Protein AF-A0A1I2CH00-F1 (afdb_monomer)

Mean predicted aligned error: 22.12 Å

pLDDT: mean 72.33, std 18.21, range [24.86, 95.69]

Secondary structure (DSSP, 8-state):
--------TT-HHHHIIIIIIHHHHHHHHHHHSPPP--SB---SB-TTTT-S-SSTT----HHHHHHHHHHTSS---EEEEE--TTSSHHHHHHHHHTT-S-TTS---EEEEEEPPSS--HHHHHHHHHHHHHHHHHHHHHHHHHHHHHHHHHHHHHHHHHHHHHHHHHHHHHHHHHHHHHHHHHHHHHHHHHT-S-GGGHHHHHHHHHHHHHHHHHHTPPPP---HHHHHHHHHHHHHHHHHHHHHHHHHTTTHHHHSTTTHHHHHHHHHHHHHHHHHSHHHHHHHHHHHHHHHHTT-GGGPPP-----------TTTHHHHHHHHHHHHHHHHHHHHHHHHHHHGGG--------SSS------------PPPPPHHHHHHHHHHHHHHHHHHHHHTTS-S-EEEEEE-GGG-S-HHHHHHHHHHGGGG--BTTB-EEEE--HHHHHHHHHTT--HHHHHHHH-SEEEE-PPPPHHHHHHHHHTT-BS--HHHHHHHHHHHTT-HHHHHHHHHHHHTT--SSSPPBHHHHHHHHHHHHHHHHHHHHHHHHGGG-S-HHHHHHHHHHHH----SHHHHHHHHHHHHSPPSS---HHHHHHHHHHHHHHHHHHHHHTTSSSS--HHHHHHHHSSSTT-HHHHHHHHHHHHH-HHHHHHHHHHHHHHTT-----S----------------HHHHTTS-TTSSPP-SSPPEEEEEEEEEEE-TTT--EEEEEEEEEEE-TTS-EEEEEEEPTT----HHHHHTTS-S-SEEEEEEEEEE-SSSEEEEEEESSS--TT-EEE-HHHHHHHHTS-EEE--GGG--HHHHHH--TTPPPEEE-----TT--HHHHHHHHTTS-TTSHHHHHHHHHHHHHHHHT-HHHHHHHHHHHTTSS-TTTEEESEEE-------GGGS-HHHHHHHHHHHHT--SHHHHHHHHHHHTT-HHHHTTSSEEEEEE--SSHHHHHHHTTPEE----GGGGGT---TT-EEEE-TTT--EEEE-TTSS-EEEEEESS-S--SPEEEEEEESEEEEEETTS-EEEPPB-SS-----SSS--HHHHHHHHHHHH-TTPPPB-GGGTTS--HHHHHHHHS-PPTTEEEEHHHHHHHHH----

InterPro domains:
  IPR027417 P-loop containing nucleoside triphosphate hydrolase [SSF52540] (66-515)

Organism: NCBI:txid673379

Foldseek 3Di:
DLFQDPDDPPPVVVCCVVLPVQLVVLLVLQVVDDFDPDLFFDFDDQVLLVDPDPLSLDDDDPLLVVVLVLLPDQWFFAEEEEEAPLLCQVVSLVNLCRQVPDPVGFNAQEFEDADDQADDLQVVLLVLLLSVLVSLLVVLVSVVVSLQVVLVVVVVVVVVVVVVVVVVVVVLVVVLVVLLVQLVVLLVLLDVLVDDDPVCSVVVLVVLVVQVVVCVVVVHDRPPDDPSNVSSNVSNVVSVVSVVVSVVVVVVPPLVPPDPPVCVVVVVVVVVVVVCCVVDVVVVVVVVVVCVVCVVVVNNPDDDDDDDDDDDDDDDPPLVVVLVVLSVVLNVVSVVVSVVSVVLLVVVLDDDDDDDDPDDDDDDDDDDDDPDDDNDDSLRSLVVSLVSQLSSCVSCCSVSPGNAYEYEYEDLVSHNDLVSLLVCLQSCLSNTGRGRYYYYYYDYPVSCVVSVVVVHPSVVSNVVRGPYYRYSYQDALVRLVSSSSSRIRNGHPLLSLLLCLLQLSSNSSSSVSVVLLVVPQDPVGRDGQLVSLQVVLVVVLVVVLVVLLVQLVQVDDDPLSVVLSCLSVVQDDNALVSLLVSLLVLQDDDPDDDAQSSNLSSLLSSLSSLLSSLSSVQRHRPNDPVLLVVLSDPDFLHSNLSSVLVVCSVPPSVVSLVSSQRNCVVVVHDHRDPDGDDDHGDDDDDDADAQVVLLVDWLLPHDFDLDAWAWPAKDFDWDADPVVRDIDGQWMWTWTAAPNGAIEIEIEGAFPRDDWQVVVCVRVADHQKYKYFDPPDADPQGGWIFMDGRVDRDRHGDTDDLVSNLRSRSFADEDDQNQRRDRVLRRVDDPPDDAAEEQGHHGPLADLVLLCVQLVVDPCPALLVVLSVLVRLQRSAPRCPRVVVVVSSCSSVSDPSRRYDYNHDYDDGDDGHSVVDPLVSLLVNQVVLQQADDPSSLSNLSSCVVGDPVSLQSYQFADKAWQDPDPQSVVQVVQKDFDDDTSNCNVVPADPQWTWTARPQRRKIWTAHPVSRTIMITAGQFHSDQAAFFKWAAASAIWTAGPVRDIGGQAADNADGDAAASHPNQQVQLSLQQRRVGRGDGRGDPVPSVRGQPLSSVVRNHPDDHGDIDGSVNSVVSSPDDDD

Sequence (1124 aa):
MQLGVPVRRFRWKQTVRDELILPEVRERINDSHAPSFEHTLTVRDAAGLQSVDEVSLLIRTDSMSTLLRELRRPQVGAIALAGQRGAGKTTLIQALAGSMVGDDEPRRLTITVGAPARYEARDFVLHLHARVCRAVLDHLTARGDADHFSAEYQRWQHLRGQVRRRHDASRLLRRLWRGLRWAVPLLVLGWLLWYRDPASAVDHYVADVRLLHAAGASGADPPQWSARHLLALLAVTTGLFIAVVNALGVAAIPLGRILGAQGRHIVQFGRQLRYSWHSSGASRAVGNAVTRVFVVLGLESFTPRIRAYTPKAQNPTAENRAFDADIAALRKLAEDQLRRVRYLQTHTSGWSGKLSASKGAEINWNRSLQHAEQPLTHPELVDQLRAFLERTVAVLRETGDVDGLVIAIDELDKMASPTQAHDFVNEIKGIFGITHCPFVVSVSDDALTDFERRGIPVRDALDSAFTTMISVPPFTLDESQRWLSRRVIGLPLPFIGLCHCLSGGIPRELSRTAIALHDRIDSAKPPLLEEVTHQLVTTDLSAKIRAFAAASQQLGPAADVDTATLTLHTSSCDTADDMIVLATRLLEVTETEPTAGLTQLRWHAASYLYYCATVLDIFDADLDESTLQAGWQPGPGSLSQLATARQALAVTPAWSWRLLTTVRKHWSLPLADETGTPAPIPASEGNSMSSTQFSTTLIDQWPVTNTAATYLGAAEGRRYHRYLGTQFTAMVVQDWRRADGATVAFCWPMPGMHTRLVHIADRFPGRDAYVVIKEALWGLHAPELRATTGRHPGRNGKEVEWSTVATTLGQSLPYWPFSLRLPQLILDWQPGDEPVRYPPHLSINVDEAVLLRMAMLYPAGHAVHRTLINAVQASQHGDASDERLLHERLADGRISSHHIHLAAEPVETPKVELDDLPEHERRDAWRQILQRSDKLAVDCVHNTADMLANVRADFPHISTITIPRSKWGEEFLTRLESVTYRAVFVMLVPDSADTLWIDPLSDTPVTIDPSGAEMRALAPSRLPSSSPLAELILDGDIWVRTENGTLYPAPHGDSHGLTWGDGDSTTLAVLAVRLLDDITTPGADLDHSHHHSPGLQELMQHPWPDGTVLSRAQLEDARNATST

Radius of gyration: 39.93 Å; Cα contacts (8 Å, |Δi|>4): 1626; chains: 1; bounding box: 90×132×103 Å

Solvent-accessible surface area (backbone atoms only — not comparable to full-atom values): 62537 Å² total; per-residue (Å²): 143,88,77,94,68,100,64,73,91,86,46,63,74,53,51,51,43,66,48,55,46,46,29,58,51,32,32,52,53,41,73,72,41,82,85,42,85,49,57,50,58,51,70,81,44,53,72,49,75,71,51,91,60,68,66,57,58,62,72,93,46,71,51,54,54,47,52,53,59,51,70,69,44,59,78,37,30,24,34,34,41,38,25,56,87,53,35,44,67,70,58,55,55,47,37,54,53,64,70,70,63,58,101,91,52,80,42,49,54,45,46,80,44,71,46,56,49,71,78,51,78,57,63,51,52,50,50,51,46,45,51,50,28,47,55,53,46,53,50,61,46,53,45,53,54,47,54,51,49,48,43,52,48,52,49,49,52,51,49,52,45,50,60,50,46,58,55,48,49,56,50,48,54,56,44,49,55,55,47,50,67,52,19,51,57,27,37,51,50,14,51,66,55,65,70,84,57,85,89,50,54,64,58,51,53,55,50,53,54,50,50,53,53,49,28,75,70,73,76,48,81,73,81,92,67,55,71,56,54,56,51,16,52,52,26,33,55,51,14,50,50,50,47,50,58,52,48,58,65,51,63,63,54,63,68,74,71,76,50,68,84,68,38,55,60,55,53,48,49,53,49,48,49,52,50,47,45,72,69,35,69,63,45,54,49,53,48,50,49,52,50,47,53,30,56,79,67,73,55,76,90,77,77,86,87,86,85,90,88,86,90,81,89,85,88,75,85,72,64,59,66,60,49,56,52,54,52,52,51,50,49,52,50,31,52,54,49,38,53,51,47,53,51,63,62,62,62,77,65,74,83,84,79,84,79,87,71,88,85,88,80,92,85,85,85,85,87,76,88,80,86,78,77,81,84,75,51,63,70,56,49,41,51,53,46,47,56,50,51,52,53,50,35,51,53,40,39,75,64,72,71,22,69,23,39,33,44,34,36,36,55,51,69,50,37,80,41,61,64,54,48,36,51,49,45,56,62,54,50,72,66,50,63,41,72,36,37,32,33,38,39,33,41,35,47,67,49,55,52,58,25,50,76,70,74,42,67,41,64,62,44,45,68,72,50,34,77,41,78,43,65,32,66,51,45,52,66,71,51,46,46,55,48,42,28,38,24,34,32,65,65,23,51,63,61,49,51,50,32,30,28,80,28,28,23,21,56,55,42,30,52,52,46,50,48,62,53,55,76,60,59,40,94,91,58,55,44,42,40,32,61,52,41,50,54,53,46,52,54,52,48,57,55,47,47,55,51,52,45,55,52,43,68,51,74,49,99,42,73,73,41,54,51,52,41,46,58,67,69,73,58,78,66,89,47,42,66,48,22,35,54,51,22,46,62,51,50,57,84,61,98,62,90,70,54,54,67,56,52,54,50,32,40,42,52,20,35,49,32,45,47,49,21,54,51,47,77,61,41,38,86,80,67,47,72,68,59,52,55,57,26,69,43,93,52,93,38,9,49,63,45,50,8,49,21,56,52,28,48,82,79,41,22,74,56,17,39,54,43,47,54,47,28,29,62,65,72,73,46,90,80,70,84,95,80,74,87,84,82,92,70,80,86,91,79,82,82,89,88,50,64,72,54,44,20,70,37,47,66,83,75,50,72,72,35,89,57,56,38,48,76,74,52,50,48,77,44,69,42,76,39,90,90,77,79,45,76,45,74,41,25,39,34,40,33,33,30,36,86,85,65,46,31,38,32,40,34,43,54,24,39,85,42,92,73,49,52,33,67,46,48,76,72,57,67,91,36,22,27,40,36,35,55,58,80,98,44,69,52,99,65,50,73,38,31,28,35,26,18,40,76,62,48,39,68,80,42,46,81,52,55,58,61,47,50,13,39,41,32,26,38,53,37,80,37,66,38,69,30,61,48,46,67,65,63,64,49,74,60,57,96,86,62,78,52,44,71,40,70,38,47,68,40,69,69,43,54,64,66,48,42,49,55,57,20,67,77,40,59,80,91,35,45,44,16,45,41,40,50,41,47,55,40,17,47,38,40,70,56,58,58,55,54,55,54,48,51,52,30,44,74,64,60,66,33,56,67,69,25,41,43,66,47,42,41,69,44,94,54,69,91,44,52,73,78,79,50,60,66,70,43,43,27,49,23,44,47,60,42,33,70,30,63,51,68,66,35,33,48,40,47,61,30,48,73,82,67,37,77,75,60,50,69,43,35,61,50,64,33,82,45,62,59,44,98,43,79,64,38,48,56,56,54,76,61,45,43,79,49,77,77,32,21,56,49,68,82,69,64,70,58,99,69,42,48,46,30,29,32,84,77,69,67,35,45,35,39,33,39,83,84,66,83,50,37,39,32,36,27,30,22,40,48,83,47,89,52,52,57,35,32,46,30,44,44,89,43,52,32,35,27,25,67,86,68,51,75,41,71,40,44,34,20,90,79,55,79,77,41,59,10,91,47,70,11,57,50,38,20,27,33,53,49,41,33,70,78,39,41,56,44,66,26,36,50,81,92,57,73,89,57,60,40,70,26,28,31,53,62,31,41,41,77,72,58,77,70,39,74,42,42,41,66,60,52,49,54,25,48,69,38,73,87,128

Structure (mmCIF, N/CA/C/O backbone):
data_AF-A0A1I2CH00-F1
#
_entry.id   AF-A0A1I2CH00-F1
#
loop_
_atom_site.group_PDB
_atom_site.id
_atom_site.type_symbol
_atom_site.label_atom_id
_atom_site.label_alt_id
_atom_site.label_comp_id
_atom_site.label_asym_id
_atom_site.label_entity_id
_atom_site.label_seq_id
_atom_site.pdbx_PDB_ins_code
_atom_site.Cartn_x
_atom_site.Cartn_y
_atom_site.Cartn_z
_atom_site.occupancy
_atom_site.B_iso_or_equiv
_atom_site.auth_seq_id
_atom_site.auth_comp_id
_atom_site.auth_asym_id
_atom_site.auth_atom_id
_atom_site.pdbx_PDB_model_num
ATOM 1 N N . MET A 1 1 ? -18.163 15.790 -1.208 1.00 24.86 1 MET A N 1
ATOM 2 C CA . MET A 1 1 ? -16.903 15.448 -0.492 1.00 24.86 1 MET A CA 1
ATOM 3 C C . MET A 1 1 ? -17.145 14.752 0.857 1.00 24.86 1 MET A C 1
ATOM 5 O O . MET A 1 1 ? -16.834 15.293 1.913 1.00 24.86 1 MET A O 1
ATOM 9 N N . GLN A 1 2 ? -17.636 13.513 0.810 1.00 24.89 2 GLN A N 1
ATOM 10 C CA . GLN A 1 2 ? -17.313 12.467 1.788 1.00 24.89 2 GLN A CA 1
ATOM 11 C C . GLN A 1 2 ? -16.718 11.329 0.953 1.00 24.89 2 GLN A C 1
ATOM 13 O O . GLN A 1 2 ? -17.459 10.593 0.305 1.00 24.89 2 GLN A O 1
ATOM 18 N N . LEU A 1 3 ? -15.389 11.279 0.876 1.00 28.69 3 LEU A N 1
ATOM 19 C CA . LEU A 1 3 ? -14.638 10.261 0.139 1.00 28.69 3 LEU A CA 1
ATOM 20 C C . LEU A 1 3 ? -14.023 9.303 1.157 1.00 28.69 3 LEU A C 1
ATOM 22 O O . LEU A 1 3 ? -13.382 9.749 2.110 1.00 28.69 3 LEU A O 1
ATOM 26 N N . GLY A 1 4 ? -14.271 8.007 0.974 1.00 30.16 4 GLY A N 1
ATOM 27 C CA . GLY A 1 4 ? -13.756 6.961 1.848 1.00 30.16 4 GLY A CA 1
ATOM 28 C C . GLY A 1 4 ? -12.286 6.702 1.551 1.00 30.16 4 GLY A C 1
ATOM 29 O O . GLY A 1 4 ? -11.965 6.079 0.546 1.00 30.16 4 GLY A O 1
ATOM 30 N N . VAL A 1 5 ? -11.403 7.169 2.433 1.00 31.12 5 VAL A N 1
ATOM 31 C CA . VAL A 1 5 ? -9.977 6.824 2.412 1.00 31.12 5 VAL A CA 1
ATOM 32 C C . VAL A 1 5 ? -9.654 6.143 3.746 1.00 31.12 5 VAL A C 1
ATOM 34 O O . VAL A 1 5 ? -9.875 6.770 4.787 1.00 31.12 5 VAL A O 1
ATOM 37 N N . PRO A 1 6 ? -9.143 4.897 3.769 1.00 32.44 6 PRO A N 1
ATOM 38 C CA . PRO A 1 6 ? -8.810 4.193 5.007 1.00 32.44 6 PRO A CA 1
ATOM 39 C C . PRO A 1 6 ? -7.509 4.752 5.609 1.00 32.44 6 PRO A C 1
ATOM 41 O O . PRO A 1 6 ? -6.432 4.164 5.511 1.00 32.44 6 PRO A O 1
ATOM 44 N N . VAL A 1 7 ? -7.596 5.934 6.224 1.00 35.75 7 VAL A N 1
ATOM 45 C CA . VAL A 1 7 ? -6.461 6.645 6.828 1.00 35.75 7 VAL A CA 1
ATOM 46 C C . VAL A 1 7 ? -6.598 6.639 8.346 1.00 35.75 7 VAL A C 1
ATOM 48 O O . VAL A 1 7 ? -7.418 7.366 8.908 1.00 35.75 7 VAL A O 1
ATOM 51 N N . ARG A 1 8 ? -5.724 5.881 9.028 1.00 35.72 8 ARG A N 1
ATOM 52 C CA . ARG A 1 8 ? -5.530 5.982 10.488 1.00 35.72 8 ARG A CA 1
ATOM 53 C C . ARG A 1 8 ? -5.396 7.462 10.884 1.00 35.72 8 ARG A C 1
ATOM 55 O O . ARG A 1 8 ? -4.621 8.181 10.249 1.00 35.72 8 ARG A O 1
ATOM 62 N N . ARG A 1 9 ? -6.113 7.886 11.941 1.00 32.97 9 ARG A N 1
ATOM 63 C CA . ARG A 1 9 ? -6.439 9.272 12.394 1.00 32.97 9 ARG A CA 1
ATOM 64 C C . ARG A 1 9 ? -5.382 10.397 12.227 1.00 32.97 9 ARG A C 1
ATOM 66 O O . ARG A 1 9 ? -5.743 11.569 12.287 1.00 32.97 9 ARG A O 1
ATOM 73 N N . PHE A 1 10 ? -4.103 10.100 12.001 1.00 34.00 10 PHE A N 1
ATOM 74 C CA . PHE A 1 10 ? -2.983 11.048 12.019 1.00 34.00 10 PHE A CA 1
ATOM 75 C C . PHE A 1 10 ? -2.733 11.875 10.733 1.00 34.00 10 PHE A C 1
ATOM 77 O O . PHE A 1 10 ? -1.962 12.830 10.804 1.00 34.00 10 PHE A O 1
ATOM 84 N N . ARG A 1 11 ? -3.310 11.544 9.557 1.00 43.69 11 ARG A N 1
ATOM 85 C CA . ARG A 1 11 ? -2.879 12.159 8.264 1.00 43.69 11 ARG A CA 1
ATOM 86 C C . ARG A 1 11 ? -3.930 12.827 7.366 1.00 43.69 11 ARG A C 1
ATOM 88 O O . ARG A 1 11 ? -3.528 13.559 6.466 1.00 43.69 11 ARG A O 1
ATOM 95 N N . TRP A 1 12 ? -5.233 12.697 7.636 1.00 46.06 12 TRP A N 1
ATOM 96 C CA . TRP A 1 12 ? -6.336 13.189 6.774 1.00 46.06 12 TRP A CA 1
ATOM 97 C C . TRP A 1 12 ? -6.123 14.570 6.113 1.00 46.06 12 TRP A C 1
ATOM 99 O O . TRP A 1 12 ? -6.374 14.742 4.923 1.00 46.06 12 TRP A O 1
ATOM 109 N N . LYS A 1 13 ? -5.646 15.576 6.863 1.00 48.38 13 LYS A N 1
ATOM 110 C CA . LYS A 1 13 ? -5.451 16.941 6.332 1.00 48.38 13 LYS A CA 1
ATOM 111 C C . LYS A 1 13 ? -4.345 17.052 5.278 1.00 48.38 13 LYS A C 1
ATOM 113 O O . LYS A 1 13 ? -4.417 17.958 4.456 1.00 48.38 13 LYS A O 1
ATOM 118 N N . GLN A 1 14 ? -3.317 16.206 5.351 1.00 53.25 14 GLN A N 1
ATOM 119 C CA . GLN A 1 14 ? -2.236 16.169 4.363 1.00 53.25 14 GLN A CA 1
ATOM 120 C C . GLN A 1 14 ? -2.744 15.468 3.104 1.00 53.25 14 GLN A C 1
ATOM 122 O O . GLN A 1 14 ? -2.775 16.102 2.060 1.00 53.25 14 GLN A O 1
ATOM 127 N N . THR A 1 15 ? -3.304 14.262 3.252 1.00 53.66 15 THR A N 1
ATOM 128 C CA . THR A 1 15 ? -4.007 13.496 2.205 1.00 53.66 15 THR A CA 1
ATOM 129 C C . THR A 1 15 ? -4.962 14.376 1.386 1.00 53.66 15 THR A C 1
ATOM 131 O O . THR A 1 15 ? -4.730 14.598 0.207 1.00 53.66 15 THR A O 1
ATOM 134 N N . VAL A 1 16 ? -5.969 15.014 2.001 1.00 57.91 16 VAL A N 1
ATOM 135 C CA . VAL A 1 16 ? -6.938 15.853 1.257 1.00 57.91 16 VAL A CA 1
ATOM 136 C C . VAL A 1 16 ? -6.293 17.073 0.583 1.00 57.91 16 VAL A C 1
ATOM 138 O O . VAL A 1 16 ? -6.723 17.487 -0.493 1.00 57.91 16 VAL A O 1
ATOM 141 N N . ARG A 1 17 ? -5.269 17.682 1.191 1.00 64.00 17 ARG A N 1
ATOM 142 C CA . ARG A 1 17 ? -4.569 18.819 0.575 1.00 64.00 17 ARG A CA 1
ATOM 143 C C . ARG A 1 17 ? -3.780 18.361 -0.651 1.00 64.00 17 ARG A C 1
ATOM 145 O O . ARG A 1 17 ? -3.898 18.983 -1.703 1.00 64.00 17 ARG A O 1
ATOM 152 N N . ASP A 1 18 ? -3.000 17.300 -0.492 1.00 57.81 18 ASP A N 1
ATOM 153 C CA . ASP A 1 18 ? -1.967 16.887 -1.437 1.00 57.81 18 ASP A CA 1
ATOM 154 C C . ASP A 1 18 ? -2.541 16.041 -2.589 1.00 57.81 18 ASP A C 1
ATOM 156 O O . ASP A 1 18 ? -2.116 16.215 -3.727 1.00 57.81 18 ASP A O 1
ATOM 160 N N . GLU A 1 19 ? -3.561 15.220 -2.317 1.00 57.47 19 GLU A N 1
ATOM 161 C CA . GLU A 1 19 ? -4.190 14.292 -3.274 1.00 57.47 19 GLU A CA 1
ATOM 162 C C . GLU A 1 19 ? -5.486 14.845 -3.906 1.00 57.47 19 GLU A C 1
ATOM 164 O O . GLU A 1 19 ? -5.919 14.352 -4.939 1.00 57.47 19 GLU A O 1
ATOM 169 N N . LEU A 1 20 ? -6.140 15.866 -3.333 1.00 58.56 20 LEU A N 1
ATOM 170 C CA . LEU A 1 20 ? -7.429 16.361 -3.862 1.00 58.56 20 LEU A CA 1
ATOM 171 C C . LEU A 1 20 ? -7.405 17.842 -4.250 1.00 58.56 20 LEU A C 1
ATOM 173 O O . LEU A 1 20 ? -7.914 18.219 -5.302 1.00 58.56 20 LEU A O 1
ATOM 177 N N . ILE A 1 21 ? -6.828 18.702 -3.405 1.00 68.31 21 ILE A N 1
ATOM 178 C CA . ILE A 1 21 ? -6.876 20.157 -3.618 1.00 68.31 21 ILE A CA 1
ATOM 179 C C . ILE A 1 21 ? -5.751 20.627 -4.548 1.00 68.31 21 ILE A C 1
ATOM 181 O O . ILE A 1 21 ? -6.012 21.419 -5.451 1.00 68.31 21 ILE A O 1
ATOM 185 N N . LEU A 1 22 ? -4.509 20.165 -4.353 1.00 68.75 22 LEU A N 1
ATOM 186 C CA . LEU A 1 22 ? -3.375 20.618 -5.168 1.00 68.75 22 LEU A CA 1
ATOM 187 C C . LEU A 1 22 ? -3.507 20.293 -6.674 1.00 68.75 22 LEU A C 1
ATOM 189 O O . LEU A 1 22 ? -3.247 21.207 -7.456 1.00 68.75 22 LEU A O 1
ATOM 193 N N . PRO A 1 23 ? -3.934 19.089 -7.115 1.00 66.44 23 PRO A N 1
ATOM 194 C CA . PRO A 1 23 ? -4.130 18.787 -8.541 1.00 66.44 23 PRO A CA 1
ATOM 195 C C . PRO A 1 23 ? -5.111 19.739 -9.243 1.00 66.44 23 PRO A C 1
ATOM 197 O O . PRO A 1 23 ? -4.777 20.351 -10.255 1.00 66.44 23 PRO A O 1
ATOM 200 N N . GLU A 1 24 ? -6.297 19.918 -8.658 1.00 70.06 24 GLU A N 1
ATOM 201 C CA . GLU A 1 24 ? -7.375 20.768 -9.183 1.00 70.06 24 GLU A CA 1
ATOM 202 C C . GLU A 1 24 ? -6.977 22.256 -9.194 1.00 70.06 24 GLU A C 1
ATOM 204 O O . GLU A 1 24 ? -7.320 23.003 -10.111 1.00 70.06 24 GLU A O 1
ATOM 209 N N . VAL A 1 25 ? -6.225 22.708 -8.184 1.00 76.94 25 VAL A N 1
ATOM 210 C CA . VAL A 1 25 ? -5.702 24.080 -8.133 1.00 76.94 25 VAL A CA 1
ATOM 211 C C . VAL A 1 25 ? -4.615 24.304 -9.189 1.00 76.94 25 VAL A C 1
ATOM 213 O O . VAL A 1 25 ? -4.612 25.367 -9.805 1.00 76.94 25 VAL A O 1
ATOM 216 N N . ARG A 1 26 ? -3.729 23.330 -9.446 1.00 78.00 26 ARG A N 1
ATOM 217 C CA . ARG A 1 26 ? -2.711 23.417 -10.514 1.00 78.00 26 ARG A CA 1
ATOM 218 C C . ARG A 1 26 ? -3.341 23.544 -11.895 1.00 78.00 26 ARG A C 1
ATOM 220 O O . ARG A 1 26 ? -2.983 24.460 -12.631 1.00 78.00 26 ARG A O 1
ATOM 227 N N . GLU A 1 27 ? -4.302 22.676 -12.205 1.00 72.19 27 GLU A N 1
ATOM 228 C CA . GLU A 1 27 ? -5.031 22.706 -13.476 1.00 72.19 27 GLU A CA 1
ATOM 229 C C . GLU A 1 27 ? -5.731 24.055 -13.667 1.00 72.19 27 GLU A C 1
ATOM 231 O O . GLU A 1 27 ? -5.448 24.752 -14.634 1.00 72.19 27 GLU A O 1
ATOM 236 N N . ARG A 1 28 ? -6.512 24.517 -12.680 1.00 77.00 28 ARG A N 1
ATOM 237 C CA . ARG A 1 28 ? -7.188 25.825 -12.749 1.00 77.00 28 ARG A CA 1
ATOM 238 C C . ARG A 1 28 ? -6.239 27.017 -12.854 1.00 77.00 28 ARG A C 1
ATOM 240 O O . ARG A 1 28 ? -6.599 28.007 -13.482 1.00 77.00 28 ARG A O 1
ATOM 247 N N . ILE A 1 29 ? -5.060 26.966 -12.226 1.00 79.81 29 ILE A N 1
ATOM 248 C CA . ILE A 1 29 ? -4.041 28.015 -12.379 1.00 79.81 29 ILE A CA 1
ATOM 249 C C . ILE A 1 29 ? -3.545 28.040 -13.825 1.00 79.81 29 ILE A C 1
ATOM 251 O O . ILE A 1 29 ? -3.506 29.117 -14.419 1.00 79.81 29 ILE A O 1
ATOM 255 N N . ASN A 1 30 ? -3.221 26.879 -14.396 1.00 79.44 30 ASN A N 1
ATOM 256 C CA . ASN A 1 30 ? -2.787 26.769 -15.785 1.00 79.44 30 ASN A CA 1
ATOM 257 C C . ASN A 1 30 ? -3.891 27.190 -16.769 1.00 79.44 30 ASN A C 1
ATOM 259 O O . ASN A 1 30 ? -3.614 28.020 -17.622 1.00 79.44 30 ASN A O 1
ATOM 263 N N . ASP A 1 31 ? -5.137 26.744 -16.593 1.00 74.06 31 ASP A N 1
ATOM 264 C CA . ASP A 1 31 ? -6.284 27.141 -17.429 1.00 74.06 31 ASP A CA 1
ATOM 265 C C . ASP A 1 31 ? -6.599 28.648 -17.336 1.00 74.06 31 ASP A C 1
ATOM 267 O O . ASP A 1 31 ? -7.135 29.246 -18.269 1.00 74.06 31 ASP A O 1
ATOM 271 N N . SER A 1 32 ? -6.291 29.282 -16.197 1.00 70.06 32 SER A N 1
ATOM 272 C CA . SER A 1 32 ? -6.469 30.729 -15.995 1.00 70.06 32 SER A CA 1
ATOM 273 C C . SER A 1 32 ? -5.344 31.586 -16.587 1.00 70.06 32 SER A C 1
ATOM 275 O O . SER A 1 32 ? -5.478 32.810 -16.668 1.00 70.06 32 SER A O 1
ATOM 277 N N . HIS A 1 33 ? -4.238 30.963 -16.995 1.00 66.56 33 HIS A N 1
ATOM 278 C CA . HIS A 1 33 ? -3.147 31.608 -17.707 1.00 66.56 33 HIS A CA 1
ATOM 279 C C . HIS A 1 33 ? -3.255 31.291 -19.202 1.00 66.56 33 HIS A C 1
ATOM 281 O O . HIS A 1 33 ? -3.522 30.161 -19.596 1.00 66.56 33 HIS A O 1
ATOM 287 N N . ALA A 1 34 ? -3.022 32.288 -20.059 1.00 62.44 34 ALA A N 1
ATOM 288 C CA . ALA A 1 34 ? -2.836 32.002 -21.477 1.00 62.44 34 ALA A CA 1
ATOM 289 C C . ALA A 1 34 ? -1.602 31.088 -21.630 1.00 62.44 34 ALA A C 1
ATOM 291 O O . ALA A 1 34 ? -0.577 31.381 -21.000 1.00 62.44 34 ALA A O 1
ATOM 292 N N . PRO A 1 35 ? -1.680 29.995 -22.410 1.00 68.44 35 PRO A N 1
ATOM 293 C CA . PRO A 1 35 ? -0.538 29.115 -22.611 1.00 68.44 35 PRO A CA 1
ATOM 294 C C . PRO A 1 35 ? 0.607 29.896 -23.267 1.00 68.44 35 PRO A C 1
ATOM 296 O O . PRO A 1 35 ? 0.396 30.610 -24.245 1.00 68.44 35 PRO A O 1
ATOM 299 N N . SER A 1 36 ? 1.813 29.803 -22.704 1.00 80.06 36 SER A N 1
ATOM 300 C CA . SER A 1 36 ? 2.971 30.548 -23.197 1.00 80.06 36 SER A CA 1
ATOM 301 C C . SER A 1 36 ? 3.615 29.855 -24.398 1.00 80.06 36 SER A C 1
ATOM 303 O O . SER A 1 36 ? 3.827 28.640 -24.403 1.00 80.06 36 SER A O 1
ATOM 305 N N . PHE A 1 37 ? 3.989 30.656 -25.394 1.00 85.88 37 PHE A N 1
ATOM 306 C CA . PHE A 1 37 ? 4.855 30.264 -26.506 1.00 85.88 37 PHE A CA 1
ATOM 307 C C . PHE A 1 37 ? 6.312 30.702 -26.231 1.00 85.88 37 PHE A C 1
ATOM 309 O O . PHE A 1 37 ? 6.980 31.322 -27.048 1.00 85.88 37 PHE A O 1
ATOM 316 N N . GLU A 1 38 ? 6.806 30.468 -25.012 1.00 85.75 38 GLU A N 1
ATOM 317 C CA . GLU A 1 38 ? 8.194 30.793 -24.658 1.00 85.75 38 GLU A CA 1
ATOM 318 C C . GLU A 1 38 ? 9.144 29.672 -25.102 1.00 85.75 38 GLU A C 1
ATOM 320 O O . GLU A 1 38 ? 8.934 28.506 -24.771 1.00 85.75 38 GLU A O 1
ATOM 325 N N . HIS A 1 39 ? 10.231 30.032 -25.795 1.00 87.56 39 HIS A N 1
ATOM 326 C CA . HIS A 1 39 ? 11.327 29.106 -26.132 1.00 87.56 39 HIS A CA 1
ATOM 327 C C . HIS A 1 39 ? 12.287 28.873 -24.956 1.00 87.56 39 HIS A C 1
ATOM 329 O O . HIS A 1 39 ? 13.179 28.037 -25.040 1.00 87.56 39 HIS A O 1
ATOM 335 N N . THR A 1 40 ? 12.130 29.605 -23.854 1.00 87.62 40 THR A N 1
ATOM 336 C CA . THR A 1 40 ? 12.868 29.395 -22.605 1.00 87.62 40 THR A CA 1
ATOM 337 C C . THR A 1 40 ? 12.103 28.447 -21.694 1.00 87.62 40 THR A C 1
ATOM 339 O O . THR A 1 40 ? 10.934 28.690 -21.396 1.00 87.62 40 THR A O 1
ATOM 342 N N . LEU A 1 41 ? 12.763 27.402 -21.196 1.00 85.00 41 LEU A N 1
ATOM 343 C CA . LEU A 1 41 ? 12.153 26.451 -20.270 1.00 85.00 41 LEU A CA 1
ATOM 344 C C . LEU A 1 41 ? 11.970 27.090 -18.884 1.00 85.00 41 LEU A C 1
ATOM 346 O O . LEU A 1 41 ? 12.853 27.033 -18.026 1.00 85.00 41 LEU A O 1
ATOM 350 N N . THR A 1 42 ? 10.807 27.700 -18.665 1.00 82.00 42 THR A N 1
ATOM 351 C CA . THR A 1 42 ? 10.391 28.270 -17.379 1.00 82.00 42 THR A CA 1
ATOM 352 C C . THR A 1 42 ? 9.291 27.406 -16.750 1.00 82.00 42 THR A C 1
ATOM 354 O O . THR A 1 42 ? 8.371 26.945 -17.419 1.00 82.00 42 THR A O 1
ATOM 357 N N . VAL A 1 43 ? 9.396 27.130 -15.446 1.00 82.12 43 VAL A N 1
ATOM 358 C CA . VAL A 1 43 ? 8.406 26.351 -14.678 1.00 82.12 43 VAL A CA 1
ATOM 359 C C . VAL A 1 43 ? 8.275 26.961 -13.285 1.00 82.12 43 VAL A C 1
ATOM 361 O O . VAL A 1 43 ? 9.278 27.280 -12.650 1.00 82.12 43 VAL A O 1
ATOM 364 N N . ARG A 1 44 ? 7.040 27.127 -12.794 1.00 79.75 44 ARG A N 1
ATOM 365 C CA . ARG A 1 44 ? 6.762 27.735 -11.476 1.00 79.75 44 ARG A CA 1
ATOM 366 C C . ARG A 1 44 ? 6.646 26.717 -10.341 1.00 79.75 44 ARG A C 1
ATOM 368 O O . ARG A 1 44 ? 7.022 27.015 -9.214 1.00 79.75 44 ARG A O 1
ATOM 375 N N . ASP A 1 45 ? 6.099 25.542 -10.634 1.00 78.81 45 ASP A N 1
ATOM 376 C CA . ASP A 1 45 ? 6.004 24.397 -9.723 1.00 78.81 45 ASP A CA 1
ATOM 377 C C . ASP A 1 45 ? 5.991 23.111 -10.554 1.00 78.81 45 ASP A C 1
ATOM 379 O O . ASP A 1 45 ? 5.280 23.029 -11.553 1.00 78.81 45 ASP A O 1
ATOM 383 N N . ALA A 1 46 ? 6.757 22.111 -10.129 1.00 80.38 46 ALA A N 1
ATOM 384 C CA . ALA A 1 46 ? 6.833 20.788 -10.746 1.00 80.38 46 ALA A CA 1
ATOM 385 C C . ALA A 1 46 ? 6.609 19.652 -9.734 1.00 80.38 46 ALA A C 1
ATOM 387 O O . ALA A 1 46 ? 6.748 18.479 -10.080 1.00 80.38 46 ALA A O 1
ATOM 388 N N . ALA A 1 47 ? 6.242 19.956 -8.482 1.00 75.75 47 ALA A N 1
ATOM 389 C CA . ALA A 1 47 ? 6.119 18.946 -7.429 1.00 75.75 47 ALA A CA 1
ATOM 390 C C . ALA A 1 47 ? 5.014 17.901 -7.701 1.00 75.75 47 ALA A C 1
ATOM 392 O O . ALA A 1 47 ? 4.966 16.874 -7.028 1.00 75.75 47 ALA A O 1
ATOM 393 N N . GLY A 1 48 ? 4.145 18.114 -8.699 1.00 69.06 48 GLY A N 1
ATOM 394 C CA . GLY A 1 48 ? 3.217 17.095 -9.194 1.00 69.06 48 GLY A CA 1
ATOM 395 C C . GLY A 1 48 ? 3.875 15.976 -10.016 1.00 69.06 48 GLY A C 1
ATOM 396 O O . GLY A 1 48 ? 3.320 14.882 -10.063 1.00 69.06 48 GLY A O 1
ATOM 397 N N . LEU A 1 49 ? 5.062 16.189 -10.603 1.00 74.69 49 LEU A N 1
ATOM 398 C CA . LEU A 1 49 ? 5.843 15.131 -11.276 1.00 74.69 49 LEU A CA 1
ATOM 399 C C . LEU A 1 49 ? 6.480 14.142 -10.286 1.00 74.69 49 LEU A C 1
ATOM 401 O O . LEU A 1 49 ? 6.770 13.009 -10.653 1.00 74.69 49 LEU A O 1
ATOM 405 N N . GLN A 1 50 ? 6.686 14.563 -9.034 1.00 66.31 50 GLN A N 1
ATOM 406 C CA . GLN A 1 50 ? 7.272 13.748 -7.962 1.00 66.31 50 GLN A CA 1
ATOM 407 C C . GLN A 1 50 ? 6.213 13.182 -6.993 1.00 66.31 50 GLN A C 1
ATOM 409 O O . GLN A 1 50 ? 6.560 12.661 -5.930 1.00 66.31 50 GLN A O 1
ATOM 414 N N . SER A 1 51 ? 4.919 13.296 -7.330 1.00 57.78 51 SER A N 1
ATOM 415 C CA . SER A 1 51 ? 3.828 12.756 -6.510 1.00 57.78 51 SER A CA 1
ATOM 416 C C . SER A 1 51 ? 3.944 11.238 -6.361 1.00 57.78 51 SER A C 1
ATOM 418 O O . SER A 1 51 ? 4.244 10.523 -7.313 1.00 57.78 51 SER A O 1
ATOM 420 N N . VAL A 1 52 ? 3.675 10.743 -5.151 1.00 46.22 52 VAL A N 1
ATOM 421 C CA . VAL A 1 52 ? 3.669 9.302 -4.838 1.00 46.22 52 VAL A CA 1
ATOM 422 C C . VAL A 1 52 ? 2.338 8.644 -5.224 1.00 46.22 52 VAL A C 1
ATOM 424 O O . VAL A 1 52 ? 2.274 7.422 -5.325 1.00 46.22 52 VAL A O 1
ATOM 427 N N . ASP A 1 53 ? 1.293 9.442 -5.444 1.00 53.34 53 ASP A N 1
ATOM 428 C CA . ASP A 1 53 ? -0.016 8.973 -5.886 1.00 53.34 53 ASP A CA 1
ATOM 429 C C . ASP A 1 53 ? -0.272 9.393 -7.342 1.00 53.34 53 ASP A C 1
ATOM 431 O O . ASP A 1 53 ? -0.315 10.582 -7.667 1.00 53.34 53 ASP A O 1
ATOM 435 N N . GLU A 1 54 ? -0.415 8.399 -8.222 1.00 57.03 54 GLU A N 1
ATOM 436 C CA . GLU A 1 54 ? -0.768 8.590 -9.632 1.00 57.03 54 GLU A CA 1
ATOM 437 C C . GLU A 1 54 ? -2.284 8.770 -9.831 1.00 57.03 54 GLU A C 1
ATOM 439 O O . GLU A 1 54 ? -2.697 9.343 -10.843 1.00 57.03 54 GLU A O 1
ATOM 444 N N . VAL A 1 55 ? -3.110 8.309 -8.879 1.00 55.16 55 VAL A N 1
ATOM 445 C CA . VAL A 1 55 ? -4.574 8.238 -9.010 1.00 55.16 55 VAL A CA 1
ATOM 446 C C . VAL A 1 55 ? -5.208 9.623 -8.842 1.00 55.16 55 VAL A C 1
ATOM 448 O O . VAL A 1 55 ? -6.028 10.024 -9.667 1.00 55.16 55 VAL A O 1
ATOM 451 N N . SER A 1 56 ? -4.759 10.418 -7.866 1.00 52.53 56 SER A N 1
ATOM 452 C CA . SER A 1 56 ? -5.149 11.836 -7.700 1.00 52.53 56 SER A CA 1
ATOM 453 C C . SER A 1 56 ? -4.869 12.733 -8.909 1.00 52.53 56 SER A C 1
ATOM 455 O O . SER A 1 56 ? -5.494 13.782 -9.078 1.00 52.53 56 SER A O 1
ATOM 457 N N . LEU A 1 57 ? -3.935 12.328 -9.768 1.00 58.44 57 LEU A N 1
ATOM 458 C CA . LEU A 1 57 ? -3.485 13.078 -10.940 1.00 58.44 57 LEU A CA 1
ATOM 459 C C . LEU A 1 57 ? -3.976 12.451 -12.262 1.00 58.44 57 LEU A C 1
ATOM 461 O O . LEU A 1 57 ? -3.403 12.703 -13.330 1.00 58.44 57 LEU A O 1
ATOM 465 N N . LEU A 1 58 ? -5.017 11.617 -12.211 1.00 70.94 58 LEU A N 1
ATOM 466 C CA . LEU A 1 58 ? -5.685 11.063 -13.390 1.00 70.94 58 LEU A CA 1
ATOM 467 C C . LEU A 1 58 ? -6.279 12.157 -14.289 1.00 70.94 58 LEU A C 1
ATOM 469 O O . LEU A 1 58 ? -6.752 13.189 -13.809 1.00 70.94 58 LEU A O 1
ATOM 473 N N . ILE A 1 59 ? -6.312 11.890 -15.597 1.00 76.12 59 ILE A N 1
ATOM 474 C CA . ILE A 1 59 ? -7.105 12.652 -16.571 1.00 76.12 59 ILE A CA 1
ATOM 475 C C . ILE A 1 59 ? -8.277 11.805 -17.072 1.00 76.12 59 ILE A C 1
ATOM 477 O O . ILE A 1 59 ? -8.185 10.579 -17.150 1.00 76.12 59 ILE A O 1
ATOM 481 N N . ARG A 1 60 ? -9.382 12.458 -17.444 1.00 75.69 60 ARG A N 1
ATOM 482 C CA . ARG A 1 60 ? -10.519 11.788 -18.085 1.00 75.69 60 ARG A CA 1
ATOM 483 C C . ARG A 1 60 ? -10.264 11.683 -19.592 1.00 75.69 60 ARG A C 1
ATOM 485 O O . ARG A 1 60 ? -10.362 12.685 -20.300 1.00 75.69 60 ARG A O 1
ATOM 492 N N . THR A 1 61 ? -9.934 10.474 -20.042 1.00 84.25 61 THR A N 1
ATOM 493 C CA . THR A 1 61 ? -9.771 10.109 -21.459 1.00 84.25 61 THR A CA 1
ATOM 494 C C . THR A 1 61 ? -11.063 9.551 -22.059 1.00 84.25 61 THR A C 1
ATOM 496 O O . THR A 1 61 ? -12.017 9.220 -21.336 1.00 84.25 61 THR A O 1
ATOM 499 N N . ASP A 1 62 ? -11.091 9.385 -23.381 1.00 82.69 62 ASP A N 1
ATOM 500 C CA . ASP A 1 62 ? -12.206 8.739 -24.088 1.00 82.69 62 ASP A CA 1
ATOM 501 C C . ASP A 1 62 ? -12.340 7.248 -23.740 1.00 82.69 62 ASP A C 1
ATOM 503 O O . ASP A 1 62 ? -13.456 6.736 -23.591 1.00 82.69 62 ASP A O 1
ATOM 507 N N . SER A 1 63 ? -11.216 6.563 -23.514 1.00 84.12 63 SER A N 1
ATOM 508 C CA . SER A 1 63 ? -11.163 5.165 -23.064 1.00 84.12 63 SER A CA 1
ATOM 509 C C . SER A 1 63 ? -11.772 5.010 -21.671 1.00 84.12 63 SER A C 1
ATOM 511 O O . SER A 1 63 ? -12.604 4.129 -21.457 1.00 84.12 63 SER A O 1
ATOM 513 N N . MET A 1 64 ? -11.433 5.913 -20.739 1.00 83.88 64 MET A N 1
ATOM 514 C CA . MET A 1 64 ? -12.042 5.957 -19.405 1.00 83.88 64 MET A CA 1
ATOM 515 C C . MET A 1 64 ? -13.542 6.253 -19.497 1.00 83.88 64 MET A C 1
ATOM 517 O O . MET A 1 64 ? -14.355 5.568 -18.883 1.00 83.88 64 MET A O 1
ATOM 521 N N . SER A 1 65 ? -13.941 7.232 -20.310 1.00 82.81 65 SER A N 1
ATOM 522 C CA . SER A 1 65 ? -15.355 7.590 -20.479 1.00 82.81 65 SER A CA 1
ATOM 523 C C . SER A 1 65 ? -16.174 6.471 -21.136 1.00 82.81 65 SER A C 1
ATOM 525 O O . SER A 1 65 ? -17.336 6.269 -20.782 1.00 82.81 65 SER A O 1
ATOM 527 N N . THR A 1 66 ? -15.569 5.691 -22.035 1.00 84.50 66 THR A N 1
ATOM 528 C CA . THR A 1 66 ? -16.186 4.497 -22.626 1.00 84.50 66 THR A CA 1
ATOM 529 C C . THR A 1 66 ? -16.280 3.351 -21.623 1.00 84.50 66 THR A C 1
ATOM 531 O O . THR A 1 66 ? -17.355 2.772 -21.499 1.00 84.50 66 THR A O 1
ATOM 534 N N . LEU A 1 67 ? -15.228 3.086 -20.843 1.00 85.75 67 LEU A N 1
ATOM 535 C CA . LEU A 1 67 ? -15.240 2.086 -19.772 1.00 85.75 67 LEU A CA 1
ATOM 536 C C . LEU A 1 67 ? -16.335 2.381 -18.738 1.00 85.75 67 LEU A C 1
ATOM 538 O O . LEU A 1 67 ? -17.145 1.508 -18.440 1.00 85.75 67 LEU A O 1
ATOM 542 N N . LEU A 1 68 ? -16.434 3.624 -18.263 1.00 81.38 68 LEU A N 1
ATOM 543 C CA . LEU A 1 68 ? -17.491 4.051 -17.339 1.00 81.38 68 LEU A CA 1
ATOM 544 C C . LEU A 1 68 ? -18.894 3.884 -17.942 1.00 81.38 68 LEU A C 1
ATOM 546 O O . LEU A 1 68 ? -19.795 3.368 -17.283 1.00 81.38 68 LEU A O 1
ATOM 550 N N . ARG A 1 69 ? -19.082 4.267 -19.211 1.00 82.19 69 ARG A N 1
ATOM 551 C CA . ARG A 1 69 ? -20.352 4.099 -19.936 1.00 82.19 69 ARG A CA 1
ATOM 552 C C . ARG A 1 69 ? -20.767 2.632 -20.070 1.00 82.19 69 ARG A C 1
ATOM 554 O O . ARG A 1 69 ? -21.955 2.345 -19.940 1.00 82.19 69 ARG A O 1
ATOM 561 N N . GLU A 1 70 ? -19.826 1.723 -20.310 1.00 82.94 70 GLU A N 1
ATOM 562 C CA . GLU A 1 70 ? -20.112 0.286 -20.335 1.00 82.94 70 GLU A CA 1
ATOM 563 C C . GLU A 1 70 ? -20.427 -0.238 -18.929 1.00 82.94 70 GLU A C 1
ATOM 565 O O . GLU A 1 70 ? -21.472 -0.855 -18.740 1.00 82.94 70 GLU A O 1
ATOM 570 N N . LEU A 1 71 ? -19.628 0.105 -17.912 1.00 81.06 71 LEU A N 1
ATOM 571 C CA . LEU A 1 71 ? -19.871 -0.295 -16.516 1.00 81.06 71 LEU A CA 1
ATOM 572 C C . LEU A 1 71 ? -21.242 0.162 -15.977 1.00 81.06 71 LEU A C 1
ATOM 574 O O . LEU A 1 71 ? -21.813 -0.509 -15.116 1.00 81.06 71 LEU A O 1
ATOM 578 N N . ARG A 1 72 ? -21.813 1.265 -16.485 1.00 75.38 72 ARG A N 1
ATOM 579 C CA . ARG A 1 72 ? -23.183 1.708 -16.154 1.00 75.38 72 ARG A CA 1
ATOM 580 C C . ARG A 1 72 ? -24.283 0.739 -16.619 1.00 75.38 72 ARG A C 1
ATOM 582 O O . ARG A 1 72 ? -25.383 0.798 -16.071 1.00 75.38 72 ARG A O 1
ATOM 589 N N . ARG A 1 73 ? -24.043 -0.131 -17.607 1.00 79.62 73 ARG A N 1
ATOM 590 C CA . ARG A 1 73 ? -25.059 -1.077 -18.104 1.00 79.62 73 ARG A CA 1
ATOM 591 C C . ARG A 1 73 ? -25.294 -2.201 -17.068 1.00 79.62 73 ARG A C 1
ATOM 593 O O . ARG A 1 73 ? -24.324 -2.741 -16.541 1.00 79.62 73 ARG A O 1
ATOM 600 N N . PRO A 1 74 ? -26.551 -2.605 -16.775 1.00 67.06 74 PRO A N 1
ATOM 601 C CA . PRO A 1 74 ? -26.838 -3.617 -15.744 1.00 67.06 74 PRO A CA 1
ATOM 602 C C . PRO A 1 74 ? -26.271 -5.016 -16.029 1.00 67.06 74 PRO A C 1
ATOM 604 O O . PRO A 1 74 ? -25.903 -5.733 -15.103 1.00 67.06 74 PRO A O 1
ATOM 607 N N . GLN A 1 75 ? -26.211 -5.407 -17.305 1.00 66.94 75 GLN A N 1
ATOM 608 C CA . GLN A 1 75 ? -25.761 -6.725 -17.762 1.00 66.94 75 GLN A CA 1
ATOM 609 C C . GLN A 1 75 ? -24.591 -6.574 -18.737 1.00 66.94 75 GLN A C 1
ATOM 611 O O . GLN A 1 75 ? -24.751 -6.702 -19.949 1.00 66.94 75 GLN A O 1
ATOM 616 N N . VAL A 1 76 ? -23.404 -6.289 -18.203 1.00 64.25 76 VAL A N 1
ATOM 617 C CA . VAL A 1 76 ? -22.145 -6.499 -18.930 1.00 64.25 76 VAL A CA 1
ATOM 618 C C . VAL A 1 76 ? -21.497 -7.741 -18.352 1.00 64.25 76 VAL A C 1
ATOM 620 O O . VAL A 1 76 ? -21.270 -7.798 -17.147 1.00 64.25 76 VAL A O 1
ATOM 623 N N . GLY A 1 77 ? -21.232 -8.739 -19.196 1.00 70.69 77 GLY A N 1
ATOM 624 C CA . GLY A 1 77 ? -20.597 -9.980 -18.759 1.00 70.69 77 GLY A CA 1
ATOM 625 C C . GLY A 1 77 ? -19.126 -9.745 -18.441 1.00 70.69 77 GLY A C 1
ATOM 626 O O . GLY A 1 77 ? -18.713 -9.830 -17.286 1.00 70.69 77 GLY A O 1
ATOM 627 N N . ALA A 1 78 ? -18.355 -9.398 -19.470 1.00 83.94 78 ALA A N 1
ATOM 628 C CA . ALA A 1 78 ? -16.939 -9.094 -19.334 1.00 83.94 78 ALA A CA 1
ATOM 629 C C . ALA A 1 78 ? -16.480 -8.048 -20.363 1.00 83.94 78 ALA A C 1
ATOM 631 O O . ALA A 1 78 ? -16.959 -8.018 -21.499 1.00 83.94 78 ALA A O 1
ATOM 632 N N . ILE A 1 79 ? -15.524 -7.214 -19.958 1.00 87.94 79 ILE A N 1
ATOM 633 C CA . ILE A 1 79 ? -14.893 -6.147 -20.738 1.00 87.94 79 ILE A CA 1
ATOM 634 C C . ILE A 1 79 ? -13.397 -6.453 -20.858 1.00 87.94 79 ILE A C 1
ATOM 636 O O . ILE A 1 79 ? -12.741 -6.677 -19.842 1.00 87.94 79 ILE A O 1
ATOM 640 N N . ALA A 1 80 ? -12.839 -6.404 -22.065 1.00 87.00 80 ALA A N 1
ATOM 641 C CA . ALA A 1 80 ? -11.390 -6.435 -22.268 1.00 87.00 80 ALA A CA 1
ATOM 642 C C . ALA A 1 80 ? -10.826 -5.012 -22.425 1.00 87.00 80 ALA A C 1
ATOM 644 O O . ALA A 1 80 ? -11.382 -4.207 -23.170 1.00 87.00 80 ALA A O 1
ATOM 645 N N . LEU A 1 81 ? -9.712 -4.712 -21.754 1.00 88.81 81 LEU A N 1
ATOM 646 C CA . LEU A 1 81 ? -8.893 -3.515 -21.955 1.00 88.81 81 LEU A CA 1
ATOM 647 C C . LEU A 1 81 ? -7.648 -3.904 -22.761 1.00 88.81 81 LEU A C 1
ATOM 649 O O . LEU A 1 81 ? -6.711 -4.476 -22.205 1.00 88.81 81 LEU A O 1
ATOM 653 N N . ALA A 1 82 ? -7.647 -3.591 -24.056 1.00 86.38 82 ALA A N 1
ATOM 654 C CA . ALA A 1 82 ? -6.500 -3.761 -24.952 1.00 86.38 82 ALA A CA 1
ATOM 655 C C . ALA A 1 82 ? -5.679 -2.459 -25.035 1.00 86.38 82 ALA A C 1
ATOM 657 O O . ALA A 1 82 ? -6.160 -1.398 -24.641 1.00 86.38 82 ALA A O 1
ATOM 658 N N . GLY A 1 83 ? -4.438 -2.511 -25.512 1.00 83.88 83 GLY A N 1
ATOM 659 C CA . GLY A 1 83 ? -3.562 -1.342 -25.638 1.00 83.88 83 GLY A CA 1
ATOM 660 C C . GLY A 1 83 ? -2.083 -1.672 -25.417 1.00 83.88 83 GLY A C 1
ATOM 661 O O . GLY A 1 83 ? -1.732 -2.689 -24.807 1.00 83.88 83 GLY A O 1
ATOM 662 N N . GLN A 1 84 ? -1.192 -0.769 -25.818 1.00 82.12 84 GLN A N 1
ATOM 663 C CA . GLN A 1 84 ? 0.258 -0.922 -25.639 1.00 82.12 84 GLN A CA 1
ATOM 664 C C . GLN A 1 84 ? 0.680 -0.964 -24.153 1.00 82.12 84 GLN A C 1
ATOM 666 O O . GLN A 1 84 ? -0.051 -0.566 -23.231 1.00 82.12 84 GLN A O 1
ATOM 671 N N . ARG A 1 85 ? 1.888 -1.474 -23.881 1.00 81.00 85 ARG A N 1
ATOM 672 C CA . ARG A 1 85 ? 2.485 -1.441 -22.535 1.00 81.00 85 ARG A CA 1
ATOM 673 C C . ARG A 1 85 ? 2.786 0.005 -22.123 1.00 81.00 85 ARG A C 1
ATOM 675 O O . ARG A 1 85 ? 3.380 0.768 -22.869 1.00 81.00 85 ARG A O 1
ATOM 682 N N . GLY A 1 86 ? 2.368 0.387 -20.914 1.00 79.88 86 GLY A N 1
ATOM 683 C CA . GLY A 1 86 ? 2.510 1.761 -20.411 1.00 79.88 86 GLY A CA 1
ATOM 684 C C . GLY A 1 86 ? 1.391 2.737 -20.807 1.00 79.88 86 GLY A C 1
ATOM 685 O O . GLY A 1 86 ? 1.416 3.865 -20.325 1.00 79.88 86 GLY A O 1
ATOM 686 N N . ALA A 1 87 ? 0.387 2.309 -21.589 1.00 84.12 87 ALA A N 1
ATOM 687 C CA . ALA A 1 87 ? -0.773 3.123 -21.994 1.00 84.12 87 ALA A CA 1
ATOM 688 C C . ALA A 1 87 ? -1.758 3.490 -20.853 1.00 84.12 87 ALA A C 1
ATOM 690 O O . ALA A 1 87 ? -2.713 4.223 -21.076 1.00 84.12 87 ALA A O 1
ATOM 691 N N . GLY A 1 88 ? -1.550 2.986 -19.628 1.00 81.62 88 GLY A N 1
ATOM 692 C CA . GLY A 1 88 ? -2.375 3.321 -18.454 1.00 81.62 88 GLY A CA 1
ATOM 693 C C . GLY A 1 88 ? -3.491 2.328 -18.092 1.00 81.62 88 GLY A C 1
ATOM 694 O O . GLY A 1 88 ? -4.319 2.653 -17.248 1.00 81.62 88 GLY A O 1
ATOM 695 N N . LYS A 1 89 ? -3.523 1.113 -18.666 1.00 86.56 89 LYS A N 1
ATOM 696 C CA . LYS A 1 89 ? -4.539 0.073 -18.358 1.00 86.56 89 LYS A CA 1
ATOM 697 C C . LYS A 1 89 ? -4.684 -0.222 -16.855 1.00 86.56 89 LYS A C 1
ATOM 699 O O . LYS A 1 89 ? -5.778 -0.106 -16.310 1.00 86.56 89 LYS A O 1
ATOM 704 N N . THR A 1 90 ? -3.576 -0.526 -16.177 1.00 84.25 90 THR A N 1
ATOM 705 C CA . THR A 1 90 ? -3.522 -0.716 -14.716 1.00 84.25 90 THR A CA 1
ATOM 706 C C . THR A 1 90 ? -4.005 0.525 -13.966 1.00 84.25 90 THR A C 1
ATOM 708 O O . THR A 1 90 ? -4.762 0.410 -13.008 1.00 84.25 90 THR A O 1
ATOM 711 N N . THR A 1 91 ? -3.640 1.723 -14.430 1.00 81.88 91 THR A N 1
ATOM 712 C CA . THR A 1 91 ? -4.064 2.995 -13.828 1.00 81.88 91 THR A CA 1
ATOM 713 C C . THR A 1 91 ? -5.577 3.219 -13.975 1.00 81.88 91 THR A C 1
ATOM 715 O O . THR A 1 91 ? -6.202 3.713 -13.042 1.00 81.88 91 THR A O 1
ATOM 718 N N . LEU A 1 92 ? -6.202 2.795 -15.084 1.00 81.38 92 LEU A N 1
ATOM 719 C CA . LEU A 1 92 ? -7.666 2.787 -15.253 1.00 81.38 92 LEU A CA 1
ATOM 720 C C . LEU A 1 92 ? -8.344 1.791 -14.296 1.00 81.38 92 LEU A C 1
ATOM 722 O O . LEU A 1 92 ? -9.357 2.120 -13.685 1.00 81.38 92 LEU A O 1
ATOM 726 N N . ILE A 1 93 ? -7.771 0.598 -14.109 1.00 82.69 93 ILE A N 1
ATOM 727 C CA . ILE A 1 93 ? -8.257 -0.386 -13.125 1.00 82.69 93 ILE A CA 1
ATOM 728 C C . ILE A 1 93 ? -8.145 0.166 -11.691 1.00 82.69 93 ILE A C 1
ATOM 730 O O . ILE A 1 93 ? -9.082 0.054 -10.902 1.00 82.69 93 ILE A O 1
ATOM 734 N N . GLN A 1 94 ? -7.031 0.818 -11.356 1.00 76.75 94 GLN A N 1
ATOM 735 C CA . GLN A 1 94 ? -6.822 1.465 -10.057 1.00 76.75 94 GLN A CA 1
ATOM 736 C C . GLN A 1 94 ? -7.750 2.674 -9.854 1.00 76.75 94 GLN A C 1
ATOM 738 O O . GLN A 1 94 ? -8.252 2.869 -8.749 1.00 76.75 94 GLN A O 1
ATOM 743 N N . ALA A 1 95 ? -8.063 3.434 -10.910 1.00 72.44 95 ALA A N 1
ATOM 744 C CA . ALA A 1 95 ? -9.044 4.522 -10.874 1.00 72.44 95 ALA A CA 1
ATOM 745 C C . ALA A 1 95 ? -10.437 4.040 -10.435 1.00 72.44 95 ALA A C 1
ATOM 747 O O . ALA A 1 95 ? -11.102 4.705 -9.638 1.00 72.44 95 ALA A O 1
ATOM 748 N N . LEU A 1 96 ? -10.857 2.866 -10.926 1.00 71.94 96 LEU A N 1
ATOM 749 C CA . LEU A 1 96 ? -12.114 2.220 -10.536 1.00 71.94 96 LEU A CA 1
ATOM 750 C C . LEU A 1 96 ? -12.103 1.729 -9.079 1.00 71.94 96 LEU A C 1
ATOM 752 O O . LEU A 1 96 ? -13.161 1.654 -8.459 1.00 71.94 96 LEU A O 1
ATOM 756 N N . ALA A 1 97 ? -10.935 1.409 -8.516 1.00 66.19 97 ALA A N 1
ATOM 757 C CA . ALA A 1 97 ? -10.790 1.039 -7.106 1.00 66.19 97 ALA A CA 1
ATOM 758 C C . ALA A 1 97 ? -10.693 2.250 -6.161 1.00 66.19 97 ALA A C 1
ATOM 760 O O . ALA A 1 97 ? -11.170 2.188 -5.031 1.00 66.19 97 ALA A O 1
ATOM 761 N N . GLY A 1 98 ? -10.127 3.370 -6.618 1.00 56.78 98 GLY A N 1
ATOM 762 C CA . GLY A 1 98 ? -9.869 4.557 -5.796 1.00 56.78 98 GLY A CA 1
ATOM 763 C C . GLY A 1 98 ? -11.070 5.470 -5.515 1.00 56.78 98 GLY A C 1
ATOM 764 O O . GLY A 1 98 ? -10.879 6.526 -4.921 1.00 56.78 98 GLY A O 1
ATOM 765 N N . SER A 1 99 ? -12.289 5.132 -5.962 1.00 51.12 99 SER A N 1
ATOM 766 C CA . SER A 1 99 ? -13.483 6.005 -5.869 1.00 51.12 99 SER A CA 1
ATOM 767 C C . SER A 1 99 ? -13.285 7.430 -6.431 1.00 51.12 99 SER A C 1
ATOM 769 O O . SER A 1 99 ? -13.981 8.361 -6.033 1.00 51.12 99 SER A O 1
ATOM 771 N N . MET A 1 100 ? -12.347 7.610 -7.370 1.00 48.78 100 MET A N 1
ATOM 772 C CA . MET A 1 100 ? -12.024 8.910 -7.987 1.00 48.78 100 MET A CA 1
ATOM 773 C C . MET A 1 100 ? -12.858 9.216 -9.241 1.00 48.78 100 MET A C 1
ATOM 775 O O . MET A 1 100 ? -12.658 10.228 -9.914 1.00 48.78 100 MET A O 1
ATOM 779 N N . VAL A 1 101 ? -13.817 8.349 -9.564 1.00 50.28 101 VAL A N 1
ATOM 780 C CA . VAL A 1 101 ? -14.858 8.644 -10.546 1.00 50.28 101 VAL A CA 1
ATOM 781 C C . VAL A 1 101 ? -15.841 9.628 -9.893 1.00 50.28 101 VAL A C 1
ATOM 783 O O . VAL A 1 101 ? -16.317 9.364 -8.794 1.00 50.28 101 VAL A O 1
ATOM 786 N N . GLY A 1 102 ? -16.072 10.790 -10.515 1.00 45.44 102 GLY A N 1
ATOM 787 C CA . GLY A 1 102 ? -16.690 11.953 -9.851 1.00 45.44 102 GLY A CA 1
ATOM 788 C C . GLY A 1 102 ? -18.103 11.739 -9.279 1.00 45.44 102 GLY A C 1
ATOM 789 O O . GLY A 1 102 ? -18.795 10.813 -9.681 1.00 45.44 102 GLY A O 1
ATOM 790 N N . ASP A 1 103 ? -18.534 12.658 -8.398 1.00 40.91 103 ASP A N 1
ATOM 791 C CA . ASP A 1 103 ? -19.741 12.611 -7.528 1.00 40.91 103 ASP A CA 1
ATOM 792 C C . ASP A 1 103 ? -21.090 12.203 -8.196 1.00 40.91 103 ASP A C 1
ATOM 794 O O . ASP A 1 103 ? -22.050 11.930 -7.480 1.00 40.91 103 ASP A O 1
ATOM 798 N N . ASP A 1 104 ? -21.180 12.169 -9.530 1.00 45.78 104 ASP A N 1
ATOM 799 C CA . ASP A 1 104 ? -22.370 11.815 -10.332 1.00 45.78 104 ASP A CA 1
ATOM 800 C C . ASP A 1 104 ? -22.358 10.345 -10.826 1.00 45.78 104 ASP A C 1
ATOM 802 O O . ASP A 1 104 ? -23.259 9.913 -11.549 1.00 45.78 104 ASP A O 1
ATOM 806 N N . GLU A 1 105 ? -21.307 9.580 -10.509 1.00 53.38 105 GLU A N 1
ATOM 807 C CA . GLU A 1 105 ? -21.087 8.221 -11.016 1.00 53.38 105 GLU A CA 1
ATOM 808 C C . GLU A 1 105 ? -21.363 7.155 -9.938 1.00 53.38 105 GLU A C 1
ATOM 810 O O . GLU A 1 105 ? -20.989 7.333 -8.775 1.00 53.38 105 GLU A O 1
ATOM 815 N N . PRO A 1 106 ? -22.006 6.032 -10.312 1.00 53.44 106 PRO A N 1
ATOM 816 C CA . PRO A 1 106 ? -22.398 4.979 -9.379 1.00 53.44 106 PRO A CA 1
ATOM 817 C C . PRO A 1 106 ? -21.188 4.392 -8.642 1.00 53.44 106 PRO A C 1
ATOM 819 O O . PRO A 1 106 ? -20.268 3.866 -9.281 1.00 53.44 106 PRO A O 1
ATOM 822 N N . ARG A 1 107 ? -21.191 4.448 -7.302 1.00 64.38 107 ARG A N 1
ATOM 823 C CA . ARG A 1 107 ? -20.109 3.890 -6.471 1.00 64.38 107 ARG A CA 1
ATOM 824 C C . ARG A 1 107 ? -20.052 2.382 -6.661 1.00 64.38 107 ARG A C 1
ATOM 826 O O . ARG A 1 107 ? -21.088 1.728 -6.699 1.00 64.38 107 ARG A O 1
ATOM 833 N N . ARG A 1 108 ? -18.858 1.806 -6.787 1.00 73.25 108 ARG A N 1
ATOM 834 C CA . ARG A 1 108 ? -18.687 0.359 -6.975 1.00 73.25 108 ARG A CA 1
ATOM 835 C C . ARG A 1 108 ? -17.532 -0.159 -6.148 1.00 73.25 108 ARG A C 1
ATOM 837 O O . ARG A 1 108 ? -16.483 0.475 -6.077 1.00 73.25 108 ARG A O 1
ATOM 844 N N . LEU A 1 109 ? -17.724 -1.336 -5.563 1.00 81.25 109 LEU A N 1
ATOM 845 C CA . LEU A 1 109 ? -16.641 -2.067 -4.925 1.00 81.25 109 LEU A CA 1
ATOM 846 C C . LEU A 1 109 ? -15.830 -2.751 -6.034 1.00 81.25 109 LEU A C 1
ATOM 848 O O . LEU A 1 109 ? -16.324 -3.668 -6.687 1.00 81.25 109 LEU A O 1
ATOM 852 N N . THR A 1 110 ? -14.607 -2.283 -6.280 1.00 82.38 110 THR A N 1
ATOM 853 C CA . THR A 1 110 ? -13.717 -2.853 -7.305 1.00 82.38 110 THR A CA 1
ATOM 854 C C . THR A 1 110 ? -12.669 -3.747 -6.654 1.00 82.38 110 THR A C 1
ATOM 856 O O . THR A 1 110 ? -11.984 -3.340 -5.717 1.00 82.38 110 THR A O 1
ATOM 859 N N . ILE A 1 111 ? -12.532 -4.969 -7.163 1.00 87.06 111 ILE A N 1
ATOM 860 C CA . ILE A 1 111 ? -11.673 -6.019 -6.617 1.00 87.06 111 ILE A CA 1
ATOM 861 C C . ILE A 1 111 ? -10.630 -6.373 -7.669 1.00 87.06 111 ILE A C 1
ATOM 863 O O . ILE A 1 111 ? -10.957 -6.987 -8.682 1.00 87.06 111 ILE A O 1
ATOM 867 N N . THR A 1 112 ? -9.374 -6.001 -7.420 1.00 85.62 112 THR A N 1
ATOM 868 C CA . THR A 1 112 ? -8.265 -6.273 -8.344 1.00 85.62 112 THR A CA 1
ATOM 869 C C . THR A 1 112 ? -7.496 -7.538 -7.956 1.00 85.62 112 THR A C 1
ATOM 871 O O . THR A 1 112 ? -7.108 -7.730 -6.792 1.00 85.62 112 THR A O 1
ATOM 874 N N . VAL A 1 113 ? -7.253 -8.384 -8.957 1.00 86.50 113 VAL A N 1
ATOM 875 C CA . VAL A 1 113 ? -6.467 -9.623 -8.907 1.00 86.50 113 VAL A CA 1
ATOM 876 C C . VAL A 1 113 ? -5.498 -9.625 -10.099 1.00 86.50 113 VAL A C 1
ATOM 878 O O . VAL A 1 113 ? -5.850 -9.161 -11.179 1.00 86.50 113 VAL A O 1
ATOM 881 N N . GLY A 1 114 ? -4.268 -10.106 -9.917 1.00 84.06 114 GLY A N 1
ATOM 882 C CA . GLY A 1 114 ? -3.330 -10.296 -11.031 1.00 84.06 114 GLY A CA 1
ATOM 883 C C . GLY A 1 114 ? -3.569 -11.634 -11.731 1.00 84.06 114 GLY A C 1
ATOM 884 O O . GLY A 1 114 ? -3.893 -12.623 -11.070 1.00 84.06 114 GLY A O 1
ATOM 885 N N . ALA A 1 115 ? -3.400 -11.685 -13.049 1.00 80.31 115 ALA A N 1
ATOM 886 C CA . ALA A 1 115 ? -3.415 -12.941 -13.788 1.00 80.31 115 ALA A CA 1
ATOM 887 C C . ALA A 1 115 ? -2.234 -13.842 -13.352 1.00 80.31 115 ALA A C 1
ATOM 889 O O . ALA A 1 115 ? -1.118 -13.347 -13.157 1.00 80.31 115 ALA A O 1
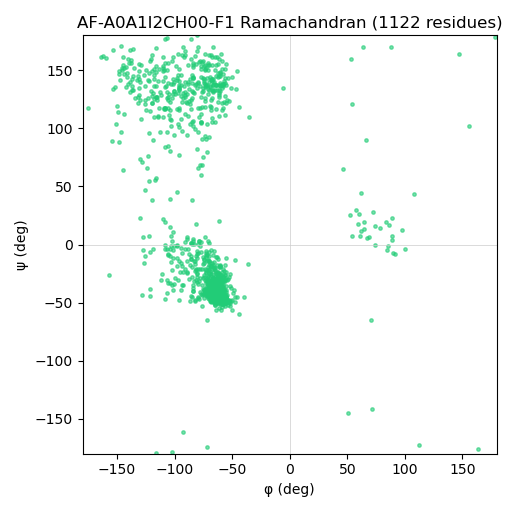ATOM 890 N N . PRO A 1 116 ? -2.446 -15.158 -13.169 1.00 76.88 116 PRO A N 1
ATOM 891 C CA . PRO A 1 116 ? -1.398 -16.057 -12.697 1.00 76.88 116 PRO A CA 1
ATOM 892 C C . PRO A 1 116 ? -0.380 -16.369 -13.805 1.00 76.88 116 PRO A C 1
ATOM 894 O O . PRO A 1 116 ? -0.748 -16.561 -14.961 1.00 76.88 116 PRO A O 1
ATOM 897 N N . ALA A 1 117 ? 0.905 -16.483 -13.453 1.00 73.81 117 ALA A N 1
ATOM 898 C CA . ALA A 1 117 ? 1.966 -16.818 -14.415 1.00 73.81 117 ALA A CA 1
ATOM 899 C C . ALA A 1 117 ? 1.870 -18.266 -14.941 1.00 73.81 117 ALA A C 1
ATOM 901 O O . ALA A 1 117 ? 2.221 -18.538 -16.091 1.00 73.81 117 ALA A O 1
ATOM 902 N N . ARG A 1 118 ? 1.367 -19.185 -14.106 1.00 75.69 118 ARG A N 1
ATOM 903 C CA . ARG A 1 118 ? 0.957 -20.550 -14.466 1.00 75.69 118 ARG A CA 1
ATOM 904 C C . ARG A 1 118 ? -0.501 -20.723 -14.072 1.00 75.69 118 ARG A C 1
ATOM 906 O O . ARG A 1 118 ? -0.840 -20.467 -12.919 1.00 75.69 118 ARG A O 1
ATOM 913 N N . TYR A 1 119 ? -1.349 -21.130 -15.007 1.00 78.75 119 TYR A N 1
ATOM 914 C CA . TYR A 1 119 ? -2.779 -21.255 -14.744 1.00 78.75 119 TYR A CA 1
ATOM 915 C C . TYR A 1 119 ? -3.178 -22.666 -14.296 1.00 78.75 119 TYR A C 1
ATOM 917 O O . TYR A 1 119 ? -2.843 -23.645 -14.957 1.00 78.75 119 TYR A O 1
ATOM 925 N N . GLU A 1 120 ? -3.938 -22.741 -13.201 1.00 80.56 120 GLU A N 1
ATOM 926 C CA . GLU A 1 120 ? -4.720 -23.913 -12.806 1.00 80.56 120 GLU A CA 1
ATOM 927 C C . GLU A 1 120 ? -6.130 -23.460 -12.387 1.00 80.56 120 GLU A C 1
ATOM 929 O O . GLU A 1 120 ? -6.296 -22.592 -11.522 1.00 80.56 120 GLU A O 1
ATOM 934 N N . ALA A 1 121 ? -7.149 -24.056 -13.011 1.00 80.00 121 ALA A N 1
ATOM 935 C CA . ALA A 1 121 ? -8.550 -23.641 -12.934 1.00 80.00 121 ALA A CA 1
ATOM 936 C C . ALA A 1 121 ? -9.087 -23.528 -11.499 1.00 80.00 121 ALA A C 1
ATOM 938 O O . ALA A 1 121 ? -9.723 -22.542 -11.116 1.00 80.00 121 ALA A O 1
ATOM 939 N N . ARG A 1 122 ? -8.838 -24.567 -10.693 1.00 81.19 122 ARG A N 1
ATOM 940 C CA . ARG A 1 122 ? -9.340 -24.707 -9.319 1.00 81.19 122 ARG A CA 1
ATOM 941 C C . ARG A 1 122 ? -8.709 -23.680 -8.383 1.00 81.19 122 ARG A C 1
ATOM 943 O O . ARG A 1 122 ? -9.423 -22.991 -7.654 1.00 81.19 122 ARG A O 1
ATOM 950 N N . ASP A 1 123 ? -7.389 -23.557 -8.434 1.00 81.00 123 ASP A N 1
ATOM 951 C CA . ASP A 1 123 ? -6.629 -22.706 -7.523 1.00 81.00 123 ASP A CA 1
ATOM 952 C C . ASP A 1 123 ? -6.848 -21.217 -7.814 1.00 81.00 123 ASP A C 1
ATOM 954 O O . ASP A 1 123 ? -6.971 -20.422 -6.878 1.00 81.00 123 ASP A O 1
ATOM 958 N N . PHE A 1 124 ? -7.019 -20.836 -9.087 1.00 84.31 124 PHE A N 1
ATOM 959 C CA . PHE A 1 124 ? -7.398 -19.468 -9.446 1.00 84.31 124 PHE A CA 1
ATOM 960 C C . PHE A 1 124 ? -8.793 -19.088 -8.926 1.00 84.31 124 PHE A C 1
ATOM 962 O O . PHE A 1 124 ? -8.949 -18.011 -8.346 1.00 84.31 124 PHE A O 1
ATOM 969 N N . VAL A 1 125 ? -9.798 -19.965 -9.065 1.00 85.12 125 VAL A N 1
ATOM 970 C CA . VAL A 1 125 ? -11.156 -19.708 -8.545 1.00 85.12 125 VAL A CA 1
ATOM 971 C C . VAL A 1 125 ? -11.148 -19.598 -7.016 1.00 85.12 125 VAL A C 1
ATOM 973 O O . VAL A 1 125 ? -11.716 -18.647 -6.479 1.00 85.12 125 VAL A O 1
ATOM 976 N N . LEU A 1 126 ? -10.437 -20.485 -6.306 1.00 83.50 126 LEU A N 1
ATOM 977 C CA . LEU A 1 126 ? -10.264 -20.396 -4.847 1.00 83.50 126 LEU A CA 1
ATOM 978 C C . LEU A 1 126 ? -9.551 -19.097 -4.426 1.00 83.50 126 LEU A C 1
ATOM 980 O O . LEU A 1 126 ? -9.956 -18.452 -3.456 1.00 83.50 126 LEU A O 1
ATOM 984 N N . HIS A 1 127 ? -8.507 -18.682 -5.151 1.00 83.56 127 HIS A N 1
ATOM 985 C CA . HIS A 1 127 ? -7.813 -17.420 -4.891 1.00 83.56 127 HIS A CA 1
ATOM 986 C C . HIS A 1 127 ? -8.741 -16.214 -5.085 1.00 83.56 127 HIS A C 1
ATOM 988 O O . HIS A 1 127 ? -8.843 -15.371 -4.189 1.00 83.56 127 HIS A O 1
ATOM 994 N N . LEU A 1 128 ? -9.441 -16.142 -6.222 1.00 86.38 128 LEU A N 1
ATOM 995 C CA . LEU A 1 128 ? -10.396 -15.079 -6.524 1.00 86.38 128 LEU A CA 1
ATOM 996 C C . LEU A 1 128 ? -11.489 -15.012 -5.451 1.00 86.38 128 LEU A C 1
ATOM 998 O O . LEU A 1 128 ? -11.733 -13.942 -4.899 1.00 86.38 128 LEU A O 1
ATOM 1002 N N . HIS A 1 129 ? -12.077 -16.148 -5.074 1.00 87.50 129 HIS A N 1
ATOM 1003 C CA . HIS A 1 129 ? -13.109 -16.221 -4.038 1.00 87.50 129 HIS A CA 1
ATOM 1004 C C . HIS A 1 129 ? -12.606 -15.693 -2.687 1.00 87.50 129 HIS A C 1
ATOM 1006 O O . HIS A 1 129 ? -13.239 -14.821 -2.091 1.00 87.50 129 HIS A O 1
ATOM 1012 N N . ALA A 1 130 ? -11.414 -16.110 -2.247 1.00 82.88 130 ALA A N 1
ATOM 1013 C CA . ALA A 1 130 ? -10.798 -15.593 -1.023 1.00 82.88 130 ALA A CA 1
ATOM 1014 C C . ALA A 1 130 ? -10.505 -14.081 -1.082 1.00 82.88 130 ALA A C 1
ATOM 1016 O O . ALA A 1 130 ? -10.598 -13.401 -0.056 1.00 82.88 130 ALA A O 1
ATOM 1017 N N . ARG A 1 131 ? -10.137 -13.544 -2.255 1.00 85.69 131 ARG A N 1
ATOM 1018 C CA . ARG A 1 131 ? -9.929 -12.100 -2.466 1.00 85.69 131 ARG A CA 1
ATOM 1019 C C . ARG A 1 131 ? -11.245 -11.328 -2.403 1.00 85.69 131 ARG A C 1
ATOM 1021 O O . ARG A 1 131 ? -11.270 -10.278 -1.766 1.00 85.69 131 ARG A O 1
ATOM 1028 N N . VAL A 1 132 ? -12.325 -11.864 -2.977 1.00 86.94 132 VAL A N 1
ATOM 1029 C CA . VAL A 1 132 ? -13.661 -11.251 -2.909 1.00 86.94 132 VAL A CA 1
ATOM 1030 C C . VAL A 1 132 ? -14.172 -11.212 -1.472 1.00 86.94 132 VAL A C 1
ATOM 1032 O O . VAL A 1 132 ? -14.536 -10.136 -1.005 1.00 86.94 132 VAL A O 1
ATOM 1035 N N . CYS A 1 133 ? -14.127 -12.327 -0.731 1.00 84.19 133 CYS A N 1
ATOM 1036 C CA . CYS A 1 133 ? -14.584 -12.341 0.664 1.00 84.19 133 CYS A CA 1
ATOM 1037 C C . CYS A 1 133 ? -13.832 -11.317 1.530 1.00 84.19 133 CYS A C 1
ATOM 1039 O O . CYS A 1 133 ? -14.460 -10.608 2.310 1.00 84.19 133 CYS A O 1
ATOM 1041 N N . ARG A 1 134 ? -12.505 -11.184 1.365 1.00 81.31 134 ARG A N 1
ATOM 1042 C CA . ARG A 1 134 ? -11.724 -10.158 2.084 1.00 81.31 134 ARG A CA 1
ATOM 1043 C C . ARG A 1 134 ? -12.129 -8.741 1.688 1.00 81.31 134 ARG A C 1
ATOM 1045 O O . ARG A 1 134 ? -12.410 -7.953 2.573 1.00 81.31 134 ARG A O 1
ATOM 1052 N N . ALA A 1 135 ? -12.237 -8.438 0.394 1.00 80.94 135 ALA A N 1
ATOM 1053 C CA . ALA A 1 135 ? -12.616 -7.099 -0.063 1.00 80.94 135 ALA A CA 1
ATOM 1054 C C . ALA A 1 135 ? -14.013 -6.672 0.432 1.00 80.94 135 ALA A C 1
ATOM 1056 O O . ALA A 1 135 ? -14.214 -5.507 0.770 1.00 80.94 135 ALA A O 1
ATOM 1057 N N . VAL A 1 136 ? -14.962 -7.613 0.523 1.00 83.19 136 VAL A N 1
ATOM 1058 C CA . VAL A 1 136 ? -16.279 -7.372 1.134 1.00 83.19 136 VAL A CA 1
ATOM 1059 C C . VAL A 1 136 ? -16.140 -7.091 2.634 1.00 83.19 136 VAL A C 1
ATOM 1061 O O . VAL A 1 136 ? -16.693 -6.105 3.111 1.00 83.19 136 VAL A O 1
ATOM 1064 N N . LEU A 1 137 ? -15.373 -7.893 3.381 1.00 77.50 137 LEU A N 1
ATOM 1065 C CA . LEU A 1 137 ? -15.149 -7.675 4.818 1.00 77.50 137 LEU A CA 1
ATOM 1066 C C . LEU A 1 137 ? -14.423 -6.355 5.114 1.00 77.50 137 LEU A C 1
ATOM 1068 O O . LEU A 1 137 ? -14.843 -5.621 6.008 1.00 77.50 137 LEU A O 1
ATOM 1072 N N . ASP A 1 138 ? -13.396 -6.015 4.336 1.00 74.00 138 ASP A N 1
ATOM 1073 C CA . ASP A 1 138 ? -12.659 -4.754 4.438 1.00 74.00 138 ASP A CA 1
ATOM 1074 C C . ASP A 1 138 ? -13.599 -3.559 4.188 1.00 74.00 138 ASP A C 1
ATOM 1076 O O . ASP A 1 138 ? -13.602 -2.601 4.960 1.00 74.00 138 ASP A O 1
ATOM 1080 N N . HIS A 1 139 ? -14.465 -3.637 3.168 1.00 75.62 139 HIS A N 1
ATOM 1081 C CA . HIS A 1 139 ? -15.476 -2.615 2.877 1.00 75.62 139 HIS A CA 1
ATOM 1082 C C . HIS A 1 139 ? -16.518 -2.484 4.002 1.00 75.62 139 HIS A C 1
ATOM 1084 O O . HIS A 1 139 ? -16.778 -1.375 4.469 1.00 75.62 139 HIS A O 1
ATOM 1090 N N . LEU A 1 140 ? -17.065 -3.600 4.499 1.00 71.44 140 LEU A N 1
ATOM 1091 C CA . LEU A 1 140 ? -18.033 -3.606 5.605 1.00 71.44 140 LEU A CA 1
ATOM 1092 C C . LEU A 1 140 ? -17.427 -3.158 6.946 1.00 71.44 140 LEU A C 1
ATOM 1094 O O . LEU A 1 140 ? -18.168 -2.715 7.825 1.00 71.44 140 LEU A O 1
ATOM 1098 N N . THR A 1 141 ? -16.110 -3.272 7.119 1.00 64.75 141 THR A N 1
ATOM 1099 C CA . THR A 1 141 ? -15.383 -2.788 8.305 1.00 64.75 141 THR A CA 1
ATOM 1100 C C . THR A 1 141 ? -15.087 -1.295 8.181 1.00 64.75 141 THR A C 1
ATOM 1102 O O . THR A 1 141 ? -15.451 -0.526 9.067 1.00 64.75 141 THR A O 1
ATOM 1105 N N . ALA A 1 142 ? -14.548 -0.858 7.037 1.00 59.41 142 ALA A N 1
ATOM 1106 C CA . ALA A 1 142 ? -14.306 0.554 6.742 1.00 59.41 142 ALA A CA 1
ATOM 1107 C C . ALA A 1 142 ? -15.597 1.391 6.763 1.00 59.41 142 ALA A C 1
ATOM 1109 O O . ALA A 1 142 ? -15.557 2.565 7.125 1.00 59.41 142 ALA A O 1
ATOM 1110 N N . ARG A 1 143 ? -16.746 0.791 6.418 1.00 56.16 143 ARG A N 1
ATOM 1111 C CA . ARG A 1 143 ? -18.070 1.395 6.609 1.00 56.16 143 ARG A CA 1
ATOM 1112 C C . ARG A 1 143 ? -18.375 1.643 8.087 1.00 56.16 143 ARG A C 1
ATOM 1114 O O . ARG A 1 143 ? -18.738 2.760 8.430 1.00 56.16 143 ARG A O 1
ATOM 1121 N N . GLY A 1 144 ? -18.177 0.647 8.954 1.00 51.25 144 GLY A N 1
ATOM 1122 C CA . GLY A 1 144 ? -18.367 0.798 10.403 1.00 51.25 144 GLY A CA 1
ATOM 1123 C C . GLY A 1 144 ? -17.504 1.922 10.985 1.00 51.25 144 GLY A C 1
ATOM 1124 O O . GLY A 1 144 ? -18.017 2.793 11.687 1.00 51.25 144 GLY A O 1
ATOM 1125 N N . ASP A 1 145 ? -16.228 1.975 10.593 1.00 38.00 145 ASP A N 1
ATOM 1126 C CA . ASP A 1 145 ? -15.309 3.059 10.964 1.00 38.00 145 ASP A CA 1
ATOM 1127 C C . ASP A 1 145 ? -15.752 4.427 10.413 1.00 38.00 145 ASP A C 1
ATOM 1129 O O . ASP A 1 145 ? -15.617 5.446 11.092 1.00 38.00 145 ASP A O 1
ATOM 1133 N N . ALA A 1 146 ? -16.278 4.482 9.185 1.00 39.41 146 ALA A N 1
ATOM 1134 C CA . ALA A 1 146 ? -16.714 5.719 8.538 1.00 39.41 146 ALA A CA 1
ATOM 1135 C C . ALA A 1 146 ? -18.044 6.250 9.094 1.00 39.41 146 ALA A C 1
ATOM 1137 O O . ALA A 1 146 ? -18.182 7.463 9.268 1.00 39.41 146 ALA A O 1
ATOM 1138 N N . ASP A 1 147 ? -18.993 5.372 9.414 1.00 42.47 147 ASP A N 1
ATOM 1139 C CA . ASP A 1 147 ? -20.249 5.727 10.072 1.00 42.47 147 ASP A CA 1
ATOM 1140 C C . ASP A 1 147 ? -19.956 6.230 11.497 1.00 42.47 147 ASP A C 1
ATOM 1142 O O . ASP A 1 147 ? -20.394 7.331 11.848 1.00 42.47 147 ASP A O 1
ATOM 1146 N N . HIS A 1 148 ? -19.082 5.544 12.249 1.00 37.28 148 HIS A N 1
ATOM 1147 C CA . HIS A 1 148 ? -18.575 5.998 13.551 1.00 37.28 148 HIS A CA 1
ATOM 1148 C C . HIS A 1 148 ? -17.836 7.347 13.452 1.00 37.28 148 HIS A C 1
ATOM 1150 O O . HIS A 1 148 ? -18.136 8.279 14.200 1.00 37.28 148 HIS A O 1
ATOM 1156 N N . PHE A 1 149 ? -16.925 7.515 12.487 1.00 31.41 149 PHE A N 1
ATOM 1157 C CA . PHE A 1 149 ? -16.205 8.774 12.265 1.00 31.41 149 PHE A CA 1
ATOM 1158 C C . PHE A 1 149 ? -17.131 9.909 11.812 1.00 31.41 149 PHE A C 1
ATOM 1160 O O . PHE A 1 149 ? -16.910 11.063 12.176 1.00 31.41 149 PHE A O 1
ATOM 1167 N N . SER A 1 150 ? -18.182 9.625 11.036 1.00 36.34 150 SER A N 1
ATOM 1168 C CA . SER A 1 150 ? -19.156 10.635 10.618 1.00 36.34 150 SER A CA 1
ATOM 1169 C C . SER A 1 150 ? -20.056 11.062 11.781 1.00 36.34 150 SER A C 1
ATOM 1171 O O . SER A 1 150 ? -20.320 12.260 11.921 1.00 36.34 150 SER A O 1
ATOM 1173 N N . ALA A 1 151 ? -20.433 10.132 12.666 1.00 41.16 151 ALA A N 1
ATOM 1174 C CA . ALA A 1 151 ? -21.136 10.413 13.914 1.00 41.16 151 ALA A CA 1
ATOM 1175 C C . ALA A 1 151 ? -20.256 11.232 14.876 1.00 41.16 151 ALA A C 1
ATOM 1177 O O . ALA A 1 151 ? -20.676 12.302 15.323 1.00 41.16 151 ALA A O 1
ATOM 1178 N N . GLU A 1 152 ? -19.002 10.822 15.108 1.00 34.06 152 GLU A N 1
ATOM 1179 C CA . GLU A 1 152 ? -18.007 11.597 15.863 1.00 34.06 152 GLU A CA 1
ATOM 1180 C C . GLU A 1 152 ? -17.784 12.985 15.253 1.00 34.06 152 GLU A C 1
ATOM 1182 O O . GLU A 1 152 ? -17.739 13.973 15.980 1.00 34.06 152 GLU A O 1
ATOM 1187 N N . TYR A 1 153 ? -17.656 13.104 13.929 1.00 34.97 153 TYR A N 1
ATOM 1188 C CA . TYR A 1 153 ? -17.388 14.375 13.257 1.00 34.97 153 TYR A CA 1
ATOM 1189 C C . TYR A 1 153 ? -18.605 15.307 13.273 1.00 34.97 153 TYR A C 1
ATOM 1191 O O . TYR A 1 153 ? -18.446 16.511 13.496 1.00 34.97 153 TYR A O 1
ATOM 1199 N N . GLN A 1 154 ? -19.826 14.785 13.112 1.00 41.22 154 GLN A N 1
ATOM 1200 C CA . GLN A 1 154 ? -21.053 15.565 13.298 1.00 41.22 154 GLN A CA 1
ATOM 1201 C C . GLN A 1 154 ? -21.223 15.992 14.763 1.00 41.22 154 GLN A C 1
ATOM 1203 O O . GLN A 1 154 ? -21.501 17.171 15.009 1.00 41.22 154 GLN A O 1
ATOM 1208 N N . ARG A 1 155 ? -20.945 15.109 15.736 1.00 36.75 155 ARG A N 1
ATOM 1209 C CA . ARG A 1 155 ? -20.849 15.447 17.169 1.00 36.75 155 ARG A CA 1
ATOM 1210 C C . ARG A 1 155 ? -19.814 16.545 17.414 1.00 36.75 155 ARG A C 1
ATOM 1212 O O . ARG A 1 155 ? -20.154 17.577 17.988 1.00 36.75 155 ARG A O 1
ATOM 1219 N N . TRP A 1 156 ? -18.595 16.416 16.893 1.00 30.27 156 TRP A N 1
ATOM 1220 C CA . TRP A 1 156 ? -17.520 17.410 17.006 1.00 30.27 156 TRP A CA 1
ATOM 1221 C C . TRP A 1 156 ? -17.851 18.742 16.325 1.00 30.27 156 TRP A C 1
ATOM 1223 O O . TRP A 1 156 ? -17.486 19.799 16.845 1.00 30.27 156 TRP A O 1
ATOM 1233 N N . GLN A 1 157 ? -18.568 18.745 15.198 1.00 38.53 157 GLN A N 1
ATOM 1234 C CA . GLN A 1 157 ? -19.096 19.974 14.602 1.00 38.53 157 GLN A CA 1
ATOM 1235 C C . GLN A 1 157 ? -20.199 20.597 15.470 1.00 38.53 157 GLN A C 1
ATOM 1237 O O . GLN A 1 157 ? -20.233 21.822 15.624 1.00 38.53 157 GLN A O 1
ATOM 1242 N N . HIS A 1 158 ? -21.062 19.792 16.097 1.00 41.47 158 HIS A N 1
ATOM 1243 C CA . HIS A 1 158 ? -22.056 20.276 17.054 1.00 41.47 158 HIS A CA 1
ATOM 1244 C C . HIS A 1 158 ? -21.401 20.862 18.316 1.00 41.47 158 HIS A C 1
ATOM 1246 O O . HIS A 1 158 ? -21.762 21.973 18.711 1.00 41.47 158 HIS A O 1
ATOM 1252 N N . LEU A 1 159 ? -20.389 20.197 18.882 1.00 38.56 159 LEU A N 1
ATOM 1253 C CA . LEU A 1 159 ? -19.616 20.609 20.061 1.00 38.56 159 LEU A CA 1
ATOM 1254 C C . LEU A 1 159 ? -18.735 21.841 19.789 1.00 38.56 159 LEU A C 1
ATOM 1256 O O . LEU A 1 159 ? -18.776 22.809 20.552 1.00 38.56 159 LEU A O 1
ATOM 1260 N N . ARG A 1 160 ? -18.042 21.919 18.643 1.00 32.91 160 ARG A N 1
ATOM 1261 C CA . ARG A 1 160 ? -17.401 23.173 18.185 1.00 32.91 160 ARG A CA 1
ATOM 1262 C C . ARG A 1 160 ? -18.427 24.280 17.963 1.00 32.91 160 ARG A C 1
ATOM 1264 O O . ARG A 1 160 ? -18.157 25.443 18.268 1.00 32.91 160 ARG A O 1
ATOM 1271 N N . GLY A 1 161 ? -19.626 23.920 17.509 1.00 37.03 161 GLY A N 1
ATOM 1272 C CA . GLY A 1 161 ? -20.796 24.786 17.530 1.00 37.03 161 GLY A CA 1
ATOM 1273 C C . GLY A 1 161 ? -21.096 25.316 18.935 1.00 37.03 161 GLY A C 1
ATOM 1274 O O . GLY A 1 161 ? -21.302 26.515 19.079 1.00 37.03 161 GLY A O 1
ATOM 1275 N N . GLN A 1 162 ? -21.062 24.485 19.979 1.00 43.62 162 GLN A N 1
ATOM 1276 C CA . GLN A 1 162 ? -21.286 24.904 21.371 1.00 43.62 162 GLN A CA 1
ATOM 1277 C C . GLN A 1 162 ? -20.193 25.843 21.916 1.00 43.62 162 GLN A C 1
ATOM 1279 O O . GLN A 1 162 ? -20.518 26.868 22.524 1.00 43.62 162 GLN A O 1
ATOM 1284 N N . VAL A 1 163 ? -18.914 25.585 21.625 1.00 40.91 163 VAL A N 1
ATOM 1285 C CA . VAL A 1 163 ? -17.808 26.484 22.017 1.00 40.91 163 VAL A CA 1
ATOM 1286 C C . VAL A 1 163 ? -17.925 27.843 21.308 1.00 40.91 163 VAL A C 1
ATOM 1288 O O . VAL A 1 163 ? -17.822 28.897 21.944 1.00 40.91 163 VAL A O 1
ATOM 1291 N N . ARG A 1 164 ? -18.262 27.851 20.010 1.00 39.09 164 ARG A N 1
ATOM 1292 C CA . ARG A 1 164 ? -18.528 29.089 19.255 1.00 39.09 164 ARG A CA 1
ATOM 1293 C C . ARG A 1 164 ? -19.797 29.803 19.752 1.00 39.09 164 ARG A C 1
ATOM 1295 O O . ARG A 1 164 ? -19.791 31.028 19.849 1.00 39.09 164 ARG A O 1
ATOM 1302 N N . ARG A 1 165 ? -20.833 29.067 20.188 1.00 44.09 165 ARG A N 1
ATOM 1303 C CA . ARG A 1 165 ? -22.060 29.608 20.819 1.00 44.09 165 ARG A CA 1
ATOM 1304 C C . ARG A 1 165 ? -21.784 30.319 22.151 1.00 44.09 165 ARG A C 1
ATOM 1306 O O . ARG A 1 165 ? -22.436 31.329 22.402 1.00 44.09 165 ARG A O 1
ATOM 1313 N N . ARG A 1 166 ? -20.814 29.890 22.978 1.00 44.34 166 ARG A N 1
ATOM 1314 C CA . ARG A 1 166 ? -20.382 30.670 24.168 1.00 44.34 166 ARG A CA 1
ATOM 1315 C C . ARG A 1 166 ? -19.786 32.027 23.755 1.00 44.34 166 ARG A C 1
ATOM 1317 O O . ARG A 1 166 ? -20.122 33.062 24.335 1.00 44.34 166 ARG A O 1
ATOM 1324 N N . HIS A 1 167 ? -18.989 32.054 22.686 1.00 41.28 167 HIS A N 1
ATOM 1325 C CA . HIS A 1 167 ? -18.476 33.300 22.109 1.00 41.28 167 HIS A CA 1
ATOM 1326 C C . HIS A 1 167 ? -19.582 34.177 21.491 1.00 41.28 167 HIS A C 1
ATOM 1328 O O . HIS A 1 167 ? -19.602 35.387 21.734 1.00 41.28 167 HIS A O 1
ATOM 1334 N N . ASP A 1 168 ? -20.543 33.605 20.765 1.00 43.22 168 ASP A N 1
ATOM 1335 C CA . ASP A 1 168 ? -21.650 34.365 20.175 1.00 43.22 168 ASP A CA 1
ATOM 1336 C C . ASP A 1 168 ? -22.675 34.851 21.214 1.00 43.22 168 ASP A C 1
ATOM 1338 O O . ASP A 1 168 ? -23.190 35.958 21.067 1.00 43.22 168 ASP A O 1
ATOM 1342 N N . ALA A 1 169 ? -22.885 34.137 22.326 1.00 44.53 169 ALA A N 1
ATOM 1343 C CA . ALA A 1 169 ? -23.658 34.636 23.468 1.00 44.53 169 ALA A CA 1
ATOM 1344 C C . ALA A 1 169 ? -23.043 35.925 24.043 1.00 44.53 169 ALA A C 1
ATOM 1346 O O . ALA A 1 169 ? -23.747 36.914 24.250 1.00 44.53 169 ALA A O 1
ATOM 1347 N N . SER A 1 170 ? -21.713 35.976 24.193 1.00 50.88 170 SER A N 1
ATOM 1348 C CA . SER A 1 170 ? -21.012 37.200 24.611 1.00 50.88 170 SER A CA 1
ATOM 1349 C C . SER A 1 170 ? -21.080 38.324 23.562 1.00 50.88 170 SER A C 1
ATOM 1351 O O . SER A 1 170 ? -21.033 39.507 23.907 1.00 50.88 170 SER A O 1
ATOM 1353 N N . ARG A 1 171 ? -21.188 37.996 22.265 1.00 50.44 171 ARG A N 1
ATOM 1354 C CA . ARG A 1 171 ? -21.380 38.980 21.183 1.00 50.44 171 ARG A CA 1
ATOM 1355 C C . ARG A 1 171 ? -22.817 39.499 21.143 1.00 50.44 171 ARG A C 1
ATOM 1357 O O . ARG A 1 171 ? -23.002 40.682 20.870 1.00 50.44 171 ARG A O 1
ATOM 1364 N N . LEU A 1 172 ? -23.803 38.659 21.458 1.00 51.75 172 LEU A N 1
ATOM 1365 C CA . LEU A 1 172 ? -25.216 39.019 21.582 1.00 51.75 172 LEU A CA 1
ATOM 1366 C C . LEU A 1 172 ? -25.472 39.872 22.827 1.00 51.75 172 LEU A C 1
ATOM 1368 O O . LEU A 1 172 ? -26.051 40.941 22.685 1.00 51.75 172 LEU A O 1
ATOM 1372 N N . LEU A 1 173 ? -24.930 39.517 23.997 1.00 54.66 173 LEU A N 1
ATOM 1373 C CA . LEU A 1 173 ? -24.927 40.385 25.187 1.00 54.66 173 LEU A CA 1
ATOM 1374 C C . LEU A 1 173 ? -24.288 41.751 24.891 1.00 54.66 173 LEU A C 1
ATOM 1376 O O . LEU A 1 173 ? -24.867 42.788 25.205 1.00 54.66 173 LEU A O 1
ATOM 1380 N N . ARG A 1 174 ? -23.151 41.776 24.179 1.00 56.62 174 ARG A N 1
ATOM 1381 C CA . ARG A 1 174 ? -22.516 43.023 23.714 1.00 56.62 174 ARG A CA 1
ATOM 1382 C C . ARG A 1 174 ? -23.287 43.748 22.604 1.00 56.62 174 ARG A C 1
ATOM 1384 O O . ARG A 1 174 ? -23.002 44.919 22.365 1.00 56.62 174 ARG A O 1
ATOM 1391 N N . ARG A 1 175 ? -24.220 43.107 21.890 1.00 55.75 175 ARG A N 1
ATOM 1392 C CA . ARG A 1 175 ? -25.142 43.768 20.942 1.00 55.75 175 ARG A CA 1
ATOM 1393 C C . ARG A 1 175 ? -26.359 44.335 21.671 1.00 55.75 175 ARG A C 1
ATOM 1395 O O . ARG A 1 175 ? -26.707 45.476 21.404 1.00 55.75 175 ARG A O 1
ATOM 1402 N N . LEU A 1 176 ? -26.905 43.611 22.647 1.00 56.75 176 LEU A N 1
ATOM 1403 C CA . LEU A 1 176 ? -27.984 44.063 23.528 1.00 56.75 176 LEU A CA 1
ATOM 1404 C C . LEU A 1 176 ? -27.571 45.296 24.329 1.00 56.75 176 LEU A C 1
ATOM 1406 O O . LEU A 1 176 ? -28.253 46.310 24.263 1.00 56.75 176 LEU A O 1
ATOM 1410 N N . TRP A 1 177 ? -26.404 45.265 24.979 1.00 61.00 177 TRP A N 1
ATOM 1411 C CA . TRP A 1 177 ? -25.845 46.437 25.662 1.00 61.00 177 TRP A CA 1
ATOM 1412 C C . TRP A 1 177 ? -25.625 47.628 24.719 1.00 61.00 177 TRP A C 1
ATOM 1414 O O . TRP A 1 177 ? -25.887 48.766 25.098 1.00 61.00 177 TRP A O 1
ATOM 1424 N N . ARG A 1 178 ? -25.198 47.388 23.470 1.00 60.97 178 ARG A N 1
ATOM 1425 C CA . ARG A 1 178 ? -25.059 48.455 22.463 1.00 60.97 178 ARG A CA 1
ATOM 1426 C C . ARG A 1 178 ? -26.406 48.999 21.980 1.00 60.97 178 ARG A C 1
ATOM 1428 O O . ARG A 1 178 ? -26.505 50.203 21.795 1.00 60.97 178 ARG A O 1
ATOM 1435 N N . GLY A 1 179 ? -27.426 48.161 21.801 1.00 57.91 179 GLY A N 1
ATOM 1436 C CA . GLY A 1 179 ? -28.776 48.594 21.426 1.00 57.91 179 GLY A CA 1
ATOM 1437 C C . GLY A 1 179 ? -29.467 49.371 22.547 1.00 57.91 179 GLY A C 1
ATOM 1438 O O . GLY A 1 179 ? -29.975 50.466 22.319 1.00 57.91 179 GLY A O 1
ATOM 1439 N N . LEU A 1 180 ? -29.407 48.852 23.776 1.00 63.25 180 LEU A N 1
ATOM 1440 C CA . LEU A 1 180 ? -30.002 49.473 24.961 1.00 63.25 180 LEU A CA 1
ATOM 1441 C C . LEU A 1 180 ? -29.350 50.828 25.288 1.00 63.25 180 LEU A C 1
ATOM 1443 O O . LEU A 1 180 ? -30.059 51.779 25.613 1.00 63.25 180 LEU A O 1
ATOM 1447 N N . ARG A 1 181 ? -28.026 50.950 25.091 1.00 69.75 181 ARG A N 1
ATOM 1448 C CA . ARG A 1 181 ? -27.272 52.213 25.210 1.00 69.75 181 ARG A CA 1
ATOM 1449 C C . ARG A 1 181 ? -27.804 53.338 24.311 1.00 69.75 181 ARG A C 1
ATOM 1451 O O . ARG A 1 181 ? -27.600 54.493 24.661 1.00 69.75 181 ARG A O 1
ATOM 1458 N N . TRP A 1 182 ? -28.461 53.037 23.188 1.00 67.44 182 TRP A N 1
ATOM 1459 C CA . TRP A 1 182 ? -29.061 54.052 22.308 1.00 67.44 182 TRP A CA 1
ATOM 1460 C C . TRP A 1 182 ? -30.582 54.166 22.470 1.00 67.44 182 TRP A C 1
ATOM 1462 O O . TRP A 1 182 ? -31.113 55.271 22.412 1.00 67.44 182 TRP A O 1
ATOM 1472 N N . ALA A 1 183 ? -31.283 53.059 22.736 1.00 69.56 183 ALA A N 1
ATOM 1473 C CA . ALA A 1 183 ? -32.731 53.071 22.948 1.00 69.56 183 ALA A CA 1
ATOM 1474 C C . ALA A 1 183 ? -33.140 53.881 24.190 1.00 69.56 183 ALA A C 1
ATOM 1476 O O . ALA A 1 183 ? -34.072 54.677 24.116 1.00 69.56 183 ALA A O 1
ATOM 1477 N N . VAL A 1 184 ? -32.431 53.718 25.316 1.00 74.50 184 VAL A N 1
ATOM 1478 C CA . VAL A 1 184 ? -32.780 54.400 26.575 1.00 74.50 184 VAL A CA 1
ATOM 1479 C C . VAL A 1 184 ? -32.625 55.927 26.467 1.00 74.50 184 VAL A C 1
ATOM 1481 O O . VAL A 1 184 ? -33.601 56.614 26.767 1.00 74.50 184 VAL A O 1
ATOM 1484 N N . PRO A 1 185 ? -31.504 56.501 25.973 1.00 73.88 185 PRO A N 1
ATOM 1485 C CA . PRO A 1 185 ? -31.405 57.949 25.775 1.00 73.88 185 PRO A CA 1
ATOM 1486 C C . PRO A 1 185 ? -32.437 58.520 24.800 1.00 73.88 185 PRO A C 1
ATOM 1488 O O . PRO A 1 185 ? -32.913 59.624 25.029 1.00 73.88 185 PRO A O 1
ATOM 1491 N N . LEU A 1 186 ? -32.806 57.795 23.737 1.00 74.00 186 LEU A N 1
ATOM 1492 C CA . LEU A 1 186 ? -33.818 58.259 22.777 1.00 74.00 186 LEU A CA 1
ATOM 1493 C C . LEU A 1 186 ? -35.225 58.294 23.388 1.00 74.00 186 LEU A C 1
ATOM 1495 O O . LEU A 1 186 ? -35.945 59.273 23.202 1.00 74.00 186 LEU A O 1
ATOM 1499 N N . LEU A 1 187 ? -35.593 57.277 24.173 1.00 72.69 187 LEU A N 1
ATOM 1500 C CA . LEU A 1 187 ? -36.858 57.264 24.915 1.00 72.69 187 LEU A CA 1
ATOM 1501 C C . LEU A 1 187 ? -36.894 58.368 25.985 1.00 72.69 187 LEU A C 1
ATOM 1503 O O . LEU A 1 187 ? -37.900 59.063 26.107 1.00 72.69 187 LEU A O 1
ATOM 1507 N N . VAL A 1 188 ? -35.788 58.589 26.706 1.00 75.38 188 VAL A N 1
ATOM 1508 C CA . VAL A 1 188 ? -35.661 59.678 27.693 1.00 75.38 188 VAL A CA 1
ATOM 1509 C C . VAL A 1 188 ? -35.692 61.057 27.025 1.00 75.38 188 VAL A C 1
ATOM 1511 O O . VAL A 1 188 ? -36.332 61.962 27.550 1.00 75.38 188 VAL A O 1
ATOM 1514 N N . LEU A 1 189 ? -35.066 61.233 25.858 1.00 74.62 189 LEU A N 1
ATOM 1515 C CA . LEU A 1 189 ? -35.110 62.484 25.095 1.00 74.62 189 LEU A CA 1
ATOM 1516 C C . LEU A 1 189 ? -36.526 62.784 24.590 1.00 74.62 189 LEU A C 1
ATOM 1518 O O . LEU A 1 189 ? -36.997 63.909 24.729 1.00 74.62 189 LEU A O 1
ATOM 1522 N N . GLY A 1 190 ? -37.223 61.780 24.053 1.00 69.69 190 GLY A N 1
ATOM 1523 C CA . GLY A 1 190 ? -38.620 61.916 23.646 1.00 69.69 190 GLY A CA 1
ATOM 1524 C C . GLY A 1 190 ? -39.544 62.263 24.818 1.00 69.69 190 GLY A C 1
ATOM 1525 O O . GLY A 1 190 ? -40.366 63.167 24.706 1.00 69.69 190 GLY A O 1
ATOM 1526 N N . TRP A 1 191 ? -39.339 61.626 25.975 1.00 69.69 191 TRP A N 1
ATOM 1527 C CA . TRP A 1 191 ? -40.040 61.948 27.223 1.00 69.69 191 TRP A CA 1
ATOM 1528 C C . TRP A 1 191 ? -39.761 63.383 27.710 1.00 69.69 191 TRP A C 1
ATOM 1530 O O . TRP A 1 191 ? -40.700 64.117 28.017 1.00 69.69 191 TRP A O 1
ATOM 1540 N N . LEU A 1 192 ? -38.495 63.823 27.705 1.00 72.31 192 LEU A N 1
ATOM 1541 C CA . LEU A 1 192 ? -38.102 65.196 28.055 1.00 72.31 192 LEU A CA 1
ATOM 1542 C C . LEU A 1 192 ? -38.753 66.246 27.138 1.00 72.31 192 LEU A C 1
ATOM 1544 O O . LEU A 1 192 ? -39.096 67.333 27.598 1.00 72.31 192 LEU A O 1
ATOM 1548 N N . LEU A 1 193 ? -38.942 65.931 25.853 1.00 69.62 193 LEU A N 1
ATOM 1549 C CA . LEU A 1 193 ? -39.544 66.838 24.870 1.00 69.62 193 LEU A CA 1
ATOM 1550 C C . LEU A 1 193 ? -41.083 66.929 24.955 1.00 69.62 193 LEU A C 1
ATOM 1552 O O . LEU A 1 193 ? -41.638 67.926 24.493 1.00 69.62 193 LEU A O 1
ATOM 1556 N N . TRP A 1 194 ? -41.763 65.943 25.553 1.00 71.44 194 TRP A N 1
ATOM 1557 C CA . TRP A 1 194 ? -43.234 65.891 25.696 1.00 71.44 194 TRP A CA 1
ATOM 1558 C C . TRP A 1 194 ? -43.786 66.444 27.025 1.00 71.44 194 TRP A C 1
ATOM 1560 O O . TRP A 1 194 ? -44.995 66.462 27.232 1.00 71.44 194 TRP A O 1
ATOM 1570 N N . TYR A 1 195 ? -42.912 66.862 27.939 1.00 62.28 195 TYR A N 1
ATOM 1571 C CA . TYR A 1 195 ? -43.183 67.138 29.356 1.00 62.28 195 TYR A CA 1
ATOM 1572 C C . TYR A 1 195 ? -44.560 67.749 29.727 1.00 62.28 195 TYR A C 1
ATOM 1574 O O . TYR A 1 195 ? -44.772 68.956 29.579 1.00 62.28 195 TYR A O 1
ATOM 1582 N N . ARG A 1 196 ? -45.425 66.952 30.386 1.00 57.03 196 ARG A N 1
ATOM 1583 C CA . ARG A 1 196 ? -46.198 67.440 31.554 1.00 57.03 196 ARG A CA 1
ATOM 1584 C C . ARG A 1 196 ? -46.719 66.383 32.538 1.00 57.03 196 ARG A C 1
ATOM 1586 O O . ARG A 1 196 ? -46.856 66.734 33.704 1.00 57.03 196 ARG A O 1
ATOM 1593 N N . ASP A 1 197 ? -46.958 65.130 32.134 1.00 57.56 197 ASP A N 1
ATOM 1594 C CA . ASP A 1 197 ? -47.385 64.065 33.067 1.00 57.56 197 ASP A CA 1
ATOM 1595 C C . ASP A 1 197 ? -46.913 62.658 32.617 1.00 57.56 197 ASP A C 1
ATOM 1597 O O . ASP A 1 197 ? -47.298 62.222 31.524 1.00 57.56 197 ASP A O 1
ATOM 1601 N N . PRO A 1 198 ? -46.097 61.923 33.412 1.00 57.25 198 PRO A N 1
ATOM 1602 C CA . PRO A 1 198 ? -45.572 60.608 33.033 1.00 57.25 198 PRO A CA 1
ATOM 1603 C C . PRO A 1 198 ? -46.641 59.553 32.735 1.00 57.25 198 PRO A C 1
ATOM 1605 O O . PRO A 1 198 ? -46.406 58.691 31.889 1.00 57.25 198 PRO A O 1
ATOM 1608 N N . ALA A 1 199 ? -47.799 59.612 33.402 1.00 58.75 199 ALA A N 1
ATOM 1609 C CA . ALA A 1 199 ? -48.840 58.592 33.266 1.00 58.75 199 ALA A CA 1
ATOM 1610 C C . ALA A 1 199 ? -49.501 58.596 31.876 1.00 58.75 199 ALA A C 1
ATOM 1612 O O . ALA A 1 199 ? -49.981 57.563 31.421 1.00 58.75 199 ALA A O 1
ATOM 1613 N N . SER A 1 200 ? -49.485 59.741 31.185 1.00 59.06 200 SER A N 1
ATOM 1614 C CA . SER A 1 200 ? -50.217 59.955 29.929 1.00 59.06 200 SER A CA 1
ATOM 1615 C C . SER A 1 200 ? -49.354 59.869 28.662 1.00 59.06 200 SER A C 1
ATOM 1617 O O . SER A 1 200 ? -49.882 59.954 27.553 1.00 59.06 200 SER A O 1
ATOM 1619 N N . ALA A 1 201 ? -48.031 59.709 28.781 1.00 61.12 201 ALA A N 1
ATOM 1620 C CA . ALA A 1 201 ? -47.113 59.781 27.636 1.00 61.12 201 ALA A CA 1
ATOM 1621 C C . ALA A 1 201 ? -47.358 58.680 26.581 1.00 61.12 201 ALA A C 1
ATOM 1623 O O . ALA A 1 201 ? -47.178 58.908 25.384 1.00 61.12 201 ALA A O 1
ATOM 1624 N N . VAL A 1 202 ? -47.804 57.494 27.011 1.00 62.25 202 VAL A N 1
ATOM 1625 C CA . VAL A 1 202 ? -48.170 56.389 26.106 1.00 62.25 202 VAL A CA 1
ATOM 1626 C C . VAL A 1 202 ? -49.469 56.699 25.359 1.00 62.25 202 VAL A C 1
ATOM 1628 O O . VAL A 1 202 ? -49.548 56.458 24.156 1.00 62.25 202 VAL A O 1
ATOM 1631 N N . ASP A 1 203 ? -50.458 57.284 26.036 1.00 63.62 203 ASP A N 1
ATOM 1632 C CA . ASP A 1 203 ? -51.743 57.635 25.425 1.00 63.62 203 ASP A CA 1
ATOM 1633 C C . ASP A 1 203 ? -51.594 58.757 24.391 1.00 63.62 203 ASP A C 1
ATOM 1635 O O . ASP A 1 203 ? -52.165 58.660 23.304 1.00 63.62 203 ASP A O 1
ATOM 1639 N N . HIS A 1 204 ? -50.757 59.764 24.671 1.00 67.50 204 HIS A N 1
ATOM 1640 C CA . HIS A 1 204 ? -50.407 60.811 23.703 1.00 67.50 204 HIS A CA 1
ATOM 1641 C C . HIS A 1 204 ? -49.709 60.224 22.468 1.00 67.50 204 HIS A C 1
ATOM 1643 O O . HIS A 1 204 ? -50.138 60.481 21.346 1.00 67.50 204 HIS A O 1
ATOM 1649 N N . TYR A 1 205 ? -48.711 59.349 22.653 1.00 66.38 205 TYR A N 1
ATOM 1650 C CA . TYR A 1 205 ? -48.054 58.660 21.537 1.00 66.38 205 TYR A CA 1
ATOM 1651 C C . TYR A 1 205 ? -49.044 57.869 20.664 1.00 66.38 205 TYR A C 1
ATOM 1653 O O . TYR A 1 205 ? -49.002 57.940 19.434 1.00 66.38 205 TYR A O 1
ATOM 1661 N N . VAL A 1 206 ? -49.954 57.119 21.290 1.00 66.81 206 VAL A N 1
ATOM 1662 C CA . VAL A 1 206 ? -50.964 56.320 20.583 1.00 66.81 206 VAL A CA 1
ATOM 1663 C C . VAL A 1 206 ? -51.992 57.210 19.875 1.00 66.81 206 VAL A C 1
ATOM 1665 O O . VAL A 1 206 ? -52.420 56.869 18.769 1.00 66.81 206 VAL A O 1
ATOM 1668 N N . ALA A 1 207 ? -52.368 58.352 20.455 1.00 69.88 207 ALA A N 1
ATOM 1669 C CA . ALA A 1 207 ? -53.239 59.338 19.818 1.00 69.88 207 ALA A CA 1
ATOM 1670 C C . ALA A 1 207 ? -52.574 59.984 18.587 1.00 69.88 207 ALA A C 1
ATOM 1672 O O . ALA A 1 207 ? -53.171 59.989 17.509 1.00 69.88 207 ALA A O 1
ATOM 1673 N N . ASP A 1 208 ? -51.323 60.431 18.709 1.00 70.19 208 ASP A N 1
ATOM 1674 C CA . ASP A 1 208 ? -50.558 61.065 17.628 1.00 70.19 208 ASP A CA 1
ATOM 1675 C C . ASP A 1 208 ? -50.332 60.106 16.444 1.00 70.19 208 ASP A C 1
ATOM 1677 O O . ASP A 1 208 ? -50.546 60.464 15.282 1.00 70.19 208 ASP A O 1
ATOM 1681 N N . VAL A 1 209 ? -49.981 58.842 16.714 1.00 67.25 209 VAL A N 1
ATOM 1682 C CA . VAL A 1 209 ? -49.833 57.818 15.662 1.00 67.25 209 VAL A CA 1
ATOM 1683 C C . VAL A 1 209 ? -51.170 57.517 14.972 1.00 67.25 209 VAL A C 1
ATOM 1685 O O . VAL A 1 209 ? -51.199 57.337 13.752 1.00 67.25 209 VAL A O 1
ATOM 1688 N N . ARG A 1 210 ? -52.292 57.503 15.707 1.00 69.06 210 ARG A N 1
ATOM 1689 C CA . ARG A 1 210 ? -53.634 57.348 15.114 1.00 69.06 210 ARG A CA 1
ATOM 1690 C C . ARG A 1 210 ? -54.010 58.538 14.228 1.00 69.06 210 ARG A C 1
ATOM 1692 O O . ARG A 1 210 ? -54.553 58.316 13.148 1.00 69.06 210 ARG A O 1
ATOM 1699 N N . LEU A 1 211 ? -53.681 59.766 14.635 1.00 68.88 211 LEU A N 1
ATOM 1700 C CA . LEU A 1 211 ? -53.904 60.983 13.843 1.00 68.88 211 LEU A CA 1
ATOM 1701 C C . LEU A 1 211 ? -53.112 60.965 12.527 1.00 68.88 211 LEU A C 1
ATOM 1703 O O . LEU A 1 211 ? -53.692 61.192 11.465 1.00 68.88 211 LEU A O 1
ATOM 1707 N N . LEU A 1 212 ? -51.823 60.606 12.568 1.00 66.12 212 LEU A N 1
ATOM 1708 C CA . LEU A 1 212 ? -51.005 60.423 11.360 1.00 66.12 212 LEU A CA 1
ATOM 1709 C C . LEU A 1 212 ? -51.558 59.333 10.434 1.00 66.12 212 LEU A C 1
ATOM 1711 O O . LEU A 1 212 ? -51.551 59.494 9.212 1.00 66.12 212 LEU A O 1
ATOM 1715 N N . HIS A 1 213 ? -52.036 58.219 10.998 1.00 61.16 213 HIS A N 1
ATOM 1716 C CA . HIS A 1 213 ? -52.587 57.127 10.200 1.00 61.16 213 HIS A CA 1
ATOM 1717 C C . HIS A 1 213 ? -53.918 57.513 9.537 1.00 61.16 213 HIS A C 1
ATOM 1719 O O . HIS A 1 213 ? -54.129 57.175 8.374 1.00 61.16 213 HIS A O 1
ATOM 1725 N N . ALA A 1 214 ? -54.769 58.273 10.234 1.00 63.19 214 ALA A N 1
ATOM 1726 C CA . ALA A 1 214 ? -56.010 58.813 9.687 1.00 63.19 214 ALA A CA 1
ATOM 1727 C C . ALA A 1 214 ? -55.747 59.822 8.554 1.00 63.19 214 ALA A C 1
ATOM 1729 O O . ALA A 1 214 ? -56.262 59.635 7.452 1.00 63.19 214 ALA A O 1
ATOM 1730 N N . ALA A 1 215 ? -54.893 60.830 8.777 1.00 61.03 215 ALA A N 1
ATOM 1731 C CA . ALA A 1 215 ? -54.542 61.828 7.758 1.00 61.03 215 ALA A CA 1
ATOM 1732 C C . ALA A 1 215 ? -53.911 61.179 6.510 1.00 61.03 215 ALA A C 1
ATOM 1734 O O . ALA A 1 215 ? -54.307 61.451 5.376 1.00 61.03 215 ALA A O 1
ATOM 1735 N N . GLY A 1 216 ? -52.995 60.224 6.713 1.00 55.97 216 GLY A N 1
ATOM 1736 C CA . GLY A 1 216 ? -52.341 59.477 5.637 1.00 55.97 216 GLY A CA 1
ATOM 1737 C C . GLY A 1 216 ? -53.232 58.481 4.877 1.00 55.97 216 GLY A C 1
ATOM 1738 O O . GLY A 1 216 ? -52.747 57.897 3.899 1.00 55.97 216 GLY A O 1
ATOM 1739 N N . ALA A 1 217 ? -54.477 58.273 5.324 1.00 55.91 217 ALA A N 1
ATOM 1740 C CA . ALA A 1 217 ? -55.501 57.454 4.672 1.00 55.91 217 ALA A CA 1
ATOM 1741 C C . ALA A 1 217 ? -56.613 58.295 4.014 1.00 55.91 217 ALA A C 1
ATOM 1743 O O . ALA A 1 217 ? -57.162 57.868 3.002 1.00 55.91 217 ALA A O 1
ATOM 1744 N N . SER A 1 218 ? -56.926 59.482 4.550 1.00 52.72 218 SER A N 1
ATOM 1745 C CA . SER A 1 218 ? -57.915 60.411 3.982 1.00 52.72 218 SER A CA 1
ATOM 1746 C C . SER A 1 218 ? -57.338 61.410 2.974 1.00 52.72 218 SER A C 1
ATOM 1748 O O . SER A 1 218 ? -58.105 62.051 2.260 1.00 52.72 218 SER A O 1
ATOM 1750 N N . GLY A 1 219 ? -56.010 61.562 2.909 1.00 50.44 219 GLY A N 1
ATOM 1751 C CA . GLY A 1 219 ? -55.353 62.555 2.051 1.00 50.44 219 GLY A CA 1
ATOM 1752 C C . GLY A 1 219 ? -55.473 63.994 2.566 1.00 50.44 219 GLY A C 1
ATOM 1753 O O . GLY A 1 219 ? -55.245 64.927 1.803 1.00 50.44 219 GLY A O 1
ATOM 1754 N N . ALA A 1 220 ? -55.846 64.173 3.835 1.00 57.16 220 ALA A N 1
ATOM 1755 C CA . ALA A 1 220 ? -55.914 65.478 4.484 1.00 57.16 220 ALA A CA 1
ATOM 1756 C C . ALA A 1 220 ? -54.517 65.992 4.873 1.00 57.16 220 ALA A C 1
ATOM 1758 O O . ALA A 1 220 ? -53.612 65.197 5.145 1.00 57.16 220 ALA A O 1
ATOM 1759 N N . ASP A 1 221 ? -54.367 67.318 4.954 1.00 52.31 221 ASP A N 1
ATOM 1760 C CA . ASP A 1 221 ? -53.126 67.946 5.410 1.00 52.31 221 ASP A CA 1
ATOM 1761 C C . ASP A 1 221 ? -52.719 67.437 6.807 1.00 52.31 221 ASP A C 1
ATOM 1763 O O . ASP A 1 221 ? -53.574 67.276 7.689 1.00 52.31 221 ASP A O 1
ATOM 1767 N N . PRO A 1 222 ? -51.419 67.177 7.043 1.00 59.00 222 PRO A N 1
ATOM 1768 C CA . PRO A 1 222 ? -50.948 66.713 8.338 1.00 59.00 222 PRO A CA 1
ATOM 1769 C C . PRO A 1 222 ? -51.184 67.783 9.418 1.00 59.00 222 PRO A C 1
ATOM 1771 O O . PRO A 1 222 ? -51.048 68.981 9.147 1.00 59.00 222 PRO A O 1
ATOM 1774 N N . PRO A 1 223 ? -51.497 67.383 10.665 1.00 64.06 223 PRO A N 1
ATOM 1775 C CA . PRO A 1 223 ? -51.704 68.332 11.753 1.00 64.06 223 PRO A CA 1
ATOM 1776 C C . PRO A 1 223 ? -50.448 69.189 11.976 1.00 64.06 223 PRO A C 1
ATOM 1778 O O . PRO A 1 223 ? -49.330 68.672 12.027 1.00 64.06 223 PRO A O 1
ATOM 1781 N N . GLN A 1 224 ? -50.634 70.506 12.125 1.00 66.75 224 GLN A N 1
ATOM 1782 C CA . GLN A 1 224 ? -49.541 71.468 12.315 1.00 66.75 224 GLN A CA 1
ATOM 1783 C C . GLN A 1 224 ? -48.922 71.344 13.714 1.00 66.75 224 GLN A C 1
ATOM 1785 O O . GLN A 1 224 ? -49.206 72.114 14.632 1.00 66.75 224 GLN A O 1
ATOM 1790 N N . TRP A 1 225 ? -48.064 70.346 13.887 1.00 73.12 225 TRP A N 1
ATOM 1791 C CA . TRP A 1 225 ? -47.319 70.129 15.117 1.00 73.12 225 TRP A CA 1
ATOM 1792 C C . TRP A 1 225 ? -46.050 70.975 15.173 1.00 73.12 225 TRP A C 1
ATOM 1794 O O . TRP A 1 225 ? -45.339 71.155 14.185 1.00 73.12 225 TRP A O 1
ATOM 1804 N N . SER A 1 226 ? -45.716 71.454 16.374 1.00 70.94 226 SER A N 1
ATOM 1805 C CA . SER A 1 226 ? -44.429 72.113 16.605 1.00 70.94 226 SER A CA 1
ATOM 1806 C C . SER A 1 226 ? -43.262 71.160 16.310 1.00 70.94 226 SER A C 1
ATOM 1808 O O . SER A 1 226 ? -43.337 69.963 16.597 1.00 70.94 226 SER A O 1
ATOM 1810 N N . ALA A 1 227 ? -42.134 71.693 15.829 1.00 65.88 227 ALA A N 1
ATOM 1811 C CA . ALA A 1 227 ? -40.931 70.898 15.558 1.00 65.88 227 ALA A CA 1
ATOM 1812 C C . ALA A 1 227 ? -40.464 70.068 16.776 1.00 65.88 227 ALA A C 1
ATOM 1814 O O . ALA A 1 227 ? -39.935 68.971 16.615 1.00 65.88 227 ALA A O 1
ATOM 1815 N N . ARG A 1 228 ? -40.721 70.547 18.005 1.00 70.19 228 ARG A N 1
ATOM 1816 C CA . ARG A 1 228 ? -40.460 69.802 19.250 1.00 70.19 228 ARG A CA 1
ATOM 1817 C C . ARG A 1 228 ? -41.308 68.532 19.382 1.00 70.19 228 ARG A C 1
ATOM 1819 O O . ARG A 1 228 ? -40.770 67.516 19.799 1.00 70.19 228 ARG A O 1
ATOM 1826 N N . HIS A 1 229 ? -42.588 68.572 19.003 1.00 70.31 229 HIS A N 1
ATOM 1827 C CA . HIS A 1 229 ? -43.468 67.394 19.037 1.00 70.31 229 HIS A CA 1
ATOM 1828 C C . HIS A 1 229 ? -43.059 66.360 17.980 1.00 70.31 229 HIS A C 1
ATOM 1830 O O . HIS A 1 229 ? -42.970 65.175 18.286 1.00 70.31 229 HIS A O 1
ATOM 1836 N N . LEU A 1 230 ? -42.714 66.806 16.766 1.00 70.25 230 LEU A N 1
ATOM 1837 C CA . LEU A 1 230 ? -42.199 65.922 15.712 1.00 70.25 230 LEU A CA 1
ATOM 1838 C C . LEU A 1 230 ? -40.885 65.235 16.124 1.00 70.25 230 LEU A C 1
ATOM 1840 O O . LEU A 1 230 ? -40.728 64.031 15.921 1.00 70.25 230 LEU A O 1
ATOM 1844 N N . LEU A 1 231 ? -39.965 65.970 16.762 1.00 70.56 231 LEU A N 1
ATOM 1845 C CA . LEU A 1 231 ? -38.723 65.410 17.308 1.00 70.56 231 LEU A CA 1
ATOM 1846 C C . LEU A 1 231 ? -38.971 64.441 18.475 1.00 70.56 231 LEU A C 1
ATOM 1848 O O . LEU A 1 231 ? -38.309 63.405 18.539 1.00 70.56 231 LEU A O 1
ATOM 1852 N N . ALA A 1 232 ? -39.929 64.733 19.364 1.00 72.12 232 ALA A N 1
ATOM 1853 C CA . ALA A 1 232 ? -40.324 63.826 20.443 1.00 72.12 232 ALA A CA 1
ATOM 1854 C C . ALA A 1 232 ? -40.852 62.496 19.883 1.00 72.12 232 ALA A C 1
ATOM 1856 O O . ALA A 1 232 ? -40.351 61.426 20.236 1.00 72.12 232 ALA A O 1
ATOM 1857 N N . LEU A 1 233 ? -41.793 62.571 18.937 1.00 73.94 233 LEU A N 1
ATOM 1858 C CA . LEU A 1 233 ? -42.391 61.413 18.279 1.00 73.94 233 LEU A CA 1
ATOM 1859 C C . LEU A 1 233 ? -41.335 60.569 17.544 1.00 73.94 233 LEU A C 1
ATOM 1861 O O . LEU A 1 233 ? -41.323 59.343 17.667 1.00 73.94 233 LEU A O 1
ATOM 1865 N N . LEU A 1 234 ? -40.405 61.208 16.825 1.00 73.81 234 LEU A N 1
ATOM 1866 C CA . LEU A 1 234 ? -39.313 60.525 16.124 1.00 73.81 234 LEU A CA 1
ATOM 1867 C C . LEU A 1 234 ? -38.341 59.830 17.097 1.00 73.81 234 LEU A C 1
ATOM 1869 O O . LEU A 1 234 ? -37.911 58.702 16.847 1.00 73.81 234 LEU A O 1
ATOM 1873 N N . ALA A 1 235 ? -38.018 60.467 18.225 1.00 73.19 235 ALA A N 1
ATOM 1874 C CA . ALA A 1 235 ? -37.151 59.885 19.247 1.00 73.19 235 ALA A CA 1
ATOM 1875 C C . ALA A 1 235 ? -37.807 58.667 19.926 1.00 73.19 235 ALA A C 1
ATOM 1877 O O . ALA A 1 235 ? -37.165 57.620 20.056 1.00 73.19 235 ALA A O 1
ATOM 1878 N N . VAL A 1 236 ? -39.096 58.757 20.284 1.00 74.62 236 VAL A N 1
ATOM 1879 C CA . VAL A 1 236 ? -39.830 57.645 20.912 1.00 74.62 236 VAL A CA 1
ATOM 1880 C C . VAL A 1 236 ? -40.054 56.486 19.943 1.00 74.62 236 VAL A C 1
ATOM 1882 O O . VAL A 1 236 ? -39.725 55.354 20.291 1.00 74.62 236 VAL A O 1
ATOM 1885 N N . THR A 1 237 ? -40.532 56.737 18.718 1.00 72.44 237 THR A N 1
ATOM 1886 C CA . THR A 1 237 ? -40.707 55.689 17.685 1.00 72.44 237 THR A CA 1
ATOM 1887 C C . THR A 1 237 ? -39.407 54.922 17.431 1.00 72.44 237 THR A C 1
ATOM 1889 O O . THR A 1 237 ? -39.396 53.689 17.457 1.00 72.44 237 THR A O 1
ATOM 1892 N N . THR A 1 238 ? -38.293 55.639 17.253 1.00 71.75 238 THR A N 1
ATOM 1893 C CA . THR A 1 238 ? -36.973 55.046 16.990 1.00 71.75 238 THR A CA 1
ATOM 1894 C C . THR A 1 238 ? -36.455 54.261 18.197 1.00 71.75 238 THR A C 1
ATOM 1896 O O . THR A 1 238 ? -36.002 53.123 18.047 1.00 71.75 238 THR A O 1
ATOM 1899 N N . GLY A 1 239 ? -36.564 54.819 19.407 1.00 72.81 239 GLY A N 1
ATOM 1900 C CA . GLY A 1 239 ? -36.168 54.141 20.644 1.00 72.81 239 GLY A CA 1
ATOM 1901 C C . GLY A 1 239 ? -36.966 52.857 20.899 1.00 72.81 239 GLY A C 1
ATOM 1902 O O . GLY A 1 239 ? -36.380 51.816 21.211 1.00 72.81 239 GLY A O 1
ATOM 1903 N N . LEU A 1 240 ? -38.287 52.895 20.686 1.00 72.69 240 LEU A N 1
ATOM 1904 C CA . LEU A 1 240 ? -39.175 51.743 20.852 1.00 72.69 240 LEU A CA 1
ATOM 1905 C C . LEU A 1 240 ? -38.890 50.652 19.807 1.00 72.69 240 LEU A C 1
ATOM 1907 O O . LEU A 1 240 ? -38.831 49.473 20.151 1.00 72.69 240 LEU A O 1
ATOM 1911 N N . PHE A 1 241 ? -38.646 51.031 18.548 1.00 70.69 241 PHE A N 1
ATOM 1912 C CA . PHE A 1 241 ? -38.276 50.093 17.484 1.00 70.69 241 PHE A CA 1
ATOM 1913 C C . PHE A 1 241 ? -36.967 49.355 17.805 1.00 70.69 241 PHE A C 1
ATOM 1915 O O . PHE A 1 241 ? -36.913 48.124 17.725 1.00 70.69 241 PHE A O 1
ATOM 1922 N N . ILE A 1 242 ? -35.932 50.080 18.247 1.00 69.25 242 ILE A N 1
ATOM 1923 C CA . ILE A 1 242 ? -34.657 49.480 18.670 1.00 69.25 242 ILE A CA 1
ATOM 1924 C C . ILE A 1 242 ? -34.880 48.529 19.857 1.00 69.25 242 ILE A C 1
ATOM 1926 O O . ILE A 1 242 ? -34.326 47.426 19.859 1.00 69.25 242 ILE A O 1
ATOM 1930 N N . ALA A 1 243 ? -35.705 48.903 20.840 1.00 68.00 243 ALA A N 1
ATOM 1931 C CA . ALA A 1 243 ? -36.021 48.044 21.980 1.00 68.00 243 ALA A CA 1
ATOM 1932 C C . ALA A 1 243 ? -36.741 46.746 21.557 1.00 68.00 243 ALA A C 1
ATOM 1934 O O . ALA A 1 243 ? -36.305 45.656 21.930 1.00 68.00 243 ALA A O 1
ATOM 1935 N N . VAL A 1 244 ? -37.784 46.837 20.723 1.00 66.75 244 VAL A N 1
ATOM 1936 C CA . VAL A 1 244 ? -38.592 45.686 20.274 1.00 66.75 244 VAL A CA 1
ATOM 1937 C C . VAL A 1 244 ? -37.789 44.719 19.400 1.00 66.75 244 VAL A C 1
ATOM 1939 O O . VAL A 1 244 ? -37.861 43.507 19.609 1.00 66.75 244 VAL A O 1
ATOM 1942 N N . VAL A 1 245 ? -36.974 45.218 18.463 1.00 63.28 245 VAL A N 1
ATOM 1943 C CA . VAL A 1 245 ? -36.114 44.366 17.617 1.00 63.28 245 VAL A CA 1
ATOM 1944 C C . VAL A 1 245 ? -35.105 43.583 18.464 1.00 63.28 245 VAL A C 1
ATOM 1946 O O . VAL A 1 245 ? -34.886 42.393 18.224 1.00 63.28 245 VAL A O 1
ATOM 1949 N N . ASN A 1 246 ? -34.528 44.215 19.491 1.00 59.97 246 ASN A N 1
ATOM 1950 C CA . ASN A 1 246 ? -33.618 43.544 20.418 1.00 59.97 246 ASN A CA 1
ATOM 1951 C C . ASN A 1 246 ? -34.352 42.541 21.329 1.00 59.97 246 ASN A C 1
ATOM 1953 O O . ASN A 1 246 ? -33.873 41.419 21.493 1.00 59.97 246 ASN A O 1
ATOM 1957 N N . ALA A 1 247 ? -35.532 42.884 21.854 1.00 60.19 247 ALA A N 1
ATOM 1958 C CA . ALA A 1 247 ? -36.339 41.995 22.695 1.00 60.19 247 ALA A CA 1
ATOM 1959 C C . ALA A 1 247 ? -36.805 40.729 21.946 1.00 60.19 247 ALA A C 1
ATOM 1961 O O . ALA A 1 247 ? -36.674 39.621 22.467 1.00 60.19 247 ALA A O 1
ATOM 1962 N N . LEU A 1 248 ? -37.253 40.860 20.691 1.00 58.53 248 LEU A N 1
ATOM 1963 C CA . LEU A 1 248 ? -37.601 39.721 19.827 1.00 58.53 248 LEU A CA 1
ATOM 1964 C C . LEU A 1 248 ? -36.391 38.826 19.508 1.00 58.53 248 LEU A C 1
ATOM 1966 O O . LEU A 1 248 ? -36.548 37.619 19.321 1.00 58.53 248 LEU A O 1
ATOM 1970 N N . GLY A 1 249 ? -35.181 39.393 19.474 1.00 55.00 249 GLY A N 1
ATOM 1971 C CA . GLY A 1 249 ? -33.935 38.630 19.375 1.00 55.00 249 GLY A CA 1
ATOM 1972 C C . GLY A 1 249 ? -33.628 37.787 20.620 1.00 55.00 249 GLY A C 1
ATOM 1973 O O . GLY A 1 249 ? -33.015 36.729 20.496 1.00 55.00 249 GLY A O 1
ATOM 1974 N N . VAL A 1 250 ? -34.079 38.222 21.802 1.00 54.69 250 VAL A N 1
ATOM 1975 C CA . VAL A 1 250 ? -33.883 37.525 23.087 1.00 54.69 250 VAL A CA 1
ATOM 1976 C C . VAL A 1 250 ? -34.966 36.477 23.334 1.00 54.69 250 VAL A C 1
ATOM 1978 O O . VAL A 1 250 ? -34.645 35.350 23.701 1.00 54.69 250 VAL A O 1
ATOM 1981 N N . ALA A 1 251 ? -36.237 36.806 23.082 1.00 49.22 251 ALA A N 1
ATOM 1982 C CA . ALA A 1 251 ? -37.376 35.913 23.325 1.00 49.22 251 ALA A CA 1
ATOM 1983 C C . ALA A 1 251 ? -37.332 34.610 22.498 1.00 49.22 251 ALA A C 1
ATOM 1985 O O . ALA A 1 251 ? -37.868 33.586 22.918 1.00 49.22 251 ALA A O 1
ATOM 1986 N N . ALA A 1 252 ? -36.635 34.612 21.357 1.00 50.56 252 ALA A N 1
ATOM 1987 C CA . ALA A 1 252 ? -36.420 33.421 20.533 1.00 50.56 252 ALA A CA 1
ATOM 1988 C C . ALA A 1 252 ? -35.478 32.369 21.166 1.00 50.56 252 ALA A C 1
ATOM 1990 O O . ALA A 1 252 ? -35.409 31.243 20.675 1.00 50.56 252 ALA A O 1
ATOM 1991 N N . ILE A 1 253 ? -34.736 32.721 22.223 1.00 49.44 253 ILE A N 1
ATOM 1992 C CA . ILE A 1 253 ? -33.697 31.878 22.835 1.00 49.44 253 ILE A CA 1
ATOM 1993 C C . ILE A 1 253 ? -34.252 30.901 23.895 1.00 49.44 253 ILE A C 1
ATOM 1995 O O . ILE A 1 253 ? -33.918 29.718 23.807 1.00 49.44 253 ILE A O 1
ATOM 1999 N N . PRO A 1 254 ? -35.082 31.310 24.884 1.00 46.19 254 PRO A N 1
ATOM 2000 C CA . PRO A 1 254 ? -35.579 30.384 25.905 1.00 46.19 254 PRO A CA 1
ATOM 2001 C C . PRO A 1 254 ? -36.603 29.371 25.370 1.00 46.19 254 PRO A C 1
ATOM 2003 O O . PRO A 1 254 ? -36.532 28.206 25.753 1.00 46.19 254 PRO A O 1
ATOM 2006 N N . LEU A 1 255 ? -37.496 29.748 24.439 1.00 40.91 255 LEU A N 1
ATOM 2007 C CA . LEU A 1 255 ? -38.492 28.806 23.892 1.00 40.91 255 LEU A CA 1
ATOM 2008 C C . LEU A 1 255 ? -37.855 27.599 23.183 1.00 40.91 255 LEU A C 1
ATOM 2010 O O . LEU A 1 255 ? -38.404 26.502 23.226 1.00 40.91 255 LEU A O 1
ATOM 2014 N N . GLY A 1 256 ? -36.682 27.775 22.567 1.00 44.12 256 GLY A N 1
ATOM 2015 C CA . GLY A 1 256 ? -35.951 26.686 21.914 1.00 44.12 256 GLY A CA 1
ATOM 2016 C C . GLY A 1 256 ? -35.289 25.689 22.874 1.00 44.12 256 GLY A C 1
ATOM 2017 O O . GLY A 1 256 ? -34.759 24.687 22.407 1.00 44.12 256 GLY A O 1
ATOM 2018 N N . ARG A 1 257 ? -35.286 25.952 24.190 1.00 43.72 257 ARG A N 1
ATOM 2019 C CA . ARG A 1 257 ? -34.626 25.107 25.202 1.00 43.72 257 ARG A CA 1
ATOM 2020 C C . ARG A 1 257 ? -35.570 24.220 26.015 1.00 43.72 257 ARG A C 1
ATOM 2022 O O . ARG A 1 257 ? -35.077 23.319 26.677 1.00 43.72 257 ARG A O 1
ATOM 2029 N N . ILE A 1 258 ? -36.883 24.467 25.994 1.00 43.81 258 ILE A N 1
ATOM 2030 C CA . ILE A 1 258 ? -37.813 23.879 26.981 1.00 43.81 258 ILE A CA 1
ATOM 2031 C C . ILE A 1 258 ? -38.620 22.679 26.433 1.00 43.81 258 ILE A C 1
ATOM 2033 O O . ILE A 1 258 ? -39.083 21.870 27.226 1.00 43.81 258 ILE A O 1
ATOM 2037 N N . LEU A 1 259 ? -38.789 22.516 25.108 1.00 39.09 259 LEU A N 1
ATOM 2038 C CA . LEU A 1 259 ? -39.792 21.582 24.534 1.00 39.09 259 LEU A CA 1
ATOM 2039 C C . LEU A 1 259 ? -39.295 20.593 23.451 1.00 39.09 259 LEU A C 1
ATOM 2041 O O . LEU A 1 259 ? -40.090 20.082 22.660 1.00 39.09 259 LEU A O 1
ATOM 2045 N N . GLY A 1 260 ? -37.993 20.291 23.415 1.00 51.75 260 GLY A N 1
ATOM 2046 C CA . GLY A 1 260 ? -37.447 19.117 22.711 1.00 51.75 260 GLY A CA 1
ATOM 2047 C C . GLY A 1 260 ? -37.880 18.915 21.243 1.00 51.75 260 GLY A C 1
ATOM 2048 O O . GLY A 1 260 ? -38.051 19.866 20.475 1.00 51.75 260 GLY A O 1
ATOM 2049 N N . ALA A 1 261 ? -38.028 17.649 20.832 1.00 42.78 261 ALA A N 1
ATOM 2050 C CA . ALA A 1 261 ? -38.200 17.260 19.428 1.00 42.78 261 ALA A CA 1
ATOM 2051 C C . ALA A 1 261 ? -39.499 17.775 18.770 1.00 42.78 261 ALA A C 1
ATOM 2053 O O . ALA A 1 261 ? -39.470 18.109 17.580 1.00 42.78 261 ALA A O 1
ATOM 2054 N N . GLN A 1 262 ? -40.600 17.900 19.528 1.00 40.47 262 GLN A N 1
ATOM 2055 C CA . GLN A 1 262 ? -41.869 18.470 19.039 1.00 40.47 262 GLN A CA 1
ATOM 2056 C C . GLN A 1 262 ? -41.815 19.998 18.866 1.00 40.47 262 GLN A C 1
ATOM 2058 O O . GLN A 1 262 ? -42.537 20.555 18.032 1.00 40.47 262 GLN A O 1
ATOM 2063 N N . GLY A 1 263 ? -40.885 20.685 19.542 1.00 37.72 263 GLY A N 1
ATOM 2064 C CA . GLY A 1 263 ? -40.647 22.122 19.372 1.00 37.72 263 GLY A CA 1
ATOM 2065 C C . GLY A 1 263 ? -40.338 22.545 17.926 1.00 37.72 263 GLY A C 1
ATOM 2066 O O . GLY A 1 263 ? -40.516 23.713 17.581 1.00 37.72 263 GLY A O 1
ATOM 2067 N N . ARG A 1 264 ? -39.951 21.614 17.038 1.00 43.03 264 ARG A N 1
ATOM 2068 C CA . ARG A 1 264 ? -39.731 21.896 15.608 1.00 43.03 264 ARG A CA 1
ATOM 2069 C C . ARG A 1 264 ? -40.999 22.350 14.875 1.00 43.03 264 ARG A C 1
ATOM 2071 O O . ARG A 1 264 ? -40.892 23.264 14.057 1.00 43.03 264 ARG A O 1
ATOM 2078 N N . HIS A 1 265 ? -42.184 21.833 15.214 1.00 39.28 265 HIS A N 1
ATOM 2079 C CA . HIS A 1 265 ? -43.444 22.322 14.636 1.00 39.28 265 HIS A CA 1
ATOM 2080 C C . HIS A 1 265 ? -43.815 23.720 15.145 1.00 39.28 265 HIS A C 1
ATOM 2082 O O . HIS A 1 265 ? -44.285 24.542 14.366 1.00 39.28 265 HIS A O 1
ATOM 2088 N N . ILE A 1 266 ? -43.525 24.053 16.407 1.00 38.56 266 ILE A N 1
ATOM 2089 C CA . ILE A 1 266 ? -43.800 25.393 16.958 1.00 38.56 266 ILE A CA 1
ATOM 2090 C C . ILE A 1 266 ? -42.748 26.418 16.501 1.00 38.56 266 ILE A C 1
ATOM 2092 O O . ILE A 1 266 ? -43.079 27.581 16.294 1.00 38.56 266 ILE A O 1
ATOM 2096 N N . VAL A 1 267 ? -41.504 26.016 16.223 1.00 42.38 267 VAL A N 1
ATOM 2097 C CA . VAL A 1 267 ? -40.521 26.877 15.536 1.00 42.38 267 VAL A CA 1
ATOM 2098 C C . VAL A 1 267 ? -40.886 27.066 14.059 1.00 42.38 267 VAL A C 1
ATOM 2100 O O . VAL A 1 267 ? -40.683 28.157 13.524 1.00 42.38 267 VAL A O 1
ATOM 2103 N N . GLN A 1 268 ? -41.481 26.065 13.399 1.00 41.91 268 GLN A N 1
ATOM 2104 C CA . GLN A 1 268 ? -42.119 26.249 12.091 1.00 41.91 268 GLN A CA 1
ATOM 2105 C C . GLN A 1 268 ? -43.343 27.172 12.181 1.00 41.91 268 GLN A C 1
ATOM 2107 O O . GLN A 1 268 ? -43.463 28.046 11.332 1.00 41.91 268 GLN A O 1
ATOM 2112 N N . PHE A 1 269 ? -44.168 27.082 13.228 1.00 36.47 269 PHE A N 1
ATOM 2113 C CA . PHE A 1 269 ? -45.318 27.968 13.457 1.00 36.47 269 PHE A CA 1
ATOM 2114 C C . PHE A 1 269 ? -44.890 29.404 13.801 1.00 36.47 269 PHE A C 1
ATOM 2116 O O . PHE A 1 269 ? -45.447 30.364 13.289 1.00 36.47 269 PHE A O 1
ATOM 2123 N N . GLY A 1 270 ? -43.822 29.584 14.582 1.00 37.09 270 GLY A N 1
ATOM 2124 C CA . GLY A 1 270 ? -43.195 30.878 14.863 1.00 37.09 270 GLY A CA 1
ATOM 2125 C C . GLY A 1 270 ? -42.498 31.477 13.637 1.00 37.09 270 GLY A C 1
ATOM 2126 O O . GLY A 1 270 ? -42.501 32.693 13.444 1.00 37.09 270 GLY A O 1
ATOM 2127 N N . ARG A 1 271 ? -41.954 30.636 12.746 1.00 40.84 271 ARG A N 1
ATOM 2128 C CA . ARG A 1 271 ? -41.503 31.057 11.411 1.00 40.84 271 ARG A CA 1
ATOM 2129 C C . ARG A 1 271 ? -42.685 31.382 10.496 1.00 40.84 271 ARG A C 1
ATOM 2131 O O . ARG A 1 271 ? -42.602 32.391 9.811 1.00 40.84 271 ARG A O 1
ATOM 2138 N N . GLN A 1 272 ? -43.787 30.630 10.529 1.00 38.69 272 GLN A N 1
ATOM 2139 C CA . GLN A 1 272 ? -45.041 30.957 9.836 1.00 38.69 272 GLN A CA 1
ATOM 2140 C C . GLN A 1 272 ? -45.665 32.251 10.363 1.00 38.69 272 GLN A C 1
ATOM 2142 O O . GLN A 1 272 ? -46.168 33.018 9.560 1.00 38.69 272 GLN A O 1
ATOM 2147 N N . LEU A 1 273 ? -45.558 32.556 11.659 1.00 35.22 273 LEU A N 1
ATOM 2148 C CA . LEU A 1 273 ? -45.948 33.840 12.248 1.00 35.22 273 LEU A CA 1
ATOM 2149 C C . LEU A 1 273 ? -44.997 34.969 11.836 1.00 35.22 273 LEU A C 1
ATOM 2151 O O . LEU A 1 273 ? -45.423 36.101 11.651 1.00 35.22 273 LEU A O 1
ATOM 2155 N N . ARG A 1 274 ? -43.708 34.682 11.613 1.00 38.50 274 ARG A N 1
ATOM 2156 C CA . ARG A 1 274 ? -42.768 35.654 11.032 1.00 38.50 274 ARG A CA 1
ATOM 2157 C C . ARG A 1 274 ? -43.061 35.915 9.551 1.00 38.50 274 ARG A C 1
ATOM 2159 O O . ARG A 1 274 ? -42.998 37.070 9.130 1.00 38.50 274 ARG A O 1
ATOM 2166 N N . TYR A 1 275 ? -43.428 34.873 8.800 1.00 39.91 275 TYR A N 1
ATOM 2167 C CA . TYR A 1 275 ? -43.948 34.965 7.434 1.00 39.91 275 TYR A CA 1
ATOM 2168 C C . TYR A 1 275 ? -45.288 35.716 7.398 1.00 39.91 275 TYR A C 1
ATOM 2170 O O . TYR A 1 275 ? -45.417 36.637 6.601 1.00 39.91 275 TYR A O 1
ATOM 2178 N N . SER A 1 276 ? -46.235 35.424 8.299 1.00 37.31 276 SER A N 1
ATOM 2179 C CA . SER A 1 276 ? -47.539 36.097 8.367 1.00 37.31 276 SER A CA 1
ATOM 2180 C C . SER A 1 276 ? -47.432 37.535 8.877 1.00 37.31 276 SER A C 1
ATOM 2182 O O . SER A 1 276 ? -48.196 38.398 8.457 1.00 37.31 276 SER A O 1
ATOM 2184 N N . TRP A 1 277 ? -46.423 37.858 9.689 1.00 37.25 277 TRP A N 1
ATOM 2185 C CA . TRP A 1 277 ? -46.086 39.241 10.023 1.00 37.25 277 TRP A CA 1
ATOM 2186 C C . TRP A 1 277 ? -45.515 39.991 8.811 1.00 37.25 277 TRP A C 1
ATOM 2188 O O . TRP A 1 277 ? -45.902 41.129 8.568 1.00 37.25 277 TRP A O 1
ATOM 2198 N N . HIS A 1 278 ? -44.662 39.355 7.997 1.00 41.75 278 HIS A N 1
ATOM 2199 C CA . HIS A 1 278 ? -44.146 39.942 6.747 1.00 41.75 278 HIS A CA 1
ATOM 2200 C C . HIS A 1 278 ? -45.174 39.954 5.597 1.00 41.75 278 HIS A C 1
ATOM 2202 O O . HIS A 1 278 ? -44.995 40.702 4.637 1.00 41.75 278 HIS A O 1
ATOM 2208 N N . SER A 1 279 ? -46.256 39.171 5.684 1.00 38.12 279 SER A N 1
ATOM 2209 C CA . SER A 1 279 ? -47.346 39.156 4.698 1.00 38.12 279 SER A CA 1
ATOM 2210 C C . SER A 1 279 ? -48.636 39.847 5.158 1.00 38.12 279 SER A C 1
ATOM 2212 O O . SER A 1 279 ? -49.535 40.027 4.338 1.00 38.12 279 SER A O 1
ATOM 2214 N N . SER A 1 280 ? -48.754 40.254 6.426 1.00 44.03 280 SER A N 1
ATOM 2215 C CA . SER A 1 280 ? -49.899 41.025 6.929 1.00 44.03 280 SER A CA 1
ATOM 2216 C C . SER A 1 280 ? -49.740 42.522 6.664 1.00 44.03 280 SER A C 1
ATOM 2218 O O . SER A 1 280 ? -48.633 43.056 6.561 1.00 44.03 280 SER A O 1
ATOM 2220 N N . GLY A 1 281 ? -50.871 43.231 6.580 1.00 38.84 281 GLY A N 1
ATOM 2221 C CA . GLY A 1 281 ? -50.900 44.667 6.286 1.00 38.84 281 GLY A CA 1
ATOM 2222 C C . GLY A 1 281 ? -50.117 45.536 7.278 1.00 38.84 281 GLY A C 1
ATOM 2223 O O . GLY A 1 281 ? -49.690 46.623 6.906 1.00 38.84 281 GLY A O 1
ATOM 2224 N N . ALA A 1 282 ? -49.859 45.055 8.499 1.00 41.75 282 ALA A N 1
ATOM 2225 C CA . ALA A 1 282 ? -49.155 45.800 9.540 1.00 41.75 282 ALA A CA 1
ATOM 2226 C C . ALA A 1 282 ? -47.673 46.067 9.210 1.00 41.75 282 ALA A C 1
ATOM 2228 O O . ALA A 1 282 ? -47.193 47.178 9.428 1.00 41.75 282 ALA A O 1
ATOM 2229 N N . SER A 1 283 ? -46.942 45.104 8.635 1.00 40.94 283 SER A N 1
ATOM 2230 C CA . SER A 1 283 ? -45.537 45.328 8.247 1.00 40.94 283 SER A CA 1
ATOM 2231 C C . SER A 1 283 ? -45.413 46.237 7.026 1.00 40.94 283 SER A C 1
ATOM 2233 O O . SER A 1 283 ? -44.498 47.057 6.972 1.00 40.94 283 SER A O 1
ATOM 2235 N N . ARG A 1 284 ? -46.376 46.179 6.095 1.00 40.53 284 ARG A N 1
ATOM 2236 C CA . ARG A 1 284 ? -46.498 47.162 5.006 1.00 40.53 284 ARG A CA 1
ATOM 2237 C C . ARG A 1 284 ? -46.900 48.540 5.526 1.00 40.53 284 ARG A C 1
ATOM 2239 O O . ARG A 1 284 ? -46.389 49.523 5.015 1.00 40.53 284 ARG A O 1
ATOM 2246 N N . ALA A 1 285 ? -47.750 48.639 6.547 1.00 43.31 285 ALA A N 1
ATOM 2247 C CA . ALA A 1 285 ? -48.128 49.915 7.154 1.00 43.31 285 ALA A CA 1
ATOM 2248 C C . ALA A 1 285 ? -46.950 50.572 7.892 1.00 43.31 285 ALA A C 1
ATOM 2250 O O . ALA A 1 285 ? -46.695 51.751 7.676 1.00 43.31 285 ALA A O 1
ATOM 2251 N N . VAL A 1 286 ? -46.188 49.817 8.693 1.00 42.88 286 VAL A N 1
ATOM 2252 C CA . VAL A 1 286 ? -44.983 50.328 9.374 1.00 42.88 286 VAL A CA 1
ATOM 2253 C C . VAL A 1 286 ? -43.865 50.620 8.372 1.00 42.88 286 VAL A C 1
ATOM 2255 O O . VAL A 1 286 ? -43.247 51.676 8.456 1.00 42.88 286 VAL A O 1
ATOM 2258 N N . GLY A 1 287 ? -43.647 49.746 7.384 1.00 43.56 287 GLY A N 1
ATOM 2259 C CA . GLY A 1 287 ? -42.714 49.993 6.284 1.00 43.56 287 GLY A CA 1
ATOM 2260 C C . GLY A 1 287 ? -43.068 51.266 5.515 1.00 43.56 287 GLY A C 1
ATOM 2261 O O . GLY A 1 287 ? -42.237 52.155 5.404 1.00 43.56 287 GLY A O 1
ATOM 2262 N N . ASN A 1 288 ? -44.324 51.417 5.087 1.00 46.81 288 ASN A N 1
ATOM 2263 C CA . ASN A 1 288 ? -44.798 52.615 4.392 1.00 46.81 288 ASN A CA 1
ATOM 2264 C C . ASN A 1 288 ? -44.795 53.861 5.285 1.00 46.81 288 ASN A C 1
ATOM 2266 O O . ASN A 1 288 ? -44.571 54.945 4.765 1.00 46.81 288 ASN A O 1
ATOM 2270 N N . ALA A 1 289 ? -45.026 53.752 6.597 1.00 45.50 289 ALA A N 1
ATOM 2271 C CA . ALA A 1 289 ? -44.920 54.885 7.517 1.00 45.50 289 ALA A CA 1
ATOM 2272 C C . ALA A 1 289 ? -43.464 55.348 7.657 1.00 45.50 289 ALA A C 1
ATOM 2274 O O . ALA A 1 289 ? -43.187 56.536 7.527 1.00 45.50 289 ALA A O 1
ATOM 2275 N N . VAL A 1 290 ? -42.526 54.414 7.832 1.00 45.84 290 VAL A N 1
ATOM 2276 C CA . VAL A 1 290 ? -41.086 54.698 7.897 1.00 45.84 290 VAL A CA 1
ATOM 2277 C C . VAL A 1 290 ? -40.577 55.243 6.558 1.00 45.84 290 VAL A C 1
ATOM 2279 O O . VAL A 1 290 ? -39.902 56.266 6.543 1.00 45.84 290 VAL A O 1
ATOM 2282 N N . THR A 1 291 ? -40.965 54.652 5.425 1.00 46.56 291 THR A N 1
ATOM 2283 C CA . THR A 1 291 ? -40.637 55.172 4.089 1.00 46.56 291 THR A CA 1
ATOM 2284 C C . THR A 1 291 ? -41.275 56.540 3.836 1.00 46.56 291 THR A C 1
ATOM 2286 O O . THR A 1 291 ? -40.594 57.409 3.313 1.00 46.56 291 THR A O 1
ATOM 2289 N N . ARG A 1 292 ? -42.526 56.795 4.249 1.00 47.50 292 ARG A N 1
ATOM 2290 C CA . ARG A 1 292 ? -43.153 58.128 4.134 1.00 47.50 292 ARG A CA 1
ATOM 2291 C C . ARG A 1 292 ? -42.460 59.167 5.018 1.00 47.50 292 ARG A C 1
ATOM 2293 O O . ARG A 1 292 ? -42.263 60.280 4.553 1.00 47.50 292 ARG A O 1
ATOM 2300 N N . VAL A 1 293 ? -42.036 58.818 6.235 1.00 47.16 293 VAL A N 1
ATOM 2301 C CA . VAL A 1 293 ? -41.224 59.708 7.086 1.00 47.16 293 VAL A CA 1
ATOM 2302 C C . VAL A 1 293 ? -39.861 59.979 6.442 1.00 47.16 293 VAL A C 1
ATOM 2304 O O . VAL A 1 293 ? -39.448 61.132 6.387 1.00 47.16 293 VAL A O 1
ATOM 2307 N N . PHE A 1 294 ? -39.190 58.970 5.878 1.00 47.69 294 PHE A N 1
ATOM 2308 C CA . PHE A 1 294 ? -37.939 59.182 5.141 1.00 47.69 294 PHE A CA 1
ATOM 2309 C C . PHE A 1 294 ? -38.123 59.992 3.848 1.00 47.69 294 PHE A C 1
ATOM 2311 O O . PHE A 1 294 ? -37.239 60.774 3.527 1.00 47.69 294 PHE A O 1
ATOM 2318 N N . VAL A 1 295 ? -39.255 59.883 3.145 1.00 46.78 295 VAL A N 1
ATOM 2319 C CA . VAL A 1 295 ? -39.583 60.714 1.967 1.00 46.78 295 VAL A CA 1
ATOM 2320 C C . VAL A 1 295 ? -39.882 62.162 2.374 1.00 46.78 295 VAL A C 1
ATOM 2322 O O . VAL A 1 295 ? -39.324 63.081 1.786 1.00 46.78 295 VAL A O 1
ATOM 2325 N N . VAL A 1 296 ? -40.666 62.385 3.436 1.00 48.22 296 VAL A N 1
ATOM 2326 C CA . VAL A 1 296 ? -40.912 63.727 4.012 1.00 48.22 296 VAL A CA 1
ATOM 2327 C C . VAL A 1 296 ? -39.618 64.377 4.535 1.00 48.22 296 VAL A C 1
ATOM 2329 O O . VAL A 1 296 ? -39.529 65.601 4.596 1.00 48.22 296 VAL A O 1
ATOM 2332 N N . LEU A 1 297 ? -38.600 63.576 4.870 1.00 44.78 297 LEU A N 1
ATOM 2333 C CA . LEU A 1 297 ? -37.270 64.025 5.303 1.00 44.78 297 LEU A CA 1
ATOM 2334 C C . LEU A 1 297 ? -36.176 63.940 4.209 1.00 44.78 297 LEU A C 1
ATOM 2336 O O . LEU A 1 297 ? -35.025 64.255 4.500 1.00 44.78 297 LEU A O 1
ATOM 2340 N N . GLY A 1 298 ? -36.497 63.534 2.972 1.00 36.66 298 GLY A N 1
ATOM 2341 C CA . GLY A 1 298 ? -35.567 63.519 1.828 1.00 36.66 298 GLY A CA 1
ATOM 2342 C C . GLY A 1 298 ? -34.456 62.447 1.833 1.00 36.66 298 GLY A C 1
ATOM 2343 O O . GLY A 1 298 ? -33.390 62.673 1.265 1.00 36.66 298 GLY A O 1
ATOM 2344 N N . LEU A 1 299 ? -34.662 61.291 2.474 1.00 43.81 299 LEU A N 1
ATOM 2345 C CA . LEU A 1 299 ? -33.636 60.264 2.749 1.00 43.81 299 LEU A CA 1
ATOM 2346 C C . LEU A 1 299 ? -33.911 58.913 2.050 1.00 43.81 299 LEU A C 1
ATOM 2348 O O . LEU A 1 299 ? -34.011 57.863 2.686 1.00 43.81 299 LEU A O 1
ATOM 2352 N N . GLU A 1 300 ? -34.039 58.917 0.723 1.00 42.22 300 GLU A N 1
ATOM 2353 C CA . GLU A 1 300 ? -34.541 57.759 -0.048 1.00 42.22 300 GLU A CA 1
ATOM 2354 C C . GLU A 1 300 ? -33.551 56.581 -0.212 1.00 42.22 300 GLU A C 1
ATOM 2356 O O . GLU A 1 300 ? -33.951 55.459 -0.531 1.00 42.22 300 GLU A O 1
ATOM 2361 N N . SER A 1 301 ? -32.256 56.792 0.036 1.00 41.91 301 SER A N 1
ATOM 2362 C CA . SER A 1 301 ? -31.167 55.861 -0.311 1.00 41.91 301 SER A CA 1
ATOM 2363 C C . SER A 1 301 ? -31.002 54.625 0.598 1.00 41.91 301 SER A C 1
ATOM 2365 O O . SER A 1 301 ? -30.100 53.820 0.371 1.00 41.91 301 SER A O 1
ATOM 2367 N N . PHE A 1 302 ? -31.864 54.429 1.604 1.00 41.97 302 PHE A N 1
ATOM 2368 C CA . PHE A 1 302 ? -31.678 53.432 2.676 1.00 41.97 302 PHE A CA 1
ATOM 2369 C C . PHE A 1 302 ? -32.639 52.218 2.653 1.00 41.97 302 PHE A C 1
ATOM 2371 O O . PHE A 1 302 ? -32.820 51.553 3.675 1.00 41.97 302 PHE A O 1
ATOM 2378 N N . THR A 1 303 ? -33.259 51.878 1.515 1.00 38.53 303 THR A N 1
ATOM 2379 C CA . THR A 1 303 ? -34.235 50.762 1.437 1.00 38.53 303 THR A CA 1
ATOM 2380 C C . THR A 1 303 ? -33.602 49.391 1.088 1.00 38.53 303 THR A C 1
ATOM 2382 O O . THR A 1 303 ? -32.971 49.248 0.040 1.00 38.53 303 THR A O 1
ATOM 2385 N N . PRO A 1 304 ? -33.760 48.335 1.921 1.00 34.91 304 PRO A N 1
ATOM 2386 C CA . PRO A 1 304 ? -33.169 47.014 1.662 1.00 34.91 304 PRO A CA 1
ATOM 2387 C C . PRO A 1 304 ? -34.071 46.083 0.822 1.00 34.91 304 PRO A C 1
ATOM 2389 O O . PRO A 1 304 ? -35.274 45.977 1.059 1.00 34.91 304 PRO A O 1
ATOM 2392 N N . ARG A 1 305 ? -33.475 45.327 -0.115 1.00 30.98 305 ARG A N 1
ATOM 2393 C CA . ARG A 1 305 ? -34.141 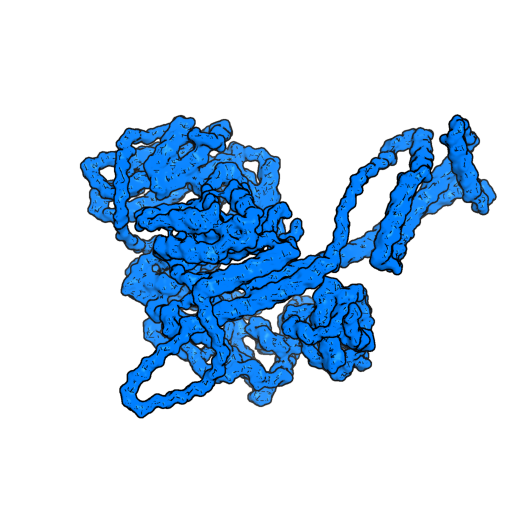44.276 -0.921 1.00 30.98 305 ARG A CA 1
ATOM 2394 C C . ARG A 1 305 ? -33.824 42.868 -0.388 1.00 30.98 305 ARG A C 1
ATOM 2396 O O . ARG A 1 305 ? -32.695 42.602 0.010 1.00 30.98 305 ARG A O 1
ATOM 2403 N N . ILE A 1 306 ? -34.801 41.953 -0.425 1.00 30.20 306 ILE A N 1
ATOM 2404 C CA . ILE A 1 306 ? -34.692 40.564 0.074 1.00 30.20 306 ILE A CA 1
ATOM 2405 C C . ILE A 1 306 ? -34.994 39.570 -1.066 1.00 30.20 306 ILE A C 1
ATOM 2407 O O . ILE A 1 306 ? -35.891 39.816 -1.870 1.00 30.20 306 ILE A O 1
ATOM 2411 N N . ARG A 1 307 ? -34.254 38.452 -1.139 1.00 26.48 307 ARG A N 1
ATOM 2412 C CA . ARG A 1 307 ? -34.358 37.400 -2.178 1.00 26.48 307 ARG A CA 1
ATOM 2413 C C . ARG A 1 307 ? -34.751 36.051 -1.544 1.00 26.48 307 ARG A C 1
ATOM 2415 O O . ARG A 1 307 ? -34.372 35.790 -0.406 1.00 26.48 307 ARG A O 1
ATOM 2422 N N . ALA A 1 308 ? -35.525 35.224 -2.254 1.00 25.72 308 ALA A N 1
ATOM 2423 C CA . ALA A 1 308 ? -36.131 33.986 -1.734 1.00 25.72 308 ALA A CA 1
ATOM 2424 C C . ALA A 1 308 ? -35.329 32.701 -2.055 1.00 25.72 308 ALA A C 1
ATOM 2426 O O . ALA A 1 308 ? -34.470 32.712 -2.934 1.00 25.72 308 ALA A O 1
ATOM 2427 N N . TYR A 1 309 ? -35.635 31.599 -1.351 1.00 29.48 309 TYR A N 1
ATOM 2428 C CA . TYR A 1 309 ? -34.997 30.275 -1.480 1.00 29.48 309 TYR A CA 1
ATOM 2429 C C . TYR A 1 309 ? -36.011 29.125 -1.259 1.00 29.48 309 TYR A C 1
ATOM 2431 O O . TYR A 1 309 ? -37.020 29.323 -0.581 1.00 29.48 309 TYR A O 1
ATOM 2439 N N . THR A 1 310 ? -35.749 27.939 -1.825 1.00 25.17 310 THR A N 1
ATOM 2440 C CA . THR A 1 310 ? -36.660 26.774 -1.923 1.00 25.17 310 THR A CA 1
ATOM 2441 C C . THR A 1 310 ? -36.292 25.600 -0.980 1.00 25.17 310 THR A C 1
ATOM 2443 O O . THR A 1 310 ? -35.120 25.415 -0.662 1.00 25.17 310 THR A O 1
ATOM 2446 N N . PRO A 1 311 ? -37.259 24.786 -0.499 1.00 27.48 311 PRO A N 1
ATOM 2447 C CA . PRO A 1 311 ? -37.013 23.690 0.456 1.00 27.48 311 PRO A CA 1
ATOM 2448 C C . PRO A 1 311 ? -36.708 22.327 -0.211 1.00 27.48 311 PRO A C 1
ATOM 2450 O O . PRO A 1 311 ? -37.047 22.124 -1.374 1.00 27.48 311 PRO A O 1
ATOM 2453 N N . LYS A 1 312 ? -36.135 21.363 0.540 1.00 28.42 312 LYS A N 1
ATOM 2454 C CA . LYS A 1 312 ? -35.852 19.984 0.073 1.00 28.42 312 LYS A CA 1
ATOM 2455 C C . LYS A 1 312 ? -36.178 18.904 1.135 1.00 28.42 312 LYS A C 1
ATOM 2457 O O . LYS A 1 312 ? -35.719 19.038 2.262 1.00 28.42 312 LYS A O 1
ATOM 2462 N N . ALA A 1 313 ? -36.905 17.863 0.692 1.00 29.55 313 ALA A N 1
ATOM 2463 C CA . ALA A 1 313 ? -37.026 16.454 1.154 1.00 29.55 313 ALA A CA 1
ATOM 2464 C C . ALA A 1 313 ? -37.362 16.071 2.630 1.00 29.55 313 ALA A C 1
ATOM 2466 O O . ALA A 1 313 ? -37.243 16.864 3.558 1.00 29.55 313 ALA A O 1
ATOM 2467 N N . GLN A 1 314 ? -37.845 14.825 2.800 1.00 31.47 314 GLN A N 1
ATOM 2468 C CA . GLN A 1 314 ? -38.440 14.214 4.013 1.00 31.47 314 GLN A CA 1
ATOM 2469 C C . GLN A 1 314 ? -37.517 13.148 4.681 1.00 31.47 314 GLN A C 1
ATOM 2471 O O . GLN A 1 314 ? -36.423 12.894 4.187 1.00 31.47 314 GLN A O 1
ATOM 2476 N N . ASN A 1 315 ? -37.931 12.577 5.829 1.00 30.94 315 ASN A N 1
ATOM 2477 C CA . ASN A 1 315 ? -37.103 11.759 6.751 1.00 30.94 315 ASN A CA 1
ATOM 2478 C C . ASN A 1 315 ? -36.970 10.249 6.384 1.00 30.94 315 ASN A C 1
ATOM 2480 O O . ASN A 1 315 ? -37.947 9.704 5.876 1.00 30.94 315 ASN A O 1
ATOM 2484 N N . PRO A 1 316 ? -35.872 9.545 6.772 1.00 35.50 316 PRO A N 1
ATOM 2485 C CA . PRO A 1 316 ? -35.573 8.162 6.346 1.00 35.50 316 PRO A CA 1
ATOM 2486 C C . PRO A 1 316 ? -35.465 7.095 7.479 1.00 35.50 316 PRO A C 1
ATOM 2488 O O . PRO A 1 316 ? -34.571 6.259 7.465 1.00 35.50 316 PRO A O 1
ATOM 2491 N N . THR A 1 317 ? -36.285 7.121 8.538 1.00 42.47 317 THR A N 1
ATOM 2492 C CA . THR A 1 317 ? -35.959 6.381 9.790 1.00 42.47 317 THR A CA 1
ATOM 2493 C C . THR A 1 317 ? -36.421 4.917 9.901 1.00 42.47 317 THR A C 1
ATOM 2495 O O . THR A 1 317 ? -36.138 4.297 10.923 1.00 42.47 317 THR A O 1
ATOM 2498 N N . ALA A 1 318 ? -37.153 4.361 8.930 1.00 32.53 318 ALA A N 1
ATOM 2499 C CA . ALA A 1 318 ? -37.682 2.988 9.016 1.00 32.53 318 ALA A CA 1
ATOM 2500 C C . ALA A 1 318 ? -36.860 1.955 8.221 1.00 32.53 318 ALA A C 1
ATOM 2502 O O . ALA A 1 318 ? -36.722 0.818 8.664 1.00 32.53 318 ALA A O 1
ATOM 2503 N N . GLU A 1 319 ? -36.292 2.354 7.081 1.00 41.41 319 GLU A N 1
ATOM 2504 C CA . GLU A 1 319 ? -35.540 1.467 6.178 1.00 41.41 319 GLU A CA 1
ATOM 2505 C C . GLU A 1 319 ? -34.202 1.021 6.797 1.00 41.41 319 GLU A C 1
ATOM 2507 O O . GLU A 1 319 ? -33.831 -0.148 6.689 1.00 41.41 319 GLU A O 1
ATOM 2512 N N . ASN A 1 320 ? -33.545 1.903 7.561 1.00 46.69 320 ASN A N 1
ATOM 2513 C CA . ASN A 1 320 ? -32.229 1.650 8.162 1.00 46.69 320 ASN A CA 1
ATOM 2514 C C . ASN A 1 320 ? -32.158 0.429 9.107 1.00 46.69 320 ASN A C 1
ATOM 2516 O O . ASN A 1 320 ? -31.078 -0.111 9.291 1.00 46.69 320 ASN A O 1
ATOM 2520 N N . ARG A 1 321 ? -33.261 -0.039 9.716 1.00 43.84 321 ARG A N 1
ATOM 2521 C CA . ARG A 1 321 ? -33.194 -1.181 10.661 1.00 43.84 321 ARG A CA 1
ATOM 2522 C C . ARG A 1 321 ? -33.163 -2.556 9.991 1.00 43.84 321 ARG A C 1
ATOM 2524 O O . ARG A 1 321 ? -32.599 -3.482 10.562 1.00 43.84 321 ARG A O 1
ATOM 2531 N N . ALA A 1 322 ? -33.790 -2.713 8.824 1.00 45.72 322 ALA A N 1
ATOM 2532 C CA . ALA A 1 322 ? -33.723 -3.972 8.071 1.00 45.72 322 ALA A CA 1
ATOM 2533 C C . ALA A 1 322 ? -32.343 -4.121 7.404 1.00 45.72 322 ALA A C 1
ATOM 2535 O O . ALA A 1 322 ? -31.698 -5.161 7.487 1.00 45.72 322 ALA A O 1
ATOM 2536 N N . PHE A 1 323 ? -31.872 -3.007 6.850 1.00 56.22 323 PHE A N 1
ATOM 2537 C CA . PHE A 1 323 ? -30.563 -2.775 6.248 1.00 56.22 323 PHE A CA 1
ATOM 2538 C C . PHE A 1 323 ? -29.379 -3.263 7.106 1.00 56.22 323 PHE A C 1
ATOM 2540 O O . PHE A 1 323 ? -28.529 -4.009 6.616 1.00 56.22 323 PHE A O 1
ATOM 2547 N N . ASP A 1 324 ? -29.339 -2.902 8.395 1.00 61.47 324 ASP A N 1
ATOM 2548 C CA . ASP A 1 324 ? -28.245 -3.295 9.298 1.00 61.47 324 ASP A CA 1
ATOM 2549 C C . ASP A 1 324 ? -28.170 -4.824 9.504 1.00 61.47 324 ASP A C 1
ATOM 2551 O O . ASP A 1 324 ? -27.082 -5.392 9.646 1.00 61.47 324 ASP A O 1
ATOM 2555 N N . ALA A 1 325 ? -29.316 -5.517 9.464 1.00 65.94 325 ALA A N 1
ATOM 2556 C CA . ALA A 1 325 ? -29.387 -6.968 9.623 1.00 65.94 325 ALA A CA 1
ATOM 2557 C C . ALA A 1 325 ? -28.872 -7.725 8.384 1.00 65.94 325 ALA A C 1
ATOM 2559 O O . ALA A 1 325 ? -28.128 -8.699 8.530 1.00 65.94 325 ALA A O 1
ATOM 2560 N N . ASP A 1 326 ? -29.204 -7.268 7.171 1.00 68.31 326 ASP A N 1
ATOM 2561 C CA . ASP A 1 326 ? -28.687 -7.864 5.931 1.00 68.31 326 ASP A CA 1
ATOM 2562 C C . ASP A 1 326 ? -27.173 -7.630 5.762 1.00 68.31 326 ASP A C 1
ATOM 2564 O O . ASP A 1 326 ? -26.457 -8.533 5.316 1.00 68.31 326 ASP A O 1
ATOM 2568 N N . ILE A 1 327 ? -26.649 -6.480 6.209 1.00 73.56 327 ILE A N 1
ATOM 2569 C CA . ILE A 1 327 ? -25.200 -6.225 6.284 1.00 73.56 327 ILE A CA 1
ATOM 2570 C C . ILE A 1 327 ? -24.511 -7.201 7.251 1.00 73.56 327 ILE A C 1
ATOM 2572 O O . ILE A 1 327 ? -23.479 -7.787 6.905 1.00 73.56 327 ILE A O 1
ATOM 2576 N N . ALA A 1 328 ? -25.069 -7.412 8.447 1.00 72.88 328 ALA A N 1
ATOM 2577 C CA . ALA A 1 328 ? -24.520 -8.359 9.419 1.00 72.88 328 ALA A CA 1
ATOM 2578 C C . ALA A 1 328 ? -24.547 -9.809 8.893 1.00 72.88 328 ALA A C 1
ATOM 2580 O O . ALA A 1 328 ? -23.578 -10.555 9.061 1.00 72.88 328 ALA A O 1
ATOM 2581 N N . ALA A 1 329 ? -25.618 -10.195 8.192 1.00 75.75 329 ALA A N 1
ATOM 2582 C CA . ALA A 1 329 ? -25.724 -11.494 7.532 1.00 75.75 329 ALA A CA 1
ATOM 2583 C C . ALA A 1 329 ? -24.687 -11.666 6.405 1.00 75.75 329 ALA A C 1
ATOM 2585 O O . ALA A 1 329 ? -24.070 -12.729 6.302 1.00 75.75 329 ALA A O 1
ATOM 2586 N N . LEU A 1 330 ? -24.445 -10.627 5.595 1.00 82.12 330 LEU A N 1
ATOM 2587 C CA . LEU A 1 330 ? -23.417 -10.638 4.549 1.00 82.12 330 LEU A CA 1
ATOM 2588 C C . LEU A 1 330 ? -22.001 -10.756 5.134 1.00 82.12 330 LEU A C 1
ATOM 2590 O O . LEU A 1 330 ? -21.203 -11.542 4.622 1.00 82.12 330 LEU A O 1
ATOM 2594 N N . ARG A 1 331 ? -21.699 -10.031 6.222 1.00 81.19 331 ARG A N 1
ATOM 2595 C CA . ARG A 1 331 ? -20.413 -10.130 6.936 1.00 81.19 331 ARG A CA 1
ATOM 2596 C C . ARG A 1 331 ? -20.150 -11.570 7.383 1.00 81.19 331 ARG A C 1
ATOM 2598 O O . ARG A 1 331 ? -19.131 -12.150 7.013 1.00 81.19 331 ARG A O 1
ATOM 2605 N N . LYS A 1 332 ? -21.112 -12.178 8.083 1.00 76.31 332 LYS A N 1
ATOM 2606 C CA . LYS A 1 332 ? -21.013 -13.568 8.546 1.00 76.31 332 LYS A CA 1
ATOM 2607 C C . LYS A 1 332 ? -20.847 -14.559 7.388 1.00 76.31 332 LYS A C 1
ATOM 2609 O O . LYS A 1 332 ? -19.996 -15.441 7.453 1.00 76.31 332 LYS A O 1
ATOM 2614 N N . LEU A 1 333 ? -21.601 -14.389 6.298 1.00 84.25 333 LEU A N 1
ATOM 2615 C CA . LEU A 1 333 ? -21.472 -15.227 5.100 1.00 84.25 333 LEU A CA 1
ATOM 2616 C C . LEU A 1 333 ? -20.064 -15.137 4.481 1.00 84.25 333 LEU A C 1
ATOM 2618 O O . LEU A 1 333 ? -19.506 -16.157 4.076 1.00 84.25 333 LEU A O 1
ATOM 2622 N N . ALA A 1 334 ? -19.478 -13.938 4.423 1.00 84.19 334 ALA A N 1
ATOM 2623 C CA . ALA A 1 334 ? -18.130 -13.727 3.901 1.00 84.19 334 ALA A CA 1
ATOM 2624 C C . ALA A 1 334 ? -17.045 -14.340 4.811 1.00 84.19 334 ALA A C 1
ATOM 2626 O O . ALA A 1 334 ? -16.093 -14.936 4.304 1.00 84.19 334 ALA A O 1
ATOM 2627 N N . GLU A 1 335 ? -17.200 -14.259 6.137 1.00 79.25 335 GLU A N 1
ATOM 2628 C CA . GLU A 1 335 ? -16.334 -14.934 7.119 1.00 79.25 335 GLU A CA 1
ATOM 2629 C C . GLU A 1 335 ? -16.410 -16.463 6.999 1.00 79.25 335 GLU A C 1
ATOM 2631 O O . GLU A 1 335 ? -15.377 -17.134 6.921 1.00 79.25 335 GLU A O 1
ATOM 2636 N N . ASP A 1 336 ? -17.622 -17.022 6.933 1.00 78.94 336 ASP A N 1
ATOM 2637 C CA . ASP A 1 336 ? -17.867 -18.460 6.789 1.00 78.94 336 ASP A CA 1
ATOM 2638 C C . ASP A 1 336 ? -17.259 -18.999 5.487 1.00 78.94 336 ASP A C 1
ATOM 2640 O O . ASP A 1 336 ? -16.510 -19.983 5.503 1.00 78.94 336 ASP A O 1
ATOM 2644 N N . GLN A 1 337 ? -17.488 -18.320 4.358 1.00 83.38 337 GLN A N 1
ATOM 2645 C CA . GLN A 1 337 ? -16.901 -18.726 3.082 1.00 83.38 337 GLN A CA 1
ATOM 2646 C C . GLN A 1 337 ? -15.380 -18.532 3.040 1.00 83.38 337 GLN A C 1
ATOM 2648 O O . GLN A 1 337 ? -14.686 -19.403 2.520 1.00 83.38 337 GLN A O 1
ATOM 2653 N N . LEU A 1 338 ? -14.823 -17.466 3.628 1.00 82.81 338 LEU A N 1
ATOM 2654 C CA . LEU A 1 338 ? -13.368 -17.281 3.695 1.00 82.81 338 LEU A CA 1
ATOM 2655 C C . LEU A 1 338 ? -12.685 -18.368 4.542 1.00 82.81 338 LEU A C 1
ATOM 2657 O O . LEU A 1 338 ? -11.605 -18.836 4.173 1.00 82.81 338 LEU A O 1
ATOM 2661 N N . ARG A 1 339 ? -13.307 -18.799 5.650 1.00 77.88 339 ARG A N 1
ATOM 2662 C CA . ARG A 1 339 ? -12.838 -19.950 6.444 1.00 77.88 339 ARG A CA 1
ATOM 2663 C C . ARG A 1 339 ? -12.867 -21.238 5.620 1.00 77.88 339 ARG A C 1
ATOM 2665 O O . ARG A 1 339 ? -11.866 -21.951 5.578 1.00 77.88 339 ARG A O 1
ATOM 2672 N N . ARG A 1 340 ? -13.966 -21.492 4.905 1.00 76.44 340 ARG A N 1
ATOM 2673 C CA . ARG A 1 340 ? -14.146 -22.685 4.065 1.00 76.44 340 ARG A CA 1
ATOM 2674 C C . ARG A 1 340 ? -13.171 -22.747 2.884 1.00 76.44 340 ARG A C 1
ATOM 2676 O O . ARG A 1 340 ? -12.561 -23.784 2.648 1.00 76.44 340 ARG A O 1
ATOM 2683 N N . VAL A 1 341 ? -12.951 -21.633 2.184 1.00 76.62 341 VAL A N 1
ATOM 2684 C CA . VAL A 1 341 ? -11.979 -21.546 1.078 1.00 76.62 341 VAL A CA 1
ATOM 2685 C C . VAL A 1 341 ? -10.549 -21.775 1.579 1.00 76.62 341 VAL A C 1
ATOM 2687 O O . VAL A 1 341 ? -9.803 -22.523 0.952 1.00 76.62 341 VAL A O 1
ATOM 2690 N N . ARG A 1 342 ? -10.176 -21.217 2.743 1.00 70.62 342 ARG A N 1
ATOM 2691 C CA . ARG A 1 342 ? -8.877 -21.502 3.385 1.00 70.62 342 ARG A CA 1
ATOM 2692 C C . ARG A 1 342 ? -8.713 -22.992 3.714 1.00 70.62 342 ARG A C 1
ATOM 2694 O O . ARG A 1 342 ? -7.654 -23.545 3.443 1.00 70.62 342 ARG A O 1
ATOM 2701 N N . TYR A 1 343 ? -9.756 -23.643 4.232 1.00 65.62 343 TYR A N 1
ATOM 2702 C CA . TYR A 1 343 ? -9.764 -25.083 4.527 1.00 65.62 343 TYR A CA 1
ATOM 2703 C C . TYR A 1 343 ? -9.623 -25.960 3.264 1.00 65.62 343 TYR A C 1
ATOM 2705 O O . TYR A 1 343 ? -8.868 -26.933 3.250 1.00 65.62 343 TYR A O 1
ATOM 2713 N N . LEU A 1 344 ? -10.288 -25.586 2.164 1.00 65.06 344 LEU A N 1
ATOM 2714 C CA . LEU A 1 344 ? -10.167 -26.274 0.871 1.00 65.06 344 LEU A CA 1
ATOM 2715 C C . LEU A 1 344 ? -8.793 -26.082 0.202 1.00 65.06 344 LEU A C 1
ATOM 2717 O O . LEU A 1 344 ? -8.394 -26.921 -0.608 1.00 65.06 344 LEU A O 1
ATOM 2721 N N . GLN A 1 345 ? -8.061 -25.016 0.550 1.00 58.62 345 GLN A N 1
ATOM 2722 C CA . GLN A 1 345 ? -6.668 -24.806 0.141 1.00 58.62 345 GLN A CA 1
ATOM 2723 C C . GLN A 1 345 ? -5.697 -25.698 0.939 1.00 58.62 345 GLN A C 1
ATOM 2725 O O . GLN A 1 345 ? -4.814 -26.316 0.334 1.00 58.62 345 GLN A O 1
ATOM 2730 N N . THR A 1 346 ? -5.881 -25.842 2.261 1.00 46.56 346 THR A N 1
ATOM 2731 C CA . THR A 1 346 ? -5.039 -26.721 3.098 1.00 46.56 346 THR A CA 1
ATOM 2732 C C . THR A 1 346 ? -5.251 -28.208 2.834 1.00 46.56 346 THR A C 1
ATOM 2734 O O . THR A 1 346 ? -4.279 -28.944 2.841 1.00 46.56 346 THR A O 1
ATOM 2737 N N . HIS A 1 347 ? -6.462 -28.687 2.537 1.00 38.38 347 HIS A N 1
ATOM 2738 C CA . HIS A 1 347 ? -6.688 -30.138 2.391 1.00 38.38 347 HIS A CA 1
ATOM 2739 C C . HIS A 1 347 ? -6.110 -30.794 1.121 1.00 38.38 347 HIS A C 1
ATOM 2741 O O . HIS A 1 347 ? -6.141 -32.020 1.001 1.00 38.38 347 HIS A O 1
ATOM 2747 N N . THR A 1 348 ? -5.550 -30.018 0.189 1.00 36.53 348 THR A N 1
ATOM 2748 C CA . THR A 1 348 ? -4.978 -30.547 -1.067 1.00 36.53 348 THR A CA 1
ATOM 2749 C C . THR A 1 348 ? -3.574 -31.177 -0.895 1.00 36.53 348 THR A C 1
ATOM 2751 O O . THR A 1 348 ? -2.991 -31.612 -1.881 1.00 36.53 348 THR A O 1
ATOM 2754 N N . SER A 1 349 ? -3.036 -31.255 0.333 1.00 27.61 349 SER A N 1
ATOM 2755 C CA . SER A 1 349 ? -1.723 -31.843 0.693 1.00 27.61 349 SER A CA 1
ATOM 2756 C C . SER A 1 349 ? -1.784 -33.245 1.340 1.00 27.61 349 SER A C 1
ATOM 2758 O O . SER A 1 349 ? -0.785 -33.784 1.812 1.00 27.61 349 SER A O 1
ATOM 2760 N N . GLY A 1 350 ? -2.959 -33.883 1.389 1.00 27.14 350 GLY A N 1
ATOM 2761 C CA . GLY A 1 350 ? -3.149 -35.165 2.086 1.00 27.14 350 GLY A CA 1
ATOM 2762 C C . GLY A 1 350 ? -2.475 -36.383 1.427 1.00 27.14 350 GLY A C 1
ATOM 2763 O O . GLY A 1 350 ? -3.094 -37.073 0.618 1.00 27.14 350 GLY A O 1
ATOM 2764 N N . TRP A 1 351 ? -1.242 -36.709 1.831 1.00 28.17 351 TRP A N 1
ATOM 2765 C CA . TRP A 1 351 ? -0.491 -37.900 1.399 1.00 28.17 351 TRP A CA 1
ATOM 2766 C C . TRP A 1 351 ? -1.222 -39.226 1.713 1.00 28.17 351 TRP A C 1
ATOM 2768 O O . TRP A 1 351 ? -1.373 -39.628 2.865 1.00 28.17 351 TRP A O 1
ATOM 2778 N N . SER A 1 352 ? -1.602 -39.972 0.666 1.00 29.94 352 SER A N 1
ATOM 2779 C CA . SER A 1 352 ? -2.096 -41.360 0.746 1.00 29.94 352 SER A CA 1
ATOM 2780 C C . SER A 1 352 ? -1.020 -42.367 0.295 1.00 29.94 352 SER A C 1
ATOM 2782 O O . SER A 1 352 ? -1.035 -42.854 -0.838 1.00 29.94 352 SER A O 1
ATOM 2784 N N . GLY A 1 353 ? -0.071 -42.696 1.177 1.00 27.59 353 GLY A N 1
ATOM 2785 C CA . GLY A 1 353 ? 1.010 -43.651 0.901 1.00 27.59 353 GLY A CA 1
ATOM 2786 C C . GLY A 1 353 ? 0.732 -45.067 1.414 1.00 27.59 353 GLY A C 1
ATOM 2787 O O . GLY A 1 353 ? 0.911 -45.339 2.598 1.00 27.59 353 GLY A O 1
ATOM 2788 N N . LYS A 1 354 ? 0.381 -46.012 0.529 1.00 28.14 354 LYS A N 1
ATOM 2789 C CA . LYS A 1 354 ? 0.434 -47.450 0.861 1.00 28.14 354 LYS A CA 1
ATOM 2790 C C . LYS A 1 354 ? 1.880 -47.947 0.808 1.00 28.14 354 LYS A C 1
ATOM 2792 O O . LYS A 1 354 ? 2.405 -48.191 -0.276 1.00 28.14 354 LYS A O 1
ATOM 2797 N N . LEU A 1 355 ? 2.495 -48.170 1.967 1.00 28.12 355 LEU A N 1
ATOM 2798 C CA . LEU A 1 355 ? 3.758 -48.904 2.070 1.00 28.12 355 LEU A CA 1
ATOM 2799 C C . LEU A 1 355 ? 3.496 -50.414 2.115 1.00 28.12 355 LEU A C 1
ATOM 2801 O O . LEU A 1 355 ? 3.145 -50.974 3.151 1.00 28.12 355 LEU A O 1
ATOM 2805 N N . SER A 1 356 ? 3.703 -51.093 0.986 1.00 27.61 356 SER A N 1
ATOM 2806 C CA . SER A 1 356 ? 3.752 -52.556 0.943 1.00 27.61 356 SER A CA 1
ATOM 2807 C C . SER A 1 356 ? 5.093 -53.059 1.490 1.00 27.61 356 SER A C 1
ATOM 2809 O O . SER A 1 356 ? 6.052 -53.232 0.735 1.00 27.61 356 SER A O 1
ATOM 2811 N N . ALA A 1 357 ? 5.167 -53.316 2.796 1.00 28.91 357 ALA A N 1
ATOM 2812 C CA . ALA A 1 357 ? 6.279 -54.051 3.391 1.00 28.91 357 ALA A CA 1
ATOM 2813 C C . ALA A 1 357 ? 6.044 -55.567 3.268 1.00 28.91 357 ALA A C 1
ATOM 2815 O O . ALA A 1 357 ? 4.973 -56.088 3.586 1.00 28.91 357 ALA A O 1
ATOM 2816 N N . SER A 1 358 ? 7.051 -56.301 2.797 1.00 35.44 358 SER A N 1
ATOM 2817 C CA . SER A 1 358 ? 6.966 -57.752 2.625 1.00 35.44 358 SER A CA 1
ATOM 2818 C C . SER A 1 358 ? 6.868 -58.489 3.968 1.00 35.44 358 SER A C 1
ATOM 2820 O O . SER A 1 358 ? 7.773 -58.380 4.789 1.00 35.44 358 SER A O 1
ATOM 2822 N N . LYS A 1 359 ? 5.836 -59.336 4.106 1.00 36.84 359 LYS A N 1
ATOM 2823 C CA . LYS A 1 359 ? 5.577 -60.281 5.215 1.00 36.84 359 LYS A CA 1
ATOM 2824 C C . LYS A 1 359 ? 5.266 -59.665 6.597 1.00 36.84 359 LYS A C 1
ATOM 2826 O O . LYS A 1 359 ? 6.095 -59.684 7.497 1.00 36.84 359 LYS A O 1
ATOM 2831 N N . GLY A 1 360 ? 3.973 -59.422 6.831 1.00 42.19 360 GLY A N 1
ATOM 2832 C CA . GLY A 1 360 ? 3.297 -60.240 7.849 1.00 42.19 360 GLY A CA 1
ATOM 2833 C C . GLY A 1 360 ? 2.922 -59.631 9.204 1.00 42.19 360 GLY A C 1
ATOM 2834 O O . GLY A 1 360 ? 3.072 -60.340 10.191 1.00 42.19 360 GLY A O 1
ATOM 2835 N N . ALA A 1 361 ? 2.375 -58.411 9.257 1.00 32.44 361 ALA A N 1
ATOM 2836 C CA . ALA A 1 361 ? 1.312 -58.021 10.207 1.00 32.44 361 ALA A CA 1
ATOM 2837 C C . ALA A 1 361 ? 0.820 -56.589 9.916 1.00 32.44 361 ALA A C 1
ATOM 2839 O O . ALA A 1 361 ? 1.582 -55.638 10.065 1.00 32.44 361 ALA A O 1
ATOM 2840 N N . GLU A 1 362 ? -0.452 -56.414 9.550 1.00 28.28 362 GLU A N 1
ATOM 2841 C CA . GLU A 1 362 ? -1.078 -55.085 9.502 1.00 28.28 362 GLU A CA 1
ATOM 2842 C C . GLU A 1 362 ? -1.647 -54.742 10.887 1.00 28.28 362 GLU A C 1
ATOM 2844 O O . GLU A 1 362 ? -2.693 -55.255 11.283 1.00 28.28 362 GLU A O 1
ATOM 2849 N N . ILE A 1 363 ? -0.960 -53.874 11.637 1.00 31.47 363 ILE A N 1
ATOM 2850 C CA . ILE A 1 363 ? -1.508 -53.264 12.855 1.00 31.47 363 ILE A CA 1
ATOM 2851 C C . ILE A 1 363 ? -2.120 -51.920 12.464 1.00 31.47 363 ILE A C 1
ATOM 2853 O O . ILE A 1 363 ? -1.412 -50.969 12.145 1.00 31.47 363 ILE A O 1
ATOM 2857 N N . ASN A 1 364 ? -3.449 -51.856 12.481 1.00 27.61 364 ASN A N 1
ATOM 2858 C CA . ASN A 1 364 ? -4.217 -50.670 12.125 1.00 27.61 364 ASN A CA 1
ATOM 2859 C C . ASN A 1 364 ? -4.754 -50.004 13.402 1.00 27.61 364 ASN A C 1
ATOM 2861 O O . ASN A 1 364 ? -5.658 -50.544 14.041 1.00 27.61 364 ASN A O 1
ATOM 2865 N N . TRP A 1 365 ? -4.197 -48.851 13.787 1.00 27.25 365 TRP A N 1
ATOM 2866 C CA . TRP A 1 365 ? -4.649 -48.089 14.957 1.00 27.25 365 TRP A CA 1
ATOM 2867 C C . TRP A 1 365 ? -5.133 -46.697 14.540 1.00 27.25 365 TRP A C 1
ATOM 2869 O O . TRP A 1 365 ? -4.377 -45.731 14.512 1.00 27.25 365 TRP A O 1
ATOM 2879 N N . ASN A 1 366 ? -6.428 -46.596 14.239 1.00 25.27 366 ASN A N 1
ATOM 2880 C CA . ASN A 1 366 ? -7.086 -45.327 13.939 1.00 25.27 366 ASN A CA 1
ATOM 2881 C C . ASN A 1 366 ? -7.740 -44.729 15.191 1.00 25.27 366 ASN A C 1
ATOM 2883 O O . ASN A 1 366 ? -8.583 -45.366 15.825 1.00 25.27 366 ASN A O 1
ATOM 2887 N N . ARG A 1 367 ? -7.425 -43.464 15.490 1.00 26.78 367 ARG A N 1
ATOM 2888 C CA . ARG A 1 367 ? -8.256 -42.607 16.350 1.00 26.78 367 ARG A CA 1
ATOM 2889 C C . ARG A 1 367 ? -8.230 -41.152 15.876 1.00 26.78 367 ARG A C 1
ATOM 2891 O O . ARG A 1 367 ? -7.758 -40.265 16.576 1.00 26.78 367 ARG A O 1
ATOM 2898 N N . SER A 1 368 ? -8.753 -40.921 14.675 1.00 25.83 368 SER A N 1
ATOM 2899 C CA . SER A 1 368 ? -9.029 -39.588 14.135 1.00 25.83 368 SER A CA 1
ATOM 2900 C C . SER A 1 368 ? -10.516 -39.245 14.287 1.00 25.83 368 SER A C 1
ATOM 2902 O O . SER A 1 368 ? -11.394 -40.022 13.913 1.00 25.83 368 SER A O 1
ATOM 2904 N N . LEU A 1 369 ? -10.809 -38.067 14.841 1.00 26.61 369 LEU A N 1
ATOM 2905 C CA . LEU A 1 369 ? -12.140 -37.461 14.790 1.00 26.61 369 LEU A CA 1
ATOM 2906 C C . LEU A 1 369 ? -12.280 -36.750 13.439 1.00 26.61 369 LEU A C 1
ATOM 2908 O O . LEU A 1 369 ? -11.762 -35.653 13.253 1.00 26.61 369 LEU A O 1
ATOM 2912 N N . GLN A 1 370 ? -12.939 -37.398 12.477 1.00 28.34 370 GLN A N 1
ATOM 2913 C CA . GLN A 1 370 ? -13.178 -36.819 11.155 1.00 28.34 370 GLN A CA 1
ATOM 2914 C C . GLN A 1 370 ? -14.424 -35.922 11.159 1.00 28.34 370 GLN A C 1
ATOM 2916 O O . GLN A 1 370 ? -15.547 -36.416 11.112 1.00 28.34 370 GLN A O 1
ATOM 2921 N N . HIS A 1 371 ? -14.222 -34.605 11.112 1.00 30.06 371 HIS A N 1
ATOM 2922 C CA . HIS A 1 371 ? -15.151 -33.707 10.421 1.00 30.06 371 HIS A CA 1
ATOM 2923 C C . HIS A 1 371 ? -14.691 -33.611 8.963 1.00 30.06 371 HIS A C 1
ATOM 2925 O O . HIS A 1 371 ? -13.783 -32.849 8.644 1.00 30.06 371 HIS A O 1
ATOM 2931 N N . ALA A 1 372 ? -15.268 -34.441 8.094 1.00 33.22 372 ALA A N 1
ATOM 2932 C CA . ALA A 1 372 ? -14.961 -34.442 6.668 1.00 33.22 372 ALA A CA 1
ATOM 2933 C C . ALA A 1 372 ? -15.997 -33.604 5.907 1.00 33.22 372 ALA A C 1
ATOM 2935 O O . ALA A 1 372 ? -17.098 -34.081 5.629 1.00 33.22 372 ALA A O 1
ATOM 2936 N N . GLU A 1 373 ? -15.647 -32.370 5.541 1.00 44.47 373 GLU A N 1
ATOM 2937 C CA . GLU A 1 373 ? -16.328 -31.718 4.419 1.00 44.47 373 GLU A CA 1
ATOM 2938 C C . GLU A 1 373 ? -15.849 -32.336 3.099 1.00 44.47 373 GLU A C 1
ATOM 2940 O O . GLU A 1 373 ? -14.664 -32.632 2.930 1.00 44.47 373 GLU A O 1
ATOM 2945 N N . GLN A 1 374 ? -16.765 -32.533 2.149 1.00 47.25 374 GLN A N 1
ATOM 2946 C CA . GLN A 1 374 ? -16.404 -33.022 0.818 1.00 47.25 374 GLN A CA 1
ATOM 2947 C C . GLN A 1 374 ? -15.618 -31.948 0.041 1.00 47.25 374 GLN A C 1
ATOM 2949 O O . GLN A 1 374 ? -16.029 -30.783 0.035 1.00 47.25 374 GLN A O 1
ATOM 2954 N N . PRO A 1 375 ? -14.514 -32.310 -0.642 1.00 57.72 375 PRO A N 1
ATOM 2955 C CA . PRO A 1 375 ? -13.792 -31.382 -1.501 1.00 57.72 375 PRO A CA 1
ATOM 2956 C C . PRO A 1 375 ? -14.638 -31.050 -2.736 1.00 57.72 375 PRO A C 1
ATOM 2958 O O . PRO A 1 375 ? -14.973 -31.935 -3.519 1.00 57.72 375 PRO A O 1
ATOM 2961 N N . LEU A 1 376 ? -14.963 -29.767 -2.903 1.00 68.88 376 LEU A N 1
ATOM 2962 C CA . LEU A 1 376 ? -15.771 -29.278 -4.022 1.00 68.88 376 LEU A CA 1
ATOM 2963 C C . LEU A 1 376 ? -15.030 -29.416 -5.359 1.00 68.88 376 LEU A C 1
ATOM 2965 O O . LEU A 1 376 ? -13.823 -29.156 -5.459 1.00 68.88 376 LEU A O 1
ATOM 2969 N N . THR A 1 377 ? -15.780 -29.790 -6.390 1.00 80.50 377 THR A N 1
ATOM 2970 C CA . THR A 1 377 ? -15.336 -29.818 -7.786 1.00 80.50 377 THR A CA 1
ATOM 2971 C C . THR A 1 377 ? -15.219 -28.401 -8.363 1.00 80.50 377 THR A C 1
ATOM 2973 O O . THR A 1 377 ? -15.746 -27.437 -7.808 1.00 80.50 377 THR A O 1
ATOM 2976 N N . HIS A 1 378 ? -14.527 -28.245 -9.497 1.00 77.75 378 HIS A N 1
ATOM 2977 C CA . HIS A 1 378 ? -14.378 -26.931 -10.138 1.00 77.75 378 HIS A CA 1
ATOM 2978 C C . HIS A 1 378 ? -15.727 -26.267 -10.513 1.00 77.75 378 HIS A C 1
ATOM 2980 O O . HIS A 1 378 ? -15.888 -25.093 -10.181 1.00 77.75 378 HIS A O 1
ATOM 2986 N N . PRO A 1 379 ? -16.725 -26.970 -11.098 1.00 82.88 379 PRO A N 1
ATOM 2987 C CA . PRO A 1 379 ? -18.051 -26.390 -11.332 1.00 82.88 379 PRO A CA 1
ATOM 2988 C C . PRO A 1 379 ? -18.748 -25.929 -10.045 1.00 82.88 379 PRO A C 1
ATOM 2990 O O . PRO A 1 379 ? -19.252 -24.814 -9.995 1.00 82.88 379 PRO A O 1
ATOM 2993 N N . GLU A 1 380 ? -18.701 -26.724 -8.971 1.00 82.12 380 GLU A N 1
ATOM 2994 C CA . GLU A 1 380 ? -19.315 -26.356 -7.685 1.00 82.12 380 GLU A CA 1
ATOM 2995 C C . GLU A 1 380 ? -18.639 -25.133 -7.041 1.00 82.12 380 GLU A C 1
ATOM 2997 O O . GLU A 1 380 ? -19.310 -24.315 -6.412 1.00 82.12 380 GLU A O 1
ATOM 3002 N N . LEU A 1 381 ? -17.322 -24.971 -7.216 1.00 83.44 381 LEU A N 1
ATOM 3003 C CA . LEU A 1 381 ? -16.589 -23.774 -6.786 1.00 83.44 381 LEU A CA 1
ATOM 3004 C C . LEU A 1 381 ? -16.985 -22.533 -7.597 1.00 83.44 381 LEU A C 1
ATOM 3006 O O . LEU A 1 381 ? -17.135 -21.452 -7.025 1.00 83.44 381 LEU A O 1
ATOM 3010 N N . VAL A 1 382 ? -17.181 -22.686 -8.910 1.00 86.81 382 VAL A N 1
ATOM 3011 C CA . VAL A 1 382 ? -17.697 -21.625 -9.787 1.00 86.81 382 VAL A CA 1
ATOM 3012 C C . VAL A 1 382 ? -19.110 -21.224 -9.359 1.00 86.81 382 VAL A C 1
ATOM 3014 O O . VAL A 1 382 ? -19.350 -20.040 -9.133 1.00 86.81 382 VAL A O 1
ATOM 3017 N N . ASP A 1 383 ? -20.016 -22.180 -9.154 1.00 85.88 383 ASP A N 1
ATOM 3018 C CA . ASP A 1 383 ? -21.388 -21.918 -8.704 1.00 85.88 383 ASP A CA 1
ATOM 3019 C C . ASP A 1 383 ? -21.427 -21.253 -7.318 1.00 85.88 383 ASP A C 1
ATOM 3021 O O . ASP A 1 383 ? -22.162 -20.283 -7.113 1.00 85.88 383 ASP A O 1
ATOM 3025 N N . GLN A 1 384 ? -20.593 -21.706 -6.373 1.00 86.50 384 GLN A N 1
ATOM 3026 C CA . GLN A 1 384 ? -20.503 -21.102 -5.041 1.00 86.50 384 GLN A CA 1
ATOM 3027 C C . GLN A 1 384 ? -19.996 -19.652 -5.102 1.00 86.50 384 GLN A C 1
ATOM 3029 O O . GLN A 1 384 ? -20.537 -18.785 -4.408 1.00 86.50 384 GLN A O 1
ATOM 3034 N N . LEU A 1 385 ? -18.988 -19.374 -5.937 1.00 88.75 385 LEU A N 1
ATOM 3035 C CA . LEU A 1 385 ? -18.490 -18.019 -6.169 1.00 88.75 385 LEU A CA 1
ATOM 3036 C C . LEU A 1 385 ? -19.575 -17.138 -6.807 1.00 88.75 385 LEU A C 1
ATOM 3038 O O . LEU A 1 385 ? -19.824 -16.039 -6.312 1.00 88.75 385 LEU A O 1
ATOM 3042 N N . ARG A 1 386 ? -20.267 -17.619 -7.849 1.00 89.62 386 ARG A N 1
ATOM 3043 C CA . ARG A 1 386 ? -21.367 -16.888 -8.504 1.00 89.62 386 ARG A CA 1
ATOM 3044 C C . ARG A 1 386 ? -22.477 -16.527 -7.515 1.00 89.62 386 ARG A C 1
ATOM 3046 O O . ARG A 1 386 ? -22.832 -15.355 -7.408 1.00 89.62 386 ARG A O 1
ATOM 3053 N N . ALA A 1 387 ? -22.954 -17.494 -6.731 1.00 88.62 387 ALA A N 1
ATOM 3054 C CA . ALA A 1 387 ? -24.002 -17.276 -5.733 1.00 88.62 387 ALA A CA 1
ATOM 3055 C C . ALA A 1 387 ? -23.585 -16.267 -4.642 1.00 88.62 387 ALA A C 1
ATOM 3057 O O . ALA A 1 387 ? -24.395 -15.452 -4.193 1.00 88.62 387 ALA A O 1
ATOM 3058 N N . PHE A 1 388 ? -22.313 -16.281 -4.226 1.00 90.31 388 PHE A N 1
ATOM 3059 C CA . PHE A 1 388 ? -21.784 -15.306 -3.270 1.00 90.31 388 PHE A CA 1
ATOM 3060 C C . PHE A 1 388 ? -21.708 -13.890 -3.856 1.00 90.31 388 PHE A C 1
ATOM 3062 O O . PHE A 1 388 ? -22.097 -12.928 -3.191 1.00 90.31 388 PHE A O 1
ATOM 3069 N N . LEU A 1 389 ? -21.258 -13.758 -5.106 1.00 89.62 389 LEU A N 1
ATOM 3070 C CA . LEU A 1 389 ? -21.218 -12.488 -5.834 1.00 89.62 389 LEU A CA 1
ATOM 3071 C C . LEU A 1 389 ? -22.630 -11.914 -6.031 1.00 89.62 389 LEU A C 1
ATOM 3073 O O . LEU A 1 389 ? -22.854 -10.742 -5.737 1.00 89.62 389 LEU A O 1
ATOM 3077 N N . GLU A 1 390 ? -23.597 -12.740 -6.438 1.00 89.38 390 GLU A N 1
ATOM 3078 C CA . GLU A 1 390 ? -25.008 -12.355 -6.586 1.00 89.38 390 GLU A CA 1
ATOM 3079 C C . GLU A 1 390 ? -25.617 -11.867 -5.263 1.00 89.38 390 GLU A C 1
ATOM 3081 O O . GLU A 1 390 ? -26.216 -10.789 -5.221 1.00 89.38 390 GLU A O 1
ATOM 3086 N N . ARG A 1 391 ? -25.415 -12.600 -4.155 1.00 86.94 391 ARG A N 1
ATOM 3087 C CA . ARG A 1 391 ? -25.916 -12.185 -2.831 1.00 86.94 391 ARG A CA 1
ATOM 3088 C C . ARG A 1 391 ? -25.237 -10.909 -2.327 1.00 86.94 391 ARG A C 1
ATOM 3090 O O . ARG A 1 391 ? -25.915 -10.056 -1.760 1.00 86.94 391 ARG A O 1
ATOM 3097 N N . THR A 1 392 ? -23.932 -10.763 -2.562 1.00 87.12 392 THR A N 1
ATOM 3098 C CA . THR A 1 392 ? -23.163 -9.553 -2.225 1.00 87.12 392 THR A CA 1
ATOM 3099 C C . THR A 1 392 ? -23.707 -8.340 -2.976 1.00 87.12 392 THR A C 1
ATOM 3101 O O . THR A 1 392 ? -23.980 -7.309 -2.369 1.00 87.12 392 THR A O 1
ATOM 3104 N N . VAL A 1 393 ? -23.917 -8.468 -4.289 1.00 86.50 393 VAL A N 1
ATOM 3105 C CA . VAL A 1 393 ? -24.468 -7.402 -5.135 1.00 86.50 393 VAL A CA 1
ATOM 3106 C C . VAL A 1 393 ? -25.893 -7.032 -4.730 1.00 86.50 393 VAL A C 1
ATOM 3108 O O . VAL A 1 393 ? -26.206 -5.847 -4.710 1.00 86.50 393 VAL A O 1
ATOM 3111 N N . ALA A 1 394 ? -26.750 -8.002 -4.399 1.00 85.12 394 ALA A N 1
ATOM 3112 C CA . ALA A 1 394 ? -28.111 -7.718 -3.945 1.00 85.12 394 ALA A CA 1
ATOM 3113 C C . ALA A 1 394 ? -28.105 -6.847 -2.676 1.00 85.12 394 ALA A C 1
ATOM 3115 O O . ALA A 1 394 ? -28.613 -5.727 -2.701 1.00 85.12 394 ALA A O 1
ATOM 3116 N N . VAL A 1 395 ? -27.427 -7.313 -1.619 1.00 82.06 395 VAL A N 1
ATOM 3117 C CA . VAL A 1 395 ? -27.362 -6.610 -0.328 1.00 82.06 395 VAL A CA 1
ATOM 3118 C C . VAL A 1 395 ? -26.689 -5.241 -0.466 1.00 82.06 395 VAL A C 1
ATOM 3120 O O . VAL A 1 395 ? -27.222 -4.246 0.012 1.00 82.06 395 VAL A O 1
ATOM 3123 N N . LEU A 1 396 ? -25.543 -5.145 -1.149 1.00 80.25 396 LEU A N 1
ATOM 3124 C CA . LEU A 1 396 ? -24.813 -3.875 -1.254 1.00 80.25 396 LEU A CA 1
ATOM 3125 C C . LEU A 1 396 ? -25.512 -2.819 -2.136 1.00 80.25 396 LEU A C 1
ATOM 3127 O O . LEU A 1 396 ? -25.251 -1.627 -1.973 1.00 80.25 396 LEU A O 1
ATOM 3131 N N . ARG A 1 397 ? -26.408 -3.233 -3.044 1.00 80.19 397 ARG A N 1
ATOM 3132 C CA . ARG A 1 397 ? -27.239 -2.311 -3.837 1.00 80.19 397 ARG A CA 1
ATOM 3133 C C . ARG A 1 397 ? -28.488 -1.865 -3.096 1.00 80.19 397 ARG A C 1
ATOM 3135 O O . ARG A 1 397 ? -28.864 -0.701 -3.204 1.00 80.19 397 ARG A O 1
ATOM 3142 N N . GLU A 1 398 ? -29.109 -2.759 -2.330 1.00 74.06 398 GLU A N 1
ATOM 3143 C CA . GLU A 1 398 ? -30.201 -2.406 -1.414 1.00 74.06 398 GLU A CA 1
ATOM 3144 C C . GLU A 1 398 ? -29.734 -1.400 -0.349 1.00 74.06 398 GLU A C 1
ATOM 3146 O O . GLU A 1 398 ? -30.518 -0.549 0.066 1.00 74.06 398 GLU A O 1
ATOM 3151 N N . THR A 1 399 ? -28.445 -1.409 0.020 1.00 65.56 399 THR A N 1
ATOM 3152 C CA . THR A 1 399 ? -27.885 -0.428 0.963 1.00 65.56 399 THR A CA 1
ATOM 3153 C C . THR A 1 399 ? -27.531 0.935 0.354 1.00 65.56 399 THR A C 1
ATOM 3155 O O . THR A 1 399 ? -27.154 1.852 1.088 1.00 65.56 399 THR A O 1
ATOM 3158 N N . GLY A 1 400 ? -27.637 1.106 -0.970 1.00 63.41 400 GLY A N 1
ATOM 3159 C CA . GLY A 1 400 ? -27.388 2.379 -1.663 1.00 63.41 400 GLY A CA 1
ATOM 3160 C C . GLY A 1 400 ? -25.960 2.935 -1.542 1.00 63.41 400 GLY A C 1
ATOM 3161 O O . GLY A 1 400 ? -25.729 4.096 -1.876 1.00 63.41 400 GLY A O 1
ATOM 3162 N N . ASP A 1 401 ? -25.013 2.137 -1.044 1.00 60.50 401 ASP A N 1
ATOM 3163 C CA . ASP A 1 401 ? -23.618 2.537 -0.813 1.00 60.50 401 ASP A CA 1
ATOM 3164 C C . ASP A 1 401 ? -22.726 2.195 -2.016 1.00 60.50 401 ASP A C 1
ATOM 3166 O O . ASP A 1 401 ? -21.838 2.970 -2.382 1.00 60.50 401 ASP A O 1
ATOM 3170 N N . VAL A 1 402 ? -23.023 1.075 -2.694 1.00 72.00 402 VAL A N 1
ATOM 3171 C CA . VAL A 1 402 ? -22.480 0.749 -4.018 1.00 72.00 402 VAL A CA 1
ATOM 3172 C C . VAL A 1 402 ? -23.551 0.179 -4.958 1.00 72.00 402 VAL A C 1
ATOM 3174 O O . VAL A 1 402 ? -24.322 -0.709 -4.622 1.00 72.00 402 VAL A O 1
ATOM 3177 N N . ASP A 1 403 ? -23.553 0.637 -6.204 1.00 72.19 403 ASP A N 1
ATOM 3178 C CA . ASP A 1 403 ? -24.458 0.217 -7.281 1.00 72.19 403 ASP A CA 1
ATOM 3179 C C . ASP A 1 403 ? -24.087 -1.127 -7.930 1.00 72.19 403 ASP A C 1
ATOM 3181 O O . ASP A 1 403 ? -24.761 -1.585 -8.862 1.00 72.19 403 ASP A O 1
ATOM 3185 N N . GLY A 1 404 ? -23.001 -1.750 -7.476 1.00 80.19 404 GLY A N 1
ATOM 3186 C CA . GLY A 1 404 ? -22.526 -3.040 -7.952 1.00 80.19 404 GLY A CA 1
ATOM 3187 C C . GLY A 1 404 ? -21.076 -3.330 -7.574 1.00 80.19 404 GLY A C 1
ATOM 3188 O O . GLY A 1 404 ? -20.399 -2.551 -6.899 1.00 80.19 404 GLY A O 1
ATOM 3189 N N . LEU A 1 405 ? -20.604 -4.468 -8.065 1.00 86.75 405 LEU A N 1
ATOM 3190 C CA . LEU A 1 405 ? -19.258 -4.995 -7.864 1.00 86.75 405 LEU A CA 1
ATOM 3191 C C . LEU A 1 405 ? -18.494 -4.923 -9.195 1.00 86.75 405 LEU A C 1
ATOM 3193 O O . LEU A 1 405 ? -19.109 -4.987 -10.256 1.00 86.75 405 LEU A O 1
ATOM 3197 N N . VAL A 1 406 ? -17.171 -4.800 -9.178 1.00 87.94 406 VAL A N 1
ATOM 3198 C CA . VAL A 1 406 ? -16.333 -4.913 -10.386 1.00 87.94 406 VAL A CA 1
ATOM 3199 C C . VAL A 1 406 ? -15.175 -5.845 -10.072 1.00 87.94 406 VAL A C 1
ATOM 3201 O O . VAL A 1 406 ? -14.463 -5.623 -9.096 1.00 87.94 406 VAL A O 1
ATOM 3204 N N . ILE A 1 407 ? -14.964 -6.875 -10.889 1.00 89.19 407 ILE A N 1
ATOM 3205 C CA . ILE A 1 407 ? -13.812 -7.774 -10.741 1.00 89.19 407 ILE A CA 1
ATOM 3206 C C . ILE A 1 407 ? -12.807 -7.439 -11.835 1.00 89.19 407 ILE A C 1
ATOM 3208 O O . ILE A 1 407 ? -13.067 -7.664 -13.014 1.00 89.19 407 ILE A O 1
ATOM 3212 N N . ALA A 1 408 ? -11.663 -6.885 -11.445 1.00 88.81 408 ALA A N 1
ATOM 3213 C CA . ALA A 1 408 ? -10.597 -6.509 -12.358 1.00 88.81 408 ALA A CA 1
ATOM 3214 C C . ALA A 1 408 ? -9.458 -7.537 -12.319 1.00 88.81 408 ALA A C 1
ATOM 3216 O O . ALA A 1 408 ? -8.908 -7.827 -11.256 1.00 88.81 408 ALA A O 1
ATOM 3217 N N . ILE A 1 409 ? -9.093 -8.063 -13.484 1.00 88.75 409 ILE A N 1
ATOM 3218 C CA . ILE A 1 409 ? -7.996 -9.010 -13.676 1.00 88.75 409 ILE A CA 1
ATOM 3219 C C . ILE A 1 409 ? -6.935 -8.313 -14.520 1.00 88.75 409 ILE A C 1
ATOM 3221 O O . ILE A 1 409 ? -7.167 -8.010 -15.691 1.00 88.75 409 ILE A O 1
ATOM 3225 N N . ASP A 1 410 ? -5.791 -8.013 -13.914 1.00 87.62 410 ASP A N 1
ATOM 3226 C CA . ASP A 1 410 ? -4.720 -7.253 -14.561 1.00 87.62 410 ASP A CA 1
ATOM 3227 C C . ASP A 1 410 ? -3.565 -8.154 -15.026 1.00 87.62 410 ASP A C 1
ATOM 3229 O O . ASP A 1 410 ? -3.366 -9.247 -14.496 1.00 87.62 410 ASP A O 1
ATOM 3233 N N . GLU A 1 411 ? -2.787 -7.667 -15.994 1.00 82.94 411 GLU A N 1
ATOM 3234 C CA . GLU A 1 411 ? -1.535 -8.280 -16.464 1.00 82.94 411 GLU A CA 1
ATOM 3235 C C . GLU A 1 411 ? -1.679 -9.699 -17.066 1.00 82.94 411 GLU A C 1
ATOM 3237 O O . GLU A 1 411 ? -0.847 -10.572 -16.808 1.00 82.94 411 GLU A O 1
ATOM 3242 N N . LEU A 1 412 ? -2.694 -9.945 -17.916 1.00 80.06 412 LEU A N 1
ATOM 3243 C CA . LEU A 1 412 ? -2.856 -11.236 -18.623 1.00 80.06 412 LEU A CA 1
ATOM 3244 C C . LEU A 1 412 ? -1.606 -11.636 -19.438 1.00 80.06 412 LEU A C 1
ATOM 3246 O O . LEU A 1 412 ? -1.347 -12.817 -19.664 1.00 80.06 412 LEU A O 1
ATOM 3250 N N . ASP A 1 413 ? -0.779 -10.661 -19.824 1.00 73.94 413 ASP A N 1
ATOM 3251 C CA . ASP A 1 413 ? 0.490 -10.864 -20.522 1.00 73.94 413 ASP A CA 1
ATOM 3252 C C . ASP A 1 413 ? 1.640 -11.414 -19.654 1.00 73.94 413 ASP A C 1
ATOM 3254 O O . ASP A 1 413 ? 2.766 -11.530 -20.141 1.00 73.94 413 ASP A O 1
ATOM 3258 N N . LYS A 1 414 ? 1.373 -11.792 -18.394 1.00 74.69 414 LYS A N 1
ATOM 3259 C CA . LYS A 1 414 ? 2.295 -12.558 -17.533 1.00 74.69 414 LYS A CA 1
ATOM 3260 C C . LYS A 1 414 ? 2.218 -14.078 -17.701 1.00 74.69 414 LYS A C 1
ATOM 3262 O O . LYS A 1 414 ? 3.061 -14.778 -17.140 1.00 74.69 414 LYS A O 1
ATOM 3267 N N . MET A 1 415 ? 1.234 -14.606 -18.428 1.00 74.94 415 MET A N 1
ATOM 3268 C CA . MET A 1 415 ? 1.073 -16.054 -18.600 1.00 74.94 415 MET A CA 1
ATOM 3269 C C . MET A 1 415 ? 2.223 -16.672 -19.401 1.00 74.94 415 MET A C 1
ATOM 3271 O O . MET A 1 415 ? 2.584 -16.195 -20.476 1.00 74.94 415 MET A O 1
ATOM 3275 N N . ALA A 1 416 ? 2.781 -17.772 -18.889 1.00 62.56 416 ALA A N 1
ATOM 3276 C CA . ALA A 1 416 ? 3.993 -18.391 -19.427 1.00 62.56 416 ALA A CA 1
ATOM 3277 C C . ALA A 1 416 ? 3.842 -18.972 -20.848 1.00 62.56 416 ALA A C 1
ATOM 3279 O O . ALA A 1 416 ? 4.843 -19.200 -21.527 1.00 62.56 416 ALA A O 1
ATOM 3280 N N . SER A 1 417 ? 2.614 -19.234 -21.310 1.00 73.25 417 SER A N 1
ATOM 3281 C CA . SER A 1 417 ? 2.353 -19.768 -22.653 1.00 73.25 417 SER A CA 1
ATOM 3282 C C . SER A 1 417 ? 1.048 -19.227 -23.260 1.00 73.25 417 SER A C 1
ATOM 3284 O O . SER A 1 417 ? 0.098 -18.969 -22.517 1.00 73.25 417 SER A O 1
ATOM 3286 N N . PRO A 1 418 ? 0.955 -19.105 -24.602 1.00 70.38 418 PRO A N 1
ATOM 3287 C CA . PRO A 1 418 ? -0.272 -18.659 -25.267 1.00 70.38 418 PRO A CA 1
ATOM 3288 C C . PRO A 1 418 ? -1.432 -19.651 -25.101 1.00 70.38 418 PRO A C 1
ATOM 3290 O O . PRO A 1 418 ? -2.589 -19.242 -25.085 1.00 70.38 418 PRO A O 1
ATOM 3293 N N . THR A 1 419 ? -1.132 -20.949 -24.960 1.00 74.94 419 THR A N 1
ATOM 3294 C CA . THR A 1 419 ? -2.131 -21.989 -24.678 1.00 74.94 419 THR A CA 1
ATOM 3295 C C . THR A 1 419 ? -2.775 -21.768 -23.314 1.00 74.94 419 THR A C 1
ATOM 3297 O O . THR A 1 419 ? -3.987 -21.637 -23.256 1.00 74.94 419 THR A O 1
ATOM 3300 N N . GLN A 1 420 ? -1.990 -21.568 -22.247 1.00 76.75 420 GLN A N 1
ATOM 3301 C CA . GLN A 1 420 ? -2.551 -21.268 -20.920 1.00 76.75 420 GLN A CA 1
ATOM 3302 C C . GLN A 1 420 ? -3.391 -19.983 -20.905 1.00 76.75 420 GLN A C 1
ATOM 3304 O O . GLN A 1 420 ? -4.374 -19.921 -20.174 1.00 76.75 420 GLN A O 1
ATOM 3309 N N . ALA A 1 421 ? -3.052 -18.980 -21.724 1.00 75.81 421 ALA A N 1
ATOM 3310 C CA . ALA A 1 421 ? -3.885 -17.787 -21.888 1.00 75.81 421 ALA A CA 1
ATOM 3311 C C . ALA A 1 421 ? -5.211 -18.085 -22.611 1.00 75.81 421 ALA A C 1
ATOM 3313 O O . ALA A 1 421 ? -6.252 -17.566 -22.216 1.00 75.81 421 ALA A O 1
ATOM 3314 N N . HIS A 1 422 ? -5.201 -18.945 -23.633 1.00 77.69 422 HIS A N 1
ATOM 3315 C CA . HIS A 1 422 ? -6.415 -19.421 -24.301 1.00 77.69 422 HIS A CA 1
ATOM 3316 C C . HIS A 1 422 ? -7.305 -20.245 -23.351 1.00 77.69 422 HIS A C 1
ATOM 3318 O O . HIS A 1 422 ? -8.511 -20.004 -23.270 1.00 77.69 422 HIS A O 1
ATOM 3324 N N . ASP A 1 423 ? -6.707 -21.167 -22.595 1.00 80.00 423 ASP A N 1
ATOM 3325 C CA . ASP A 1 423 ? -7.392 -22.032 -21.630 1.00 80.00 423 ASP A CA 1
ATOM 3326 C C . ASP A 1 423 ? -8.013 -21.196 -20.499 1.00 80.00 423 ASP A C 1
ATOM 3328 O O . ASP A 1 423 ? -9.213 -21.301 -20.245 1.00 80.00 423 ASP A O 1
ATOM 3332 N N . PHE A 1 424 ? -7.250 -20.256 -19.924 1.00 83.56 424 PHE A N 1
ATOM 3333 C CA . PHE A 1 424 ? -7.738 -19.271 -18.950 1.00 83.56 424 PHE A CA 1
ATOM 3334 C C . PHE A 1 424 ? -8.964 -18.510 -19.449 1.00 83.56 424 PHE A C 1
ATOM 3336 O O . PHE A 1 424 ? -9.972 -18.427 -18.750 1.00 83.56 424 PHE A O 1
ATOM 3343 N N . VAL A 1 425 ? -8.894 -17.965 -20.666 1.00 78.88 425 VAL A N 1
ATOM 3344 C CA . VAL A 1 425 ? -9.975 -17.172 -21.267 1.00 78.88 425 VAL A CA 1
ATOM 3345 C C . VAL A 1 425 ? -11.217 -18.018 -21.553 1.00 78.88 425 VAL A C 1
ATOM 3347 O O . VAL A 1 425 ? -12.325 -17.485 -21.529 1.00 78.88 425 VAL A O 1
ATOM 3350 N N . ASN A 1 426 ? -11.074 -19.321 -21.802 1.00 80.12 426 ASN A N 1
ATOM 3351 C CA . ASN A 1 426 ? -12.211 -20.220 -21.986 1.00 80.12 426 ASN A CA 1
ATOM 3352 C C . ASN A 1 426 ? -12.836 -20.660 -20.660 1.00 80.12 426 ASN A C 1
ATOM 3354 O O . ASN A 1 426 ? -14.056 -20.598 -20.525 1.00 80.12 426 ASN A O 1
ATOM 3358 N N . GLU A 1 427 ? -12.034 -21.065 -19.679 1.00 78.06 427 GLU A N 1
ATOM 3359 C CA . GLU A 1 427 ? -12.528 -21.553 -18.387 1.00 78.06 427 GLU A CA 1
ATOM 3360 C C . GLU A 1 427 ? -13.153 -20.421 -17.554 1.00 78.06 427 GLU A C 1
ATOM 3362 O O . GLU A 1 427 ? -14.206 -20.599 -16.937 1.00 78.06 427 GLU A O 1
ATOM 3367 N N . ILE A 1 428 ? -12.605 -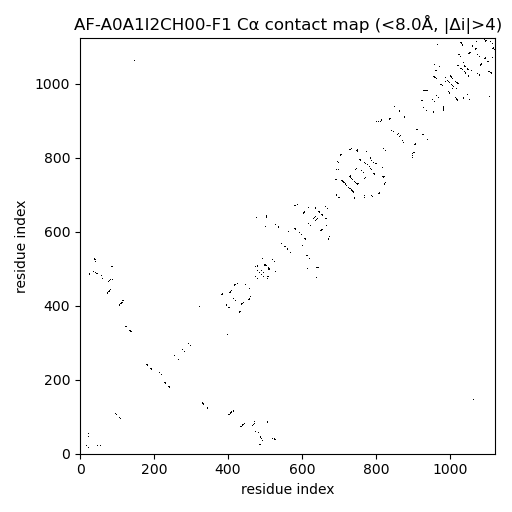19.203 -17.634 1.00 80.75 428 ILE A N 1
ATOM 3368 C CA . ILE A 1 428 ? -13.164 -18.036 -16.941 1.00 80.75 428 ILE A CA 1
ATOM 3369 C C . ILE A 1 428 ? -14.534 -17.585 -17.485 1.00 80.75 428 ILE A C 1
ATOM 3371 O O . ILE A 1 428 ? -15.275 -16.904 -16.772 1.00 80.75 428 ILE A O 1
ATOM 3375 N N . LYS A 1 429 ? -14.955 -18.025 -18.685 1.00 78.69 429 LYS A N 1
ATOM 3376 C CA . LYS A 1 429 ? -16.328 -17.783 -19.186 1.00 78.69 429 LYS A CA 1
ATOM 3377 C C . LYS A 1 429 ? -17.385 -18.285 -18.193 1.00 78.69 429 LYS A C 1
ATOM 3379 O O . LYS A 1 429 ? -18.451 -17.681 -18.087 1.00 78.69 429 LYS A O 1
ATOM 3384 N N . GLY A 1 430 ? -17.074 -19.334 -17.422 1.00 77.56 430 GLY A N 1
ATOM 3385 C CA . GLY A 1 430 ? -17.966 -19.914 -16.416 1.00 77.56 430 GLY A CA 1
ATOM 3386 C C . GLY A 1 430 ? -18.345 -18.976 -15.261 1.00 77.56 430 GLY A C 1
ATOM 3387 O O . GLY A 1 430 ? -19.439 -19.113 -14.716 1.00 77.56 430 GLY A O 1
ATOM 3388 N N . ILE A 1 431 ? -17.511 -17.987 -14.908 1.00 82.75 431 ILE A N 1
ATOM 3389 C CA . ILE A 1 431 ? -17.810 -17.034 -13.816 1.00 82.75 431 ILE A CA 1
ATOM 3390 C C . ILE A 1 431 ? -18.486 -15.734 -14.292 1.00 82.75 431 ILE A C 1
ATOM 3392 O O . ILE A 1 431 ? -18.937 -14.942 -13.467 1.00 82.75 431 ILE A O 1
ATOM 3396 N N . PHE A 1 432 ? -18.597 -15.509 -15.606 1.00 84.00 432 PHE A N 1
ATOM 3397 C CA . PHE A 1 432 ? -19.163 -14.282 -16.181 1.00 84.00 432 PHE A CA 1
ATOM 3398 C C . PHE A 1 432 ? -20.705 -14.263 -16.205 1.00 84.00 432 PHE A C 1
ATOM 3400 O O . PHE A 1 432 ? -21.382 -15.282 -16.050 1.00 84.00 432 PHE A O 1
ATOM 3407 N N . GLY A 1 433 ? -21.281 -13.083 -16.457 1.00 76.50 433 GLY A N 1
ATOM 3408 C CA . GLY A 1 433 ? -22.727 -12.918 -16.676 1.00 76.50 433 GLY A CA 1
ATOM 3409 C C . GLY A 1 433 ? -23.550 -12.681 -15.406 1.00 76.50 433 GLY A C 1
ATOM 3410 O O . GLY A 1 433 ? -24.751 -12.937 -15.400 1.00 76.50 433 GLY A O 1
ATOM 3411 N N . ILE A 1 434 ? -22.919 -12.196 -14.337 1.00 82.62 434 ILE A N 1
ATOM 3412 C CA . ILE A 1 434 ? -23.593 -11.806 -13.095 1.00 82.62 434 ILE A CA 1
ATOM 3413 C C . ILE A 1 434 ? -24.090 -10.359 -13.230 1.00 82.62 434 ILE A C 1
ATOM 3415 O O . ILE A 1 434 ? -23.322 -9.441 -13.524 1.00 82.62 434 ILE A O 1
ATOM 3419 N N . THR A 1 435 ? -25.389 -10.136 -13.017 1.00 82.38 435 THR A N 1
ATOM 3420 C CA . THR A 1 435 ? -25.999 -8.800 -13.158 1.00 82.38 435 THR A CA 1
ATOM 3421 C C . THR A 1 435 ? -25.390 -7.833 -12.131 1.00 82.38 435 THR A C 1
ATOM 3423 O O . THR A 1 435 ? -25.264 -8.174 -10.960 1.00 82.38 435 THR A O 1
ATOM 3426 N N . HIS A 1 436 ? -25.008 -6.626 -12.558 1.00 83.06 436 HIS A N 1
ATOM 3427 C CA . HIS A 1 436 ? -24.260 -5.628 -11.773 1.00 83.06 436 HIS A CA 1
ATOM 3428 C C . HIS A 1 436 ? -22.877 -6.081 -11.240 1.00 83.06 436 HIS A C 1
ATOM 3430 O O . HIS A 1 436 ? -22.315 -5.399 -10.381 1.00 83.06 436 HIS A O 1
ATOM 3436 N N . CYS A 1 437 ? -22.290 -7.157 -11.785 1.00 86.75 437 CYS A N 1
ATOM 3437 C CA . CYS A 1 437 ? -20.908 -7.578 -11.519 1.00 86.75 437 CYS A CA 1
ATOM 3438 C C . CYS A 1 437 ? -20.105 -7.808 -12.822 1.00 86.75 437 CYS A C 1
ATOM 3440 O O . CYS A 1 437 ? -19.808 -8.949 -13.180 1.00 86.75 437 CYS A O 1
ATOM 3442 N N . PRO A 1 438 ? -19.763 -6.738 -13.567 1.00 87.44 438 PRO A N 1
ATOM 3443 C CA . PRO A 1 438 ? -18.882 -6.837 -14.725 1.00 87.44 438 PRO A CA 1
ATOM 3444 C C . PRO A 1 438 ? -17.455 -7.250 -14.352 1.00 87.44 438 PRO A C 1
ATOM 3446 O O . PRO A 1 438 ? -16.858 -6.737 -13.398 1.00 87.44 438 PRO A O 1
ATOM 3449 N N . PHE A 1 439 ? -16.880 -8.109 -15.189 1.00 88.44 439 PHE A N 1
ATOM 3450 C CA . PHE A 1 439 ? -15.455 -8.422 -15.181 1.00 88.44 439 PHE A CA 1
ATOM 3451 C C . PHE A 1 439 ? -14.695 -7.478 -16.121 1.00 88.44 439 PHE A C 1
ATOM 3453 O O . PHE A 1 439 ? -15.174 -7.174 -17.211 1.00 88.44 439 PHE A O 1
ATOM 3460 N N . VAL A 1 440 ? -13.507 -7.025 -15.724 1.00 88.88 440 VAL A N 1
ATOM 3461 C CA . VAL A 1 440 ? -12.613 -6.177 -16.530 1.00 88.88 440 VAL A CA 1
ATOM 3462 C C . VAL A 1 440 ? -11.258 -6.868 -16.625 1.00 88.88 440 VAL A C 1
ATOM 3464 O O . VAL A 1 440 ? -10.599 -7.045 -15.607 1.00 88.88 440 VAL A O 1
ATOM 3467 N N . VAL A 1 441 ? -10.827 -7.264 -17.821 1.00 88.50 441 VAL A N 1
ATOM 3468 C CA . VAL A 1 441 ? -9.566 -7.998 -18.033 1.00 88.50 441 VAL A CA 1
ATOM 3469 C C . VAL A 1 441 ? -8.602 -7.151 -18.855 1.00 88.50 441 VAL A C 1
ATOM 3471 O O . VAL A 1 441 ? -8.959 -6.673 -19.927 1.00 88.50 441 VAL A O 1
ATOM 3474 N N . SER A 1 442 ? -7.381 -6.952 -18.366 1.00 89.38 442 SER A N 1
ATOM 3475 C CA . SER A 1 442 ? -6.343 -6.158 -19.034 1.00 89.38 442 SER A CA 1
ATOM 3476 C C . SER A 1 442 ? -5.385 -7.047 -19.834 1.00 89.38 442 SER A C 1
ATOM 3478 O O . SER A 1 442 ? -4.880 -8.054 -19.334 1.00 89.38 442 SER A O 1
ATOM 3480 N N . VAL A 1 443 ? -5.148 -6.672 -21.096 1.00 84.00 443 VAL A N 1
ATOM 3481 C CA . VAL A 1 443 ? -4.298 -7.393 -22.056 1.00 84.00 443 VAL A CA 1
ATOM 3482 C C . VAL A 1 443 ? -3.408 -6.390 -22.800 1.00 84.00 443 VAL A C 1
ATOM 3484 O O . VAL A 1 443 ? -3.810 -5.250 -23.040 1.00 84.00 443 VAL A O 1
ATOM 3487 N N . SER A 1 444 ? -2.173 -6.766 -23.143 1.00 81.31 444 SER A N 1
ATOM 3488 C CA . SER A 1 444 ? -1.290 -5.931 -23.968 1.00 81.31 444 SER A CA 1
ATOM 3489 C C . SER A 1 444 ? -1.335 -6.327 -25.446 1.00 81.31 444 SER A C 1
ATOM 3491 O O . SER A 1 444 ? -1.366 -7.511 -25.777 1.00 81.31 444 SER A O 1
ATOM 3493 N N . ASP A 1 445 ? -1.308 -5.331 -26.337 1.00 73.69 445 ASP A N 1
ATOM 3494 C CA . ASP A 1 445 ? -1.323 -5.556 -27.795 1.00 73.69 445 ASP A CA 1
ATOM 3495 C C . ASP A 1 445 ? -0.104 -6.365 -28.264 1.00 73.69 445 ASP A C 1
ATOM 3497 O O . ASP A 1 445 ? -0.209 -7.194 -29.170 1.00 73.69 445 ASP A O 1
ATOM 3501 N N . ASP A 1 446 ? 1.039 -6.170 -27.597 1.00 67.00 446 ASP A N 1
ATOM 3502 C CA . ASP A 1 446 ? 2.267 -6.937 -27.816 1.00 67.00 446 ASP A CA 1
ATOM 3503 C C . ASP A 1 446 ? 2.016 -8.439 -27.596 1.00 67.00 446 ASP A C 1
ATOM 3505 O O . ASP A 1 446 ? 2.388 -9.262 -28.429 1.00 67.00 446 ASP A O 1
ATOM 3509 N N . ALA A 1 447 ? 1.327 -8.800 -26.504 1.00 64.88 447 ALA A N 1
ATOM 3510 C CA . ALA A 1 447 ? 1.010 -10.189 -26.184 1.00 64.88 447 ALA A CA 1
ATOM 3511 C C . ALA A 1 447 ? -0.006 -10.789 -27.162 1.00 64.88 447 ALA A C 1
ATOM 3513 O O . ALA A 1 447 ? 0.195 -11.909 -27.622 1.00 64.88 447 ALA A O 1
ATOM 3514 N N . LEU A 1 448 ? -1.047 -10.037 -27.543 1.00 67.94 448 LEU A N 1
ATOM 3515 C CA . LEU A 1 448 ? -1.995 -10.461 -28.584 1.00 67.94 448 LEU A CA 1
ATOM 3516 C C . LEU A 1 448 ? -1.267 -10.791 -29.894 1.00 67.94 448 LEU A C 1
ATOM 3518 O O . LEU A 1 448 ? -1.468 -11.863 -30.464 1.00 67.94 448 LEU A O 1
ATOM 3522 N N . THR A 1 449 ? -0.364 -9.906 -30.318 1.00 65.19 449 THR A N 1
ATOM 3523 C CA . THR A 1 449 ? 0.421 -10.061 -31.549 1.00 65.19 449 THR A CA 1
ATOM 3524 C C . THR A 1 449 ? 1.387 -11.249 -31.465 1.00 65.19 449 THR A C 1
ATOM 3526 O O . THR A 1 449 ? 1.501 -12.025 -32.413 1.00 65.19 449 THR A O 1
ATOM 3529 N N . ASP A 1 450 ? 2.067 -11.437 -30.330 1.00 63.31 450 ASP A N 1
ATOM 3530 C CA . ASP A 1 450 ? 2.959 -12.581 -30.101 1.00 63.31 450 ASP A CA 1
ATOM 3531 C C . ASP A 1 450 ? 2.208 -13.920 -30.043 1.00 63.31 450 ASP A C 1
ATOM 3533 O O . ASP A 1 450 ? 2.760 -14.952 -30.435 1.00 63.31 450 ASP A O 1
ATOM 3537 N N . PHE A 1 451 ? 0.957 -13.927 -29.580 1.00 63.44 451 PHE A N 1
ATOM 3538 C CA . PHE A 1 451 ? 0.105 -15.116 -29.561 1.00 63.44 451 PHE A CA 1
ATOM 3539 C C . PHE A 1 451 ? -0.407 -15.472 -30.965 1.00 63.44 451 PHE A C 1
ATOM 3541 O O . PHE A 1 451 ? -0.266 -16.626 -31.381 1.00 63.44 451 PHE A O 1
ATOM 3548 N N . GLU A 1 452 ? -0.890 -14.485 -31.731 1.00 63.78 452 GLU A N 1
ATOM 3549 C CA . GLU A 1 452 ? -1.274 -14.650 -33.143 1.00 63.78 452 GLU A CA 1
ATOM 3550 C C . GLU A 1 452 ? -0.093 -15.180 -33.984 1.00 63.78 452 GLU A C 1
ATOM 3552 O O . GLU A 1 452 ? -0.240 -16.154 -34.725 1.00 63.78 452 GLU A O 1
ATOM 3557 N N . ARG A 1 453 ? 1.117 -14.623 -33.805 1.00 58.97 453 ARG A N 1
ATOM 3558 C CA . ARG A 1 453 ? 2.352 -15.072 -34.488 1.00 58.97 453 ARG A CA 1
ATOM 3559 C C . ARG A 1 453 ? 2.744 -16.521 -34.191 1.00 58.97 453 ARG A C 1
ATOM 3561 O O . ARG A 1 453 ? 3.421 -17.140 -35.008 1.00 58.97 453 ARG A O 1
ATOM 3568 N N . ARG A 1 454 ? 2.338 -17.066 -33.040 1.00 57.75 454 ARG A N 1
ATOM 3569 C CA . ARG A 1 454 ? 2.585 -18.465 -32.640 1.00 57.75 454 ARG A CA 1
ATOM 3570 C C . ARG A 1 454 ? 1.480 -19.423 -33.107 1.00 57.75 454 ARG A C 1
ATOM 3572 O O . ARG A 1 454 ? 1.518 -20.598 -32.756 1.00 57.75 454 ARG A O 1
ATOM 3579 N N . GLY A 1 455 ? 0.518 -18.944 -33.901 1.00 49.22 455 GLY A N 1
ATOM 3580 C CA . GLY A 1 455 ? -0.527 -19.764 -34.521 1.00 49.22 455 GLY A CA 1
ATOM 3581 C C . GLY A 1 455 ? -1.674 -20.159 -33.589 1.00 49.22 455 GLY A C 1
ATOM 3582 O O . GLY A 1 455 ? -2.443 -21.054 -33.931 1.00 49.22 455 GLY A O 1
ATOM 3583 N N . ILE A 1 456 ? -1.801 -19.518 -32.422 1.00 58.62 456 ILE A N 1
ATOM 3584 C CA . ILE A 1 456 ? -2.878 -19.781 -31.460 1.00 58.62 456 ILE A CA 1
ATOM 3585 C C . ILE A 1 456 ? -3.835 -18.582 -31.483 1.00 58.62 456 ILE A C 1
ATOM 3587 O O . ILE A 1 456 ? -3.420 -17.480 -31.114 1.00 58.62 456 ILE A O 1
ATOM 3591 N N . PRO A 1 457 ? -5.110 -18.757 -31.880 1.00 63.28 457 PRO A N 1
ATOM 3592 C CA . PRO A 1 457 ? -6.078 -17.669 -31.961 1.00 63.28 457 PRO A CA 1
ATOM 3593 C C . PRO A 1 457 ? -6.606 -17.315 -30.562 1.00 63.28 457 PRO A C 1
ATOM 3595 O O . PRO A 1 457 ? -7.761 -17.555 -30.211 1.00 63.28 457 PRO A O 1
ATOM 3598 N N . VAL A 1 458 ? -5.737 -16.743 -29.722 1.00 63.09 458 VAL A N 1
ATOM 3599 C CA . VAL A 1 458 ? -6.138 -16.197 -28.416 1.00 63.09 458 VAL A CA 1
ATOM 3600 C C . VAL A 1 458 ? -7.173 -15.093 -28.629 1.00 63.09 458 VAL A C 1
ATOM 3602 O O . VAL A 1 458 ? -8.160 -15.047 -27.906 1.00 63.09 458 VAL A O 1
ATOM 3605 N N . ARG A 1 459 ? -7.016 -14.276 -29.678 1.00 66.50 459 ARG A N 1
ATOM 3606 C CA . ARG A 1 459 ? -7.979 -13.238 -30.058 1.00 66.50 459 ARG A CA 1
ATOM 3607 C C . ARG A 1 459 ? -9.393 -13.766 -30.283 1.00 66.50 459 ARG A C 1
ATOM 3609 O O . ARG A 1 459 ? -10.300 -13.238 -29.659 1.00 66.50 459 ARG A O 1
ATOM 3616 N N . ASP A 1 460 ? -9.575 -14.842 -31.045 1.00 70.44 460 ASP A N 1
ATOM 3617 C CA . ASP A 1 460 ? -10.904 -15.437 -31.260 1.00 70.44 460 ASP A CA 1
ATOM 3618 C C . ASP A 1 460 ? -11.528 -15.928 -29.939 1.00 70.44 460 ASP A C 1
ATOM 3620 O O . ASP A 1 460 ? -12.736 -15.814 -29.726 1.00 70.44 460 ASP A O 1
ATOM 3624 N N . ALA A 1 461 ? -10.708 -16.438 -29.010 1.00 69.12 461 ALA A N 1
ATOM 3625 C CA . ALA A 1 461 ? -11.177 -16.837 -27.685 1.00 69.12 461 ALA A CA 1
ATOM 3626 C C . ALA A 1 461 ? -11.590 -15.638 -26.820 1.00 69.12 461 ALA A C 1
ATOM 3628 O O . ALA A 1 461 ? -12.606 -15.741 -26.128 1.00 69.12 461 ALA A O 1
ATOM 3629 N N . LEU A 1 462 ? -10.847 -14.523 -26.889 1.00 69.81 462 LEU A N 1
ATOM 3630 C CA . LEU A 1 462 ? -11.173 -13.249 -26.239 1.00 69.81 462 LEU A CA 1
ATOM 3631 C C . LEU A 1 462 ? -12.453 -12.648 -26.853 1.00 69.81 462 LEU A C 1
ATOM 3633 O O . LEU A 1 462 ? -13.391 -12.355 -26.118 1.00 69.81 462 LEU A O 1
ATOM 3637 N N . ASP A 1 463 ? -12.550 -12.544 -28.178 1.00 70.81 463 ASP A N 1
ATOM 3638 C CA . ASP A 1 463 ? -13.729 -12.033 -28.894 1.00 70.81 463 ASP A CA 1
ATOM 3639 C C . ASP A 1 463 ? -14.979 -12.907 -28.643 1.00 70.81 463 ASP A C 1
ATOM 3641 O O . ASP A 1 463 ? -16.103 -12.410 -28.629 1.00 70.81 463 ASP A O 1
ATOM 3645 N N . SER A 1 464 ? -14.793 -14.201 -28.352 1.00 77.69 464 SER A N 1
ATOM 3646 C CA . SER A 1 464 ? -15.843 -15.110 -27.866 1.00 77.69 464 SER A CA 1
ATOM 3647 C C . SER A 1 464 ? -16.153 -14.980 -26.361 1.00 77.69 464 SER A C 1
ATOM 3649 O O . SER A 1 464 ? -17.213 -15.442 -25.934 1.00 77.69 464 SER A O 1
ATOM 3651 N N . ALA A 1 465 ? -15.247 -14.440 -25.541 1.00 73.81 465 ALA A N 1
ATOM 3652 C CA . ALA A 1 465 ? -15.392 -14.325 -24.083 1.00 73.81 465 ALA A CA 1
ATOM 3653 C C . ALA A 1 465 ? -15.956 -12.975 -23.632 1.00 73.81 465 ALA A C 1
ATOM 3655 O O . ALA A 1 465 ? -16.733 -12.912 -22.676 1.00 73.81 465 ALA A O 1
ATOM 3656 N N . PHE A 1 466 ? -15.537 -11.894 -24.288 1.00 81.62 466 PHE A N 1
ATOM 3657 C CA . PHE A 1 466 ? -15.825 -10.530 -23.871 1.00 81.62 466 PHE A CA 1
ATOM 3658 C C . PHE A 1 466 ? -17.030 -9.962 -24.608 1.00 81.62 466 PHE A C 1
ATOM 3660 O O . PHE A 1 466 ? -17.161 -10.052 -25.823 1.00 81.62 466 PHE A O 1
ATOM 3667 N N . THR A 1 467 ? -17.907 -9.305 -23.854 1.00 79.12 467 THR A N 1
ATOM 3668 C CA . THR A 1 467 ? -19.065 -8.588 -24.400 1.00 79.12 467 THR A CA 1
ATOM 3669 C C . THR A 1 467 ? -18.632 -7.319 -25.136 1.00 79.12 467 THR A C 1
ATOM 3671 O O . THR A 1 467 ? -19.336 -6.823 -26.013 1.00 79.12 467 THR A O 1
ATOM 3674 N N . THR A 1 468 ? -17.500 -6.734 -24.738 1.00 83.44 468 THR A N 1
ATOM 3675 C CA . THR A 1 468 ? -16.950 -5.505 -25.316 1.00 83.44 468 THR A CA 1
ATOM 3676 C C . THR A 1 468 ? -15.436 -5.478 -25.136 1.00 83.44 468 THR A C 1
ATOM 3678 O O . THR A 1 468 ? -14.936 -5.714 -24.038 1.00 83.44 468 THR A O 1
ATOM 3681 N N . MET A 1 469 ? -14.706 -5.138 -26.197 1.00 84.19 469 MET A N 1
ATOM 3682 C CA . MET A 1 469 ? -13.278 -4.832 -26.137 1.00 84.19 469 MET A CA 1
ATOM 3683 C C . MET A 1 469 ? -13.089 -3.318 -26.272 1.00 84.19 469 MET A C 1
ATOM 3685 O O . MET A 1 469 ? -13.575 -2.704 -27.221 1.00 84.19 469 MET A O 1
ATOM 3689 N N . ILE A 1 470 ? -12.407 -2.711 -25.305 1.00 87.19 470 ILE A N 1
ATOM 3690 C CA . ILE A 1 470 ? -12.084 -1.285 -25.270 1.00 87.19 470 ILE A CA 1
ATOM 3691 C C . ILE A 1 470 ? -10.588 -1.152 -25.539 1.00 87.19 470 ILE A C 1
ATOM 3693 O O . ILE A 1 470 ? -9.762 -1.635 -24.765 1.00 87.19 470 ILE A O 1
ATOM 3697 N N . SER A 1 471 ? -10.244 -0.482 -26.636 1.00 85.81 471 SER A N 1
ATOM 3698 C CA . SER A 1 471 ? -8.863 -0.087 -26.905 1.00 85.81 471 SER A CA 1
ATOM 3699 C C . SER A 1 471 ? -8.479 1.105 -26.028 1.00 85.81 471 SER A C 1
ATOM 3701 O O . SER A 1 471 ? -9.242 2.064 -25.895 1.00 85.81 471 SER A O 1
ATOM 3703 N N . VAL A 1 472 ? -7.292 1.038 -25.430 1.00 88.81 472 VAL A N 1
ATOM 3704 C CA . VAL A 1 472 ? -6.649 2.114 -24.677 1.00 88.81 472 VAL A CA 1
ATOM 3705 C C . VAL A 1 472 ? -5.474 2.631 -25.519 1.00 88.81 472 VAL A C 1
ATOM 3707 O O . VAL A 1 472 ? -4.345 2.157 -25.344 1.00 88.81 472 VAL A O 1
ATOM 3710 N N . PRO A 1 473 ? -5.718 3.556 -26.470 1.00 87.88 473 PRO A N 1
ATOM 3711 C CA . PRO A 1 473 ? -4.649 4.180 -27.238 1.00 87.88 473 PRO A CA 1
ATOM 3712 C C . PRO A 1 473 ? -3.731 5.029 -26.337 1.00 87.88 473 PRO A C 1
ATOM 3714 O O . PRO A 1 473 ? -4.133 5.427 -25.238 1.00 87.88 473 PRO A O 1
ATOM 3717 N N . PRO A 1 474 ? -2.509 5.343 -26.801 1.00 89.06 474 PRO A N 1
ATOM 3718 C CA . PRO A 1 474 ? -1.695 6.424 -26.245 1.00 89.06 474 PRO A CA 1
ATOM 3719 C C . PRO A 1 474 ? -2.457 7.759 -26.250 1.00 89.06 474 PRO A C 1
ATOM 3721 O O . PRO A 1 474 ? -3.369 7.952 -27.055 1.00 89.06 474 PRO A O 1
ATOM 3724 N N . PHE A 1 475 ? -2.079 8.680 -25.361 1.00 90.75 475 PHE A N 1
ATOM 3725 C CA . PHE A 1 475 ? -2.746 9.975 -25.236 1.00 90.75 475 PHE A CA 1
ATOM 3726 C C . PHE A 1 475 ? -2.663 10.789 -26.525 1.00 90.75 475 PHE A C 1
ATOM 3728 O O . PHE A 1 475 ? -1.623 10.823 -27.189 1.00 90.75 475 PHE A O 1
ATOM 3735 N N . THR A 1 476 ? -3.723 11.542 -26.813 1.00 90.50 476 THR A N 1
ATOM 3736 C CA . THR A 1 476 ? -3.662 12.638 -27.788 1.00 90.50 476 THR A CA 1
ATOM 3737 C C . THR A 1 476 ? -2.752 13.771 -27.294 1.00 90.50 476 THR A C 1
ATOM 3739 O O . THR A 1 476 ? -2.325 13.806 -26.132 1.00 90.50 476 THR A O 1
ATOM 3742 N N . LEU A 1 477 ? -2.441 14.730 -28.168 1.00 90.00 477 LEU A N 1
ATOM 3743 C CA . LEU A 1 477 ? -1.669 15.917 -27.795 1.00 90.00 477 LEU A CA 1
ATOM 3744 C C . LEU A 1 477 ? -2.392 16.752 -26.715 1.00 90.00 477 LEU A C 1
ATOM 3746 O O . LEU A 1 477 ? -1.781 17.106 -25.707 1.00 90.00 477 LEU A O 1
ATOM 3750 N N . ASP A 1 478 ? -3.709 16.940 -26.841 1.00 88.62 478 ASP A N 1
ATOM 3751 C CA . ASP A 1 478 ? -4.540 17.653 -25.853 1.00 88.62 478 ASP A CA 1
ATOM 3752 C C . ASP A 1 478 ? -4.696 16.888 -24.525 1.00 88.62 478 ASP A C 1
ATOM 3754 O O . ASP A 1 478 ? -4.840 17.482 -23.454 1.00 88.62 478 ASP A O 1
ATOM 3758 N N . GLU A 1 479 ? -4.698 15.552 -24.560 1.00 89.62 479 GLU A N 1
ATOM 3759 C CA . GLU A 1 479 ? -4.631 14.725 -23.347 1.00 89.62 479 GLU A CA 1
ATOM 3760 C C . GLU A 1 479 ? -3.258 14.840 -22.676 1.00 89.62 479 GLU A C 1
ATOM 3762 O O . GLU A 1 479 ? -3.184 14.982 -21.457 1.00 89.62 479 GLU A O 1
ATOM 3767 N N . SER A 1 480 ? -2.176 14.870 -23.459 1.00 91.81 480 SER A N 1
ATOM 3768 C CA . SER A 1 480 ? -0.809 15.062 -22.957 1.00 91.81 480 SER A CA 1
ATOM 3769 C C . SER A 1 480 ? -0.637 16.442 -22.305 1.00 91.81 480 SER A C 1
ATOM 3771 O O . SER A 1 480 ? -0.069 16.539 -21.216 1.00 91.81 480 SER A O 1
ATOM 3773 N N . GLN A 1 481 ? -1.202 17.496 -22.907 1.00 89.81 481 GLN A N 1
ATOM 3774 C CA . GLN A 1 481 ? -1.256 18.845 -22.334 1.00 89.81 481 GLN A CA 1
ATOM 3775 C C . GLN A 1 481 ? -1.992 18.860 -20.986 1.00 89.81 481 GLN A C 1
ATOM 3777 O O . GLN A 1 481 ? -1.438 19.340 -19.998 1.00 89.81 481 GLN A O 1
ATOM 3782 N N . ARG A 1 482 ? -3.205 18.289 -20.915 1.00 86.94 482 ARG A N 1
ATOM 3783 C CA . ARG A 1 482 ? -3.993 18.198 -19.667 1.00 86.94 482 ARG A CA 1
ATOM 3784 C C . ARG A 1 482 ? -3.309 17.347 -18.591 1.00 86.94 482 ARG A C 1
ATOM 3786 O O . ARG A 1 482 ? -3.378 17.649 -17.401 1.00 86.94 482 ARG A O 1
ATOM 3793 N N . TRP A 1 483 ? -2.614 16.283 -18.989 1.00 88.38 483 TRP A N 1
ATOM 3794 C CA . TRP A 1 483 ? -1.869 15.431 -18.061 1.00 88.38 483 TRP A CA 1
ATOM 3795 C C . TRP A 1 483 ? -0.684 16.166 -17.423 1.00 88.38 483 TRP A C 1
ATOM 3797 O O . TRP A 1 483 ? -0.432 16.002 -16.222 1.00 88.38 483 TRP A O 1
ATOM 3807 N N . LEU A 1 484 ? 0.009 16.995 -18.213 1.00 88.44 484 LEU A N 1
ATOM 3808 C CA . LEU A 1 484 ? 1.101 17.853 -17.756 1.00 88.44 484 LEU A CA 1
ATOM 3809 C C . LEU A 1 484 ? 0.591 19.046 -16.936 1.00 88.44 484 LEU A C 1
ATOM 3811 O O . LEU A 1 484 ? 1.174 19.325 -15.890 1.00 88.44 484 LEU A O 1
ATOM 3815 N N . SER A 1 485 ? -0.515 19.698 -17.313 1.00 84.25 485 SER A N 1
ATOM 3816 C CA . SER A 1 485 ? -1.053 20.864 -16.585 1.00 84.25 485 SER A CA 1
ATOM 3817 C C . SER A 1 485 ? -1.543 20.531 -15.166 1.00 84.25 485 SER A C 1
ATOM 3819 O O . SER A 1 485 ? -1.467 21.374 -14.272 1.00 84.25 485 SER A O 1
ATOM 3821 N N . ARG A 1 486 ? -1.963 19.287 -14.899 1.00 81.81 486 ARG A N 1
ATOM 3822 C CA . ARG A 1 486 ? -2.242 18.801 -13.531 1.00 81.81 486 ARG A CA 1
ATOM 3823 C C . ARG A 1 486 ? -0.980 18.609 -12.671 1.00 81.81 486 ARG A C 1
ATOM 3825 O O . ARG A 1 486 ? -1.076 18.554 -11.444 1.00 81.81 486 ARG A O 1
ATOM 3832 N N . ARG A 1 487 ? 0.207 18.503 -13.286 1.00 85.31 487 ARG A N 1
ATOM 3833 C CA . ARG A 1 487 ? 1.484 18.146 -12.627 1.00 85.31 487 ARG A CA 1
ATOM 3834 C C . ARG A 1 487 ? 2.509 19.281 -12.567 1.00 85.31 487 ARG A C 1
ATOM 3836 O O . ARG A 1 487 ? 3.287 19.326 -11.614 1.00 85.31 487 ARG A O 1
ATOM 3843 N N . VAL A 1 488 ? 2.498 20.173 -13.555 1.00 86.81 488 VAL A N 1
ATOM 3844 C CA . VAL A 1 488 ? 3.487 21.238 -13.771 1.00 86.81 488 VAL A CA 1
ATOM 3845 C C . VAL A 1 488 ? 2.766 22.565 -14.006 1.00 86.81 488 VAL A C 1
ATOM 3847 O O . VAL A 1 488 ? 1.879 22.645 -14.852 1.00 86.81 488 VAL A O 1
ATOM 3850 N N . ILE A 1 489 ? 3.140 23.620 -13.279 1.00 85.44 489 ILE A N 1
ATOM 3851 C CA . ILE A 1 489 ? 2.592 24.972 -13.459 1.00 85.44 489 ILE A CA 1
ATOM 3852 C C . ILE A 1 489 ? 3.482 25.784 -14.406 1.00 85.44 489 ILE A C 1
ATOM 3854 O O . ILE A 1 489 ? 4.651 26.034 -14.097 1.00 85.44 489 ILE A O 1
ATOM 3858 N N . GLY A 1 490 ? 2.892 26.279 -15.497 1.00 82.81 490 GLY A N 1
ATOM 3859 C CA . GLY A 1 490 ? 3.507 27.253 -16.405 1.00 82.81 490 GLY A CA 1
ATOM 3860 C C . GLY A 1 490 ? 4.445 26.692 -17.477 1.00 82.81 490 GLY A C 1
ATOM 3861 O O . GLY A 1 490 ? 5.244 27.457 -17.998 1.00 82.81 490 GLY A O 1
ATOM 3862 N N . LEU A 1 491 ? 4.365 25.397 -17.801 1.00 88.62 491 LEU A N 1
ATOM 3863 C CA . LEU A 1 491 ? 5.175 24.785 -18.863 1.00 88.62 491 LEU A CA 1
ATOM 3864 C C . LEU A 1 491 ? 4.754 25.309 -20.262 1.00 88.62 491 LEU A C 1
ATOM 3866 O O . LEU A 1 491 ? 3.574 25.166 -20.595 1.00 88.62 491 LEU A O 1
ATOM 3870 N N . PRO A 1 492 ? 5.663 25.869 -21.091 1.00 90.44 492 PRO A N 1
ATOM 3871 C CA . PRO A 1 492 ? 5.302 26.416 -22.405 1.00 90.44 492 PRO A CA 1
ATOM 3872 C C . PRO A 1 492 ? 4.904 25.352 -23.446 1.00 90.44 492 PRO A C 1
ATOM 3874 O O . PRO A 1 492 ? 5.357 24.204 -23.393 1.00 90.44 492 PRO A O 1
ATOM 3877 N N . LEU A 1 493 ? 4.090 25.745 -24.436 1.00 90.44 493 LEU A N 1
ATOM 3878 C CA . LEU A 1 493 ? 3.540 24.843 -25.464 1.00 90.44 493 LEU A CA 1
ATOM 3879 C C . LEU A 1 493 ? 4.590 24.060 -26.276 1.00 90.44 493 LEU A C 1
ATOM 3881 O O . LEU A 1 493 ? 4.367 22.860 -26.467 1.00 90.44 493 LEU A O 1
ATOM 3885 N N . PRO A 1 494 ? 5.724 24.643 -26.726 1.00 92.81 494 PRO A N 1
ATOM 3886 C CA . PRO A 1 494 ? 6.727 23.886 -27.479 1.00 92.81 494 PRO A CA 1
ATOM 3887 C C . PRO A 1 494 ? 7.270 22.684 -26.696 1.00 92.81 494 PRO A C 1
ATOM 3889 O O . PRO A 1 494 ? 7.383 21.586 -27.239 1.00 92.81 494 PRO A O 1
ATOM 3892 N N . PHE A 1 495 ? 7.504 22.843 -25.389 1.00 92.81 495 PHE A N 1
ATOM 3893 C CA . PHE A 1 495 ? 7.981 21.759 -24.527 1.00 92.81 495 PHE A CA 1
ATOM 3894 C C . PHE A 1 495 ? 6.917 20.678 -24.289 1.00 92.81 495 PHE A C 1
ATOM 3896 O O . PHE A 1 495 ? 7.256 19.500 -24.189 1.00 92.81 495 PHE A O 1
ATOM 3903 N N . ILE A 1 496 ? 5.628 21.040 -24.258 1.00 92.56 496 ILE A N 1
ATOM 3904 C CA . ILE A 1 496 ? 4.518 20.071 -24.214 1.00 92.56 496 ILE A CA 1
ATOM 3905 C C . ILE A 1 496 ? 4.476 19.246 -25.510 1.00 92.56 496 ILE A C 1
ATOM 3907 O O . ILE A 1 496 ? 4.384 18.016 -25.449 1.00 92.56 496 ILE A O 1
ATOM 3911 N N . GLY A 1 497 ? 4.607 19.902 -26.668 1.00 92.31 497 GLY A N 1
ATOM 3912 C CA . GLY A 1 497 ? 4.701 19.244 -27.975 1.00 92.31 497 GLY A CA 1
ATOM 3913 C C . GLY A 1 497 ? 5.896 18.291 -28.067 1.00 92.31 497 GLY A C 1
ATOM 3914 O O . GLY A 1 497 ? 5.731 17.132 -28.457 1.00 92.31 497 GLY A O 1
ATOM 3915 N N . LEU A 1 498 ? 7.076 18.736 -27.624 1.00 94.31 498 LEU A N 1
ATOM 3916 C CA . LEU A 1 498 ? 8.300 17.933 -27.564 1.00 94.31 498 LEU A CA 1
ATOM 3917 C C . LEU A 1 498 ? 8.123 16.694 -26.671 1.00 94.31 498 LEU A C 1
ATOM 3919 O O . LEU A 1 498 ? 8.443 15.575 -27.082 1.00 94.31 498 LEU A O 1
ATOM 3923 N N . CYS A 1 499 ? 7.554 16.868 -25.472 1.00 93.94 499 CYS A N 1
ATOM 3924 C CA . CYS A 1 499 ? 7.251 15.769 -24.556 1.00 93.94 499 CYS A CA 1
ATOM 3925 C C . CYS A 1 499 ? 6.271 14.751 -25.162 1.00 93.94 499 CYS A C 1
ATOM 3927 O O . CYS A 1 499 ? 6.496 13.544 -25.032 1.00 93.94 499 CYS A O 1
ATOM 3929 N N . HIS A 1 500 ? 5.216 15.204 -25.846 1.00 94.56 500 HIS A N 1
ATOM 3930 C CA . HIS A 1 500 ? 4.266 14.327 -26.536 1.00 94.56 500 HIS A CA 1
ATOM 3931 C C . HIS A 1 500 ? 4.940 13.515 -27.655 1.00 94.56 500 HIS A C 1
ATOM 3933 O O . HIS A 1 500 ? 4.755 12.299 -27.724 1.00 94.56 500 HIS A O 1
ATOM 3939 N N . CYS A 1 501 ? 5.774 14.156 -28.480 1.00 94.25 501 CYS A N 1
ATOM 3940 C CA . CYS A 1 501 ? 6.473 13.488 -29.579 1.00 94.25 501 CYS A CA 1
ATOM 3941 C C . CYS A 1 501 ? 7.457 12.429 -29.063 1.00 94.25 501 CYS A C 1
ATOM 3943 O O . CYS A 1 501 ? 7.318 11.251 -29.393 1.00 94.25 501 CYS A O 1
ATOM 3945 N N . LEU A 1 502 ? 8.403 12.816 -28.195 1.00 93.06 502 LEU A N 1
ATOM 3946 C CA . LEU A 1 502 ? 9.443 11.920 -27.664 1.00 93.06 502 LEU A CA 1
ATOM 3947 C C . LEU A 1 502 ? 8.874 10.697 -26.925 1.00 93.06 502 LEU A C 1
ATOM 3949 O O . LEU A 1 502 ? 9.423 9.601 -27.047 1.00 93.06 502 LEU A O 1
ATOM 3953 N N . SER A 1 503 ? 7.766 10.869 -26.200 1.00 92.00 503 SER A N 1
ATOM 3954 C CA . SER A 1 503 ? 7.070 9.777 -25.504 1.00 92.00 503 SER A CA 1
ATOM 3955 C C . SER A 1 503 ? 6.148 8.939 -26.394 1.00 92.00 503 SER A C 1
ATOM 3957 O O . SER A 1 503 ? 5.628 7.917 -25.943 1.00 92.00 503 SER A O 1
ATOM 3959 N N . GLY A 1 504 ? 5.888 9.373 -27.631 1.00 89.81 504 GLY A N 1
ATOM 3960 C CA . GLY A 1 504 ? 4.850 8.797 -28.483 1.00 89.81 504 GLY A CA 1
ATOM 3961 C C . GLY A 1 504 ? 3.445 8.891 -27.872 1.00 89.81 504 GLY A C 1
ATOM 3962 O O . GLY A 1 504 ? 2.621 8.022 -28.138 1.00 89.81 504 GLY A O 1
ATOM 3963 N N . GLY A 1 505 ? 3.183 9.866 -26.994 1.00 88.81 505 GLY A N 1
ATOM 3964 C CA . GLY A 1 505 ? 1.937 9.971 -26.222 1.00 88.81 505 GLY A CA 1
ATOM 3965 C C . GLY A 1 505 ? 1.725 8.866 -25.173 1.00 88.81 505 GLY A C 1
ATOM 3966 O O . GLY A 1 505 ? 0.661 8.801 -24.559 1.00 88.81 505 GLY A O 1
ATOM 3967 N N . ILE A 1 506 ? 2.694 7.972 -24.941 1.00 90.38 506 ILE A N 1
ATOM 3968 C CA . ILE A 1 506 ? 2.554 6.888 -23.957 1.00 90.38 506 ILE A CA 1
ATOM 3969 C C . ILE A 1 506 ? 2.715 7.486 -22.546 1.00 90.38 506 ILE A C 1
ATOM 3971 O O . ILE A 1 506 ? 3.806 7.963 -22.234 1.00 90.38 506 ILE A O 1
ATOM 3975 N N . PRO A 1 507 ? 1.708 7.425 -21.649 1.00 88.62 507 PRO A N 1
ATOM 3976 C CA . PRO A 1 507 ? 1.720 8.135 -20.362 1.00 88.62 507 PRO A CA 1
ATOM 3977 C C . PRO A 1 507 ? 2.941 7.828 -19.487 1.00 88.62 507 PRO A C 1
ATOM 3979 O O . PRO A 1 507 ? 3.517 8.722 -18.865 1.00 88.62 507 PRO A O 1
ATOM 3982 N N . ARG A 1 508 ? 3.374 6.559 -19.473 1.00 86.19 508 ARG A N 1
ATOM 3983 C CA . ARG A 1 508 ? 4.574 6.127 -18.745 1.00 86.19 508 ARG A CA 1
ATOM 3984 C C . ARG A 1 508 ? 5.837 6.824 -19.245 1.00 86.19 508 ARG A C 1
ATOM 3986 O O . ARG A 1 508 ? 6.633 7.281 -18.431 1.00 86.19 508 ARG A O 1
ATOM 3993 N N . GLU A 1 509 ? 6.024 6.908 -20.558 1.00 89.12 509 GLU A N 1
ATOM 3994 C CA . GLU A 1 509 ? 7.206 7.543 -21.141 1.00 89.12 509 GLU A CA 1
ATOM 3995 C C . GLU A 1 509 ? 7.074 9.074 -21.126 1.00 89.12 509 GLU A C 1
ATOM 3997 O O . GLU A 1 509 ? 8.063 9.748 -20.870 1.00 89.12 509 GLU A O 1
ATOM 4002 N N . LEU A 1 510 ? 5.857 9.625 -21.234 1.00 90.62 510 LEU A N 1
ATOM 4003 C CA . LEU A 1 510 ? 5.567 11.056 -21.068 1.00 90.62 510 LEU A CA 1
ATOM 4004 C C . LEU A 1 510 ? 6.014 11.554 -19.688 1.00 90.62 510 LEU A C 1
ATOM 4006 O O . LEU A 1 510 ? 6.664 12.593 -19.589 1.00 90.62 510 LEU A O 1
ATOM 4010 N N . SER A 1 511 ? 5.752 10.772 -18.636 1.00 88.69 511 SER A N 1
ATOM 4011 C CA . SER A 1 511 ? 6.260 11.040 -17.285 1.00 88.69 511 SER A CA 1
ATOM 4012 C C . SER A 1 511 ? 7.792 11.068 -17.231 1.00 88.69 511 SER A C 1
ATOM 4014 O O . SER A 1 511 ? 8.383 11.973 -16.644 1.00 88.69 511 SER A O 1
ATOM 4016 N N . ARG A 1 512 ? 8.463 10.122 -17.903 1.00 88.50 512 ARG A N 1
ATOM 4017 C CA . ARG A 1 512 ? 9.935 10.050 -17.939 1.00 88.50 512 ARG A CA 1
ATOM 4018 C C . ARG A 1 512 ? 10.546 11.213 -18.708 1.00 88.50 512 ARG A C 1
ATOM 4020 O O . ARG A 1 512 ? 11.520 11.789 -18.234 1.00 88.50 512 ARG A O 1
ATOM 4027 N N . THR A 1 513 ? 9.972 11.584 -19.852 1.00 90.19 513 THR A N 1
ATOM 4028 C CA . THR A 1 513 ? 10.409 12.749 -20.627 1.00 90.19 513 THR A CA 1
ATOM 4029 C C . THR A 1 513 ? 10.177 14.041 -19.845 1.00 90.19 513 THR A C 1
ATOM 4031 O O . THR A 1 513 ? 11.068 14.880 -19.816 1.00 90.19 513 THR A O 1
ATOM 4034 N N . ALA A 1 514 ? 9.043 14.191 -19.152 1.00 90.25 514 ALA A N 1
ATOM 4035 C CA . ALA A 1 514 ? 8.757 15.368 -18.330 1.00 90.25 514 ALA A CA 1
ATOM 4036 C C . ALA A 1 514 ? 9.693 15.499 -17.113 1.00 90.25 514 ALA A C 1
ATOM 4038 O O . ALA A 1 514 ? 10.104 16.607 -16.777 1.00 90.25 514 ALA A O 1
ATOM 4039 N N . ILE A 1 515 ? 10.082 14.386 -16.479 1.00 89.25 515 ILE A N 1
ATOM 4040 C CA . ILE A 1 515 ? 11.110 14.384 -15.425 1.00 89.25 515 ILE A CA 1
ATOM 4041 C C . ILE A 1 515 ? 12.480 14.751 -16.016 1.00 89.25 515 ILE A C 1
ATOM 4043 O O . ILE A 1 515 ? 13.124 15.668 -15.521 1.00 89.25 515 ILE A O 1
ATOM 4047 N N . ALA A 1 516 ? 12.888 14.129 -17.127 1.00 89.19 516 ALA A N 1
ATOM 4048 C CA . ALA A 1 516 ? 14.157 14.443 -17.791 1.00 89.19 516 ALA A CA 1
ATOM 4049 C C . ALA A 1 516 ? 14.235 15.899 -18.299 1.00 89.19 516 ALA A C 1
ATOM 4051 O O . ALA A 1 516 ? 15.325 16.471 -18.360 1.00 89.19 516 ALA A O 1
ATOM 4052 N N . LEU A 1 517 ? 13.094 16.493 -18.655 1.00 89.88 517 LEU A N 1
ATOM 4053 C CA . LEU A 1 517 ? 12.945 17.913 -18.959 1.00 89.88 517 LEU A CA 1
ATOM 4054 C C . LEU A 1 517 ? 13.137 18.768 -17.695 1.00 89.88 517 LEU A C 1
ATOM 4056 O O . LEU A 1 517 ? 13.910 19.722 -17.707 1.00 89.88 517 LEU A O 1
ATOM 4060 N N . HIS A 1 518 ? 12.465 18.412 -16.597 1.00 86.44 518 HIS A N 1
ATOM 4061 C CA . HIS A 1 518 ? 12.547 19.133 -15.326 1.00 86.44 518 HIS A CA 1
ATOM 4062 C C . HIS A 1 518 ? 13.961 19.125 -14.722 1.00 86.44 518 HIS A C 1
ATOM 4064 O O . HIS A 1 518 ? 14.425 20.165 -14.257 1.00 86.44 518 HIS A O 1
ATOM 4070 N N . ASP A 1 519 ? 14.674 17.999 -14.805 1.00 85.81 519 ASP A N 1
ATOM 4071 C CA . ASP A 1 519 ? 16.050 17.841 -14.307 1.00 85.81 519 ASP A CA 1
ATOM 4072 C C . ASP A 1 519 ? 17.073 18.760 -15.016 1.00 85.81 519 ASP A C 1
ATOM 4074 O O . ASP A 1 519 ? 18.206 18.896 -14.555 1.00 85.81 519 ASP A O 1
ATOM 4078 N N . ARG A 1 520 ? 16.691 19.395 -16.136 1.00 83.62 520 ARG A N 1
ATOM 4079 C CA . ARG A 1 520 ? 17.514 20.343 -16.912 1.00 83.62 520 ARG A CA 1
ATOM 4080 C C . ARG A 1 520 ? 17.221 21.816 -16.607 1.00 83.62 520 ARG A C 1
ATOM 4082 O O . ARG A 1 520 ? 17.850 22.689 -17.197 1.00 83.62 520 ARG A O 1
ATOM 4089 N N . ILE A 1 521 ? 16.280 22.116 -15.711 1.00 83.94 521 ILE A N 1
ATOM 4090 C CA . ILE A 1 521 ? 15.922 23.499 -15.368 1.00 83.94 521 ILE A CA 1
ATOM 4091 C C . ILE A 1 521 ? 16.981 24.107 -14.443 1.00 83.94 521 ILE A C 1
ATOM 4093 O O . ILE A 1 521 ? 16.994 23.846 -13.240 1.00 83.94 521 ILE A O 1
ATOM 4097 N N . ASP A 1 522 ? 17.821 24.986 -14.990 1.00 74.81 522 ASP A N 1
ATOM 4098 C CA . ASP A 1 522 ? 18.665 25.878 -14.196 1.00 74.81 522 ASP A CA 1
ATOM 4099 C C . ASP A 1 522 ? 17.918 27.192 -13.902 1.00 74.81 522 ASP A C 1
ATOM 4101 O O . ASP A 1 522 ? 17.506 27.927 -14.800 1.00 74.81 522 ASP A O 1
ATOM 4105 N N . SER A 1 523 ? 17.759 27.504 -12.614 1.00 67.38 523 SER A N 1
ATOM 4106 C CA . SER A 1 523 ? 17.118 28.743 -12.148 1.00 67.38 523 SER A CA 1
ATOM 4107 C C . SER A 1 523 ? 17.940 30.005 -12.440 1.00 67.38 523 SER A C 1
ATOM 4109 O O . SER A 1 523 ? 17.391 31.105 -12.394 1.00 67.38 523 SER A O 1
ATOM 4111 N N . ALA A 1 524 ? 19.245 29.874 -12.702 1.00 71.69 524 ALA A N 1
ATOM 4112 C CA . ALA A 1 524 ? 20.138 30.989 -13.014 1.00 71.69 524 ALA A CA 1
ATOM 4113 C C . ALA A 1 524 ? 20.170 31.336 -14.514 1.00 71.69 524 ALA A C 1
ATOM 4115 O O . ALA A 1 524 ? 20.380 32.498 -14.869 1.00 71.69 524 ALA A O 1
ATOM 4116 N N . LYS A 1 525 ? 19.948 30.348 -15.390 1.00 81.94 525 LYS A N 1
ATOM 4117 C CA . LYS A 1 525 ? 19.872 30.510 -16.847 1.00 81.94 525 LYS A CA 1
ATOM 4118 C C . LYS A 1 525 ? 18.859 29.495 -17.409 1.00 81.94 525 LYS A C 1
ATOM 4120 O O . LYS A 1 525 ? 19.247 28.351 -17.636 1.00 81.94 525 LYS A O 1
ATOM 4125 N N . PRO A 1 526 ? 17.591 29.878 -17.659 1.00 83.69 526 PRO A N 1
ATOM 4126 C CA . PRO A 1 526 ? 16.620 28.954 -18.239 1.00 83.69 526 PRO A CA 1
ATOM 4127 C C . PRO A 1 526 ? 17.107 28.513 -19.632 1.00 83.69 526 PRO A C 1
ATOM 4129 O O . PRO A 1 526 ? 17.440 29.380 -20.449 1.00 83.69 526 PRO A O 1
ATOM 4132 N N . PRO A 1 527 ? 17.198 27.201 -19.912 1.00 89.25 527 PRO A N 1
ATOM 4133 C CA . PRO A 1 527 ? 17.729 26.715 -21.178 1.00 89.25 527 PRO A CA 1
ATOM 4134 C C . PRO A 1 527 ? 16.731 26.949 -22.320 1.00 89.25 527 PRO A C 1
ATOM 4136 O O . PRO A 1 527 ? 15.519 27.060 -22.101 1.00 89.25 527 PRO A O 1
ATOM 4139 N N . LEU A 1 528 ? 17.256 27.046 -23.540 1.00 91.06 528 LEU A N 1
ATOM 4140 C CA . LEU A 1 528 ? 16.466 27.263 -24.755 1.00 91.06 528 LEU A CA 1
ATOM 4141 C C . LEU A 1 528 ? 15.906 25.944 -25.304 1.00 91.06 528 LEU A C 1
ATOM 4143 O O . LEU A 1 528 ? 16.477 24.882 -25.064 1.00 91.06 528 LEU A O 1
ATOM 4147 N N . LEU A 1 529 ? 14.813 26.026 -26.067 1.00 91.44 529 LEU A N 1
ATOM 4148 C CA . LEU A 1 529 ? 14.136 24.885 -26.686 1.00 91.44 529 LEU A CA 1
ATOM 4149 C C . LEU A 1 529 ? 15.117 23.992 -27.452 1.00 91.44 529 LEU A C 1
ATOM 4151 O O . LEU A 1 529 ? 15.261 22.830 -27.091 1.00 91.44 529 LEU A O 1
ATOM 4155 N N . GLU A 1 530 ? 15.858 24.558 -28.405 1.00 91.62 530 GLU A N 1
ATOM 4156 C CA . GLU A 1 530 ? 16.893 23.871 -29.191 1.00 91.62 530 GLU A CA 1
ATOM 4157 C C . GLU A 1 530 ? 17.929 23.140 -28.309 1.00 91.62 530 GLU A C 1
ATOM 4159 O O . GLU A 1 530 ? 18.191 21.952 -28.501 1.00 91.62 530 GLU A O 1
ATOM 4164 N N . GLU A 1 531 ? 18.468 23.816 -27.284 1.00 89.62 531 GLU A N 1
ATOM 4165 C CA . GLU A 1 531 ? 19.454 23.255 -26.343 1.00 89.62 531 GLU A CA 1
ATOM 4166 C C . GLU A 1 531 ? 18.875 22.050 -25.579 1.00 89.62 531 GLU A C 1
ATOM 4168 O O . GLU A 1 531 ? 19.535 21.020 -25.417 1.00 89.62 531 GLU A O 1
ATOM 4173 N N . VAL A 1 532 ? 17.617 22.143 -25.145 1.00 90.50 532 VAL A N 1
ATOM 4174 C CA . VAL A 1 532 ? 16.912 21.069 -24.433 1.00 90.50 532 VAL A CA 1
ATOM 4175 C C . VAL A 1 532 ? 16.561 19.908 -25.369 1.00 90.50 532 VAL A C 1
ATOM 4177 O O . VAL A 1 532 ? 16.777 18.749 -24.999 1.00 90.50 532 VAL A O 1
ATOM 4180 N N . THR A 1 533 ? 16.067 20.193 -26.577 1.00 93.38 533 THR A N 1
ATOM 4181 C CA . THR A 1 533 ? 15.781 19.201 -27.624 1.00 93.38 533 THR A CA 1
ATOM 4182 C C . THR A 1 533 ? 17.044 18.411 -27.951 1.00 93.38 533 THR A C 1
ATOM 4184 O O . THR A 1 533 ? 17.029 17.179 -27.878 1.00 93.38 533 THR A O 1
ATOM 4187 N N . HIS A 1 534 ? 18.160 19.100 -28.217 1.00 90.81 534 HIS A N 1
ATOM 4188 C CA . HIS A 1 534 ? 19.449 18.482 -28.531 1.00 90.81 534 HIS A CA 1
ATOM 4189 C C . HIS A 1 534 ? 19.942 17.578 -27.401 1.00 90.81 534 HIS A C 1
ATOM 4191 O O . HIS A 1 534 ? 20.256 16.409 -27.631 1.00 90.81 534 HIS A O 1
ATOM 4197 N N . GLN A 1 535 ? 19.915 18.058 -26.154 1.00 88.75 535 GLN A N 1
ATOM 4198 C CA . GLN A 1 535 ? 20.328 17.257 -25.001 1.00 88.75 535 GLN A CA 1
ATOM 4199 C C . GLN A 1 535 ? 19.449 16.016 -24.782 1.00 88.75 535 GLN A C 1
ATOM 4201 O O . GLN A 1 535 ? 19.973 14.961 -24.412 1.00 88.75 535 GLN A O 1
ATOM 4206 N N . LEU A 1 536 ? 18.127 16.115 -24.960 1.00 90.25 536 LEU A N 1
ATOM 4207 C CA . LEU A 1 536 ? 17.211 14.980 -24.799 1.00 90.25 536 LEU A CA 1
ATOM 4208 C C . LEU A 1 536 ? 17.403 13.947 -25.918 1.00 90.25 536 LEU A C 1
ATOM 4210 O O . LEU A 1 536 ? 17.589 12.762 -25.623 1.00 90.25 536 LEU A O 1
ATOM 4214 N N . VAL A 1 537 ? 17.433 14.394 -27.178 1.00 90.75 537 VAL A N 1
ATOM 4215 C CA . VAL A 1 537 ? 17.637 13.535 -28.355 1.00 90.75 537 VAL A CA 1
ATOM 4216 C C . VAL A 1 537 ? 19.000 12.847 -28.296 1.00 90.75 537 VAL A C 1
ATOM 4218 O O . VAL A 1 537 ? 19.056 11.625 -28.410 1.00 90.75 537 VAL A O 1
ATOM 4221 N N . THR A 1 538 ? 20.082 13.579 -28.021 1.00 86.62 538 THR A N 1
ATOM 4222 C CA . THR A 1 538 ? 21.443 13.019 -27.920 1.00 86.62 538 THR A CA 1
ATOM 4223 C C . THR A 1 538 ? 21.563 11.992 -26.790 1.00 86.62 538 THR A C 1
ATOM 4225 O O . THR A 1 538 ? 22.256 10.980 -26.941 1.00 86.62 538 THR A O 1
ATOM 4228 N N . THR A 1 539 ? 20.848 12.187 -25.674 1.00 85.50 539 THR A N 1
ATOM 4229 C CA . THR A 1 539 ? 20.825 11.225 -24.557 1.00 85.50 539 THR A CA 1
ATOM 4230 C C . THR A 1 539 ? 20.132 9.911 -24.948 1.00 85.50 539 THR A C 1
ATOM 4232 O O . THR A 1 539 ? 20.707 8.841 -24.721 1.00 85.50 539 THR A O 1
ATOM 4235 N N . ASP A 1 540 ? 18.936 9.964 -25.554 1.00 86.38 540 ASP A N 1
ATOM 4236 C CA . ASP A 1 540 ? 18.206 8.757 -25.997 1.00 86.38 540 ASP A CA 1
ATOM 4237 C C . ASP A 1 540 ? 18.945 8.072 -27.163 1.00 86.38 540 ASP A C 1
ATOM 4239 O O . ASP A 1 540 ? 19.192 6.865 -27.134 1.00 86.38 540 ASP A O 1
ATOM 4243 N N . LEU A 1 541 ? 19.428 8.846 -28.144 1.00 85.56 541 LEU A N 1
ATOM 4244 C CA . LEU A 1 541 ? 20.207 8.349 -29.282 1.00 85.56 541 LEU A CA 1
ATOM 4245 C C . LEU A 1 541 ? 21.485 7.626 -28.844 1.00 85.56 541 LEU A C 1
ATOM 4247 O O . LEU A 1 541 ? 21.725 6.502 -29.284 1.00 85.56 541 LEU A O 1
ATOM 4251 N N . SER A 1 542 ? 22.251 8.191 -27.909 1.00 81.94 542 SER A N 1
ATOM 4252 C CA . SER A 1 542 ? 23.441 7.532 -27.350 1.00 81.94 542 SER A CA 1
ATOM 4253 C C . SER A 1 542 ? 23.114 6.192 -26.679 1.00 81.94 542 SER A C 1
ATOM 4255 O O . SER A 1 542 ? 23.906 5.250 -26.735 1.00 81.94 542 SER A O 1
ATOM 4257 N N . ALA A 1 543 ? 21.953 6.077 -26.025 1.00 81.62 543 ALA A N 1
ATOM 4258 C CA . ALA A 1 543 ? 21.498 4.818 -25.442 1.00 81.62 543 ALA A CA 1
ATOM 4259 C C . ALA A 1 543 ? 21.066 3.806 -26.519 1.00 81.62 543 ALA A C 1
ATOM 4261 O O . ALA A 1 543 ? 21.403 2.624 -26.413 1.00 81.62 543 ALA A O 1
ATOM 4262 N N . LYS A 1 544 ? 20.379 4.260 -27.574 1.00 84.06 544 LYS A N 1
ATOM 4263 C CA . LYS A 1 544 ? 19.904 3.411 -28.677 1.00 84.06 544 LYS A CA 1
ATOM 4264 C C . LYS A 1 544 ? 21.015 2.930 -29.603 1.00 84.06 544 LYS A C 1
ATOM 4266 O O . LYS A 1 544 ? 21.029 1.744 -29.909 1.00 84.06 544 LYS A O 1
ATOM 4271 N N . ILE A 1 545 ? 21.984 3.772 -29.969 1.00 79.19 545 ILE A N 1
ATOM 4272 C CA . ILE A 1 545 ? 23.154 3.363 -30.766 1.00 79.19 545 ILE A CA 1
ATOM 4273 C C . ILE A 1 545 ? 23.919 2.235 -30.060 1.00 79.19 545 ILE A C 1
ATOM 4275 O O . ILE A 1 545 ? 24.217 1.213 -30.676 1.00 79.19 545 ILE A O 1
ATOM 4279 N N . ARG A 1 546 ? 24.157 2.355 -28.744 1.00 78.38 546 ARG A N 1
ATOM 4280 C CA . ARG A 1 546 ? 24.775 1.279 -27.947 1.00 78.38 546 ARG A CA 1
ATOM 4281 C C . ARG A 1 546 ? 23.946 -0.009 -27.950 1.00 78.38 546 ARG A C 1
ATOM 4283 O O . ARG A 1 546 ? 24.523 -1.088 -28.018 1.00 78.38 546 ARG A O 1
ATOM 4290 N N . ALA A 1 547 ? 22.617 0.087 -27.902 1.00 79.94 547 ALA A N 1
ATOM 4291 C CA . ALA A 1 547 ? 21.739 -1.081 -27.980 1.00 79.94 547 ALA A CA 1
ATOM 4292 C C . ALA A 1 547 ? 21.748 -1.735 -29.376 1.00 79.94 547 ALA A C 1
ATOM 4294 O O . ALA A 1 547 ? 21.797 -2.958 -29.464 1.00 79.94 547 ALA A O 1
ATOM 4295 N N . PHE A 1 548 ? 21.756 -0.947 -30.457 1.00 78.44 548 PHE A N 1
ATOM 4296 C CA . PHE A 1 548 ? 21.841 -1.466 -31.825 1.00 78.44 548 PHE A CA 1
ATOM 4297 C C . PHE A 1 548 ? 23.195 -2.125 -32.113 1.00 78.44 548 PHE A C 1
ATOM 4299 O O . PHE A 1 548 ? 23.220 -3.202 -32.697 1.00 78.44 548 PHE A O 1
ATOM 4306 N N . ALA A 1 549 ? 24.302 -1.544 -31.643 1.00 73.94 549 ALA A N 1
ATOM 4307 C CA . ALA A 1 549 ? 25.629 -2.147 -31.768 1.00 73.94 549 ALA A CA 1
ATOM 4308 C C . ALA A 1 549 ? 25.809 -3.402 -30.892 1.00 73.94 549 ALA A C 1
ATOM 4310 O O . ALA A 1 549 ? 26.474 -4.354 -31.291 1.00 73.94 549 ALA A O 1
ATOM 4311 N N . ALA A 1 550 ? 25.179 -3.450 -29.713 1.00 75.50 550 ALA A N 1
ATOM 4312 C CA . ALA A 1 550 ? 25.118 -4.683 -28.932 1.00 75.50 550 ALA A CA 1
ATOM 4313 C C . ALA A 1 550 ? 24.304 -5.764 -29.662 1.00 75.50 550 ALA A C 1
ATOM 4315 O O . ALA A 1 550 ? 24.710 -6.920 -29.662 1.00 75.50 550 ALA A O 1
ATOM 4316 N N . ALA A 1 551 ? 23.189 -5.395 -30.308 1.00 76.12 551 ALA A N 1
ATOM 4317 C CA . ALA A 1 551 ? 22.346 -6.309 -31.078 1.00 76.12 551 ALA A CA 1
ATOM 4318 C C . ALA A 1 551 ? 23.026 -6.822 -32.361 1.00 76.12 551 ALA A C 1
ATOM 4320 O O . ALA A 1 551 ? 22.891 -8.003 -32.672 1.00 76.12 551 ALA A O 1
ATOM 4321 N N . SER A 1 552 ? 23.791 -5.990 -33.079 1.00 72.44 552 SER A N 1
ATOM 4322 C CA . SER A 1 552 ? 24.533 -6.427 -34.272 1.00 72.44 552 SER A CA 1
ATOM 4323 C C . SER A 1 552 ? 25.569 -7.494 -33.921 1.00 72.44 552 SER A C 1
ATOM 4325 O O . SER A 1 552 ? 25.627 -8.525 -34.585 1.00 72.44 552 SER A O 1
ATOM 4327 N N . GLN A 1 553 ? 26.290 -7.324 -32.808 1.00 70.69 553 GLN A N 1
ATOM 4328 C CA . GLN A 1 553 ? 27.235 -8.319 -32.283 1.00 70.69 553 GLN A CA 1
ATOM 4329 C C . GLN A 1 553 ? 26.580 -9.670 -31.930 1.00 70.69 553 GLN A C 1
ATOM 4331 O O . GLN A 1 553 ? 27.283 -10.675 -31.836 1.00 70.69 553 GLN A O 1
ATOM 4336 N N . GLN A 1 554 ? 25.251 -9.737 -31.760 1.00 73.38 554 GLN A N 1
ATOM 4337 C CA . GLN A 1 554 ? 24.536 -11.000 -31.520 1.00 73.38 554 GLN A CA 1
ATOM 4338 C C . GLN A 1 554 ? 24.213 -11.789 -32.794 1.00 73.38 554 GLN A C 1
ATOM 4340 O O . GLN A 1 554 ? 23.890 -12.967 -32.695 1.00 73.38 554 GLN A O 1
ATOM 4345 N N . LEU A 1 555 ? 24.318 -11.174 -33.977 1.00 69.81 555 LEU A N 1
ATOM 4346 C CA . LEU A 1 555 ? 23.977 -11.797 -35.264 1.00 69.81 555 LEU A CA 1
ATOM 4347 C C . LEU A 1 555 ? 25.134 -12.607 -35.887 1.00 69.81 555 LEU A C 1
ATOM 4349 O O . LEU A 1 555 ? 24.971 -13.180 -36.963 1.00 69.81 555 LEU A O 1
ATOM 4353 N N . GLY A 1 556 ? 26.280 -12.683 -35.203 1.00 63.66 556 GLY A N 1
ATOM 4354 C CA . GLY A 1 556 ? 27.452 -13.461 -35.609 1.00 63.66 556 GLY A CA 1
ATOM 4355 C C . GLY A 1 556 ? 28.442 -12.716 -36.524 1.00 63.66 556 GLY A C 1
ATOM 4356 O O . GLY A 1 556 ? 28.157 -11.616 -37.000 1.00 63.66 556 GLY A O 1
ATOM 4357 N N . PRO A 1 557 ? 29.634 -13.299 -36.758 1.00 57.47 557 PRO A N 1
ATOM 4358 C CA . PRO A 1 557 ? 30.707 -12.665 -37.521 1.00 57.47 557 PRO A CA 1
ATOM 4359 C C . PRO A 1 557 ? 30.459 -12.771 -39.034 1.00 57.47 557 PRO A C 1
ATOM 4361 O O . PRO A 1 557 ? 30.793 -13.772 -39.670 1.00 57.47 557 PRO A O 1
ATOM 4364 N N . ALA A 1 558 ? 29.894 -11.716 -39.615 1.00 60.59 558 ALA A N 1
ATOM 4365 C CA . ALA A 1 558 ? 29.784 -11.525 -41.059 1.00 60.59 558 ALA A CA 1
ATOM 4366 C C . ALA A 1 558 ? 30.257 -10.113 -41.437 1.00 60.59 558 ALA A C 1
ATOM 4368 O O . ALA A 1 558 ? 29.999 -9.157 -40.707 1.00 60.59 558 ALA A O 1
ATOM 4369 N N . ALA A 1 559 ? 30.895 -9.959 -42.601 1.00 54.94 559 ALA A N 1
ATOM 4370 C CA . ALA A 1 559 ? 31.492 -8.684 -43.026 1.00 54.94 559 ALA A CA 1
ATOM 4371 C C . ALA A 1 559 ? 30.483 -7.512 -43.068 1.00 54.94 559 ALA A C 1
ATOM 4373 O O . ALA A 1 559 ? 30.824 -6.367 -42.762 1.00 54.94 559 ALA A O 1
ATOM 4374 N N . ASP A 1 560 ? 29.217 -7.807 -43.376 1.00 61.34 560 ASP A N 1
ATOM 4375 C CA . ASP A 1 560 ? 28.110 -6.843 -43.384 1.00 61.34 560 ASP A CA 1
ATOM 4376 C C . ASP A 1 560 ? 27.657 -6.398 -41.979 1.00 61.34 560 ASP A C 1
ATOM 4378 O O . ASP A 1 560 ? 27.097 -5.305 -41.829 1.00 61.34 560 ASP A O 1
ATOM 4382 N N . VAL A 1 561 ? 27.907 -7.227 -40.957 1.00 61.59 561 VAL A N 1
ATOM 4383 C CA . VAL A 1 561 ? 27.669 -6.932 -39.532 1.00 61.59 561 VAL A CA 1
ATOM 4384 C C . VAL A 1 561 ? 28.800 -6.066 -38.987 1.00 61.59 561 VAL A C 1
ATOM 4386 O O . VAL A 1 561 ? 28.525 -5.059 -38.333 1.00 61.59 561 VAL A O 1
ATOM 4389 N N . ASP A 1 562 ? 30.054 -6.402 -39.301 1.00 62.62 562 ASP A N 1
ATOM 4390 C CA . ASP A 1 562 ? 31.225 -5.610 -38.905 1.00 62.62 562 ASP A CA 1
ATOM 4391 C C . ASP A 1 562 ? 31.153 -4.198 -39.496 1.00 62.62 562 ASP A C 1
ATOM 4393 O O . ASP A 1 562 ? 31.311 -3.216 -38.772 1.00 62.62 562 ASP A O 1
ATOM 4397 N N . THR A 1 563 ? 30.810 -4.083 -40.784 1.00 64.44 563 THR A N 1
ATOM 4398 C CA . THR A 1 563 ? 30.633 -2.789 -41.463 1.00 64.44 563 THR A CA 1
ATOM 4399 C C . THR A 1 563 ? 29.512 -1.970 -40.814 1.00 64.44 563 THR A C 1
ATOM 4401 O O . THR A 1 563 ? 29.739 -0.822 -40.440 1.00 64.44 563 THR A O 1
ATOM 4404 N N . ALA A 1 564 ? 28.327 -2.553 -40.587 1.00 62.81 564 ALA A N 1
ATOM 4405 C CA . ALA A 1 564 ? 27.216 -1.843 -39.943 1.00 62.81 564 ALA A CA 1
ATOM 4406 C C . ALA A 1 564 ? 27.537 -1.419 -38.495 1.00 62.81 564 ALA A C 1
ATOM 4408 O O . ALA A 1 564 ? 27.152 -0.332 -38.063 1.00 62.81 564 ALA A O 1
ATOM 4409 N N . THR A 1 565 ? 28.271 -2.252 -37.751 1.00 64.31 565 THR A N 1
ATOM 4410 C CA . THR A 1 565 ? 28.702 -1.953 -36.375 1.00 64.31 565 THR A CA 1
ATOM 4411 C C . THR A 1 565 ? 29.752 -0.844 -36.355 1.00 64.31 565 THR A C 1
ATOM 4413 O O . THR A 1 565 ? 29.664 0.057 -35.523 1.00 64.31 565 THR A O 1
ATOM 4416 N N . LEU A 1 566 ? 30.701 -0.859 -37.299 1.00 59.47 566 LEU A N 1
ATOM 4417 C CA . LEU A 1 566 ? 31.687 0.204 -37.482 1.00 59.47 566 LEU A CA 1
ATOM 4418 C C . LEU A 1 566 ? 30.985 1.533 -37.789 1.00 59.47 566 LEU A C 1
ATOM 4420 O O . LEU A 1 566 ? 31.197 2.505 -37.073 1.00 59.47 566 LEU A O 1
ATOM 4424 N N . THR A 1 567 ? 30.079 1.554 -38.772 1.00 67.38 567 THR A N 1
ATOM 4425 C CA . THR A 1 567 ? 29.288 2.735 -39.154 1.00 67.38 567 THR A CA 1
ATOM 4426 C C . THR A 1 567 ? 28.499 3.322 -37.976 1.00 67.38 567 THR A C 1
ATOM 4428 O O . THR A 1 567 ? 28.494 4.537 -37.796 1.00 67.38 567 THR A O 1
ATOM 4431 N N . LEU A 1 568 ? 27.901 2.485 -37.120 1.00 67.94 568 LEU A N 1
ATOM 4432 C CA . LEU A 1 568 ? 27.201 2.925 -35.901 1.00 67.94 568 LEU A CA 1
ATOM 4433 C C . LEU A 1 568 ? 28.132 3.375 -34.755 1.00 67.94 568 LEU A C 1
ATOM 4435 O O . LEU A 1 568 ? 27.651 3.945 -33.777 1.00 67.94 568 LEU A O 1
ATOM 4439 N N . HIS A 1 569 ? 29.438 3.110 -34.821 1.00 66.31 569 HIS A N 1
ATOM 4440 C CA . HIS A 1 569 ? 30.403 3.460 -33.770 1.00 66.31 569 HIS A CA 1
ATOM 4441 C C . HIS A 1 569 ? 31.390 4.568 -34.150 1.00 66.31 569 HIS A C 1
ATOM 4443 O O . HIS A 1 569 ? 31.892 5.247 -33.258 1.00 66.31 569 HIS A O 1
ATOM 4449 N N . THR A 1 570 ? 31.675 4.773 -35.438 1.00 60.34 570 THR A N 1
ATOM 4450 C CA . THR A 1 570 ? 32.633 5.792 -35.900 1.00 60.34 570 THR A CA 1
ATOM 4451 C C . THR A 1 570 ? 31.991 7.125 -36.274 1.00 60.34 570 THR A C 1
ATOM 4453 O O . THR A 1 570 ? 32.705 8.114 -36.420 1.00 60.34 570 THR A O 1
ATOM 4456 N N . SER A 1 571 ? 30.671 7.169 -36.463 1.00 63.97 571 SER A N 1
ATOM 4457 C CA . SER A 1 571 ? 29.955 8.378 -36.876 1.00 63.97 571 SER A CA 1
ATOM 4458 C C . SER A 1 571 ? 29.471 9.191 -35.676 1.00 63.97 571 SER A C 1
ATOM 4460 O O . SER A 1 571 ? 28.549 8.776 -34.973 1.00 63.97 571 SER A O 1
ATOM 4462 N N . SER A 1 572 ? 30.051 10.381 -35.485 1.00 62.75 572 SER A N 1
ATOM 4463 C CA . SER A 1 572 ? 29.418 11.419 -34.663 1.00 62.75 572 SER A CA 1
ATOM 4464 C C . SER A 1 572 ? 28.105 11.838 -35.325 1.00 62.75 572 SER A C 1
ATOM 4466 O O . SER A 1 572 ? 28.044 11.961 -36.547 1.00 62.75 572 SER A O 1
ATOM 4468 N N . CYS A 1 573 ? 27.054 12.002 -34.527 1.00 68.75 573 CYS A N 1
ATOM 4469 C CA . CYS A 1 573 ? 25.711 12.361 -34.982 1.00 68.75 573 CYS A CA 1
ATOM 4470 C C . CYS A 1 573 ? 25.281 13.625 -34.237 1.00 68.75 573 CYS A C 1
ATOM 4472 O O . CYS A 1 573 ? 24.406 13.569 -33.374 1.00 68.75 573 CYS A O 1
ATOM 4474 N N . ASP A 1 574 ? 25.970 14.731 -34.506 1.00 70.56 574 ASP A N 1
ATOM 4475 C CA . ASP A 1 574 ? 25.794 15.978 -33.758 1.00 70.56 574 ASP A CA 1
ATOM 4476 C C . ASP A 1 574 ? 24.697 16.869 -34.363 1.00 70.56 574 ASP A C 1
ATOM 4478 O O . ASP A 1 574 ? 24.082 17.651 -33.637 1.00 70.56 574 ASP A O 1
ATOM 4482 N N . THR A 1 575 ? 24.412 16.719 -35.664 1.00 83.12 575 THR A N 1
ATOM 4483 C CA . THR A 1 575 ? 23.372 17.465 -36.394 1.00 83.12 575 THR A CA 1
ATOM 4484 C C . THR A 1 575 ? 22.297 16.551 -36.996 1.00 83.12 575 THR A C 1
ATOM 4486 O O . THR A 1 575 ? 22.490 15.341 -37.152 1.00 83.12 575 THR A O 1
ATOM 4489 N N . ALA A 1 576 ? 21.148 17.128 -37.362 1.00 83.69 576 ALA A N 1
ATOM 4490 C CA . ALA A 1 576 ? 20.078 16.408 -38.053 1.00 83.69 576 ALA A CA 1
ATOM 4491 C C . ALA A 1 576 ? 20.511 15.905 -39.445 1.00 83.69 576 ALA A C 1
ATOM 4493 O O . ALA A 1 576 ? 20.195 14.769 -39.807 1.00 83.69 576 ALA A O 1
ATOM 4494 N N . ASP A 1 577 ? 21.299 16.692 -40.186 1.00 81.50 577 ASP A N 1
ATOM 4495 C CA . ASP A 1 577 ? 21.852 16.299 -41.488 1.00 81.50 577 ASP A CA 1
ATOM 4496 C C . ASP A 1 577 ? 22.777 15.075 -41.372 1.00 81.50 577 ASP A C 1
ATOM 4498 O O . ASP A 1 577 ? 22.636 14.125 -42.148 1.00 81.50 577 ASP A O 1
ATOM 4502 N N . ASP A 1 578 ? 23.656 15.027 -40.361 1.00 81.69 578 ASP A N 1
ATOM 4503 C CA . ASP A 1 578 ? 24.510 13.855 -40.103 1.00 81.69 578 ASP A CA 1
ATOM 4504 C C . ASP A 1 578 ? 23.668 12.591 -39.865 1.00 81.69 578 ASP A C 1
ATOM 4506 O O . ASP A 1 578 ? 23.964 11.518 -40.402 1.00 81.69 578 ASP A O 1
ATOM 4510 N N . MET A 1 579 ? 22.581 12.718 -39.094 1.00 85.12 579 MET A N 1
ATOM 4511 C CA . MET A 1 579 ? 21.654 11.618 -38.812 1.00 85.12 579 MET A CA 1
ATOM 4512 C C . MET A 1 579 ? 20.907 11.147 -40.067 1.00 85.12 579 MET A C 1
ATOM 4514 O O . MET A 1 579 ? 20.701 9.943 -40.225 1.00 85.12 579 MET A O 1
ATOM 4518 N N . ILE A 1 580 ? 20.526 12.054 -40.975 1.00 83.69 580 ILE A N 1
ATOM 4519 C CA . ILE A 1 580 ? 19.858 11.731 -42.250 1.00 83.69 580 ILE A CA 1
ATOM 4520 C C . ILE A 1 580 ? 20.822 11.021 -43.207 1.00 83.69 580 ILE A C 1
ATOM 4522 O O . ILE A 1 580 ? 20.467 9.994 -43.798 1.00 83.69 580 ILE A O 1
ATOM 4526 N N . VAL A 1 581 ? 22.057 11.516 -43.327 1.00 81.62 581 VAL A N 1
ATOM 4527 C CA . VAL A 1 581 ? 23.110 10.884 -44.136 1.00 81.62 581 VAL A CA 1
ATOM 4528 C C . VAL A 1 581 ? 23.434 9.489 -43.597 1.00 81.62 581 VAL A C 1
ATOM 4530 O O . VAL A 1 581 ? 23.522 8.535 -44.372 1.00 81.62 581 VAL A O 1
ATOM 4533 N N . LEU A 1 582 ? 23.554 9.330 -42.274 1.00 80.94 582 LEU A N 1
ATOM 4534 C CA . LEU A 1 582 ? 23.801 8.030 -41.651 1.00 80.94 582 LEU A CA 1
ATOM 4535 C C . LEU A 1 582 ? 22.617 7.067 -41.827 1.00 80.94 582 LEU A C 1
ATOM 4537 O O . LEU A 1 582 ? 22.824 5.903 -42.164 1.00 80.94 582 LEU A O 1
ATOM 4541 N N . ALA A 1 583 ? 21.382 7.545 -41.648 1.00 83.56 583 ALA A N 1
ATOM 4542 C CA . ALA A 1 583 ? 20.174 6.750 -41.862 1.00 83.56 583 ALA A CA 1
ATOM 4543 C C . ALA A 1 583 ? 20.067 6.244 -43.308 1.00 83.56 583 ALA A C 1
ATOM 4545 O O . ALA A 1 583 ? 19.716 5.086 -43.521 1.00 83.56 583 ALA A O 1
ATOM 4546 N N . THR A 1 584 ? 20.421 7.082 -44.285 1.00 82.12 584 THR A N 1
ATOM 4547 C CA . THR A 1 584 ? 20.425 6.713 -45.708 1.00 82.12 584 THR A CA 1
ATOM 4548 C C . THR A 1 584 ? 21.480 5.640 -45.990 1.00 82.12 584 THR A C 1
ATOM 4550 O O . THR A 1 584 ? 21.140 4.581 -46.513 1.00 82.12 584 THR A O 1
ATOM 4553 N N . ARG A 1 585 ? 22.722 5.829 -45.514 1.00 78.56 585 ARG A N 1
ATOM 4554 C CA . ARG A 1 585 ? 23.813 4.840 -45.643 1.00 78.56 585 ARG A CA 1
ATOM 4555 C C . ARG A 1 585 ? 23.497 3.482 -45.017 1.00 78.56 585 ARG A C 1
ATOM 4557 O O . ARG A 1 585 ? 23.905 2.453 -45.542 1.00 78.56 585 ARG A O 1
ATOM 4564 N N . LEU A 1 586 ? 22.760 3.451 -43.905 1.00 77.81 586 LEU A N 1
ATOM 4565 C CA . LEU A 1 586 ? 22.331 2.198 -43.269 1.00 77.81 586 LEU A CA 1
ATOM 4566 C C . LEU A 1 586 ? 21.299 1.414 -44.102 1.00 77.81 586 LEU A C 1
ATOM 4568 O O . LEU A 1 586 ? 21.123 0.220 -43.860 1.00 77.81 586 LEU A O 1
ATOM 4572 N N . LEU A 1 587 ? 20.626 2.062 -45.059 1.00 77.81 587 LEU A N 1
ATOM 4573 C CA . LEU A 1 587 ? 19.645 1.456 -45.965 1.00 77.81 587 LEU A CA 1
ATOM 4574 C C . LEU A 1 587 ? 20.185 1.216 -47.387 1.00 77.81 587 LEU A C 1
ATOM 4576 O O . LEU A 1 587 ? 19.475 0.619 -48.198 1.00 77.81 587 LEU A O 1
ATOM 4580 N N . GLU A 1 588 ? 21.417 1.637 -47.690 1.00 74.00 588 GLU A N 1
ATOM 4581 C CA . GLU A 1 588 ? 22.071 1.363 -48.973 1.00 74.00 588 GLU A CA 1
ATOM 4582 C C . GLU A 1 588 ? 22.230 -0.153 -49.198 1.00 74.00 588 GLU A C 1
ATOM 4584 O O . GLU A 1 588 ? 22.659 -0.914 -48.321 1.00 74.00 588 GLU A O 1
ATOM 4589 N N . VAL A 1 589 ? 21.854 -0.607 -50.398 1.00 56.31 589 VAL A N 1
ATOM 4590 C CA . VAL A 1 589 ? 21.881 -2.026 -50.768 1.00 56.31 589 VAL A CA 1
ATOM 4591 C C . VAL A 1 589 ? 23.324 -2.467 -50.997 1.00 56.31 589 VAL A C 1
ATOM 4593 O O . VAL A 1 589 ? 24.010 -1.967 -51.886 1.00 56.31 589 VAL A O 1
ATOM 4596 N N . THR A 1 590 ? 23.772 -3.426 -50.194 1.00 56.38 590 THR A N 1
ATOM 4597 C CA . THR A 1 590 ? 25.073 -4.093 -50.332 1.00 56.38 590 THR A CA 1
ATOM 4598 C C . THR A 1 590 ? 24.946 -5.245 -51.344 1.00 56.38 590 THR A C 1
ATOM 4600 O O . THR A 1 590 ? 23.882 -5.851 -51.439 1.00 56.38 590 THR A O 1
ATOM 4603 N N . GLU A 1 591 ? 25.988 -5.540 -52.135 1.00 45.56 591 GLU A N 1
ATOM 4604 C CA . GLU A 1 591 ? 25.915 -6.553 -53.218 1.00 45.56 591 GLU A CA 1
ATOM 4605 C C . GLU A 1 591 ? 25.724 -7.999 -52.710 1.00 45.56 591 GLU A C 1
ATOM 4607 O O . GLU A 1 591 ? 25.330 -8.886 -53.468 1.00 45.56 591 GLU A O 1
ATOM 4612 N N . THR A 1 592 ? 25.997 -8.243 -51.429 1.00 54.66 592 THR A N 1
ATOM 4613 C CA . THR A 1 592 ? 25.751 -9.494 -50.704 1.00 54.66 592 THR A CA 1
ATOM 4614 C C . THR A 1 592 ? 24.340 -9.518 -50.119 1.00 54.66 592 THR A C 1
ATOM 4616 O O . THR A 1 592 ? 23.930 -8.553 -49.481 1.00 54.66 592 THR A O 1
ATOM 4619 N N . GLU A 1 593 ? 23.595 -10.625 -50.277 1.00 49.00 593 GLU A N 1
ATOM 4620 C CA . GLU A 1 593 ? 22.276 -10.777 -49.637 1.00 49.00 593 GLU A CA 1
ATOM 4621 C C . GLU A 1 593 ? 22.417 -10.715 -48.100 1.00 49.00 593 GLU A C 1
ATOM 4623 O O . GLU A 1 593 ? 22.983 -11.636 -47.498 1.00 49.00 593 GLU A O 1
ATOM 4628 N N . PRO A 1 594 ? 21.921 -9.654 -47.434 1.00 60.16 594 PRO A N 1
ATOM 4629 C CA . PRO A 1 594 ? 22.094 -9.497 -45.997 1.00 60.16 594 PRO A CA 1
ATOM 4630 C C . PRO A 1 594 ? 21.222 -10.498 -45.238 1.00 60.16 594 PRO A C 1
ATOM 4632 O O . PRO A 1 594 ? 20.065 -10.743 -45.592 1.00 60.16 594 PRO A O 1
ATOM 4635 N N . THR A 1 595 ? 21.734 -11.027 -44.123 1.00 65.00 595 THR A N 1
ATOM 4636 C CA . THR A 1 595 ? 20.931 -11.893 -43.255 1.00 65.00 595 THR A CA 1
ATOM 4637 C C . THR A 1 595 ? 19.678 -11.171 -42.767 1.00 65.00 595 THR A C 1
ATOM 4639 O O . THR A 1 595 ? 19.655 -9.960 -42.519 1.00 65.00 595 THR A O 1
ATOM 4642 N N . ALA A 1 596 ? 18.612 -11.950 -42.608 1.00 66.38 596 ALA A N 1
ATOM 4643 C CA . ALA A 1 596 ? 17.279 -11.459 -42.299 1.00 66.38 596 ALA A CA 1
ATOM 4644 C C . ALA A 1 596 ? 17.267 -10.538 -41.053 1.00 66.38 596 ALA A C 1
ATOM 4646 O O . ALA A 1 596 ? 16.780 -9.407 -41.108 1.00 66.38 596 ALA A O 1
ATOM 4647 N N . GLY A 1 597 ? 17.919 -10.961 -39.963 1.00 69.44 597 GLY A N 1
ATOM 4648 C CA . GLY A 1 597 ? 18.054 -10.162 -38.738 1.00 69.44 597 GLY A CA 1
ATOM 4649 C C . GLY A 1 597 ? 18.859 -8.864 -38.905 1.00 69.44 597 GLY A C 1
ATOM 4650 O O . GLY A 1 597 ? 18.508 -7.851 -38.301 1.00 69.44 597 GLY A O 1
ATOM 4651 N N . LEU A 1 598 ? 19.891 -8.848 -39.760 1.00 73.69 598 LEU A N 1
ATOM 4652 C CA . LEU A 1 598 ? 20.693 -7.645 -40.016 1.00 73.69 598 LEU A CA 1
ATOM 4653 C C . LEU A 1 598 ? 19.891 -6.592 -40.788 1.00 73.69 598 LEU A C 1
ATOM 4655 O O . LEU A 1 598 ? 19.951 -5.409 -40.457 1.00 73.69 598 LEU A O 1
ATOM 4659 N N . THR A 1 599 ? 19.096 -7.019 -41.770 1.00 74.81 599 THR A N 1
ATOM 4660 C CA . THR A 1 599 ? 18.192 -6.127 -42.514 1.00 74.81 599 THR A CA 1
ATOM 4661 C C . THR A 1 599 ? 17.168 -5.485 -41.583 1.00 74.81 599 THR A C 1
ATOM 4663 O O . THR A 1 599 ? 16.984 -4.268 -41.618 1.00 74.81 599 THR A O 1
ATOM 4666 N N . GLN A 1 600 ? 16.546 -6.270 -40.696 1.00 77.31 600 GLN A N 1
ATOM 4667 C CA . GLN A 1 600 ? 15.628 -5.732 -39.691 1.00 77.31 600 GLN A CA 1
ATOM 4668 C C . GLN A 1 600 ? 16.327 -4.704 -38.781 1.00 77.31 600 GLN A C 1
ATOM 4670 O O . GLN A 1 600 ? 15.793 -3.614 -38.562 1.00 77.31 600 GLN A O 1
ATOM 4675 N N . LEU A 1 601 ? 17.533 -5.009 -38.292 1.00 79.62 601 LEU A N 1
ATOM 4676 C CA . LEU A 1 601 ? 18.304 -4.114 -37.426 1.00 79.62 601 LEU A CA 1
ATOM 4677 C C . LEU A 1 601 ? 18.679 -2.792 -38.120 1.00 79.62 601 LEU A C 1
ATOM 4679 O O . LEU A 1 601 ? 18.473 -1.727 -37.535 1.00 79.62 601 LEU A O 1
ATOM 4683 N N . ARG A 1 602 ? 19.156 -2.848 -39.375 1.00 81.31 602 ARG A N 1
ATOM 4684 C CA . ARG A 1 602 ? 19.439 -1.667 -40.214 1.00 81.31 602 ARG A CA 1
ATOM 4685 C C . ARG A 1 602 ? 18.197 -0.775 -40.346 1.00 81.31 602 ARG A C 1
ATOM 4687 O O . ARG A 1 602 ? 18.284 0.428 -40.109 1.00 81.31 602 ARG A O 1
ATOM 4694 N N . TRP A 1 603 ? 17.024 -1.364 -40.599 1.00 82.06 603 TRP A N 1
ATOM 4695 C CA . TRP A 1 603 ? 15.750 -0.637 -40.671 1.00 82.06 603 TRP A CA 1
ATOM 4696 C C . TRP A 1 603 ? 15.326 0.025 -39.353 1.00 82.06 603 TRP A C 1
ATOM 4698 O O . TRP A 1 603 ? 14.874 1.173 -39.382 1.00 82.06 603 TRP A O 1
ATOM 4708 N N . HIS A 1 604 ? 15.477 -0.644 -38.202 1.00 84.12 604 HIS A N 1
ATOM 4709 C CA . HIS A 1 604 ? 15.206 -0.020 -36.896 1.00 84.12 604 HIS A CA 1
ATOM 4710 C C . HIS A 1 604 ? 16.168 1.147 -36.615 1.00 84.12 604 HIS A C 1
ATOM 4712 O O . HIS A 1 604 ? 15.714 2.205 -36.179 1.00 84.12 604 HIS A O 1
ATOM 4718 N N . ALA A 1 605 ? 17.467 0.980 -36.888 1.00 86.12 605 ALA A N 1
ATOM 4719 C CA . ALA A 1 605 ? 18.477 2.009 -36.647 1.00 86.12 605 ALA A CA 1
ATOM 4720 C C . ALA A 1 605 ? 18.275 3.244 -37.541 1.00 86.12 605 ALA A C 1
ATOM 4722 O O . ALA A 1 605 ? 18.193 4.360 -37.029 1.00 86.12 605 ALA A O 1
ATOM 4723 N N . ALA A 1 606 ? 18.109 3.048 -38.853 1.00 87.19 606 ALA A N 1
ATOM 4724 C CA . ALA A 1 606 ? 17.874 4.128 -39.808 1.00 87.19 606 ALA A CA 1
ATOM 4725 C C . ALA A 1 606 ? 16.581 4.902 -39.505 1.00 87.19 606 ALA A C 1
ATOM 4727 O O . ALA A 1 606 ? 16.589 6.130 -39.440 1.00 87.19 606 ALA A O 1
ATOM 4728 N N . SER A 1 607 ? 15.475 4.196 -39.244 1.00 88.94 607 SER A N 1
ATOM 4729 C CA . SER A 1 607 ? 14.188 4.844 -38.947 1.00 88.94 607 SER A CA 1
ATOM 4730 C C . SER A 1 607 ? 14.217 5.623 -37.630 1.00 88.94 607 SER A C 1
ATOM 4732 O O . SER A 1 607 ? 13.557 6.653 -37.516 1.00 88.94 607 SER A O 1
ATOM 4734 N N . TYR A 1 608 ? 14.991 5.161 -36.643 1.00 90.38 608 TYR A N 1
ATOM 4735 C CA . TYR A 1 608 ? 15.177 5.869 -35.379 1.00 90.38 608 TYR A CA 1
ATOM 4736 C C . TYR A 1 608 ? 16.095 7.101 -35.527 1.00 90.38 608 TYR A C 1
ATOM 4738 O O . TYR A 1 608 ? 15.777 8.154 -34.984 1.00 90.38 608 TYR A O 1
ATOM 4746 N N . LEU A 1 609 ? 17.173 7.026 -36.317 1.00 89.19 609 LEU A N 1
ATOM 4747 C CA . LEU A 1 609 ? 18.002 8.193 -36.664 1.00 89.19 609 LEU A CA 1
ATOM 4748 C C . LEU A 1 609 ? 17.191 9.269 -37.404 1.00 89.19 609 LEU A C 1
ATOM 4750 O O . LEU A 1 609 ? 17.234 10.441 -37.037 1.00 89.19 609 LEU A O 1
ATOM 4754 N N . TYR A 1 610 ? 16.386 8.865 -38.390 1.00 90.88 610 TYR A N 1
ATOM 4755 C CA . TYR A 1 610 ? 15.507 9.771 -39.135 1.00 90.88 610 TYR A CA 1
ATOM 4756 C C . TYR A 1 610 ? 14.409 10.383 -38.245 1.00 90.88 610 TYR A C 1
ATOM 4758 O O . TYR A 1 610 ? 14.037 11.546 -38.418 1.00 90.88 610 TYR A O 1
ATOM 4766 N N . TYR A 1 611 ? 13.932 9.639 -37.238 1.00 93.25 611 TYR A N 1
ATOM 4767 C CA . TYR A 1 611 ? 13.064 10.174 -36.188 1.00 93.25 611 TYR A CA 1
ATOM 4768 C C . TYR A 1 611 ? 13.778 11.260 -35.365 1.00 93.25 611 TYR A C 1
ATOM 4770 O O . TYR A 1 611 ? 13.237 12.353 -35.212 1.00 93.25 611 TYR A O 1
ATOM 4778 N N . CYS A 1 612 ? 14.995 10.993 -34.876 1.00 92.19 612 CYS A N 1
ATOM 4779 C CA . CYS A 1 612 ? 15.787 11.950 -34.097 1.00 92.19 612 CYS A CA 1
ATOM 4780 C C . CYS A 1 612 ? 16.060 13.249 -34.869 1.00 92.19 612 CYS A C 1
ATOM 4782 O O . CYS A 1 612 ? 15.794 14.322 -34.334 1.00 92.19 612 CYS A O 1
ATOM 4784 N N . ALA A 1 613 ? 16.486 13.152 -36.133 1.00 91.50 613 ALA A N 1
ATOM 4785 C CA . ALA A 1 613 ? 16.657 14.303 -37.021 1.00 91.50 613 ALA A CA 1
ATOM 4786 C C . ALA A 1 613 ? 15.368 15.136 -37.138 1.00 91.50 613 ALA A C 1
ATOM 4788 O O . ALA A 1 613 ? 15.383 16.349 -36.991 1.00 91.50 613 ALA A O 1
ATOM 4789 N N . THR A 1 614 ? 14.221 14.473 -37.316 1.00 93.00 614 THR A N 1
ATOM 4790 C CA . THR A 1 614 ? 12.913 15.141 -37.446 1.00 93.00 614 THR A CA 1
ATOM 4791 C C . THR A 1 614 ? 12.459 15.841 -36.170 1.00 93.00 614 THR A C 1
ATOM 4793 O O . THR A 1 614 ? 11.752 16.835 -36.257 1.00 93.00 614 THR A O 1
ATOM 4796 N N . VAL A 1 615 ? 12.855 15.361 -34.990 1.00 93.69 615 VAL A N 1
ATOM 4797 C CA . VAL A 1 615 ? 12.580 16.073 -33.732 1.00 93.69 615 VAL A CA 1
ATOM 4798 C C . VAL A 1 615 ? 13.492 17.292 -33.575 1.00 93.69 615 VAL A C 1
ATOM 4800 O O . VAL A 1 615 ? 13.012 18.330 -33.131 1.00 93.69 615 VAL A O 1
ATOM 4803 N N . LEU A 1 616 ? 14.772 17.189 -33.953 1.00 92.44 616 LEU A N 1
ATOM 4804 C CA . LEU A 1 616 ? 15.710 18.319 -33.916 1.00 92.44 616 LEU A CA 1
ATOM 4805 C C . LEU A 1 616 ? 15.260 19.454 -34.846 1.00 92.44 616 LEU A C 1
ATOM 4807 O O . LEU A 1 616 ? 15.161 20.587 -34.395 1.00 92.44 616 LEU A O 1
ATOM 4811 N N . ASP A 1 617 ? 14.900 19.126 -36.088 1.00 91.00 617 ASP A N 1
ATOM 4812 C CA . ASP A 1 617 ? 14.470 20.093 -37.111 1.00 91.00 617 ASP A CA 1
ATOM 4813 C C . ASP A 1 617 ? 13.098 20.750 -36.839 1.00 91.00 617 ASP A C 1
ATOM 4815 O O . ASP A 1 617 ?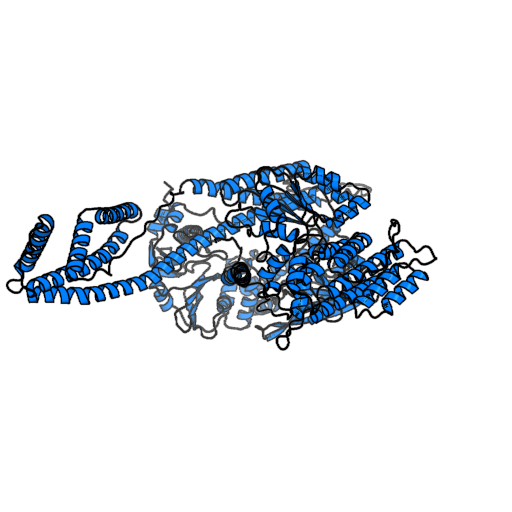 12.738 21.713 -37.507 1.00 91.00 617 ASP A O 1
ATOM 4819 N N . ILE A 1 618 ? 12.285 20.199 -35.928 1.00 91.06 618 ILE A N 1
ATOM 4820 C CA . ILE A 1 618 ? 10.947 20.732 -35.589 1.00 91.06 618 ILE A CA 1
ATOM 4821 C C . ILE A 1 618 ? 10.969 21.558 -34.296 1.00 91.06 618 ILE A C 1
ATOM 4823 O O . ILE A 1 618 ? 10.142 22.450 -34.130 1.00 91.06 618 ILE A O 1
ATOM 4827 N N . PHE A 1 619 ? 11.878 21.259 -33.364 1.00 92.94 619 PHE A N 1
ATOM 4828 C CA . PHE A 1 619 ? 11.966 21.916 -32.055 1.00 92.94 619 PHE A CA 1
ATOM 4829 C C . PHE A 1 619 ? 13.304 22.654 -31.897 1.00 92.94 619 PHE A C 1
ATOM 4831 O O . PHE A 1 619 ? 14.059 22.407 -30.947 1.00 92.94 619 PHE A O 1
ATOM 4838 N N . ASP A 1 620 ? 13.572 23.542 -32.854 1.00 89.25 620 ASP A N 1
ATOM 4839 C CA . ASP A 1 620 ? 14.738 24.422 -32.932 1.00 89.25 620 ASP A CA 1
ATOM 4840 C C . ASP A 1 620 ? 14.472 25.803 -32.282 1.00 89.25 620 ASP A C 1
ATOM 4842 O O . ASP A 1 620 ? 13.578 25.958 -31.444 1.00 89.25 620 ASP A O 1
ATOM 4846 N N . ALA A 1 621 ? 15.292 26.808 -32.605 1.00 85.69 621 ALA A N 1
ATOM 4847 C CA . ALA A 1 621 ? 15.113 28.179 -32.129 1.00 85.69 621 ALA A CA 1
ATOM 4848 C C . ALA A 1 621 ? 14.135 29.023 -32.974 1.00 85.69 621 ALA A C 1
ATOM 4850 O O . ALA A 1 621 ? 13.640 30.029 -32.456 1.00 85.69 621 ALA A O 1
ATOM 4851 N N . ASP A 1 622 ? 13.863 28.623 -34.221 1.00 84.75 622 ASP A N 1
ATOM 4852 C CA . ASP A 1 622 ? 13.120 29.389 -35.234 1.00 84.75 622 ASP A CA 1
ATOM 4853 C C . ASP A 1 622 ? 11.632 28.988 -35.335 1.00 84.75 622 ASP A C 1
ATOM 4855 O O . ASP A 1 622 ? 10.844 29.720 -35.940 1.00 84.75 622 ASP A O 1
ATOM 4859 N N . LEU A 1 623 ? 11.223 27.876 -34.706 1.00 89.19 623 LEU A N 1
ATOM 4860 C CA . LEU A 1 623 ? 9.829 27.437 -34.553 1.00 89.19 623 LEU A CA 1
ATOM 4861 C C . LEU A 1 623 ? 8.894 28.596 -34.152 1.00 89.19 623 LEU A C 1
ATOM 4863 O O . LEU A 1 623 ? 9.013 29.150 -33.066 1.00 89.19 623 LEU A O 1
ATOM 4867 N N . ASP A 1 624 ? 7.905 28.941 -34.976 1.00 88.00 624 ASP A N 1
ATOM 4868 C CA . ASP A 1 624 ? 6.962 30.023 -34.669 1.00 88.00 624 ASP A CA 1
ATOM 4869 C C . ASP A 1 624 ? 5.598 29.518 -34.161 1.00 88.00 624 ASP A C 1
ATOM 4871 O O . ASP A 1 624 ? 5.198 28.367 -34.370 1.00 88.00 624 ASP A O 1
ATOM 4875 N N . GLU A 1 625 ? 4.845 30.407 -33.503 1.00 85.94 625 GLU A N 1
ATOM 4876 C CA . GLU A 1 625 ? 3.565 30.052 -32.882 1.00 85.94 625 GLU A CA 1
ATOM 4877 C C . GLU A 1 625 ? 2.535 29.567 -33.912 1.00 85.94 625 GLU A C 1
ATOM 4879 O O . GLU A 1 625 ? 1.759 28.655 -33.620 1.00 85.94 625 GLU A O 1
ATOM 4884 N N . SER A 1 626 ? 2.536 30.121 -35.129 1.00 83.94 626 SER A N 1
ATOM 4885 C CA . SER A 1 626 ? 1.564 29.743 -36.157 1.00 83.94 626 SER A CA 1
ATOM 4886 C C . SER A 1 626 ? 1.858 28.359 -36.739 1.00 83.94 626 SER A C 1
ATOM 4888 O O . SER A 1 626 ? 0.927 27.567 -36.918 1.00 83.94 626 SER A O 1
ATOM 4890 N N . THR A 1 627 ? 3.135 28.012 -36.929 1.00 84.62 627 THR A N 1
ATOM 4891 C CA . THR A 1 627 ? 3.539 26.664 -37.354 1.00 84.62 627 THR A CA 1
ATOM 4892 C C . THR A 1 627 ? 3.307 25.636 -36.245 1.00 84.62 627 THR A C 1
ATOM 4894 O O . THR A 1 627 ? 2.764 24.564 -36.528 1.00 84.62 627 THR A O 1
ATOM 4897 N N . LEU A 1 628 ? 3.585 25.956 -34.970 1.00 86.25 628 LEU A N 1
ATOM 4898 C CA . LEU A 1 628 ? 3.243 25.047 -33.867 1.00 86.25 628 LEU A CA 1
ATOM 4899 C C . LEU A 1 628 ? 1.725 24.827 -33.765 1.00 86.25 628 LEU A C 1
ATOM 4901 O O . LEU A 1 628 ? 1.289 23.685 -33.617 1.00 86.25 628 LEU A O 1
ATOM 4905 N N . GLN A 1 629 ? 0.909 25.882 -33.880 1.00 85.06 629 GLN A N 1
ATOM 4906 C CA . GLN A 1 629 ? -0.555 25.763 -33.874 1.00 85.06 629 GLN A CA 1
ATOM 4907 C C . GLN A 1 629 ? -1.077 24.930 -35.056 1.00 85.06 629 GLN A C 1
ATOM 4909 O O . GLN A 1 629 ? -2.004 24.138 -34.874 1.00 85.06 629 GLN A O 1
ATOM 4914 N N . ALA A 1 630 ? -0.473 25.047 -36.245 1.00 83.88 630 ALA A N 1
ATOM 4915 C CA . ALA A 1 630 ? -0.791 24.196 -37.391 1.00 83.88 630 ALA A CA 1
ATOM 4916 C C . ALA A 1 630 ? -0.424 22.723 -37.128 1.00 83.88 630 ALA A C 1
ATOM 4918 O O . ALA A 1 630 ? -1.241 21.834 -37.371 1.00 83.88 630 ALA A O 1
ATOM 4919 N N . GLY A 1 631 ? 0.757 22.465 -36.555 1.00 84.25 631 GLY A N 1
ATOM 4920 C CA . GLY A 1 631 ? 1.200 21.133 -36.130 1.00 84.25 631 GLY A CA 1
ATOM 4921 C C . GLY A 1 631 ? 0.384 20.525 -34.980 1.00 84.25 631 GLY A C 1
ATOM 4922 O O . GLY A 1 631 ? 0.376 19.302 -34.817 1.00 84.25 631 GLY A O 1
ATOM 4923 N N . TRP A 1 632 ? -0.321 21.353 -34.203 1.00 88.06 632 TRP A N 1
ATOM 4924 C CA . TRP A 1 632 ? -1.210 20.926 -33.118 1.00 88.06 632 TRP A CA 1
ATOM 4925 C C . TRP A 1 632 ? -2.529 20.329 -33.631 1.00 88.06 632 TRP A C 1
ATOM 4927 O O . TRP A 1 632 ? -3.134 19.492 -32.961 1.00 88.06 632 TRP A O 1
ATOM 4937 N N . GLN A 1 633 ? -2.990 20.738 -34.818 1.00 85.06 633 GLN A N 1
ATOM 4938 C CA . GLN A 1 633 ? -4.243 20.242 -35.389 1.00 85.06 633 GLN A CA 1
ATOM 4939 C C . GLN A 1 633 ? -4.098 18.803 -35.918 1.00 85.06 633 GLN A C 1
ATOM 4941 O O . GLN A 1 633 ? -3.074 18.462 -36.513 1.00 85.06 633 GLN A O 1
ATOM 4946 N N . PRO A 1 634 ? -5.119 17.939 -35.763 1.00 77.50 634 PRO A N 1
ATOM 4947 C CA . PRO A 1 634 ? -5.066 16.568 -36.258 1.00 77.50 634 PRO A CA 1
ATOM 4948 C C . PRO A 1 634 ? -5.080 16.527 -37.794 1.00 77.50 634 PRO A C 1
ATOM 4950 O O . PRO A 1 634 ? -6.064 16.887 -38.439 1.00 77.50 634 PRO A O 1
ATOM 4953 N N . GLY A 1 635 ? -3.989 16.039 -38.386 1.00 78.44 635 GLY A N 1
ATOM 4954 C CA . GLY A 1 635 ? -3.820 15.950 -39.837 1.00 78.44 635 GLY A CA 1
ATOM 4955 C C . GLY A 1 635 ? -2.459 15.380 -40.256 1.00 78.44 635 GLY A C 1
ATOM 4956 O O . GLY A 1 635 ? -1.627 15.061 -39.394 1.00 78.44 635 GLY A O 1
ATOM 4957 N N . PRO A 1 636 ? -2.211 15.227 -41.571 1.00 72.75 636 PRO A N 1
ATOM 4958 C CA . PRO A 1 636 ? -0.882 14.910 -42.078 1.00 72.75 636 PRO A CA 1
ATOM 4959 C C . PRO A 1 636 ? 0.072 16.079 -41.779 1.00 72.75 636 PRO A C 1
ATOM 4961 O O . PRO A 1 636 ? -0.278 17.238 -41.979 1.00 72.75 636 PRO A O 1
ATOM 4964 N N . GLY A 1 637 ? 1.253 15.773 -41.245 1.00 79.69 637 GLY A N 1
ATOM 4965 C CA . GLY A 1 637 ? 2.176 16.764 -40.688 1.00 79.69 637 GLY A CA 1
ATOM 4966 C C . GLY A 1 637 ? 1.977 17.078 -39.201 1.00 79.69 637 GLY A C 1
ATOM 4967 O O . GLY A 1 637 ? 2.815 17.765 -38.634 1.00 79.69 637 GLY A O 1
ATOM 4968 N N . SER A 1 638 ? 0.936 16.578 -38.530 1.00 90.12 638 SER A N 1
ATOM 4969 C CA . SER A 1 638 ? 0.719 16.895 -37.107 1.00 90.12 638 SER A CA 1
ATOM 4970 C C . SER A 1 638 ? 1.787 16.310 -36.170 1.00 90.12 638 SER A C 1
ATOM 4972 O O . SER A 1 638 ? 2.366 15.251 -36.433 1.00 90.12 638 SER A O 1
ATOM 4974 N N . LEU A 1 639 ? 1.979 16.936 -35.005 1.00 90.75 639 LEU A N 1
ATOM 4975 C CA . LEU A 1 639 ? 2.821 16.401 -33.927 1.00 90.75 639 LEU A CA 1
ATOM 4976 C C . LEU A 1 639 ? 2.317 15.035 -33.428 1.00 90.75 639 LEU A C 1
ATOM 4978 O O . LEU A 1 639 ? 3.109 14.166 -33.065 1.00 90.75 639 LEU A O 1
ATOM 4982 N N . SER A 1 640 ? 1.006 14.787 -33.497 1.00 89.00 640 SER A N 1
ATOM 4983 C CA . SER A 1 640 ? 0.431 13.461 -33.237 1.00 89.00 640 SER A CA 1
ATOM 4984 C C . SER A 1 640 ? 0.839 12.418 -34.287 1.00 89.00 640 SER A C 1
ATOM 4986 O O . SER A 1 640 ? 0.999 11.244 -33.948 1.00 89.00 640 SER A O 1
ATOM 4988 N N . GLN A 1 641 ? 1.088 12.810 -35.543 1.00 88.69 641 GLN A N 1
ATOM 4989 C CA . GLN A 1 641 ? 1.658 11.906 -36.549 1.00 88.69 641 GLN A CA 1
ATOM 4990 C C . GLN A 1 641 ? 3.131 11.584 -36.247 1.00 88.69 641 GLN A C 1
ATOM 4992 O O . GLN A 1 641 ? 3.543 10.438 -36.425 1.00 88.69 641 GLN A O 1
ATOM 4997 N N . LEU A 1 642 ? 3.903 12.545 -35.726 1.00 91.50 642 LEU A N 1
ATOM 4998 C CA . LEU A 1 642 ? 5.276 12.311 -35.261 1.00 91.50 642 LEU A CA 1
ATOM 4999 C C . LEU A 1 642 ? 5.311 11.366 -34.044 1.00 91.50 642 LEU A C 1
ATOM 5001 O O . LEU A 1 642 ? 6.075 10.400 -34.036 1.00 91.50 642 LEU A O 1
ATOM 5005 N N . ALA A 1 643 ? 4.412 11.553 -33.073 1.00 91.06 643 ALA A N 1
ATOM 5006 C CA . ALA A 1 643 ? 4.210 10.612 -31.967 1.00 91.06 643 ALA A CA 1
ATOM 5007 C C . ALA A 1 643 ? 3.776 9.211 -32.456 1.00 91.06 643 ALA A C 1
ATOM 5009 O O . ALA A 1 643 ? 4.267 8.197 -31.959 1.00 91.06 643 ALA A O 1
ATOM 5010 N N . THR A 1 644 ? 2.923 9.131 -33.482 1.00 88.38 644 THR A N 1
ATOM 5011 C CA . THR A 1 644 ? 2.539 7.854 -34.114 1.00 88.38 644 THR A CA 1
ATOM 5012 C C . THR A 1 644 ? 3.737 7.180 -34.792 1.00 88.38 644 THR A C 1
ATOM 5014 O O . THR A 1 644 ? 3.923 5.970 -34.657 1.00 88.38 644 THR A O 1
ATOM 5017 N N . ALA A 1 645 ? 4.605 7.944 -35.465 1.00 89.25 645 ALA A N 1
ATOM 5018 C CA . ALA A 1 645 ? 5.855 7.419 -36.010 1.00 89.25 645 ALA A CA 1
ATOM 5019 C C . ALA A 1 645 ? 6.757 6.858 -34.893 1.00 89.25 645 ALA A C 1
ATOM 5021 O O . ALA A 1 645 ? 7.253 5.737 -35.007 1.00 89.25 645 ALA A O 1
ATOM 5022 N N . ARG A 1 646 ? 6.874 7.561 -33.754 1.00 90.50 646 ARG A N 1
ATOM 5023 C CA . ARG A 1 646 ? 7.642 7.093 -32.585 1.00 90.50 646 ARG A CA 1
ATOM 5024 C C . ARG A 1 646 ? 7.178 5.731 -32.059 1.00 90.50 646 ARG A C 1
ATOM 5026 O O . ARG A 1 646 ? 8.030 4.932 -31.657 1.00 90.50 646 ARG A O 1
ATOM 5033 N N . GLN A 1 647 ? 5.866 5.479 -32.058 1.00 86.88 647 GLN A N 1
ATOM 5034 C CA . GLN A 1 647 ? 5.262 4.187 -31.701 1.00 86.88 647 GLN A CA 1
ATOM 5035 C C . GLN A 1 647 ? 5.563 3.119 -32.769 1.00 86.88 647 GLN A C 1
ATOM 5037 O O . GLN A 1 647 ? 6.001 2.012 -32.448 1.00 86.88 647 GLN A O 1
ATOM 5042 N N . ALA A 1 648 ? 5.389 3.464 -34.051 1.00 83.94 648 ALA A N 1
ATOM 5043 C CA . ALA A 1 648 ? 5.589 2.560 -35.184 1.00 83.94 648 ALA A CA 1
ATOM 5044 C C . ALA A 1 648 ? 7.012 1.972 -35.262 1.00 83.94 648 ALA A C 1
ATOM 5046 O O . ALA A 1 648 ? 7.169 0.846 -35.735 1.00 83.94 648 ALA A O 1
ATOM 5047 N N . LEU A 1 649 ? 8.036 2.668 -34.749 1.00 82.69 649 LEU A N 1
ATOM 5048 C CA . LEU A 1 649 ? 9.425 2.180 -34.684 1.00 82.69 649 LEU A CA 1
ATOM 5049 C C . LEU A 1 649 ? 9.606 0.841 -33.951 1.00 82.69 649 LEU A C 1
ATOM 5051 O O . LEU A 1 649 ? 10.579 0.138 -34.226 1.00 82.69 649 LEU A O 1
ATOM 5055 N N . ALA A 1 650 ? 8.715 0.489 -33.018 1.00 71.44 650 ALA A N 1
ATOM 5056 C CA . ALA A 1 650 ? 8.781 -0.784 -32.299 1.00 71.44 650 ALA A CA 1
ATOM 5057 C C . ALA A 1 650 ? 8.201 -1.961 -33.107 1.00 71.44 650 ALA A C 1
ATOM 5059 O O . ALA A 1 650 ? 8.636 -3.094 -32.924 1.00 71.44 650 ALA A O 1
ATOM 5060 N N . VAL A 1 651 ? 7.242 -1.692 -34.002 1.00 70.44 651 VAL A N 1
ATOM 5061 C CA . VAL A 1 651 ? 6.432 -2.721 -34.681 1.00 70.44 651 VAL A CA 1
ATOM 5062 C C . VAL A 1 651 ? 6.797 -2.859 -36.162 1.00 70.44 651 VAL A C 1
ATOM 5064 O O . VAL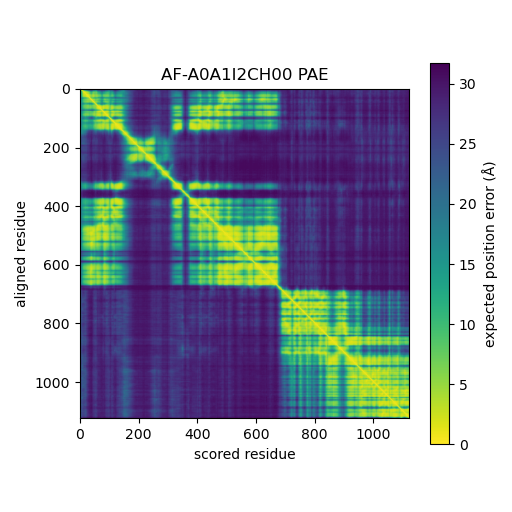 A 1 651 ? 6.997 -3.972 -36.641 1.00 70.44 651 VAL A O 1
ATOM 5067 N N . THR A 1 652 ? 6.917 -1.734 -36.878 1.00 79.19 652 THR A N 1
ATOM 5068 C CA . THR A 1 652 ? 7.161 -1.686 -38.329 1.00 79.19 652 THR A CA 1
ATOM 5069 C C . THR A 1 652 ? 7.988 -0.439 -38.695 1.00 79.19 652 THR A C 1
ATOM 5071 O O . THR A 1 652 ? 7.418 0.600 -39.052 1.00 79.19 652 THR A O 1
ATOM 5074 N N . PRO A 1 653 ? 9.334 -0.507 -38.672 1.00 81.25 653 PRO A N 1
ATOM 5075 C CA . PRO A 1 653 ? 10.198 0.650 -38.938 1.00 81.25 653 PRO A CA 1
ATOM 5076 C C . PRO A 1 653 ? 9.965 1.298 -40.307 1.00 81.25 653 PRO A C 1
ATOM 5078 O O . PRO A 1 653 ? 9.851 2.516 -40.397 1.00 81.25 653 PRO A O 1
ATOM 5081 N N . ALA A 1 654 ? 9.763 0.499 -41.361 1.00 78.06 654 ALA A N 1
ATOM 5082 C CA . ALA A 1 654 ? 9.463 1.006 -42.704 1.00 78.06 654 ALA A CA 1
ATOM 5083 C C . ALA A 1 654 ? 8.144 1.813 -42.781 1.00 78.06 654 ALA A C 1
ATOM 5085 O O . ALA A 1 654 ? 7.995 2.688 -43.635 1.00 78.06 654 ALA A O 1
ATOM 5086 N N . TRP A 1 655 ? 7.184 1.561 -41.881 1.00 78.69 655 TRP A N 1
ATOM 5087 C CA . TRP A 1 655 ? 5.978 2.387 -41.769 1.00 78.69 655 TRP A CA 1
ATOM 5088 C C . TRP A 1 655 ? 6.263 3.691 -41.017 1.00 78.69 655 TRP A C 1
ATOM 5090 O O . TRP A 1 655 ? 5.845 4.752 -41.480 1.00 78.69 655 TRP A O 1
ATOM 5100 N N . SER A 1 656 ? 7.059 3.639 -39.941 1.00 86.38 656 SER A N 1
ATOM 5101 C CA . SER A 1 656 ? 7.576 4.845 -39.278 1.00 86.38 656 SER A CA 1
ATOM 5102 C C . SER A 1 656 ? 8.322 5.755 -40.255 1.00 86.38 656 SER A C 1
ATOM 5104 O O . SER A 1 656 ? 8.071 6.955 -40.269 1.00 86.38 656 SER A O 1
ATOM 5106 N N . TRP A 1 657 ? 9.189 5.200 -41.109 1.00 86.94 657 TRP A N 1
ATOM 5107 C CA . TRP A 1 657 ? 9.902 5.951 -42.146 1.00 86.94 657 TRP A CA 1
ATOM 5108 C C . TRP A 1 657 ? 8.938 6.732 -43.049 1.00 86.94 657 TRP A C 1
ATOM 5110 O O . TRP A 1 657 ? 9.074 7.939 -43.205 1.00 86.94 657 TRP A O 1
ATOM 5120 N N . ARG A 1 658 ? 7.891 6.076 -43.572 1.00 85.38 658 ARG A N 1
ATOM 5121 C CA . ARG A 1 658 ? 6.863 6.719 -44.416 1.00 85.38 658 ARG A CA 1
ATOM 5122 C C . ARG A 1 658 ? 6.073 7.813 -43.691 1.00 85.38 658 ARG A C 1
ATOM 5124 O O . ARG A 1 658 ? 5.745 8.832 -44.304 1.00 85.38 658 ARG A O 1
ATOM 5131 N N . LEU A 1 659 ? 5.767 7.623 -42.406 1.00 84.81 659 LEU A N 1
ATOM 5132 C CA . LEU A 1 659 ? 5.146 8.659 -41.574 1.00 84.81 659 LEU A CA 1
ATOM 5133 C C . LEU A 1 659 ? 6.087 9.862 -41.405 1.00 84.81 659 LEU A C 1
ATOM 5135 O O . LEU A 1 659 ? 5.659 10.989 -41.632 1.00 84.81 659 LEU A O 1
ATOM 5139 N N . LEU A 1 660 ? 7.370 9.631 -41.115 1.00 90.19 660 LEU A N 1
ATOM 5140 C CA . LEU A 1 660 ? 8.390 10.680 -40.994 1.00 90.19 660 LEU A CA 1
ATOM 5141 C C . LEU A 1 660 ? 8.592 11.451 -42.300 1.00 90.19 660 LEU A C 1
ATOM 5143 O O . LEU A 1 660 ? 8.558 12.677 -42.291 1.00 90.19 660 LEU A O 1
ATOM 5147 N N . THR A 1 661 ? 8.697 10.761 -43.438 1.00 88.25 661 THR A N 1
ATOM 5148 C CA . THR A 1 661 ? 8.758 11.397 -44.762 1.00 88.25 661 THR A CA 1
ATOM 5149 C C . THR A 1 661 ? 7.513 12.249 -45.028 1.00 88.25 661 THR A C 1
ATOM 5151 O O . THR A 1 661 ? 7.618 13.315 -45.629 1.00 88.25 661 THR A O 1
ATOM 5154 N N . THR A 1 662 ? 6.334 11.821 -44.562 1.00 86.31 662 THR A N 1
ATOM 5155 C CA . THR A 1 662 ? 5.093 12.606 -44.685 1.00 86.31 662 THR A CA 1
ATOM 5156 C C . THR A 1 662 ? 5.140 13.860 -43.813 1.00 86.31 662 THR A C 1
ATOM 5158 O O . THR A 1 662 ? 4.806 14.935 -44.308 1.00 86.31 662 THR A O 1
ATOM 5161 N N . VAL A 1 663 ? 5.598 13.751 -42.560 1.00 88.06 663 VAL A N 1
ATOM 5162 C CA . VAL A 1 663 ? 5.768 14.899 -41.652 1.00 88.06 663 VAL A CA 1
ATOM 5163 C C . VAL A 1 663 ? 6.771 15.892 -42.238 1.00 88.06 663 VAL A C 1
ATOM 5165 O O . VAL A 1 663 ? 6.409 17.038 -42.484 1.00 88.06 663 VAL A O 1
ATOM 5168 N N . ARG A 1 664 ? 7.983 15.449 -42.589 1.00 89.69 664 ARG A N 1
ATOM 5169 C CA . ARG A 1 664 ? 9.027 16.314 -43.164 1.00 89.69 664 ARG A CA 1
ATOM 5170 C C . ARG A 1 664 ? 8.584 17.001 -44.462 1.00 89.69 664 ARG A C 1
ATOM 5172 O O . ARG A 1 664 ? 8.860 18.182 -44.627 1.00 89.69 664 ARG A O 1
ATOM 5179 N N . LYS A 1 665 ? 7.811 16.323 -45.328 1.00 87.94 665 LYS A N 1
ATOM 5180 C CA . LYS A 1 665 ? 7.194 16.935 -46.527 1.00 87.94 665 LYS A CA 1
ATOM 5181 C C . LYS A 1 665 ? 6.213 18.075 -46.188 1.00 87.94 665 LYS A C 1
ATOM 5183 O O . LYS A 1 665 ? 6.159 19.038 -46.942 1.00 87.94 665 LYS A O 1
ATOM 5188 N N . HIS A 1 666 ? 5.464 17.999 -45.082 1.00 87.12 666 HIS A N 1
ATOM 5189 C CA . HIS A 1 666 ? 4.542 19.070 -44.657 1.00 87.12 666 HIS A CA 1
ATOM 5190 C C . HIS A 1 666 ? 5.261 20.228 -43.948 1.00 87.12 666 HIS A C 1
ATOM 5192 O O . HIS A 1 666 ? 4.883 21.379 -44.137 1.00 87.12 666 HIS A O 1
ATOM 5198 N N . TRP A 1 667 ? 6.326 19.936 -43.197 1.00 86.12 667 TRP A N 1
ATOM 5199 C CA . TRP A 1 667 ? 7.175 20.937 -42.532 1.00 86.12 667 TRP A CA 1
ATOM 5200 C C . TRP A 1 667 ? 8.265 21.527 -43.452 1.00 86.12 667 TRP A C 1
ATOM 5202 O O . TRP A 1 667 ? 9.080 22.323 -43.008 1.00 86.12 667 TRP A O 1
ATOM 5212 N N . SER A 1 668 ? 8.280 21.169 -44.743 1.00 85.56 668 SER A N 1
ATOM 5213 C CA . SER A 1 668 ? 9.279 21.614 -45.738 1.00 85.56 668 SER A CA 1
ATOM 5214 C C . SER A 1 668 ? 10.743 21.280 -45.389 1.00 85.56 668 SER A C 1
ATOM 5216 O O . SER A 1 668 ? 11.663 21.980 -45.808 1.00 85.56 668 SER A O 1
ATOM 5218 N N . LEU A 1 669 ? 10.964 20.186 -44.653 1.00 86.88 669 LEU A N 1
ATOM 5219 C CA . LEU A 1 669 ? 12.276 19.751 -44.163 1.00 86.88 669 LEU A CA 1
ATOM 5220 C C . LEU A 1 669 ? 13.021 18.844 -45.172 1.00 86.88 669 LEU A C 1
ATOM 5222 O O . LEU A 1 669 ? 12.366 18.138 -45.949 1.00 86.88 669 LEU A O 1
ATOM 5226 N N . PRO A 1 670 ? 14.372 18.779 -45.134 1.00 81.62 670 PRO A N 1
ATOM 5227 C CA . PRO A 1 670 ? 15.180 17.920 -46.012 1.00 81.62 670 PRO A CA 1
ATOM 5228 C C . PRO A 1 670 ? 14.751 16.447 -45.986 1.00 81.62 670 PRO A C 1
ATOM 5230 O O . PRO A 1 670 ? 14.384 15.930 -44.933 1.00 81.62 670 PRO A O 1
ATOM 5233 N N . LEU A 1 671 ? 14.807 15.739 -47.115 1.00 80.88 671 LEU A N 1
ATOM 5234 C CA . LEU A 1 671 ? 14.389 14.333 -47.219 1.00 80.88 671 LEU A CA 1
ATOM 5235 C C . LEU A 1 671 ? 15.584 13.397 -47.436 1.00 80.88 671 LEU A C 1
ATOM 5237 O O . LEU A 1 671 ? 16.595 13.802 -47.996 1.00 80.88 671 LEU A O 1
ATOM 5241 N N . ALA A 1 672 ? 15.434 12.140 -47.016 1.00 68.00 672 ALA A N 1
ATOM 5242 C CA . ALA A 1 672 ? 16.353 11.055 -47.350 1.00 68.00 672 ALA A CA 1
ATOM 5243 C C . ALA A 1 672 ? 15.950 10.418 -48.694 1.00 68.00 672 ALA A C 1
ATOM 5245 O O . ALA A 1 672 ? 14.753 10.277 -48.962 1.00 68.00 672 ALA A O 1
ATOM 5246 N N . ASP A 1 673 ? 16.926 10.022 -49.515 1.00 56.25 673 ASP A N 1
ATOM 5247 C CA . ASP A 1 673 ? 16.680 9.521 -50.874 1.00 56.25 673 ASP A CA 1
ATOM 5248 C C . ASP A 1 673 ? 15.937 8.166 -50.897 1.00 56.25 673 ASP A C 1
ATOM 5250 O O . ASP A 1 673 ? 16.274 7.210 -50.194 1.00 56.25 673 ASP A O 1
ATOM 5254 N N . GLU A 1 674 ? 14.897 8.073 -51.733 1.00 45.12 674 GLU A N 1
ATOM 5255 C CA . GLU A 1 674 ? 13.968 6.934 -51.791 1.00 45.12 674 GLU A CA 1
ATOM 5256 C C . GLU A 1 674 ? 14.542 5.748 -52.613 1.00 45.12 674 GLU A C 1
ATOM 5258 O O . GLU A 1 674 ? 14.188 5.578 -53.779 1.00 45.12 674 GLU A O 1
ATOM 5263 N N . THR A 1 675 ? 15.400 4.891 -52.029 1.00 38.38 675 THR A N 1
ATOM 5264 C CA . THR A 1 675 ? 15.927 3.678 -52.725 1.00 38.38 675 THR A CA 1
ATOM 5265 C C . THR A 1 675 ? 15.768 2.331 -51.998 1.00 38.38 675 THR A C 1
ATOM 5267 O O . THR A 1 675 ? 15.848 1.286 -52.646 1.00 38.38 675 THR A O 1
ATOM 5270 N N . GLY A 1 676 ? 15.481 2.298 -50.691 1.00 38.59 676 GLY A N 1
ATOM 5271 C CA . GLY A 1 676 ? 15.328 1.047 -49.929 1.00 38.59 676 GLY A CA 1
ATOM 5272 C C . GLY A 1 676 ? 13.872 0.591 -49.743 1.00 38.59 676 GLY A C 1
ATOM 5273 O O . GLY A 1 676 ? 13.100 1.241 -49.044 1.00 38.59 676 GLY A O 1
ATOM 5274 N N . THR A 1 677 ? 13.473 -0.567 -50.285 1.00 34.69 677 THR A N 1
ATOM 5275 C CA . THR A 1 677 ? 12.239 -1.286 -49.874 1.00 34.69 677 THR A CA 1
ATOM 5276 C C . THR A 1 677 ? 12.389 -2.806 -50.070 1.00 34.69 677 THR A C 1
ATOM 5278 O O . THR A 1 677 ? 12.291 -3.265 -51.206 1.00 34.69 677 THR A O 1
ATOM 5281 N N . PRO A 1 678 ? 12.598 -3.602 -49.000 1.00 35.59 678 PRO A N 1
ATOM 5282 C CA . PRO A 1 678 ? 12.672 -5.064 -49.095 1.00 35.59 678 PRO A CA 1
ATOM 5283 C C . PRO A 1 678 ? 11.560 -5.833 -48.343 1.00 35.59 678 PRO A C 1
ATOM 5285 O O . PRO A 1 678 ? 10.769 -5.277 -47.582 1.00 35.59 678 PRO A O 1
ATOM 5288 N N . ALA A 1 679 ? 11.506 -7.138 -48.627 1.00 30.64 679 ALA A N 1
ATOM 5289 C CA . ALA A 1 679 ? 10.464 -8.119 -48.291 1.00 30.64 679 ALA A CA 1
ATOM 5290 C C . ALA A 1 679 ? 10.535 -8.664 -46.829 1.00 30.64 679 ALA A C 1
ATOM 5292 O O . ALA A 1 679 ? 11.507 -8.381 -46.127 1.00 30.64 679 ALA A O 1
ATOM 5293 N N . PRO A 1 680 ? 9.522 -9.417 -46.328 1.00 26.69 680 PRO A N 1
ATOM 5294 C CA . PRO A 1 680 ? 9.443 -9.817 -44.916 1.00 26.69 680 PRO A CA 1
ATOM 5295 C C . PRO A 1 680 ? 10.417 -10.941 -44.519 1.00 26.69 680 PRO A C 1
ATOM 5297 O O . PRO A 1 680 ? 10.869 -11.727 -45.349 1.00 26.69 680 PRO A O 1
ATOM 5300 N N . ILE A 1 681 ? 10.704 -11.021 -43.216 1.00 26.70 681 ILE A N 1
ATOM 5301 C CA . ILE A 1 681 ? 11.859 -11.715 -42.622 1.00 26.70 681 ILE A CA 1
ATOM 5302 C C . ILE A 1 681 ? 11.422 -12.737 -41.540 1.00 26.70 681 ILE A C 1
ATOM 5304 O O . ILE A 1 681 ? 10.553 -12.403 -40.731 1.00 26.70 681 ILE A O 1
ATOM 5308 N N . PRO A 1 682 ? 11.996 -13.964 -41.503 1.00 28.64 682 PRO A N 1
ATOM 5309 C CA . PRO A 1 682 ? 11.724 -14.991 -40.485 1.00 28.64 682 PRO A CA 1
ATOM 5310 C C . PRO A 1 682 ? 12.585 -14.851 -39.204 1.00 28.64 682 PRO A C 1
ATOM 5312 O O . PRO A 1 682 ? 13.426 -13.962 -39.095 1.00 28.64 682 PRO A O 1
ATOM 5315 N N . ALA A 1 683 ? 12.349 -15.720 -38.211 1.00 25.08 683 ALA A N 1
ATOM 5316 C CA . ALA A 1 683 ? 12.665 -15.470 -36.799 1.00 25.08 683 ALA A CA 1
ATOM 5317 C C . ALA A 1 683 ? 13.984 -16.059 -36.224 1.00 25.08 683 ALA A C 1
ATOM 5319 O O . ALA A 1 683 ? 14.333 -17.205 -36.484 1.00 25.08 683 ALA A O 1
ATOM 5320 N N . SER A 1 684 ? 14.594 -15.253 -35.338 1.00 32.25 684 SER A N 1
ATOM 5321 C CA . SER A 1 684 ? 15.274 -15.550 -34.048 1.00 32.25 684 SER A CA 1
ATOM 5322 C C . SER A 1 684 ? 16.415 -16.578 -33.888 1.00 32.25 684 SER A C 1
ATOM 5324 O O . SER A 1 684 ? 16.180 -17.778 -33.943 1.00 32.25 684 SER A O 1
ATOM 5326 N N . GLU A 1 685 ? 17.562 -16.064 -33.410 1.00 26.53 685 GLU A N 1
ATOM 5327 C CA . GLU A 1 685 ? 18.390 -16.499 -32.249 1.00 26.53 685 GLU A CA 1
ATOM 5328 C C . GLU A 1 685 ? 19.331 -15.311 -31.873 1.00 26.53 685 GLU A C 1
ATOM 5330 O O . GLU A 1 685 ? 19.463 -14.391 -32.679 1.00 26.53 685 GLU A O 1
ATOM 5335 N N . GLY A 1 686 ? 19.983 -15.167 -30.704 1.00 37.03 686 GLY A N 1
ATOM 5336 C CA . GLY A 1 686 ? 19.908 -15.872 -29.407 1.00 37.03 686 GLY A CA 1
ATOM 5337 C C . GLY A 1 686 ? 21.228 -15.735 -28.602 1.00 37.03 686 GLY A C 1
ATOM 5338 O O . GLY A 1 686 ? 22.186 -16.412 -28.954 1.00 37.03 686 GLY A O 1
ATOM 5339 N N . ASN A 1 687 ? 21.345 -14.863 -27.570 1.00 38.12 687 ASN A N 1
ATOM 5340 C CA . ASN A 1 687 ? 22.679 -14.509 -27.012 1.00 38.12 687 ASN A CA 1
ATOM 5341 C C . ASN A 1 687 ? 22.779 -14.051 -25.522 1.00 38.12 687 ASN A C 1
ATOM 5343 O O . ASN A 1 687 ? 21.779 -13.759 -24.869 1.00 38.12 687 ASN A O 1
ATOM 5347 N N . SER A 1 688 ? 24.015 -13.993 -24.993 1.00 45.19 688 SER A N 1
ATOM 5348 C CA . SER A 1 688 ? 24.403 -13.819 -23.573 1.00 45.19 688 SER A CA 1
ATOM 5349 C C . SER A 1 688 ? 24.620 -12.362 -23.087 1.00 45.19 688 SER A C 1
ATOM 5351 O O . SER A 1 688 ? 24.697 -11.427 -23.883 1.00 45.19 688 SER A O 1
ATOM 5353 N N . MET A 1 689 ? 24.701 -12.160 -21.756 1.00 52.28 689 MET A N 1
ATOM 5354 C CA . MET A 1 689 ? 24.769 -10.840 -21.083 1.00 52.28 689 MET A CA 1
ATOM 5355 C C . MET A 1 689 ? 26.146 -10.494 -20.478 1.00 52.28 689 MET A C 1
ATOM 5357 O O . MET A 1 689 ? 26.930 -11.369 -20.121 1.00 52.28 689 MET A O 1
ATOM 5361 N N . SER A 1 690 ? 26.409 -9.191 -20.316 1.00 56.59 690 SER A N 1
ATOM 5362 C CA . SER A 1 690 ? 27.660 -8.595 -19.805 1.00 56.59 690 SER A CA 1
ATOM 5363 C C . SER A 1 690 ? 27.531 -7.964 -18.404 1.00 56.59 690 SER A C 1
ATOM 5365 O O . SER A 1 690 ? 26.440 -7.587 -17.979 1.00 56.59 690 SER A O 1
ATOM 5367 N N . SER A 1 691 ? 28.656 -7.753 -17.702 1.00 49.22 691 SER A N 1
ATOM 5368 C CA . SER A 1 691 ? 28.721 -7.171 -16.338 1.00 49.22 691 SER A CA 1
ATOM 5369 C C . SER A 1 691 ? 27.922 -5.873 -16.151 1.00 49.22 691 SER A C 1
ATOM 5371 O O . SER A 1 691 ? 27.199 -5.709 -15.172 1.00 49.22 691 SER A O 1
ATOM 5373 N N . THR A 1 692 ? 27.973 -4.952 -17.117 1.00 55.88 692 THR A N 1
ATOM 5374 C CA . THR A 1 692 ? 27.213 -3.693 -17.012 1.00 55.88 692 THR A CA 1
ATOM 5375 C C . THR A 1 692 ? 25.709 -3.905 -17.221 1.00 55.88 692 THR A C 1
ATOM 5377 O O . THR A 1 692 ? 24.909 -3.223 -16.574 1.00 55.88 692 THR A O 1
ATOM 5380 N N . GLN A 1 693 ? 25.308 -4.880 -18.046 1.00 69.12 693 GLN A N 1
ATOM 5381 C CA . GLN A 1 693 ? 23.902 -5.276 -18.189 1.00 69.12 693 GLN A CA 1
ATOM 5382 C C . GLN A 1 693 ? 23.385 -5.941 -16.908 1.00 69.12 693 GLN A C 1
ATOM 5384 O O . GLN A 1 693 ? 22.280 -5.620 -16.479 1.00 69.12 693 GLN A O 1
ATOM 5389 N N . PHE A 1 694 ? 24.190 -6.771 -16.236 1.00 74.12 694 PHE A N 1
ATOM 5390 C CA . PHE A 1 694 ? 23.833 -7.346 -14.935 1.00 74.12 694 PHE A CA 1
ATOM 5391 C C . PHE A 1 694 ? 23.507 -6.258 -13.897 1.00 74.12 694 PHE A C 1
ATOM 5393 O O . PHE A 1 694 ? 22.405 -6.250 -13.357 1.00 74.12 694 PHE A O 1
ATOM 5400 N N . SER A 1 695 ? 24.372 -5.248 -13.725 1.00 70.31 695 SER A N 1
ATOM 5401 C CA . SER A 1 695 ? 24.146 -4.143 -12.768 1.00 70.31 695 SER A CA 1
ATOM 5402 C C . SER A 1 695 ? 22.926 -3.237 -13.043 1.00 70.31 695 SER A C 1
ATOM 5404 O O . SER A 1 695 ? 22.584 -2.393 -12.208 1.00 70.31 695 SER A O 1
ATOM 5406 N N . THR A 1 696 ? 22.295 -3.364 -14.218 1.00 70.44 696 THR A N 1
ATOM 5407 C CA . THR A 1 696 ? 21.189 -2.508 -14.699 1.00 70.44 696 THR A CA 1
ATOM 5408 C C . THR A 1 696 ? 19.895 -3.268 -15.005 1.00 70.44 696 THR A C 1
ATOM 5410 O O . THR A 1 696 ? 18.866 -2.638 -15.249 1.00 70.44 696 THR A O 1
ATOM 5413 N N . THR A 1 697 ? 19.915 -4.601 -14.949 1.00 78.75 697 THR A N 1
ATOM 5414 C CA . THR A 1 697 ? 18.752 -5.477 -15.152 1.00 78.75 697 THR A CA 1
ATOM 5415 C C . THR A 1 697 ? 18.412 -6.204 -13.860 1.00 78.75 697 THR A C 1
ATOM 5417 O O . THR A 1 697 ? 19.274 -6.434 -13.011 1.00 78.75 697 THR A O 1
ATOM 5420 N N . LEU A 1 698 ? 17.138 -6.543 -13.672 1.00 80.94 698 LEU A N 1
ATOM 5421 C CA . LEU A 1 698 ? 16.726 -7.310 -12.500 1.00 80.94 698 LEU A CA 1
ATOM 5422 C C . LEU A 1 698 ? 17.174 -8.770 -12.637 1.00 80.94 698 LEU A C 1
ATOM 5424 O O . LEU A 1 698 ? 17.256 -9.305 -13.738 1.00 80.94 698 LEU A O 1
ATOM 5428 N N . ILE A 1 699 ? 17.432 -9.417 -11.501 1.00 83.25 699 ILE A N 1
ATOM 5429 C CA . ILE A 1 699 ? 17.949 -10.793 -11.425 1.00 83.25 699 ILE A CA 1
ATOM 5430 C C . ILE A 1 699 ? 17.025 -11.852 -12.061 1.00 83.25 699 ILE A C 1
ATOM 5432 O O . ILE A 1 699 ? 17.469 -12.945 -12.398 1.00 83.25 699 ILE A O 1
ATOM 5436 N N . ASP A 1 700 ? 15.747 -11.526 -12.266 1.00 79.44 700 ASP A N 1
ATOM 5437 C CA . ASP A 1 700 ? 14.778 -12.358 -12.986 1.00 79.44 700 ASP A CA 1
ATOM 5438 C C . ASP A 1 700 ? 14.880 -12.251 -14.520 1.00 79.44 700 ASP A C 1
ATOM 5440 O O . ASP A 1 700 ? 14.235 -13.012 -15.234 1.00 79.44 700 ASP A O 1
ATOM 5444 N N . GLN A 1 701 ? 15.692 -11.319 -15.023 1.00 80.44 701 GLN A N 1
ATOM 5445 C CA . GLN A 1 701 ? 15.996 -11.106 -16.443 1.00 80.44 701 GLN A CA 1
ATOM 5446 C C . GLN A 1 701 ? 17.409 -11.578 -16.817 1.00 80.44 701 GLN A C 1
ATOM 5448 O O . GLN A 1 701 ? 17.799 -11.496 -17.979 1.00 80.44 701 GLN A O 1
ATOM 5453 N N . TRP A 1 702 ? 18.193 -12.035 -15.838 1.00 82.69 702 TRP A N 1
ATOM 5454 C CA . TRP A 1 702 ? 19.530 -12.587 -16.044 1.00 82.69 702 TRP A CA 1
ATOM 5455 C C . TRP A 1 702 ? 19.427 -13.992 -16.677 1.00 82.69 702 TRP A C 1
ATOM 5457 O O . TRP A 1 702 ? 18.447 -14.698 -16.437 1.00 82.69 702 TRP A O 1
ATOM 5467 N N . PRO A 1 703 ? 20.418 -14.452 -17.466 1.00 79.38 703 PRO A N 1
ATOM 5468 C CA . PRO A 1 703 ? 20.345 -15.751 -18.110 1.00 79.38 703 PRO A CA 1
ATOM 5469 C C . PRO A 1 703 ? 20.592 -16.857 -17.080 1.00 79.38 703 PRO A C 1
ATOM 5471 O O . PRO A 1 703 ? 21.493 -16.746 -16.238 1.00 79.38 703 PRO A O 1
ATOM 5474 N N . VAL A 1 704 ? 19.817 -17.936 -17.179 1.00 80.81 704 VAL A N 1
ATOM 5475 C CA . VAL A 1 704 ? 19.982 -19.160 -16.380 1.00 80.81 704 VAL A CA 1
ATOM 5476 C C . VAL A 1 704 ? 21.398 -19.719 -16.558 1.00 80.81 704 VAL A C 1
ATOM 5478 O O . VAL A 1 704 ? 21.970 -19.655 -17.646 1.00 80.81 704 VAL A O 1
ATOM 5481 N N . THR A 1 705 ? 21.968 -20.270 -15.487 1.00 79.50 705 THR A N 1
ATOM 5482 C CA . THR A 1 705 ? 23.299 -20.890 -15.491 1.00 79.50 705 THR A CA 1
ATOM 5483 C C . THR A 1 705 ? 23.239 -22.273 -14.855 1.00 79.50 705 THR A C 1
ATOM 5485 O O . THR A 1 705 ? 22.590 -22.461 -13.832 1.00 79.50 705 THR A O 1
ATOM 5488 N N . ASN A 1 706 ? 23.965 -23.233 -15.429 1.00 77.69 706 ASN A N 1
ATOM 5489 C CA . ASN A 1 706 ? 24.187 -24.546 -14.812 1.00 77.69 706 ASN A CA 1
ATOM 5490 C C . ASN A 1 706 ? 25.461 -24.572 -13.943 1.00 77.69 706 ASN A C 1
ATOM 5492 O O . ASN A 1 706 ? 25.761 -25.584 -13.315 1.00 77.69 706 ASN A O 1
ATOM 5496 N N . THR A 1 707 ? 26.222 -23.473 -13.912 1.00 82.69 707 THR A N 1
ATOM 5497 C CA . THR A 1 707 ? 27.412 -23.313 -13.070 1.00 82.69 707 THR A CA 1
ATOM 5498 C C . THR A 1 707 ? 27.029 -22.582 -11.789 1.00 82.69 707 THR A C 1
ATOM 5500 O O . THR A 1 707 ? 26.620 -21.419 -11.854 1.00 82.69 707 THR A O 1
ATOM 5503 N N . ALA A 1 708 ? 27.189 -23.252 -10.646 1.00 85.94 708 ALA A N 1
ATOM 5504 C CA . ALA A 1 708 ? 26.907 -22.708 -9.321 1.00 85.94 708 ALA A CA 1
ATOM 5505 C C . ALA A 1 708 ? 27.739 -21.447 -9.013 1.00 85.94 708 ALA A C 1
ATOM 5507 O O . ALA A 1 708 ? 28.940 -21.386 -9.293 1.00 85.94 708 ALA A O 1
ATOM 5508 N N . ALA A 1 709 ? 27.102 -20.436 -8.422 1.00 89.00 709 ALA A N 1
ATOM 5509 C CA . ALA A 1 709 ? 27.755 -19.196 -8.022 1.00 89.00 709 ALA A CA 1
ATOM 5510 C C . ALA A 1 709 ? 28.653 -19.385 -6.782 1.00 89.00 709 ALA A C 1
ATOM 5512 O O . ALA A 1 709 ? 28.279 -20.013 -5.795 1.00 89.00 709 ALA A O 1
ATOM 5513 N N . THR A 1 710 ? 29.840 -18.782 -6.798 1.00 91.12 710 THR A N 1
ATOM 5514 C CA . THR A 1 710 ? 30.777 -18.785 -5.669 1.00 91.12 710 THR A CA 1
ATOM 5515 C C . THR A 1 710 ? 30.283 -17.857 -4.560 1.00 91.12 710 THR A C 1
ATOM 5517 O O . THR A 1 710 ? 30.064 -16.672 -4.807 1.00 91.12 710 THR A O 1
ATOM 5520 N N . TYR A 1 711 ? 30.157 -18.354 -3.332 1.00 91.44 711 TYR A N 1
ATOM 5521 C CA . TYR A 1 711 ? 29.936 -17.510 -2.153 1.00 91.44 711 TYR A CA 1
ATOM 5522 C C . TYR A 1 711 ? 31.167 -16.640 -1.870 1.00 91.44 711 TYR A C 1
ATOM 5524 O O . TYR A 1 711 ? 32.304 -17.102 -1.975 1.00 91.44 711 TYR A O 1
ATOM 5532 N N . LEU A 1 712 ? 30.941 -15.368 -1.547 1.00 88.00 712 LEU A N 1
ATOM 5533 C CA . LEU A 1 712 ? 31.983 -14.389 -1.228 1.00 88.00 712 LEU A CA 1
ATOM 5534 C C . LEU A 1 712 ? 32.098 -14.105 0.279 1.00 88.00 712 LEU A C 1
ATOM 5536 O O . LEU A 1 712 ? 33.057 -13.452 0.690 1.00 88.00 712 LEU A O 1
ATOM 5540 N N . GLY A 1 713 ? 31.146 -14.585 1.085 1.00 88.00 713 GLY A N 1
ATOM 5541 C CA . GLY A 1 713 ? 31.062 -14.347 2.526 1.00 88.00 713 GLY A CA 1
ATOM 5542 C C . GLY A 1 713 ? 29.861 -13.486 2.925 1.00 88.00 713 GLY A C 1
ATOM 5543 O O . GLY A 1 713 ? 29.000 -13.160 2.104 1.00 88.00 713 GLY A O 1
ATOM 5544 N N . ALA A 1 714 ? 29.818 -13.113 4.205 1.00 90.38 714 ALA A N 1
ATOM 5545 C CA . ALA A 1 714 ? 28.727 -12.352 4.803 1.00 90.38 714 ALA A CA 1
ATOM 5546 C C . ALA A 1 714 ? 29.217 -11.114 5.581 1.00 90.38 714 ALA A C 1
ATOM 5548 O O . ALA A 1 714 ? 30.351 -11.074 6.060 1.00 90.38 714 ALA A O 1
ATOM 5549 N N . ALA A 1 715 ? 28.359 -10.097 5.718 1.00 87.25 715 ALA A N 1
ATOM 5550 C CA . ALA A 1 715 ? 28.677 -8.829 6.380 1.00 87.25 715 ALA A CA 1
ATOM 5551 C C . ALA A 1 715 ? 27.494 -8.230 7.171 1.00 87.25 715 ALA A C 1
ATOM 5553 O O . ALA A 1 715 ? 26.335 -8.323 6.766 1.00 87.25 715 ALA A O 1
ATOM 5554 N N . GLU A 1 716 ? 27.787 -7.552 8.288 1.00 85.12 716 GLU A N 1
ATOM 5555 C CA . GLU A 1 716 ? 26.781 -6.915 9.155 1.00 85.12 716 GLU A CA 1
ATOM 5556 C C . GLU A 1 716 ? 26.369 -5.502 8.712 1.00 85.12 716 GLU A C 1
ATOM 5558 O O . GLU A 1 716 ? 27.194 -4.604 8.538 1.00 85.12 716 GLU A O 1
ATOM 5563 N N . GLY A 1 717 ? 25.060 -5.243 8.664 1.00 79.06 717 GLY A N 1
ATOM 5564 C CA . GLY A 1 717 ? 24.482 -3.923 8.409 1.00 79.06 717 GLY A CA 1
ATOM 5565 C C . GLY A 1 717 ? 24.104 -3.180 9.689 1.00 79.06 717 GLY A C 1
ATOM 5566 O O . GLY A 1 717 ? 22.922 -3.084 10.024 1.00 79.06 717 GLY A O 1
ATOM 5567 N N . ARG A 1 718 ? 25.080 -2.609 10.406 1.00 74.81 718 ARG A N 1
ATOM 5568 C CA . ARG A 1 718 ? 24.839 -1.942 11.705 1.00 74.81 718 ARG A CA 1
ATOM 5569 C C . ARG A 1 718 ? 24.089 -0.608 11.594 1.00 74.81 718 ARG A C 1
ATOM 5571 O O . ARG A 1 718 ? 24.421 0.250 10.777 1.00 74.81 718 ARG A O 1
ATOM 5578 N N . ARG A 1 719 ? 23.071 -0.381 12.425 1.00 63.22 719 ARG A N 1
ATOM 5579 C CA . ARG A 1 719 ? 22.255 0.847 12.491 1.00 63.22 719 ARG A CA 1
ATOM 5580 C C . ARG A 1 719 ? 22.370 1.488 13.876 1.00 63.22 719 ARG A C 1
ATOM 5582 O O . ARG A 1 719 ? 22.574 0.802 14.867 1.00 63.22 719 ARG A O 1
ATOM 5589 N N . TYR A 1 720 ? 22.251 2.813 13.933 1.00 47.28 720 TYR A N 1
ATOM 5590 C CA . TYR A 1 720 ? 22.239 3.571 15.186 1.00 47.28 720 TYR A CA 1
ATOM 5591 C C . TYR A 1 720 ? 20.800 3.783 15.670 1.00 47.28 720 TYR A C 1
ATOM 5593 O O . TYR A 1 720 ? 19.975 4.303 14.910 1.00 47.28 720 TYR A O 1
ATOM 5601 N N . HIS A 1 721 ? 20.489 3.404 16.912 1.00 45.06 721 HIS A N 1
ATOM 5602 C CA . HIS A 1 721 ? 19.170 3.642 17.495 1.00 45.06 721 HIS A CA 1
ATOM 5603 C C . HIS A 1 721 ? 19.120 5.011 18.180 1.00 45.06 721 HIS A C 1
ATOM 5605 O O . HIS A 1 721 ? 19.721 5.209 19.234 1.00 45.06 721 HIS A O 1
ATOM 5611 N N . ARG A 1 722 ? 18.366 5.963 17.611 1.00 33.84 722 ARG A N 1
ATOM 5612 C CA . ARG A 1 722 ? 18.313 7.351 18.117 1.00 33.84 722 ARG A CA 1
ATOM 5613 C C . ARG A 1 722 ? 17.857 7.448 19.583 1.00 33.84 722 ARG A C 1
ATOM 5615 O O . ARG A 1 722 ? 18.306 8.353 20.272 1.00 33.84 722 ARG A O 1
ATOM 5622 N N . TYR A 1 723 ? 17.003 6.530 20.042 1.00 34.72 723 TYR A N 1
ATOM 5623 C CA . TYR A 1 723 ? 16.452 6.535 21.405 1.00 34.72 723 TYR A CA 1
ATOM 5624 C C . TYR A 1 723 ? 17.247 5.695 22.419 1.00 34.72 723 TYR A C 1
ATOM 5626 O O . TYR A 1 723 ? 17.167 5.972 23.608 1.00 34.72 723 TYR A O 1
ATOM 5634 N N . LEU A 1 724 ? 18.020 4.693 21.973 1.00 40.75 724 LEU A N 1
ATOM 5635 C CA . LEU A 1 724 ? 18.814 3.831 22.874 1.00 40.75 724 LEU A CA 1
ATOM 5636 C C . LEU A 1 724 ? 20.304 4.218 22.909 1.00 40.75 724 LEU A C 1
ATOM 5638 O O . LEU A 1 724 ? 21.045 3.733 23.755 1.00 40.75 724 LEU A O 1
ATOM 5642 N N . GLY A 1 725 ? 20.759 5.085 21.998 1.00 41.31 725 GLY A N 1
ATOM 5643 C CA . GLY A 1 725 ? 22.139 5.581 21.951 1.00 41.31 725 GLY A CA 1
ATOM 5644 C C . GLY A 1 725 ? 23.178 4.571 21.443 1.00 41.31 725 GLY A C 1
ATOM 5645 O O . GLY A 1 725 ? 24.356 4.915 21.335 1.00 41.31 725 GLY A O 1
ATOM 5646 N N . THR A 1 726 ? 22.760 3.349 21.109 1.00 47.62 726 THR A N 1
ATOM 5647 C CA . THR A 1 726 ? 23.612 2.210 20.743 1.00 47.62 726 THR A CA 1
ATOM 5648 C C . THR A 1 726 ? 23.591 1.903 19.240 1.00 47.62 726 THR A C 1
ATOM 5650 O O . THR A 1 726 ? 22.648 2.235 18.513 1.00 47.62 726 THR A O 1
ATOM 5653 N N . GLN A 1 727 ? 24.659 1.257 18.757 1.00 57.56 727 GLN A N 1
ATOM 5654 C CA . GLN A 1 727 ? 24.683 0.601 17.447 1.00 57.56 727 GLN A CA 1
ATOM 5655 C C . GLN A 1 727 ? 24.274 -0.867 17.596 1.00 57.56 727 GLN A C 1
ATOM 5657 O O . GLN A 1 727 ? 24.761 -1.545 18.496 1.00 57.56 727 GLN A O 1
ATOM 5662 N N . PHE A 1 728 ? 23.432 -1.357 16.690 1.00 64.81 728 PHE A N 1
ATOM 5663 C CA . PHE A 1 728 ? 22.956 -2.743 16.647 1.00 64.81 728 PHE A CA 1
ATOM 5664 C C . PHE A 1 728 ? 22.956 -3.262 15.200 1.00 64.81 728 PHE A C 1
ATOM 5666 O O . PHE A 1 728 ? 22.893 -2.465 14.258 1.00 64.81 728 PHE A O 1
ATOM 5673 N N . THR A 1 729 ? 23.023 -4.576 14.987 1.00 73.12 729 THR A N 1
ATOM 5674 C CA . THR A 1 729 ? 22.965 -5.171 13.640 1.00 73.12 729 THR A CA 1
ATOM 5675 C C . THR A 1 729 ? 21.515 -5.203 13.148 1.00 73.12 729 THR A C 1
ATOM 5677 O O . THR A 1 729 ? 20.668 -5.834 13.766 1.00 73.12 729 THR A O 1
ATOM 5680 N N . ALA A 1 730 ? 21.207 -4.490 12.057 1.00 74.75 730 ALA A N 1
ATOM 5681 C CA . ALA A 1 730 ? 19.844 -4.403 11.509 1.00 74.75 730 ALA A CA 1
ATOM 5682 C C . ALA A 1 730 ? 19.581 -5.396 10.362 1.00 74.75 730 ALA A C 1
ATOM 5684 O O . ALA A 1 730 ? 18.434 -5.599 9.968 1.00 74.75 730 ALA A O 1
ATOM 5685 N N . MET A 1 731 ? 20.641 -5.982 9.804 1.00 84.50 731 MET A N 1
ATOM 5686 C CA . MET A 1 731 ? 20.607 -7.030 8.781 1.00 84.50 731 MET A CA 1
ATOM 5687 C C . MET A 1 731 ? 21.967 -7.717 8.673 1.00 84.50 731 MET A C 1
ATOM 5689 O O . MET A 1 731 ? 22.984 -7.110 9.022 1.00 84.50 731 MET A O 1
ATOM 5693 N N . VAL A 1 732 ? 21.990 -8.909 8.083 1.00 88.56 732 VAL A N 1
ATOM 5694 C CA . VAL A 1 732 ? 23.201 -9.516 7.514 1.00 88.56 732 VAL A CA 1
ATOM 5695 C C . VAL A 1 732 ? 23.031 -9.622 6.002 1.00 88.56 732 VAL A C 1
ATOM 5697 O O . VAL A 1 732 ? 21.940 -9.908 5.505 1.00 88.56 732 VAL A O 1
ATOM 5700 N N . VAL A 1 733 ? 24.103 -9.352 5.264 1.00 90.06 733 VAL A N 1
ATOM 5701 C CA . VAL A 1 733 ? 24.161 -9.490 3.808 1.00 90.06 733 VAL A CA 1
ATOM 5702 C C . VAL A 1 733 ? 25.095 -10.640 3.456 1.00 90.06 733 VAL A C 1
ATOM 5704 O O . VAL A 1 733 ? 26.216 -10.662 3.947 1.00 90.06 733 VAL A O 1
ATOM 5707 N N . GLN A 1 734 ? 24.635 -11.574 2.627 1.00 92.25 734 GLN A N 1
ATOM 5708 C CA . GLN A 1 734 ? 25.391 -12.705 2.088 1.00 92.25 734 GLN A CA 1
ATOM 5709 C C . GLN A 1 734 ? 25.668 -12.460 0.601 1.00 92.25 734 GLN A C 1
ATOM 5711 O O . GLN A 1 734 ? 24.733 -12.356 -0.194 1.00 92.25 734 GLN A O 1
ATOM 5716 N N . ASP A 1 735 ? 26.939 -12.356 0.221 1.00 91.69 735 ASP A N 1
ATOM 5717 C CA . ASP A 1 735 ? 27.357 -12.030 -1.143 1.00 91.69 735 ASP A CA 1
ATOM 5718 C C . ASP A 1 735 ? 27.693 -13.289 -1.957 1.00 91.69 735 ASP A C 1
ATOM 5720 O O . ASP A 1 735 ? 28.393 -14.192 -1.497 1.00 91.69 735 ASP A O 1
ATOM 5724 N N . TRP A 1 736 ? 27.247 -13.321 -3.212 1.00 92.19 736 TRP A N 1
ATOM 5725 C CA . TRP A 1 736 ? 27.467 -14.415 -4.161 1.00 92.19 736 TRP A CA 1
ATOM 5726 C C . TRP A 1 736 ? 27.967 -13.873 -5.500 1.00 92.19 736 TRP A C 1
ATOM 5728 O O . TRP A 1 736 ? 27.606 -12.768 -5.900 1.00 92.19 736 TRP A O 1
ATOM 5738 N N . ARG A 1 737 ? 28.774 -14.654 -6.224 1.00 92.31 737 ARG A N 1
ATOM 5739 C CA . ARG A 1 737 ? 29.342 -14.292 -7.529 1.00 92.31 737 ARG A CA 1
ATOM 5740 C C . ARG A 1 737 ? 29.171 -15.410 -8.552 1.00 92.31 737 ARG A C 1
ATOM 5742 O O . ARG A 1 737 ? 29.681 -16.511 -8.365 1.00 92.31 737 ARG A O 1
ATOM 5749 N N . ARG A 1 738 ? 28.497 -15.113 -9.659 1.00 89.88 738 ARG A N 1
ATOM 5750 C CA . ARG A 1 738 ? 28.336 -16.009 -10.813 1.00 89.88 738 ARG A CA 1
ATOM 5751 C C . ARG A 1 738 ? 29.660 -16.229 -11.556 1.00 89.88 738 ARG A C 1
ATOM 5753 O O . ARG A 1 738 ? 30.600 -15.445 -11.435 1.00 89.88 738 ARG A O 1
ATOM 5760 N N . ALA A 1 739 ? 29.712 -17.277 -12.379 1.00 78.44 739 ALA A N 1
ATOM 5761 C CA . ALA A 1 739 ? 30.879 -17.605 -13.205 1.00 78.44 739 ALA A CA 1
ATOM 5762 C C . ALA A 1 739 ? 31.212 -16.537 -14.273 1.00 78.44 739 ALA A C 1
ATOM 5764 O O . ALA A 1 739 ? 32.365 -16.406 -14.670 1.00 78.44 739 ALA A O 1
ATOM 5765 N N . ASP A 1 740 ? 30.221 -15.748 -14.697 1.00 77.81 740 ASP A N 1
ATOM 5766 C CA . ASP A 1 740 ? 30.368 -14.569 -15.572 1.00 77.81 740 ASP A CA 1
ATOM 5767 C C . ASP A 1 740 ? 30.845 -13.299 -14.831 1.00 77.81 740 ASP A C 1
ATOM 5769 O O . ASP A 1 740 ? 31.033 -12.247 -15.443 1.00 77.81 740 ASP A O 1
ATOM 5773 N N . GLY A 1 741 ? 31.073 -13.396 -13.518 1.00 80.94 741 GLY A N 1
ATOM 5774 C CA . GLY A 1 741 ? 31.570 -12.320 -12.666 1.00 80.94 741 GLY A CA 1
ATOM 5775 C C . GLY A 1 741 ? 30.492 -11.464 -11.998 1.00 80.94 741 GLY A C 1
ATOM 5776 O O . GLY A 1 741 ? 30.851 -10.670 -11.130 1.00 80.94 741 GLY A O 1
ATOM 5777 N N . ALA A 1 742 ? 29.208 -11.628 -12.336 1.00 87.12 742 ALA A N 1
ATOM 5778 C CA . ALA A 1 742 ? 28.123 -10.842 -11.744 1.00 87.12 742 ALA A CA 1
ATOM 5779 C C . ALA A 1 742 ? 27.898 -11.172 -10.258 1.00 87.12 742 ALA A C 1
ATOM 5781 O O . ALA A 1 742 ? 27.969 -12.333 -9.847 1.00 87.12 742 ALA A O 1
ATOM 5782 N N . THR A 1 743 ? 27.596 -10.153 -9.454 1.00 90.50 743 THR A N 1
ATOM 5783 C CA . THR A 1 743 ? 27.517 -10.227 -7.988 1.00 90.50 743 THR A CA 1
ATOM 5784 C C . THR A 1 743 ? 26.113 -9.962 -7.441 1.00 90.50 743 THR A C 1
ATOM 5786 O O . THR A 1 743 ? 25.422 -9.034 -7.860 1.00 90.50 743 THR A O 1
ATOM 5789 N N . VAL A 1 744 ? 25.684 -10.771 -6.471 1.00 91.50 744 VAL A N 1
ATOM 5790 C CA . VAL A 1 744 ? 24.346 -10.719 -5.866 1.00 91.50 744 VAL A CA 1
ATOM 5791 C C . VAL A 1 744 ? 24.457 -10.706 -4.348 1.00 91.50 744 VAL A C 1
ATOM 5793 O O . VAL A 1 744 ? 25.023 -11.623 -3.759 1.00 91.50 744 VAL A O 1
ATOM 5796 N N . ALA A 1 745 ? 23.866 -9.693 -3.725 1.00 91.12 745 ALA A N 1
ATOM 5797 C CA . ALA A 1 745 ? 23.733 -9.567 -2.280 1.00 91.12 745 ALA A CA 1
ATOM 5798 C C . ALA A 1 745 ? 22.359 -10.082 -1.820 1.00 91.12 745 ALA A C 1
ATOM 5800 O O . ALA A 1 745 ? 21.334 -9.482 -2.146 1.00 91.12 745 ALA A O 1
ATOM 5801 N N . PHE A 1 746 ? 22.322 -11.154 -1.029 1.00 91.00 746 PHE A N 1
ATOM 5802 C CA . PHE A 1 746 ? 21.127 -11.569 -0.289 1.00 91.00 746 PHE A CA 1
ATOM 5803 C C . PHE A 1 746 ? 21.084 -10.858 1.050 1.00 91.00 746 PHE A C 1
ATOM 5805 O O . PHE A 1 746 ? 22.016 -10.947 1.842 1.00 91.00 746 PHE A O 1
ATOM 5812 N N . CYS A 1 747 ? 20.001 -10.146 1.309 1.00 89.12 747 CYS A N 1
ATOM 5813 C CA . CYS A 1 747 ? 19.878 -9.252 2.442 1.00 89.12 747 CYS A CA 1
ATOM 5814 C C . CYS A 1 747 ? 18.810 -9.787 3.392 1.00 89.12 747 CYS A C 1
ATOM 5816 O O . CYS A 1 747 ? 17.612 -9.748 3.099 1.00 89.12 747 CYS A O 1
ATOM 5818 N N . TRP A 1 748 ? 19.273 -10.262 4.542 1.00 87.94 748 TRP A N 1
ATOM 5819 C CA . TRP A 1 748 ? 18.467 -10.798 5.625 1.00 87.94 748 TRP A CA 1
ATOM 5820 C C . TRP A 1 748 ? 18.183 -9.677 6.628 1.00 87.94 748 TRP A C 1
ATOM 5822 O O . TRP A 1 748 ? 19.058 -9.388 7.449 1.00 87.94 748 TRP A O 1
ATOM 5832 N N . PRO A 1 749 ? 17.013 -9.005 6.594 1.00 83.06 749 PRO A N 1
ATOM 5833 C CA . PRO A 1 749 ? 16.600 -8.182 7.724 1.00 83.06 749 PRO A CA 1
ATOM 5834 C C . PRO A 1 749 ? 16.460 -9.106 8.935 1.00 83.06 749 PRO A C 1
ATOM 5836 O O . PRO A 1 749 ? 15.824 -10.165 8.830 1.00 83.06 749 PRO A O 1
ATOM 5839 N N . MET A 1 750 ? 17.093 -8.740 10.053 1.00 78.81 750 MET A N 1
ATOM 5840 C CA . MET A 1 750 ? 16.865 -9.472 11.301 1.00 78.81 750 MET A CA 1
ATOM 5841 C C . MET A 1 750 ? 15.527 -9.032 11.919 1.00 78.81 750 MET A C 1
ATOM 5843 O O . MET A 1 750 ? 15.036 -7.945 11.598 1.00 78.81 750 MET A O 1
ATOM 5847 N N . PRO A 1 751 ? 14.930 -9.874 12.774 1.00 66.19 751 PRO A N 1
ATOM 5848 C CA . PRO A 1 751 ? 13.524 -9.776 13.141 1.00 66.19 751 PRO A CA 1
ATOM 5849 C C . PRO A 1 751 ? 13.053 -8.401 13.648 1.00 66.19 751 PRO A C 1
ATOM 5851 O O . PRO A 1 751 ? 13.593 -7.860 14.608 1.00 66.19 751 PRO A O 1
ATOM 5854 N N . GLY A 1 752 ? 12.031 -7.826 13.008 1.00 57.28 752 GLY A N 1
ATOM 5855 C CA . GLY A 1 752 ? 11.430 -6.540 13.388 1.00 57.28 752 GLY A CA 1
ATOM 5856 C C . GLY A 1 752 ? 12.078 -5.310 12.736 1.00 57.28 752 GLY A C 1
ATOM 5857 O O . GLY A 1 752 ? 11.680 -4.178 13.026 1.00 57.28 752 GLY A O 1
ATOM 5858 N N . MET A 1 753 ? 13.055 -5.490 11.838 1.00 62.69 753 MET A N 1
ATOM 5859 C CA . MET A 1 753 ? 13.801 -4.393 11.208 1.00 62.69 753 MET A CA 1
ATOM 5860 C C . MET A 1 753 ? 13.403 -4.147 9.754 1.00 62.69 753 MET A C 1
ATOM 5862 O O . MET A 1 753 ? 14.108 -4.498 8.804 1.00 62.69 753 MET A O 1
ATOM 5866 N N . HIS A 1 754 ? 12.342 -3.365 9.568 1.00 59.91 754 HIS A N 1
ATOM 5867 C CA . HIS A 1 754 ? 11.958 -2.877 8.246 1.00 59.91 754 HIS A CA 1
ATOM 5868 C C . HIS A 1 754 ? 13.021 -1.924 7.659 1.00 59.91 754 HIS A C 1
ATOM 5870 O O . HIS A 1 754 ? 13.113 -0.746 8.028 1.00 59.91 754 HIS A O 1
ATOM 5876 N N . THR A 1 755 ? 13.796 -2.408 6.683 1.00 59.16 755 THR A N 1
ATOM 5877 C CA . THR A 1 755 ? 14.721 -1.585 5.888 1.00 59.16 755 THR A CA 1
ATOM 5878 C C . THR A 1 755 ? 14.345 -1.597 4.407 1.00 59.16 755 THR A C 1
ATOM 5880 O O . THR A 1 755 ? 14.012 -2.629 3.835 1.00 59.16 755 THR A O 1
ATOM 5883 N N . ARG A 1 756 ? 14.389 -0.421 3.770 1.00 62.94 756 ARG A N 1
ATOM 5884 C CA . ARG A 1 756 ? 14.131 -0.262 2.332 1.00 62.94 756 ARG A CA 1
ATOM 5885 C C . ARG A 1 756 ? 15.366 -0.644 1.523 1.00 62.94 756 ARG A C 1
ATOM 5887 O O . ARG A 1 756 ? 16.458 -0.209 1.873 1.00 62.94 756 ARG A O 1
ATOM 5894 N N . LEU A 1 757 ? 15.159 -1.331 0.398 1.00 64.75 757 LEU A N 1
ATOM 5895 C CA . LEU A 1 757 ? 16.205 -1.760 -0.546 1.00 64.75 757 LEU A CA 1
ATOM 5896 C C . LEU A 1 757 ? 17.185 -0.641 -0.940 1.00 64.75 757 LEU A C 1
ATOM 5898 O O . LEU A 1 757 ? 18.387 -0.878 -0.984 1.00 64.75 757 LEU A O 1
ATOM 5902 N N . VAL A 1 758 ? 16.701 0.591 -1.136 1.00 61.69 758 VAL A N 1
ATOM 5903 C CA . VAL A 1 758 ? 17.566 1.746 -1.447 1.00 61.69 758 VAL A CA 1
ATOM 5904 C C . VAL A 1 758 ? 18.635 2.006 -0.372 1.00 61.69 758 VAL A C 1
ATOM 5906 O O . VAL A 1 758 ? 19.810 2.103 -0.700 1.00 61.69 758 VAL A O 1
ATOM 5909 N N . HIS A 1 759 ? 18.276 1.954 0.918 1.00 69.12 759 HIS A N 1
ATOM 5910 C CA . HIS A 1 759 ? 19.231 2.161 2.019 1.00 69.12 759 HIS A CA 1
ATOM 5911 C C . HIS A 1 759 ? 20.233 1.002 2.189 1.00 69.12 759 HIS A C 1
ATOM 5913 O O . HIS A 1 759 ? 21.190 1.124 2.954 1.00 69.12 759 HIS A O 1
ATOM 5919 N N . ILE A 1 760 ? 19.983 -0.145 1.549 1.00 71.81 760 ILE A N 1
ATOM 5920 C CA . ILE A 1 760 ? 20.883 -1.304 1.565 1.00 71.81 760 ILE A CA 1
ATOM 5921 C C . ILE A 1 760 ? 21.983 -1.093 0.530 1.00 71.81 760 ILE A C 1
ATOM 5923 O O . ILE A 1 760 ? 23.157 -1.213 0.867 1.00 71.81 760 ILE A O 1
ATOM 5927 N N . ALA A 1 761 ? 21.610 -0.692 -0.687 1.00 72.75 761 ALA A N 1
ATOM 5928 C CA . ALA A 1 761 ? 22.555 -0.358 -1.748 1.00 72.75 761 ALA A CA 1
ATOM 5929 C C . ALA A 1 761 ? 23.479 0.815 -1.366 1.00 72.75 761 ALA A C 1
ATOM 5931 O O . ALA A 1 761 ? 24.678 0.751 -1.624 1.00 72.75 761 ALA A O 1
ATOM 5932 N N . ASP A 1 762 ? 22.953 1.829 -0.664 1.00 73.25 762 ASP A N 1
ATOM 5933 C CA . ASP A 1 762 ? 23.748 2.942 -0.114 1.00 73.25 762 ASP A CA 1
ATOM 5934 C C . ASP A 1 762 ? 24.823 2.473 0.890 1.00 73.25 762 ASP A C 1
ATOM 5936 O O . ASP A 1 762 ? 25.859 3.116 1.061 1.00 73.25 762 ASP A O 1
ATOM 5940 N N . ARG A 1 763 ? 24.566 1.363 1.596 1.00 72.25 763 ARG A N 1
ATOM 5941 C CA . ARG A 1 763 ? 25.413 0.838 2.677 1.00 72.25 763 ARG A CA 1
ATOM 5942 C C . ARG A 1 763 ? 26.374 -0.261 2.225 1.00 72.25 763 ARG A C 1
ATOM 5944 O O . ARG A 1 763 ? 27.454 -0.375 2.797 1.00 72.25 763 ARG A O 1
ATOM 5951 N N . PHE A 1 764 ? 25.990 -1.043 1.223 1.00 77.81 764 PHE A N 1
ATOM 5952 C CA . PHE A 1 764 ? 26.766 -2.153 0.669 1.00 77.81 764 PHE A CA 1
ATOM 5953 C C . PHE A 1 764 ? 27.025 -1.966 -0.836 1.00 77.81 764 PHE A C 1
ATOM 5955 O O . PHE A 1 764 ? 26.678 -2.847 -1.623 1.00 77.81 764 PHE A O 1
ATOM 5962 N N . PRO A 1 765 ? 27.608 -0.830 -1.265 1.00 78.62 765 PRO A N 1
ATOM 5963 C CA . PRO A 1 765 ? 27.736 -0.507 -2.680 1.00 78.62 765 PRO A CA 1
ATOM 5964 C C . PRO A 1 765 ? 28.584 -1.530 -3.455 1.00 78.62 765 PRO A C 1
ATOM 5966 O O . PRO A 1 765 ? 29.415 -2.260 -2.904 1.00 78.62 765 PRO A O 1
ATOM 5969 N N . GLY A 1 766 ? 28.398 -1.543 -4.776 1.00 78.56 766 GLY A N 1
ATOM 5970 C CA . GLY A 1 766 ? 29.224 -2.321 -5.702 1.00 78.56 766 GLY A CA 1
ATOM 5971 C C . GLY A 1 766 ? 28.795 -3.774 -5.926 1.00 78.56 766 GLY A C 1
ATOM 5972 O O . GLY A 1 766 ? 29.611 -4.535 -6.433 1.00 78.56 766 GLY A O 1
ATOM 5973 N N . ARG A 1 767 ? 27.558 -4.160 -5.574 1.00 88.31 767 ARG A N 1
ATOM 5974 C CA . ARG A 1 767 ? 26.933 -5.403 -6.071 1.00 88.31 767 ARG A CA 1
ATOM 5975 C C . ARG A 1 767 ? 26.031 -5.128 -7.271 1.00 88.31 767 ARG A C 1
ATOM 5977 O O . ARG A 1 767 ? 25.455 -4.045 -7.366 1.00 88.31 767 ARG A O 1
ATOM 5984 N N . ASP A 1 768 ? 25.888 -6.105 -8.164 1.00 87.88 768 ASP A N 1
ATOM 5985 C CA . ASP A 1 768 ? 25.089 -5.988 -9.395 1.00 87.88 768 ASP A CA 1
ATOM 5986 C C . ASP A 1 768 ? 23.582 -6.190 -9.160 1.00 87.88 768 ASP A C 1
ATOM 5988 O O . ASP A 1 768 ? 22.767 -5.623 -9.890 1.00 87.88 768 ASP A O 1
ATOM 5992 N N . ALA A 1 769 ? 23.195 -6.925 -8.114 1.00 89.25 769 ALA A N 1
ATOM 5993 C CA . ALA A 1 769 ? 21.817 -7.011 -7.628 1.00 89.25 769 ALA A CA 1
ATOM 5994 C C . ALA A 1 769 ? 21.745 -7.159 -6.097 1.00 89.25 769 ALA A C 1
ATOM 5996 O O . ALA A 1 769 ? 22.633 -7.742 -5.476 1.00 89.25 769 ALA A O 1
ATOM 5997 N N . TYR A 1 770 ? 20.645 -6.687 -5.503 1.00 89.12 770 TYR A N 1
ATOM 5998 C CA . TYR A 1 770 ? 20.294 -6.918 -4.095 1.00 89.12 770 TYR A CA 1
ATOM 5999 C C . TYR A 1 770 ? 18.945 -7.633 -4.014 1.00 89.12 770 TYR A C 1
ATOM 6001 O O . TYR A 1 770 ? 17.982 -7.196 -4.647 1.00 89.12 770 TYR A O 1
ATOM 6009 N N . VAL A 1 771 ? 18.855 -8.698 -3.218 1.00 89.50 771 VAL A N 1
ATOM 6010 C CA . VAL A 1 771 ? 17.645 -9.501 -2.994 1.00 89.50 771 VAL A CA 1
ATOM 6011 C C . VAL A 1 771 ? 17.313 -9.481 -1.504 1.00 89.50 771 VAL A C 1
ATOM 6013 O O . VAL A 1 771 ? 18.070 -10.000 -0.693 1.00 89.50 771 VAL A O 1
ATOM 6016 N N . VAL A 1 772 ? 16.183 -8.886 -1.126 1.00 86.38 772 VAL A N 1
ATOM 6017 C CA . VAL A 1 772 ? 15.685 -8.857 0.260 1.00 86.38 772 VAL A CA 1
ATOM 6018 C C . VAL A 1 772 ? 14.592 -9.899 0.443 1.00 86.38 772 VAL A C 1
ATOM 6020 O O . VAL A 1 772 ? 13.631 -9.937 -0.326 1.00 86.38 772 VAL A O 1
ATOM 6023 N N . ILE A 1 773 ? 14.708 -10.689 1.508 1.00 83.12 773 ILE A N 1
ATOM 6024 C CA . ILE A 1 773 ? 13.665 -11.604 1.965 1.00 83.12 773 ILE A CA 1
ATOM 6025 C C . ILE A 1 773 ? 12.735 -10.822 2.894 1.00 83.12 773 ILE A C 1
ATOM 6027 O O . ILE A 1 773 ? 13.188 -10.279 3.905 1.00 83.12 773 ILE A O 1
ATOM 6031 N N . LYS A 1 774 ? 11.440 -10.743 2.575 1.00 72.19 774 LYS A N 1
ATOM 6032 C CA . LYS A 1 774 ? 10.485 -10.057 3.453 1.00 72.19 774 LYS A CA 1
ATOM 6033 C C . LYS A 1 774 ? 10.216 -10.828 4.747 1.00 72.19 774 LYS A C 1
ATOM 6035 O O . LYS A 1 774 ? 10.376 -12.042 4.841 1.00 72.19 774 LYS A O 1
ATOM 6040 N N . GLU A 1 775 ? 9.787 -10.077 5.753 1.00 61.50 775 GLU A N 1
ATOM 6041 C CA . GLU A 1 775 ? 9.336 -10.580 7.050 1.00 61.50 775 GLU A CA 1
ATOM 6042 C C . GLU A 1 775 ? 7.847 -10.970 6.968 1.00 61.50 775 GLU A C 1
ATOM 6044 O O . GLU A 1 775 ? 7.062 -10.249 6.348 1.00 61.50 775 GLU A O 1
ATOM 6049 N N . ALA A 1 776 ? 7.470 -12.100 7.580 1.00 51.16 776 ALA A N 1
ATOM 6050 C CA . ALA A 1 776 ? 6.093 -12.577 7.803 1.00 51.16 776 ALA A CA 1
ATOM 6051 C C . ALA A 1 776 ? 5.143 -12.707 6.582 1.00 51.16 776 ALA A C 1
ATOM 6053 O O . ALA A 1 776 ? 3.957 -12.994 6.752 1.00 51.16 776 ALA A O 1
ATOM 6054 N N . LEU A 1 777 ? 5.626 -12.534 5.346 1.00 53.31 777 LEU A N 1
ATOM 6055 C CA . LEU A 1 777 ? 4.826 -12.668 4.124 1.00 53.31 777 LEU A CA 1
ATOM 6056 C C . LEU A 1 777 ? 5.275 -13.874 3.296 1.00 53.31 777 LEU A C 1
ATOM 6058 O O . LEU A 1 777 ? 6.206 -13.807 2.492 1.00 53.31 777 LEU A O 1
ATOM 6062 N N . TRP A 1 778 ? 4.557 -14.979 3.479 1.00 59.84 778 TRP A N 1
ATOM 6063 C CA . TRP A 1 778 ? 4.604 -16.125 2.580 1.00 59.84 778 TRP A CA 1
ATOM 6064 C C . TRP A 1 778 ? 3.648 -15.919 1.408 1.00 59.84 778 TRP A C 1
ATOM 6066 O O . TRP A 1 778 ? 2.449 -15.705 1.598 1.00 59.84 778 TRP A O 1
ATOM 6076 N N . GLY A 1 779 ? 4.175 -16.034 0.190 1.00 53.78 779 GLY A N 1
ATOM 6077 C CA . GLY A 1 779 ? 3.366 -16.114 -1.019 1.00 53.78 779 GLY A CA 1
ATOM 6078 C C . GLY A 1 779 ? 2.639 -17.457 -1.144 1.00 53.78 779 GLY A C 1
ATOM 6079 O O . GLY A 1 779 ? 2.702 -18.325 -0.263 1.00 53.78 779 GLY A O 1
ATOM 6080 N N . LEU A 1 780 ? 1.972 -17.646 -2.287 1.00 45.75 780 LEU A N 1
ATOM 6081 C CA . LEU A 1 780 ? 1.218 -18.868 -2.593 1.00 45.75 780 LEU A CA 1
ATOM 6082 C C . LEU A 1 780 ? 2.106 -20.128 -2.570 1.00 45.75 780 LEU A C 1
ATOM 6084 O O . LEU A 1 780 ? 1.640 -21.193 -2.173 1.00 45.75 780 LEU A O 1
ATOM 6088 N N . HIS A 1 781 ? 3.389 -19.984 -2.928 1.00 54.91 781 HIS A N 1
ATOM 6089 C CA . HIS A 1 781 ? 4.336 -21.098 -3.032 1.00 54.91 781 HIS A CA 1
ATOM 6090 C C . HIS A 1 781 ? 5.572 -20.967 -2.127 1.00 54.91 781 HIS A C 1
ATOM 6092 O O . HIS A 1 781 ? 5.977 -21.969 -1.556 1.00 54.91 781 HIS A O 1
ATOM 6098 N N . ALA A 1 782 ? 6.157 -19.777 -1.937 1.00 69.00 782 ALA A N 1
ATOM 6099 C CA . ALA A 1 782 ? 7.426 -19.587 -1.210 1.00 69.00 782 ALA A CA 1
ATOM 6100 C C . ALA A 1 782 ? 7.467 -18.237 -0.442 1.00 69.00 782 ALA A C 1
ATOM 6102 O O . ALA A 1 782 ? 6.563 -17.417 -0.635 1.00 69.00 782 ALA A O 1
ATOM 6103 N N . PRO A 1 783 ? 8.468 -17.976 0.427 1.00 76.50 783 PRO A N 1
ATOM 6104 C CA . PRO A 1 783 ? 8.639 -16.679 1.100 1.00 76.50 783 PRO A CA 1
ATOM 6105 C C . PRO A 1 783 ? 8.841 -15.529 0.096 1.00 76.50 783 PRO A C 1
ATOM 6107 O O . PRO A 1 783 ? 9.596 -15.698 -0.862 1.00 76.50 783 PRO A O 1
ATOM 6110 N N . GLU A 1 784 ? 8.210 -14.364 0.299 1.00 80.56 784 GLU A N 1
ATOM 6111 C CA . GLU A 1 784 ? 8.287 -13.231 -0.646 1.00 80.56 784 GLU A CA 1
ATOM 6112 C C . GLU A 1 784 ? 9.729 -12.681 -0.761 1.00 80.56 784 GLU A C 1
ATOM 6114 O O . GLU A 1 784 ? 10.287 -12.142 0.202 1.00 80.56 784 GLU A O 1
ATOM 6119 N N . LEU A 1 785 ? 10.322 -12.771 -1.959 1.00 86.12 785 LEU A N 1
ATOM 6120 C CA . LEU A 1 785 ? 11.590 -12.120 -2.304 1.00 86.12 785 LEU A CA 1
ATOM 6121 C C . LEU A 1 785 ? 11.339 -10.812 -3.046 1.00 86.12 785 LEU A C 1
ATOM 6123 O O . LEU A 1 785 ? 10.494 -10.745 -3.938 1.00 86.12 785 LEU A O 1
ATOM 6127 N N . ARG A 1 786 ? 12.153 -9.792 -2.764 1.00 85.50 786 ARG A N 1
ATOM 6128 C CA . ARG A 1 786 ? 12.206 -8.567 -3.567 1.00 85.50 786 ARG A CA 1
ATOM 6129 C C . ARG A 1 786 ? 13.610 -8.245 -4.034 1.00 85.50 786 ARG A C 1
ATOM 6131 O O . ARG A 1 786 ? 14.493 -8.002 -3.218 1.00 85.50 786 ARG A O 1
ATOM 6138 N N . ALA A 1 787 ? 13.785 -8.170 -5.346 1.00 86.81 787 ALA A N 1
ATOM 6139 C CA . ALA A 1 787 ? 15.044 -7.809 -5.972 1.00 86.81 787 ALA A CA 1
ATOM 6140 C C . ALA A 1 787 ? 15.094 -6.332 -6.386 1.00 86.81 787 ALA A C 1
ATOM 6142 O O . ALA A 1 787 ? 14.079 -5.696 -6.699 1.00 86.81 787 ALA A O 1
ATOM 6143 N N . THR A 1 788 ? 16.307 -5.790 -6.446 1.00 85.56 788 THR A N 1
ATOM 6144 C CA . THR A 1 788 ? 16.613 -4.550 -7.154 1.00 85.56 788 THR A CA 1
ATOM 6145 C C . THR A 1 788 ? 18.002 -4.586 -7.789 1.00 85.56 788 THR A C 1
ATOM 6147 O O . THR A 1 788 ? 18.835 -5.415 -7.430 1.00 85.56 788 THR A O 1
ATOM 6150 N N . THR A 1 789 ? 18.233 -3.695 -8.752 1.00 85.25 789 THR A N 1
ATOM 6151 C CA . THR A 1 789 ? 19.488 -3.619 -9.517 1.00 85.25 789 THR A CA 1
ATOM 6152 C C . THR A 1 789 ? 20.573 -2.862 -8.752 1.00 85.25 789 THR A C 1
ATOM 6154 O O . THR A 1 789 ? 20.272 -2.002 -7.922 1.00 85.25 789 THR A O 1
ATOM 6157 N N . GLY A 1 790 ? 21.832 -3.151 -9.073 1.00 77.19 790 GLY A N 1
ATOM 6158 C CA . GLY A 1 790 ? 23.016 -2.554 -8.464 1.00 77.19 790 GLY A CA 1
ATOM 6159 C C . GLY A 1 790 ? 23.136 -1.044 -8.661 1.00 77.19 790 GLY A C 1
ATOM 6160 O O . GLY A 1 790 ? 23.430 -0.318 -7.713 1.00 77.19 790 GLY A O 1
ATOM 6161 N N . ARG A 1 791 ? 22.887 -0.560 -9.888 1.00 71.62 791 ARG A N 1
ATOM 6162 C CA . ARG A 1 791 ? 23.003 0.870 -10.239 1.00 71.62 791 ARG A CA 1
ATOM 6163 C C . ARG A 1 791 ? 21.759 1.699 -9.936 1.00 71.62 791 ARG A C 1
ATOM 6165 O O . ARG A 1 791 ? 21.880 2.902 -9.717 1.00 71.62 791 ARG A O 1
ATOM 6172 N N . HIS A 1 792 ? 20.575 1.091 -9.957 1.00 67.69 792 HIS A N 1
ATOM 6173 C CA . HIS A 1 792 ? 19.304 1.791 -9.763 1.00 67.69 792 HIS A CA 1
ATOM 6174 C C . HIS A 1 792 ? 18.447 1.072 -8.710 1.00 67.69 792 HIS A C 1
ATOM 6176 O O . HIS A 1 792 ? 17.470 0.395 -9.056 1.00 67.69 792 HIS A O 1
ATOM 6182 N N . PRO A 1 793 ? 18.811 1.188 -7.418 1.00 65.94 793 PRO A N 1
ATOM 6183 C CA . PRO A 1 793 ? 18.100 0.529 -6.333 1.00 65.94 793 PRO A CA 1
ATOM 6184 C C . PRO A 1 793 ? 16.732 1.186 -6.081 1.00 65.94 793 PRO A C 1
ATOM 6186 O O . PRO A 1 793 ? 16.602 2.260 -5.493 1.00 65.94 793 PRO A O 1
ATOM 6189 N N . GLY A 1 794 ? 15.676 0.517 -6.536 1.00 62.47 794 GLY A N 1
ATOM 6190 C CA . GLY A 1 794 ? 14.292 0.959 -6.401 1.00 62.47 794 GLY A CA 1
ATOM 6191 C C . GLY A 1 794 ? 13.789 0.890 -4.956 1.00 62.47 794 GLY A C 1
ATOM 6192 O O . GLY A 1 794 ? 14.016 -0.088 -4.243 1.00 62.47 794 GLY A O 1
ATOM 6193 N N . ARG A 1 795 ? 13.020 1.904 -4.537 1.00 56.38 795 ARG A N 1
ATOM 6194 C CA . ARG A 1 795 ? 12.569 2.107 -3.143 1.00 56.38 795 ARG A CA 1
ATOM 6195 C C . ARG A 1 795 ? 11.890 0.887 -2.496 1.00 56.38 795 ARG A C 1
ATOM 6197 O O . ARG A 1 795 ? 12.071 0.673 -1.299 1.00 56.38 795 ARG A O 1
ATOM 6204 N N . ASN A 1 796 ? 11.128 0.122 -3.284 1.00 60.53 796 ASN A N 1
ATOM 6205 C CA . ASN A 1 796 ? 10.294 -0.999 -2.830 1.00 60.53 796 ASN A CA 1
ATOM 6206 C C . ASN A 1 796 ? 10.681 -2.367 -3.432 1.00 60.53 796 ASN A C 1
ATOM 6208 O O . ASN A 1 796 ? 10.056 -3.359 -3.054 1.00 60.53 796 ASN A O 1
ATOM 6212 N N . GLY A 1 797 ? 11.653 -2.421 -4.355 1.00 67.19 797 GLY A N 1
ATOM 6213 C CA . GLY A 1 797 ? 11.991 -3.616 -5.149 1.00 67.19 797 GLY A CA 1
ATOM 6214 C C . GLY A 1 797 ? 10.884 -4.113 -6.090 1.00 67.19 797 GLY A C 1
ATOM 6215 O O . GLY A 1 797 ? 9.735 -3.676 -6.003 1.00 67.19 797 GLY A O 1
ATOM 6216 N N . LYS A 1 798 ? 11.235 -5.055 -6.972 1.00 80.56 798 LYS A N 1
ATOM 6217 C CA . LYS A 1 798 ? 10.278 -5.906 -7.699 1.00 80.56 798 LYS A CA 1
ATOM 6218 C C . LYS A 1 798 ? 10.221 -7.268 -7.007 1.00 80.56 798 LYS A C 1
ATOM 6220 O O . LYS A 1 798 ? 11.259 -7.774 -6.589 1.00 80.56 798 LYS A O 1
ATOM 6225 N N . GLU A 1 799 ? 9.033 -7.845 -6.882 1.00 80.62 799 GLU A N 1
ATOM 6226 C CA . GLU A 1 799 ? 8.864 -9.223 -6.409 1.00 80.62 799 GLU A CA 1
ATOM 6227 C C . GLU A 1 799 ? 9.464 -10.222 -7.416 1.00 80.62 799 GLU A C 1
ATOM 6229 O O . GLU A 1 799 ? 9.326 -10.031 -8.628 1.00 80.62 799 GLU A O 1
ATOM 6234 N N . VAL A 1 800 ? 10.168 -11.242 -6.918 1.00 83.69 800 VAL A N 1
ATOM 6235 C CA . VAL A 1 800 ? 10.824 -12.296 -7.717 1.00 83.69 800 VAL A CA 1
ATOM 6236 C C . VAL A 1 800 ? 10.616 -13.669 -7.071 1.00 83.69 800 VAL A C 1
ATOM 6238 O O . VAL A 1 800 ? 10.351 -13.760 -5.876 1.00 83.69 800 VAL A O 1
ATOM 6241 N N . GLU A 1 801 ? 10.748 -14.751 -7.841 1.00 84.56 801 GLU A N 1
ATOM 6242 C CA . GLU A 1 801 ? 10.602 -16.117 -7.321 1.00 84.56 801 GLU A CA 1
ATOM 6243 C C . GLU A 1 801 ? 11.946 -16.748 -6.922 1.00 84.56 801 GLU A C 1
ATOM 6245 O O . GLU A 1 801 ? 12.963 -16.554 -7.590 1.00 84.56 801 GLU A O 1
ATOM 6250 N N . TRP A 1 802 ? 11.935 -17.585 -5.877 1.00 86.50 802 TRP A N 1
ATOM 6251 C CA . TRP A 1 802 ? 13.092 -18.392 -5.455 1.00 86.50 802 TRP A CA 1
ATOM 6252 C C . TRP A 1 802 ? 13.627 -19.301 -6.567 1.00 86.50 802 TRP A C 1
ATOM 6254 O O . TRP A 1 802 ? 14.836 -19.430 -6.722 1.00 86.50 802 TRP A O 1
ATOM 6264 N N . SER A 1 803 ? 12.731 -19.893 -7.360 1.00 84.00 803 SER A N 1
ATOM 6265 C CA . SER A 1 803 ? 13.029 -20.694 -8.557 1.00 84.00 803 SER A CA 1
ATOM 6266 C C . SER A 1 803 ? 13.914 -19.932 -9.545 1.00 84.00 803 SER A C 1
ATOM 6268 O O . SER A 1 803 ? 14.977 -20.415 -9.938 1.00 84.00 803 SER A O 1
ATOM 6270 N N . THR A 1 804 ? 13.506 -18.717 -9.910 1.00 84.06 804 THR A N 1
ATOM 6271 C CA . THR A 1 804 ? 14.233 -17.858 -10.845 1.00 84.06 804 THR A CA 1
ATOM 6272 C C . THR A 1 804 ? 15.585 -17.453 -10.276 1.00 84.06 804 THR A C 1
ATOM 6274 O O . THR A 1 804 ? 16.590 -17.562 -10.965 1.00 84.06 804 THR A O 1
ATOM 6277 N N . VAL A 1 805 ? 15.660 -17.050 -9.004 1.00 88.50 805 VAL A N 1
ATOM 6278 C CA . VAL A 1 805 ? 16.943 -16.629 -8.419 1.00 88.50 805 VAL A CA 1
ATOM 6279 C C . VAL A 1 805 ? 17.916 -17.813 -8.266 1.00 88.50 805 VAL A C 1
ATOM 6281 O O . VAL A 1 805 ? 19.097 -17.667 -8.578 1.00 88.50 805 VAL A O 1
ATOM 6284 N N . ALA A 1 806 ? 17.434 -18.996 -7.873 1.00 88.50 806 ALA A N 1
ATOM 6285 C CA . ALA A 1 806 ? 18.243 -20.212 -7.765 1.00 88.50 806 ALA A CA 1
ATOM 6286 C C . ALA A 1 806 ? 18.776 -20.689 -9.128 1.00 88.50 806 ALA A C 1
ATOM 6288 O O . ALA A 1 806 ? 19.962 -20.985 -9.264 1.00 88.50 806 ALA A O 1
ATOM 6289 N N . THR A 1 807 ? 17.934 -20.698 -10.167 1.00 85.69 807 THR A N 1
ATOM 6290 C CA . THR A 1 807 ? 18.341 -21.066 -11.540 1.00 85.69 807 THR A CA 1
ATOM 6291 C C . THR A 1 807 ? 19.265 -20.019 -12.179 1.00 85.69 807 THR A C 1
ATOM 6293 O O . THR A 1 807 ? 20.218 -20.369 -12.875 1.00 85.69 807 THR A O 1
ATOM 6296 N N . THR A 1 808 ? 19.082 -18.736 -11.864 1.00 86.25 808 THR A N 1
ATOM 6297 C CA . THR A 1 808 ? 20.015 -17.647 -12.203 1.00 86.25 808 THR A CA 1
ATOM 6298 C C . THR A 1 808 ? 21.362 -17.752 -11.469 1.00 86.25 808 THR A C 1
ATOM 6300 O O . THR A 1 808 ? 22.351 -17.180 -11.927 1.00 86.25 808 THR A O 1
ATOM 6303 N N . LEU A 1 809 ? 21.452 -18.482 -10.355 1.00 87.19 809 LEU A N 1
ATOM 6304 C CA . LEU A 1 809 ? 22.698 -18.704 -9.604 1.00 87.19 809 LEU A CA 1
ATOM 6305 C C . LEU A 1 809 ? 23.245 -20.136 -9.726 1.00 87.19 809 LEU A C 1
ATOM 6307 O O . LEU A 1 809 ? 24.299 -20.428 -9.161 1.00 87.19 809 LEU A O 1
ATOM 6311 N N . GLY A 1 810 ? 22.559 -21.010 -10.466 1.00 85.44 810 GLY A N 1
ATOM 6312 C CA . GLY A 1 810 ? 22.944 -22.401 -10.707 1.00 85.44 810 GLY A CA 1
ATOM 6313 C C . GLY A 1 810 ? 22.954 -23.299 -9.468 1.00 85.44 810 GLY A C 1
ATOM 6314 O O . GLY A 1 810 ? 23.630 -24.324 -9.490 1.00 85.44 810 GLY A O 1
ATOM 6315 N N . GLN A 1 811 ? 22.267 -22.922 -8.382 1.00 87.00 811 GLN A N 1
ATOM 6316 C CA . GLN A 1 811 ? 22.270 -23.673 -7.120 1.00 87.00 811 GLN A CA 1
ATOM 6317 C C . GLN A 1 811 ? 21.069 -23.362 -6.216 1.00 87.00 811 GLN A C 1
ATOM 6319 O O . GLN A 1 811 ? 20.454 -22.302 -6.322 1.00 87.00 811 GLN A O 1
ATOM 6324 N N . SER A 1 812 ? 20.792 -24.275 -5.280 1.00 87.19 812 SER A N 1
ATOM 6325 C CA . SER A 1 812 ? 19.823 -24.075 -4.196 1.00 87.19 812 SER A CA 1
ATOM 6326 C C . SER A 1 812 ? 20.320 -23.017 -3.208 1.00 87.19 812 SER A C 1
ATOM 6328 O O . SER A 1 812 ? 21.514 -22.953 -2.912 1.00 87.19 812 SER A O 1
ATOM 6330 N N . LEU A 1 813 ? 19.410 -22.192 -2.691 1.00 87.19 813 LEU A N 1
ATOM 6331 C CA . LEU A 1 813 ? 19.741 -21.031 -1.864 1.00 87.19 813 LEU A CA 1
ATOM 6332 C C . LEU A 1 813 ? 19.371 -21.247 -0.388 1.00 87.19 813 LEU A C 1
ATOM 6334 O O . LEU A 1 813 ? 18.338 -21.863 -0.110 1.00 87.19 813 LEU A O 1
ATOM 6338 N N . PRO A 1 814 ? 20.175 -20.723 0.557 1.00 90.00 814 PRO A N 1
ATOM 6339 C CA . PRO A 1 814 ? 19.883 -20.842 1.977 1.00 90.00 814 PRO A CA 1
ATOM 6340 C C . PRO A 1 814 ? 18.630 -20.048 2.345 1.00 90.00 814 PRO A C 1
ATOM 6342 O O . PRO A 1 814 ? 18.461 -18.894 1.943 1.00 90.00 814 PRO A O 1
ATOM 6345 N N . TYR A 1 815 ? 17.779 -20.644 3.171 1.00 88.88 815 TYR A N 1
ATOM 6346 C CA . TYR A 1 815 ? 16.680 -19.972 3.842 1.00 88.88 815 TYR A CA 1
ATOM 6347 C C . TYR A 1 815 ? 16.876 -19.981 5.350 1.00 88.88 815 TYR A C 1
ATOM 6349 O O . TYR A 1 815 ? 17.054 -21.031 5.968 1.00 88.88 815 TYR A O 1
ATOM 6357 N N . TRP A 1 816 ? 16.796 -18.784 5.926 1.00 87.31 816 TRP A N 1
ATOM 6358 C CA . TRP A 1 816 ? 16.783 -18.554 7.362 1.00 87.31 816 TRP A CA 1
ATOM 6359 C C . TRP A 1 816 ? 15.343 -18.235 7.797 1.00 87.31 816 TRP A C 1
ATOM 6361 O O . TRP A 1 816 ? 14.857 -17.128 7.492 1.00 87.31 816 TRP A O 1
ATOM 6371 N N . PRO A 1 817 ? 14.653 -19.173 8.484 1.00 83.38 817 PRO A N 1
ATOM 6372 C CA . PRO A 1 817 ? 13.362 -18.921 9.125 1.00 83.38 817 PRO A CA 1
ATOM 6373 C C . PRO A 1 817 ? 13.435 -17.671 9.997 1.00 83.38 817 PRO A C 1
ATOM 6375 O O . PRO A 1 817 ? 14.481 -17.405 10.592 1.00 83.38 817 PRO A O 1
ATOM 6378 N N . PHE A 1 818 ? 12.362 -16.881 10.057 1.00 77.88 818 PHE A N 1
ATOM 6379 C CA . PHE A 1 818 ? 12.373 -15.579 10.729 1.00 77.88 818 PHE A CA 1
ATOM 6380 C C . PHE A 1 818 ? 12.924 -15.660 12.163 1.00 77.88 818 PHE A C 1
ATOM 6382 O O . PHE A 1 818 ? 13.874 -14.950 12.493 1.00 77.88 818 PHE A O 1
ATOM 6389 N N . SER A 1 819 ? 12.429 -16.620 12.943 1.00 75.88 819 SER A N 1
ATOM 6390 C CA . SER A 1 819 ? 12.821 -16.900 14.327 1.00 75.88 819 SER A CA 1
ATOM 6391 C C . SER A 1 819 ? 14.228 -17.496 14.509 1.00 75.88 819 SER A C 1
ATOM 6393 O O . SER A 1 819 ? 14.652 -17.750 15.632 1.00 75.88 819 SER A O 1
ATOM 6395 N N . LEU A 1 820 ? 15.004 -17.692 13.436 1.00 81.12 820 LEU A N 1
ATOM 6396 C CA . LEU A 1 820 ? 16.386 -18.201 13.474 1.00 81.12 820 LEU A CA 1
ATOM 6397 C C . LEU A 1 820 ? 17.402 -17.245 12.819 1.00 81.12 820 LEU A C 1
ATOM 6399 O O . LEU A 1 820 ? 18.580 -17.575 12.688 1.00 81.12 820 LEU A O 1
ATOM 6403 N N . ARG A 1 821 ? 16.985 -16.027 12.438 1.00 82.31 821 ARG A N 1
ATOM 6404 C CA . ARG A 1 821 ? 17.849 -14.994 11.827 1.00 82.31 821 ARG A CA 1
ATOM 6405 C C . ARG A 1 821 ? 18.754 -14.266 12.829 1.00 82.31 821 ARG A C 1
ATOM 6407 O O . ARG A 1 821 ? 18.703 -13.043 12.957 1.00 82.31 821 ARG A O 1
ATOM 6414 N N . LEU A 1 822 ? 19.617 -15.008 13.511 1.00 81.38 822 LEU A N 1
ATOM 6415 C CA . LEU A 1 822 ? 20.645 -14.438 14.382 1.00 81.38 822 LEU A CA 1
ATOM 6416 C C . LEU A 1 822 ? 21.857 -13.965 13.562 1.00 81.38 822 LEU A C 1
ATOM 6418 O O . LEU A 1 822 ? 22.338 -14.728 12.723 1.00 81.38 822 LEU A O 1
ATOM 6422 N N . PRO A 1 823 ? 22.413 -12.759 13.818 1.00 84.69 823 PRO A N 1
ATOM 6423 C CA . PRO A 1 823 ? 23.517 -12.223 13.026 1.00 84.69 823 PRO A CA 1
ATOM 6424 C C . PRO A 1 823 ? 24.711 -13.175 12.919 1.00 84.69 823 PRO A C 1
ATOM 6426 O O . PRO A 1 823 ? 25.197 -13.422 11.824 1.00 84.69 823 PRO A O 1
ATOM 6429 N N . GLN A 1 824 ? 25.153 -13.737 14.049 1.00 84.88 824 GLN A N 1
ATOM 6430 C CA . GLN A 1 824 ? 26.338 -14.599 14.102 1.00 84.88 824 GLN A CA 1
ATOM 6431 C C . GLN A 1 824 ? 26.134 -15.900 13.314 1.00 84.88 824 GLN A C 1
ATOM 6433 O O . GLN A 1 824 ? 27.000 -16.261 12.529 1.00 84.88 824 GLN A O 1
ATOM 6438 N N . LEU A 1 825 ? 24.957 -16.534 13.408 1.00 88.56 825 LEU A N 1
ATOM 6439 C CA . LEU A 1 825 ? 24.681 -17.771 12.666 1.00 88.56 825 LEU A CA 1
ATOM 6440 C C . LEU A 1 825 ? 24.753 -17.556 11.145 1.00 88.56 825 LEU A C 1
ATOM 6442 O O . LEU A 1 825 ? 25.328 -18.375 10.438 1.00 88.56 825 LEU A O 1
ATOM 6446 N N . ILE A 1 826 ? 24.228 -16.430 10.646 1.00 90.00 826 ILE A N 1
ATOM 6447 C CA . ILE A 1 826 ? 24.254 -16.094 9.210 1.00 90.00 826 ILE A CA 1
ATOM 6448 C C . ILE A 1 826 ? 25.674 -15.719 8.737 1.00 90.00 826 ILE A C 1
ATOM 6450 O O . ILE A 1 826 ? 25.996 -15.909 7.561 1.00 90.00 826 ILE A O 1
ATOM 6454 N N . LEU A 1 827 ? 26.510 -15.173 9.630 1.00 89.00 827 LEU A N 1
ATOM 6455 C CA . LEU A 1 827 ? 27.901 -14.796 9.346 1.00 89.00 827 LEU A CA 1
ATOM 6456 C C . LEU A 1 827 ? 28.850 -15.999 9.317 1.00 89.00 827 LEU A C 1
ATOM 6458 O O . LEU A 1 827 ? 29.711 -16.061 8.440 1.00 89.00 827 LEU A O 1
ATOM 6462 N N . ASP A 1 828 ? 28.696 -16.921 10.268 1.00 89.19 828 ASP A N 1
ATOM 6463 C CA . ASP A 1 828 ? 29.567 -18.090 10.421 1.00 89.19 828 ASP A CA 1
ATOM 6464 C C . ASP A 1 828 ? 29.283 -19.164 9.351 1.00 89.19 828 ASP A C 1
ATOM 6466 O O . ASP A 1 828 ? 30.196 -19.883 8.941 1.00 89.19 828 ASP A O 1
ATOM 6470 N N . TRP A 1 829 ? 28.042 -19.231 8.853 1.00 92.69 829 TRP A N 1
ATOM 6471 C CA . TRP A 1 829 ? 27.580 -20.208 7.861 1.00 92.69 829 TRP A CA 1
ATOM 6472 C C . TRP A 1 829 ? 28.321 -20.149 6.515 1.00 92.69 829 TRP A C 1
ATOM 6474 O O . TRP A 1 829 ? 28.508 -19.079 5.915 1.00 92.69 829 TRP A O 1
ATOM 6484 N N . GLN A 1 830 ? 28.654 -21.333 5.999 1.00 88.38 830 GLN A N 1
ATOM 6485 C CA . GLN A 1 830 ? 29.201 -21.576 4.668 1.00 88.38 830 GLN A CA 1
ATOM 6486 C C . GLN A 1 830 ? 28.265 -22.461 3.814 1.00 88.38 830 GLN A C 1
ATOM 6488 O O . GLN A 1 830 ? 27.553 -23.323 4.332 1.00 88.38 830 GLN A O 1
ATOM 6493 N N . PRO A 1 831 ? 28.277 -22.314 2.474 1.00 86.12 831 PRO A N 1
ATOM 6494 C CA . PRO A 1 831 ? 27.499 -23.171 1.587 1.00 86.12 831 PRO A CA 1
ATOM 6495 C C . PRO A 1 831 ? 27.933 -24.635 1.689 1.00 86.12 831 PRO A C 1
ATOM 6497 O O . PRO A 1 831 ? 29.085 -24.970 1.411 1.00 86.12 831 PRO A O 1
ATOM 6500 N N . GLY A 1 832 ? 26.980 -25.507 2.017 1.00 81.56 832 GLY A N 1
ATOM 6501 C CA . GLY A 1 832 ? 27.213 -26.939 2.211 1.00 81.56 832 GLY A CA 1
ATOM 6502 C C . GLY A 1 832 ? 27.330 -27.371 3.674 1.00 81.56 832 GLY A C 1
ATOM 6503 O O . GLY A 1 832 ? 27.402 -28.574 3.915 1.00 81.56 832 GLY A O 1
ATOM 6504 N N . ASP A 1 833 ? 27.300 -26.435 4.628 1.00 86.62 833 ASP A N 1
ATOM 6505 C CA . ASP A 1 833 ? 27.121 -26.759 6.046 1.00 86.62 833 ASP A CA 1
ATOM 6506 C C . ASP A 1 833 ? 25.758 -27.436 6.287 1.00 86.62 833 ASP A C 1
ATOM 6508 O O . ASP A 1 833 ? 24.763 -27.130 5.619 1.00 86.62 833 ASP A O 1
ATOM 6512 N N . GLU A 1 834 ? 25.694 -28.345 7.266 1.00 86.69 834 GLU A N 1
ATOM 6513 C CA . GLU A 1 834 ? 24.416 -28.883 7.749 1.00 86.69 834 GLU A CA 1
ATOM 6514 C C . GLU A 1 834 ? 23.571 -27.768 8.405 1.00 86.69 834 GLU A C 1
ATOM 6516 O O . GLU A 1 834 ? 24.141 -26.826 8.968 1.00 86.69 834 GLU A O 1
ATOM 6521 N N . PRO A 1 835 ? 22.223 -27.848 8.373 1.00 87.56 835 PRO A N 1
ATOM 6522 C CA . PRO A 1 835 ? 21.362 -26.820 8.953 1.00 87.56 835 PRO A CA 1
ATOM 6523 C C . PRO A 1 835 ? 21.694 -26.554 10.425 1.00 87.56 835 PRO A C 1
ATOM 6525 O O . PRO A 1 835 ? 21.669 -27.456 11.267 1.00 87.56 835 PRO A O 1
ATOM 6528 N N . VAL A 1 836 ? 21.988 -25.295 10.752 1.00 88.69 836 VAL A N 1
ATOM 6529 C CA . VAL A 1 836 ? 22.390 -24.905 12.105 1.00 88.69 836 VAL A CA 1
ATOM 6530 C C . VAL A 1 836 ? 21.205 -25.044 13.054 1.00 88.69 836 VAL A C 1
ATOM 6532 O O . VAL A 1 836 ? 20.189 -24.366 12.904 1.00 88.69 836 VAL A O 1
ATOM 6535 N N . ARG A 1 837 ? 21.338 -25.905 14.063 1.00 87.00 837 ARG A N 1
ATOM 6536 C CA . ARG A 1 837 ? 20.291 -26.116 15.067 1.00 87.00 837 ARG A CA 1
ATOM 6537 C C . ARG A 1 837 ? 20.400 -25.107 16.197 1.00 87.00 837 ARG A C 1
ATOM 6539 O O . ARG A 1 837 ? 21.383 -25.109 16.938 1.00 87.00 837 ARG A O 1
ATOM 6546 N N . TYR A 1 838 ? 19.380 -24.267 16.345 1.00 83.88 838 TYR A N 1
ATOM 6547 C CA . TYR A 1 838 ? 19.313 -23.250 17.395 1.00 83.88 838 TYR A CA 1
ATOM 6548 C C . TYR A 1 838 ? 17.876 -23.125 17.939 1.00 83.88 838 TYR A C 1
ATOM 6550 O O . TYR A 1 838 ? 16.936 -23.359 17.183 1.00 83.88 838 TYR A O 1
ATOM 6558 N N . PRO A 1 839 ? 17.642 -22.809 19.227 1.00 78.06 839 PRO A N 1
ATOM 6559 C CA . PRO A 1 839 ? 16.293 -22.486 19.696 1.00 78.06 839 PRO A CA 1
ATOM 6560 C C . PRO A 1 839 ? 15.749 -21.240 18.967 1.00 78.06 839 PRO A C 1
ATOM 6562 O O . PRO A 1 839 ? 16.494 -20.274 18.796 1.00 78.06 839 PRO A O 1
ATOM 6565 N N . PRO A 1 840 ? 14.479 -21.223 18.530 1.00 74.94 840 PRO A N 1
ATOM 6566 C CA . PRO A 1 840 ? 13.887 -20.036 17.915 1.00 74.94 840 PRO A CA 1
ATOM 6567 C C . PRO A 1 840 ? 13.863 -18.859 18.903 1.00 74.94 840 PRO A C 1
ATOM 6569 O O . PRO A 1 840 ? 13.646 -19.059 20.092 1.00 74.94 840 PRO A O 1
ATOM 6572 N N . HIS A 1 841 ? 14.057 -17.639 18.407 1.00 68.06 841 HIS A N 1
ATOM 6573 C CA . HIS A 1 841 ? 14.004 -16.390 19.173 1.00 68.06 841 HIS A CA 1
ATOM 6574 C C . HIS A 1 841 ? 13.026 -15.420 18.505 1.00 68.06 841 HIS A C 1
ATOM 6576 O O . HIS A 1 841 ? 12.935 -15.381 17.275 1.00 68.06 841 HIS A O 1
ATOM 6582 N N . LEU A 1 842 ? 12.316 -14.616 19.299 1.00 56.41 842 LEU A N 1
ATOM 6583 C CA . LEU A 1 842 ? 11.455 -13.561 18.756 1.00 56.41 842 LEU A CA 1
ATOM 6584 C C . LEU A 1 842 ? 12.258 -12.289 18.412 1.00 56.41 842 LEU A C 1
ATOM 6586 O O . LEU A 1 842 ? 13.380 -12.103 18.870 1.00 56.41 842 LEU A O 1
ATOM 6590 N N . SER A 1 843 ? 11.641 -11.429 17.587 1.00 52.53 843 SER A N 1
ATOM 6591 C CA . SER A 1 843 ? 12.001 -10.039 17.217 1.00 52.53 843 SER A CA 1
ATOM 6592 C C . SER A 1 843 ? 13.196 -9.376 17.942 1.00 52.53 843 SER A C 1
ATOM 6594 O O . SER A 1 843 ? 13.191 -9.327 19.163 1.00 52.53 843 SER A O 1
ATOM 6596 N N . ILE A 1 844 ? 14.116 -8.688 17.232 1.00 46.47 844 ILE A N 1
ATOM 6597 C CA . ILE A 1 844 ? 15.227 -7.883 17.821 1.00 46.47 844 ILE A CA 1
ATOM 6598 C C . ILE A 1 844 ? 14.736 -6.879 18.880 1.00 46.47 844 ILE A C 1
ATOM 6600 O O . ILE A 1 844 ? 15.493 -6.469 19.760 1.00 46.47 844 ILE A O 1
ATOM 6604 N N . ASN A 1 845 ? 13.474 -6.453 18.802 1.00 47.72 845 ASN A N 1
ATOM 6605 C CA . ASN A 1 845 ? 12.882 -5.563 19.801 1.00 47.72 845 ASN A CA 1
ATOM 6606 C C . ASN A 1 845 ? 12.735 -6.222 21.187 1.00 47.72 845 ASN A C 1
ATOM 6608 O O . ASN A 1 845 ? 12.443 -5.515 22.147 1.00 47.72 845 ASN A O 1
ATOM 6612 N N . VAL A 1 846 ? 12.969 -7.535 21.291 1.00 56.56 846 VAL A N 1
ATOM 6613 C CA . VAL A 1 846 ? 12.972 -8.344 22.509 1.00 56.56 846 VAL A CA 1
ATOM 6614 C C . VAL A 1 846 ? 14.407 -8.758 22.820 1.00 56.56 846 VAL A C 1
ATOM 6616 O O . VAL A 1 846 ? 15.057 -9.463 22.055 1.00 56.56 846 VAL A O 1
ATOM 6619 N N . ASP A 1 847 ? 14.910 -8.323 23.967 1.00 66.62 847 ASP A N 1
ATOM 6620 C CA . ASP A 1 847 ? 16.170 -8.795 24.515 1.00 66.62 847 ASP A CA 1
ATOM 6621 C C . ASP A 1 847 ? 15.785 -9.811 25.586 1.00 66.62 847 ASP A C 1
ATOM 6623 O O . ASP A 1 847 ? 15.498 -9.455 26.731 1.00 66.62 847 ASP A O 1
ATOM 6627 N N . GLU A 1 848 ? 15.741 -11.092 25.211 1.00 73.56 848 GLU A N 1
ATOM 6628 C CA . GLU A 1 848 ? 15.454 -12.176 26.157 1.00 73.56 848 GLU A CA 1
ATOM 6629 C C . GLU A 1 848 ? 16.394 -12.110 27.373 1.00 73.56 848 GLU A C 1
ATOM 6631 O O . GLU A 1 848 ? 15.989 -12.455 28.483 1.00 73.56 848 GLU A O 1
ATOM 6636 N N . ALA A 1 849 ? 17.615 -11.572 27.232 1.00 80.00 849 ALA A N 1
ATOM 6637 C CA . ALA A 1 849 ? 18.511 -11.376 28.362 1.00 80.00 849 ALA A CA 1
ATOM 6638 C C . ALA A 1 849 ? 18.024 -10.288 29.336 1.00 80.00 849 ALA A C 1
ATOM 6640 O O . ALA A 1 849 ? 18.364 -10.375 30.513 1.00 80.00 849 ALA A O 1
ATOM 6641 N N . VAL A 1 850 ? 17.220 -9.301 28.924 1.00 81.94 850 VAL A N 1
ATOM 6642 C CA . VAL A 1 850 ? 16.548 -8.357 29.841 1.00 81.94 850 VAL A CA 1
ATOM 6643 C C . VAL A 1 850 ? 15.480 -9.079 30.661 1.00 81.94 850 VAL A C 1
ATOM 6645 O O . VAL A 1 850 ? 15.485 -8.955 31.889 1.00 81.94 850 VAL A O 1
ATOM 6648 N N . LEU A 1 851 ? 14.622 -9.883 30.022 1.00 85.12 851 LEU A N 1
ATOM 6649 C CA . LEU A 1 851 ? 13.593 -10.674 30.712 1.00 85.12 851 LEU A CA 1
ATOM 6650 C C . LEU A 1 851 ? 14.235 -11.685 31.674 1.00 85.12 851 LEU A C 1
ATOM 6652 O O . LEU A 1 851 ? 13.856 -11.752 32.842 1.00 85.12 851 LEU A O 1
ATOM 6656 N N . LEU A 1 852 ? 15.265 -12.408 31.226 1.00 87.56 852 LEU A N 1
ATOM 6657 C CA . LEU A 1 852 ? 16.011 -13.365 32.045 1.00 87.56 852 LEU A CA 1
ATOM 6658 C C . LEU A 1 852 ? 16.759 -12.678 33.197 1.00 87.56 852 LEU A C 1
ATOM 6660 O O . LEU A 1 852 ? 16.685 -13.147 34.330 1.00 87.56 852 LEU A O 1
ATOM 6664 N N . ARG A 1 853 ? 17.434 -11.540 32.969 1.00 90.75 853 ARG A N 1
ATOM 6665 C CA . ARG A 1 853 ? 18.073 -10.761 34.052 1.00 90.75 853 ARG A CA 1
ATOM 6666 C C . ARG A 1 853 ? 17.055 -10.305 35.087 1.00 90.75 853 ARG A C 1
ATOM 6668 O O . ARG A 1 853 ? 17.355 -10.359 36.276 1.00 90.75 853 ARG A O 1
ATOM 6675 N N . MET A 1 854 ? 15.871 -9.881 34.649 1.00 92.00 854 MET A N 1
ATOM 6676 C CA . MET A 1 854 ? 14.792 -9.475 35.543 1.00 92.00 854 MET A CA 1
ATOM 6677 C C . MET A 1 854 ? 14.244 -10.668 36.337 1.00 92.00 854 MET A C 1
ATOM 6679 O O . MET A 1 854 ? 14.129 -10.577 37.557 1.00 92.00 854 MET A O 1
ATOM 6683 N N . ALA A 1 855 ? 14.008 -11.814 35.689 1.00 92.75 855 ALA A N 1
ATOM 6684 C CA . ALA A 1 855 ? 13.596 -13.057 36.344 1.00 92.75 855 ALA A CA 1
ATOM 6685 C C . ALA A 1 855 ? 14.617 -13.532 37.395 1.00 92.75 855 ALA A C 1
ATOM 6687 O O . ALA A 1 855 ? 14.237 -13.976 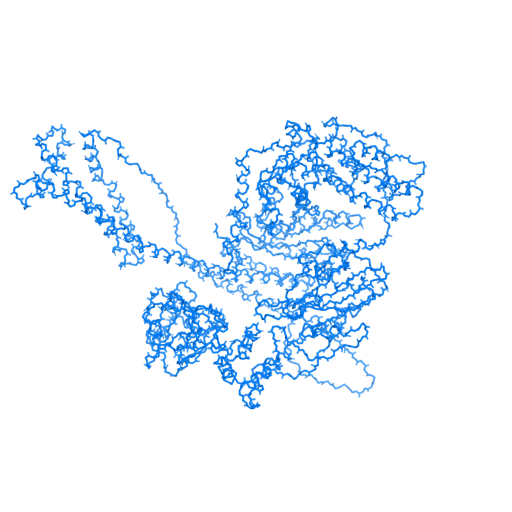38.478 1.00 92.75 855 ALA A O 1
ATOM 6688 N N . MET A 1 856 ? 15.915 -13.387 37.111 1.00 92.88 856 MET A N 1
ATOM 6689 C CA . MET A 1 856 ? 17.012 -13.764 38.011 1.00 92.88 856 MET A CA 1
ATOM 6690 C C . MET A 1 856 ? 17.156 -12.865 39.252 1.00 92.88 856 MET A C 1
ATOM 6692 O O . MET A 1 856 ? 17.888 -13.231 40.171 1.00 92.88 856 MET A O 1
ATOM 6696 N N . LEU A 1 857 ? 16.449 -11.728 39.334 1.00 94.25 857 LEU A N 1
ATOM 6697 C CA . LEU A 1 857 ? 16.348 -10.950 40.579 1.00 94.25 857 LEU A CA 1
ATOM 6698 C C . LEU A 1 857 ? 15.404 -11.587 41.615 1.00 94.25 857 LEU A C 1
ATOM 6700 O O . LEU A 1 857 ? 15.375 -11.140 42.762 1.00 94.25 857 LEU A O 1
ATOM 6704 N N . TYR A 1 858 ? 14.633 -12.606 41.227 1.00 94.31 858 TYR A N 1
ATOM 6705 C CA . TYR A 1 858 ? 13.610 -13.236 42.056 1.00 94.31 858 TYR A CA 1
ATOM 6706 C C . TYR A 1 858 ? 13.880 -14.746 42.223 1.00 94.31 858 TYR A C 1
ATOM 6708 O O . TYR A 1 858 ? 14.395 -15.385 41.303 1.00 94.31 858 TYR A O 1
ATOM 6716 N N . PRO A 1 859 ? 13.528 -15.357 43.375 1.00 93.69 859 PRO A N 1
ATOM 6717 C CA . PRO A 1 859 ? 13.638 -16.805 43.566 1.00 93.69 859 PRO A CA 1
ATOM 6718 C C . PRO A 1 859 ? 12.807 -17.592 42.545 1.00 93.69 859 PRO A C 1
ATOM 6720 O O . PRO A 1 859 ? 11.735 -17.143 42.149 1.00 93.69 859 PRO A O 1
ATOM 6723 N N . ALA A 1 860 ? 13.234 -18.811 42.199 1.00 89.38 860 ALA A N 1
ATOM 6724 C CA . ALA A 1 860 ? 12.608 -19.610 41.136 1.00 89.38 860 ALA A CA 1
ATOM 6725 C C . ALA A 1 860 ? 11.095 -19.881 41.316 1.00 89.38 860 ALA A C 1
ATOM 6727 O O . ALA A 1 860 ? 10.368 -20.024 40.338 1.00 89.38 860 ALA A O 1
ATOM 6728 N N . GLY A 1 861 ? 10.609 -19.934 42.562 1.00 90.06 861 GLY A N 1
ATOM 6729 C CA . GLY A 1 861 ? 9.184 -20.104 42.881 1.00 90.06 861 GLY A CA 1
ATOM 6730 C C . GLY A 1 861 ? 8.360 -18.809 42.915 1.00 90.06 861 GLY A C 1
ATOM 6731 O O . GLY A 1 861 ? 7.183 -18.862 43.250 1.00 90.06 861 GLY A O 1
ATOM 6732 N N . HIS A 1 862 ? 8.958 -17.650 42.636 1.00 94.19 862 HIS A N 1
ATOM 6733 C CA . HIS A 1 862 ? 8.290 -16.350 42.700 1.00 94.19 862 HIS A CA 1
ATOM 6734 C C . HIS A 1 862 ? 7.517 -16.047 41.408 1.00 94.19 862 HIS A C 1
ATOM 6736 O O . HIS A 1 862 ? 8.024 -16.307 40.316 1.00 94.19 862 HIS A O 1
ATOM 6742 N N . ALA A 1 863 ? 6.347 -15.407 41.524 1.00 91.38 863 ALA A N 1
ATOM 6743 C CA . ALA A 1 863 ? 5.463 -15.077 40.401 1.00 91.38 863 ALA A CA 1
ATOM 6744 C C . ALA A 1 863 ? 6.190 -14.372 39.241 1.00 91.38 863 ALA A C 1
ATOM 6746 O O . ALA A 1 863 ? 6.085 -14.797 38.093 1.00 91.38 863 ALA A O 1
ATOM 6747 N N . VAL A 1 864 ? 7.002 -13.348 39.544 1.00 92.50 864 VAL A N 1
ATOM 6748 C CA . VAL A 1 864 ? 7.828 -12.632 38.545 1.00 92.50 864 VAL A CA 1
ATOM 6749 C C . VAL A 1 864 ? 8.795 -13.558 37.807 1.00 92.50 864 VAL A C 1
ATOM 6751 O O . VAL A 1 864 ? 8.902 -13.476 36.587 1.00 92.50 864 VAL A O 1
ATOM 6754 N N . HIS A 1 865 ? 9.478 -14.456 38.523 1.00 94.31 865 HIS A N 1
ATOM 6755 C CA . HIS A 1 865 ? 10.408 -15.396 37.901 1.00 94.31 865 HIS A CA 1
ATOM 6756 C C . HIS A 1 865 ? 9.657 -16.352 36.975 1.00 94.31 865 HIS A C 1
ATOM 6758 O O . HIS A 1 865 ? 9.991 -16.466 35.800 1.00 94.31 865 HIS A O 1
ATOM 6764 N N . ARG A 1 866 ? 8.603 -16.998 37.489 1.00 92.69 866 ARG A N 1
ATOM 6765 C CA . ARG A 1 866 ? 7.807 -17.971 36.734 1.00 92.69 866 ARG A CA 1
ATOM 6766 C C . ARG A 1 866 ? 7.175 -17.339 35.497 1.00 92.69 866 ARG A C 1
ATOM 6768 O O . ARG A 1 866 ? 7.313 -17.904 34.421 1.00 92.69 866 ARG A O 1
ATOM 6775 N N . THR A 1 867 ? 6.572 -16.157 35.630 1.00 90.06 867 THR A N 1
ATOM 6776 C CA . THR A 1 867 ? 5.916 -15.434 34.525 1.00 90.06 867 THR A CA 1
ATOM 6777 C C . THR A 1 867 ? 6.898 -15.055 33.423 1.00 90.06 867 THR A C 1
ATOM 6779 O O . THR A 1 867 ? 6.628 -15.316 32.257 1.00 90.06 867 THR A O 1
ATOM 6782 N N . LEU A 1 868 ? 8.061 -14.493 33.768 1.00 88.44 868 LEU A N 1
ATOM 6783 C CA . LEU A 1 868 ? 9.056 -14.109 32.763 1.00 88.44 868 LEU A CA 1
ATOM 6784 C C . LEU A 1 868 ? 9.711 -15.328 32.092 1.00 88.44 868 LEU A C 1
ATOM 6786 O O . LEU A 1 868 ? 9.943 -15.295 30.888 1.00 88.44 868 LEU A O 1
ATOM 6790 N N . ILE A 1 869 ? 9.959 -16.417 32.829 1.00 88.44 869 ILE A N 1
ATOM 6791 C CA . ILE A 1 869 ? 10.473 -17.670 32.250 1.00 88.44 869 ILE A CA 1
ATOM 6792 C C . ILE A 1 869 ? 9.430 -18.338 31.344 1.00 88.44 869 ILE A C 1
ATOM 6794 O O . ILE A 1 869 ? 9.773 -18.744 30.238 1.00 88.44 869 ILE A O 1
ATOM 6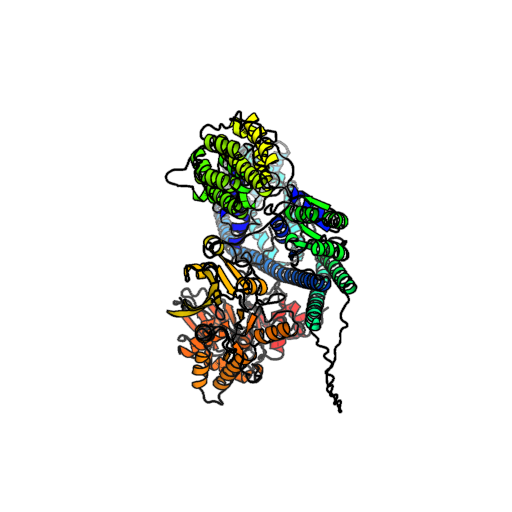798 N N . ASN A 1 870 ? 8.165 -18.413 31.765 1.00 87.19 870 ASN A N 1
ATOM 6799 C CA . ASN A 1 870 ? 7.070 -18.935 30.943 1.00 87.19 870 ASN A CA 1
ATOM 6800 C C . ASN A 1 870 ? 6.863 -18.087 29.678 1.00 87.19 870 ASN A C 1
ATOM 6802 O O . ASN A 1 870 ? 6.710 -18.660 28.607 1.00 87.19 870 ASN A O 1
ATOM 6806 N N . ALA A 1 871 ? 6.953 -16.756 29.767 1.00 81.62 871 ALA A N 1
ATOM 6807 C CA . ALA A 1 871 ? 6.885 -15.880 28.599 1.00 81.62 871 ALA A CA 1
ATOM 6808 C C . ALA A 1 871 ? 8.021 -16.154 27.596 1.00 81.62 871 ALA A C 1
ATOM 6810 O O . ALA A 1 871 ? 7.745 -16.293 26.407 1.00 81.62 871 ALA A O 1
ATOM 6811 N N . VAL A 1 872 ? 9.266 -16.308 28.074 1.00 81.00 872 VAL A N 1
ATOM 6812 C CA . VAL A 1 872 ? 10.430 -16.670 27.238 1.00 81.00 872 VAL A CA 1
ATOM 6813 C C . VAL A 1 872 ? 10.297 -18.084 26.646 1.00 81.00 872 VAL A C 1
ATOM 6815 O O . VAL A 1 872 ? 10.676 -18.320 25.504 1.00 81.00 872 VAL A O 1
ATOM 6818 N N . GLN A 1 873 ? 9.717 -19.039 27.375 1.00 80.56 873 GLN A N 1
ATOM 6819 C CA . GLN A 1 873 ? 9.479 -20.393 26.857 1.00 80.56 873 GLN A CA 1
ATOM 6820 C C . GLN A 1 873 ? 8.338 -20.437 25.829 1.00 80.56 873 GLN A C 1
ATOM 6822 O O . GLN A 1 873 ? 8.463 -21.102 24.804 1.00 80.56 873 GLN A O 1
ATOM 6827 N N . ALA A 1 874 ? 7.253 -19.695 26.058 1.00 77.25 874 ALA A N 1
ATOM 6828 C CA . ALA A 1 874 ? 6.135 -19.591 25.126 1.00 77.25 874 ALA A CA 1
ATOM 6829 C C . ALA A 1 874 ? 6.545 -18.884 23.821 1.00 77.25 874 ALA A C 1
ATOM 6831 O O . ALA A 1 874 ? 6.153 -19.331 22.739 1.00 77.25 874 ALA A O 1
ATOM 6832 N N . SER A 1 875 ? 7.396 -17.847 23.886 1.00 72.19 875 SER A N 1
ATOM 6833 C CA . SER A 1 875 ? 7.995 -17.242 22.685 1.00 72.19 875 SER A CA 1
ATOM 6834 C C . SER A 1 875 ? 8.859 -18.238 21.907 1.00 72.19 875 SER A C 1
ATOM 6836 O O . SER A 1 875 ? 8.756 -18.309 20.685 1.00 72.19 875 SER A O 1
ATOM 6838 N N . GLN A 1 876 ? 9.631 -19.073 22.608 1.00 72.88 876 GLN A N 1
ATOM 6839 C CA . GLN A 1 876 ? 10.448 -20.137 22.012 1.00 72.88 876 GLN A CA 1
ATOM 6840 C C . GLN A 1 876 ? 9.630 -21.343 21.495 1.00 72.88 876 GLN A C 1
ATOM 6842 O O . GLN A 1 876 ? 10.185 -22.210 20.821 1.00 72.88 876 GLN A O 1
ATOM 6847 N N . HIS A 1 877 ? 8.324 -21.435 21.774 1.00 67.38 877 HIS A N 1
ATOM 6848 C CA . HIS A 1 877 ? 7.459 -22.490 21.230 1.00 67.38 877 HIS A CA 1
ATOM 6849 C C . HIS A 1 877 ? 6.588 -22.017 20.054 1.00 67.38 877 HIS A C 1
ATOM 6851 O O . HIS A 1 877 ? 6.398 -22.753 19.086 1.00 67.38 877 HIS A O 1
ATOM 6857 N N . GLY A 1 878 ? 6.055 -20.792 20.112 1.00 58.81 878 GLY A N 1
ATOM 6858 C CA . GLY A 1 878 ? 5.079 -20.305 19.129 1.00 58.81 878 GLY A CA 1
ATOM 6859 C C . GLY A 1 878 ? 5.626 -20.040 17.718 1.00 58.81 878 GLY A C 1
ATOM 6860 O O . GLY A 1 878 ? 4.847 -20.014 16.765 1.00 58.81 878 GLY A O 1
ATOM 6861 N N . ASP A 1 879 ? 6.942 -19.848 17.568 1.00 61.84 879 ASP A N 1
ATOM 6862 C CA . ASP A 1 879 ? 7.527 -19.170 16.397 1.00 61.84 879 ASP A CA 1
ATOM 6863 C C . ASP A 1 879 ? 8.198 -20.098 15.354 1.00 61.84 879 ASP A C 1
ATOM 6865 O O . ASP A 1 879 ? 8.906 -19.647 14.454 1.00 61.84 879 ASP A O 1
ATOM 6869 N N . ALA A 1 880 ? 7.942 -21.412 15.414 1.00 59.66 880 ALA A N 1
ATOM 6870 C CA . ALA A 1 880 ? 8.380 -22.400 14.407 1.00 59.66 880 ALA A CA 1
ATOM 6871 C C . ALA A 1 880 ? 7.467 -22.458 13.154 1.00 59.66 880 ALA A C 1
ATOM 6873 O O . ALA A 1 880 ? 7.451 -23.431 12.399 1.00 59.66 880 ALA A O 1
ATOM 6874 N N . SER A 1 881 ? 6.644 -21.428 12.926 1.00 64.94 881 SER A N 1
ATOM 6875 C CA . SER A 1 881 ? 5.612 -21.450 11.879 1.00 64.94 881 SER A CA 1
ATOM 6876 C C . SER A 1 881 ? 6.179 -21.458 10.449 1.00 64.94 881 SER A C 1
ATOM 6878 O O . SER A 1 881 ? 5.627 -22.150 9.591 1.00 64.94 881 SER A O 1
ATOM 6880 N N . ASP A 1 882 ? 7.295 -20.756 10.219 1.00 69.25 882 ASP A N 1
ATOM 6881 C CA . ASP A 1 882 ? 8.009 -20.688 8.936 1.00 69.25 882 ASP A CA 1
ATOM 6882 C C . ASP A 1 882 ? 8.613 -22.044 8.525 1.00 69.25 882 ASP A C 1
ATOM 6884 O O . ASP A 1 882 ? 8.445 -22.487 7.390 1.00 69.25 882 ASP A O 1
ATOM 6888 N N . GLU A 1 883 ? 9.324 -22.712 9.435 1.00 70.50 883 GLU A N 1
ATOM 6889 C CA . GLU A 1 883 ? 10.032 -23.968 9.149 1.00 70.50 883 GLU A CA 1
ATOM 6890 C C . GLU A 1 883 ? 9.043 -25.113 8.891 1.00 70.50 883 GLU A C 1
ATOM 6892 O O . GLU A 1 883 ? 9.127 -25.766 7.846 1.00 70.50 883 GLU A O 1
ATOM 6897 N N . ARG A 1 884 ? 8.008 -25.253 9.728 1.00 71.62 884 ARG A N 1
ATOM 6898 C CA . ARG A 1 884 ? 6.894 -26.179 9.479 1.00 71.62 884 ARG A CA 1
ATOM 6899 C C . ARG A 1 884 ? 6.236 -25.956 8.110 1.00 71.62 884 ARG A C 1
ATOM 6901 O O . ARG A 1 884 ? 5.961 -26.924 7.402 1.00 71.62 884 ARG A O 1
ATOM 6908 N N . LEU A 1 885 ? 5.997 -24.699 7.722 1.00 71.75 885 LEU A N 1
ATOM 6909 C CA . LEU A 1 885 ? 5.383 -24.356 6.434 1.00 71.75 885 LEU A CA 1
ATOM 6910 C C . LEU A 1 885 ? 6.323 -24.626 5.245 1.00 71.75 885 LEU A C 1
ATOM 6912 O O . LEU A 1 885 ? 5.850 -24.981 4.162 1.00 71.75 885 LEU A O 1
ATOM 6916 N N . LEU A 1 886 ? 7.643 -24.504 5.433 1.00 74.88 886 LEU A N 1
ATOM 6917 C CA . LEU A 1 886 ? 8.626 -24.903 4.425 1.00 74.88 886 LEU A CA 1
ATOM 6918 C C . LEU A 1 886 ? 8.643 -26.422 4.239 1.00 74.88 886 LEU A C 1
ATOM 6920 O O . LEU A 1 886 ? 8.575 -26.890 3.104 1.00 74.88 886 LEU A O 1
ATOM 6924 N N . HIS A 1 887 ? 8.695 -27.186 5.335 1.00 77.38 887 HIS A N 1
ATOM 6925 C CA . HIS A 1 887 ? 8.703 -28.648 5.293 1.00 77.38 887 HIS A CA 1
ATOM 6926 C C . HIS A 1 887 ? 7.428 -29.223 4.672 1.00 77.38 887 HIS A C 1
ATOM 6928 O O . HIS A 1 887 ? 7.534 -30.092 3.810 1.00 77.38 887 HIS A O 1
ATOM 6934 N N . GLU A 1 888 ? 6.247 -28.706 5.032 1.00 74.69 888 GLU A N 1
ATOM 6935 C CA . GLU A 1 888 ? 4.970 -29.084 4.407 1.00 74.69 888 GLU A CA 1
ATOM 6936 C C . GLU A 1 888 ? 5.035 -28.897 2.881 1.00 74.69 888 GLU A C 1
ATOM 6938 O O . GLU A 1 888 ? 4.774 -29.818 2.109 1.00 74.69 888 GLU A O 1
ATOM 6943 N N . ARG A 1 889 ? 5.493 -27.728 2.421 1.00 76.12 889 ARG A N 1
ATOM 6944 C CA . ARG A 1 889 ? 5.530 -27.388 0.990 1.00 76.12 889 ARG A CA 1
ATOM 6945 C C . ARG A 1 889 ? 6.640 -28.088 0.203 1.00 76.12 889 ARG A C 1
ATOM 6947 O O . ARG A 1 889 ? 6.475 -28.285 -1.002 1.00 76.12 889 ARG A O 1
ATOM 6954 N N . LEU A 1 890 ? 7.743 -28.465 0.851 1.00 75.81 890 LEU A N 1
ATOM 6955 C CA . LEU A 1 890 ? 8.769 -29.342 0.279 1.00 75.81 890 LEU A CA 1
ATOM 6956 C C . LEU A 1 890 ? 8.256 -30.786 0.157 1.00 75.81 890 LEU A C 1
ATOM 6958 O O . LEU A 1 890 ? 8.478 -31.417 -0.874 1.00 75.81 890 LEU A O 1
ATOM 6962 N N . ALA A 1 891 ? 7.542 -31.295 1.167 1.00 74.81 891 ALA A N 1
ATOM 6963 C CA . ALA A 1 891 ? 6.954 -32.636 1.152 1.00 74.81 891 ALA A CA 1
ATOM 6964 C C . ALA A 1 891 ? 5.853 -32.779 0.084 1.00 74.81 891 ALA A C 1
ATOM 6966 O O . ALA A 1 891 ? 5.812 -33.783 -0.625 1.00 74.81 891 ALA A O 1
ATOM 6967 N N . ASP A 1 892 ? 5.028 -31.744 -0.093 1.00 68.75 892 ASP A N 1
ATOM 6968 C CA . ASP A 1 892 ? 3.996 -31.665 -1.136 1.00 68.75 892 ASP A CA 1
ATOM 6969 C C . ASP A 1 892 ? 4.554 -31.460 -2.559 1.00 68.75 892 ASP A C 1
ATOM 6971 O O . ASP A 1 892 ? 3.795 -31.444 -3.529 1.00 68.75 892 ASP A O 1
ATOM 6975 N N . GLY A 1 893 ? 5.856 -31.189 -2.710 1.00 66.31 893 GLY A N 1
ATOM 6976 C CA . GLY A 1 893 ? 6.469 -30.816 -3.992 1.00 66.31 893 GLY A CA 1
ATOM 6977 C C . GLY A 1 893 ? 6.062 -29.434 -4.532 1.00 66.31 893 GLY A C 1
ATOM 6978 O O . GLY A 1 893 ? 6.454 -29.070 -5.642 1.00 66.31 893 GLY A O 1
ATOM 6979 N N . ARG A 1 894 ? 5.316 -28.634 -3.754 1.00 60.91 894 ARG A N 1
ATOM 6980 C CA . ARG A 1 894 ? 4.963 -27.230 -4.065 1.00 60.91 894 ARG A CA 1
ATOM 6981 C C . ARG A 1 894 ? 6.198 -26.322 -4.115 1.00 60.91 894 ARG A C 1
ATOM 6983 O O . ARG A 1 894 ? 6.185 -25.296 -4.792 1.00 60.91 894 ARG A O 1
ATOM 6990 N N . ILE A 1 895 ? 7.257 -26.710 -3.410 1.00 72.75 895 ILE A N 1
ATOM 6991 C CA . ILE A 1 895 ? 8.600 -26.133 -3.458 1.00 72.75 895 ILE A CA 1
ATOM 6992 C C . ILE A 1 895 ? 9.582 -27.254 -3.820 1.00 72.75 895 ILE A C 1
ATOM 6994 O O . ILE A 1 895 ? 9.462 -28.372 -3.326 1.00 72.75 895 ILE A O 1
ATOM 6998 N N . SER A 1 896 ? 10.589 -26.954 -4.645 1.00 78.00 896 SER A N 1
ATOM 6999 C CA . SER A 1 896 ? 11.699 -27.877 -4.913 1.00 78.00 896 SER A CA 1
ATOM 7000 C C . SER A 1 896 ? 12.901 -27.572 -4.017 1.00 78.00 896 SER A C 1
ATOM 7002 O O . SER A 1 896 ? 13.345 -26.423 -3.945 1.00 78.00 896 SER A O 1
ATOM 7004 N N . SER A 1 897 ? 13.489 -28.612 -3.422 1.00 78.50 897 SER A N 1
ATOM 7005 C CA . SER A 1 897 ? 14.757 -28.543 -2.676 1.00 78.50 897 SER A CA 1
ATOM 7006 C C . SER A 1 897 ? 15.947 -28.073 -3.530 1.00 78.50 897 SER A C 1
ATOM 7008 O O . SER A 1 897 ? 16.941 -27.574 -3.001 1.00 78.50 897 SER A O 1
ATOM 7010 N N . HIS A 1 898 ? 15.838 -28.155 -4.861 1.00 79.19 898 HIS A N 1
ATOM 7011 C CA . HIS A 1 898 ? 16.819 -27.590 -5.792 1.00 79.19 898 HIS A CA 1
ATOM 7012 C C . HIS A 1 898 ? 16.814 -26.053 -5.839 1.00 79.19 898 HIS A C 1
ATOM 7014 O O . HIS A 1 898 ? 17.755 -25.474 -6.374 1.00 79.19 898 HIS A O 1
ATOM 7020 N N . HIS A 1 899 ? 15.790 -25.384 -5.292 1.00 83.31 899 HIS A N 1
ATOM 7021 C CA . HIS A 1 899 ? 15.701 -23.919 -5.269 1.00 83.31 899 HIS A CA 1
ATOM 7022 C C . HIS A 1 899 ? 15.985 -23.314 -3.889 1.00 83.31 899 HIS A C 1
ATOM 7024 O O . HIS A 1 899 ? 16.524 -22.212 -3.801 1.00 83.31 899 HIS A O 1
ATOM 7030 N N . ILE A 1 900 ? 15.612 -24.014 -2.817 1.00 87.56 900 ILE A N 1
ATOM 7031 C CA . ILE A 1 900 ? 15.687 -23.519 -1.440 1.00 87.56 900 ILE A CA 1
ATOM 7032 C C . ILE A 1 900 ? 15.979 -24.675 -0.475 1.00 87.56 900 ILE A C 1
ATOM 7034 O O . ILE A 1 900 ? 15.446 -25.774 -0.641 1.00 87.56 900 ILE A O 1
ATOM 7038 N N . HIS A 1 901 ? 16.806 -24.426 0.536 1.00 87.12 901 HIS A N 1
ATOM 7039 C CA . HIS A 1 901 ? 17.083 -25.350 1.640 1.00 87.12 901 HIS A CA 1
ATOM 7040 C C . HIS A 1 901 ? 17.160 -24.584 2.965 1.00 87.12 901 HIS A C 1
ATOM 7042 O O . HIS A 1 901 ? 17.430 -23.385 2.973 1.00 87.12 901 HIS A O 1
ATOM 7048 N N . LEU A 1 902 ? 16.923 -25.258 4.092 1.00 87.06 902 LEU A N 1
ATOM 7049 C CA . LEU A 1 902 ? 17.099 -24.647 5.410 1.00 87.06 902 LEU A CA 1
ATOM 7050 C C . LEU A 1 902 ? 18.587 -24.456 5.707 1.00 87.06 902 LEU A C 1
ATOM 7052 O O . LEU A 1 902 ? 19.367 -25.396 5.590 1.00 87.06 902 LEU A O 1
ATOM 7056 N N . ALA A 1 903 ? 18.962 -23.246 6.114 1.00 89.00 903 ALA A N 1
ATOM 7057 C CA . ALA A 1 903 ? 20.278 -22.961 6.685 1.00 89.00 903 ALA A CA 1
ATOM 7058 C C . ALA A 1 903 ? 20.276 -23.051 8.222 1.00 89.00 903 ALA A C 1
ATOM 7060 O O . ALA A 1 903 ? 21.330 -23.220 8.831 1.00 89.00 903 ALA A O 1
ATOM 7061 N N . ALA A 1 904 ? 19.092 -22.994 8.841 1.00 88.12 904 ALA A N 1
ATOM 7062 C CA . ALA A 1 904 ? 18.891 -23.242 10.262 1.00 88.12 904 ALA A CA 1
ATOM 7063 C C . ALA A 1 904 ? 17.589 -24.008 10.523 1.00 88.12 904 ALA A C 1
ATOM 7065 O O . ALA A 1 904 ? 16.580 -23.766 9.860 1.00 88.12 904 ALA A O 1
ATOM 7066 N N . GLU A 1 905 ? 17.624 -24.894 11.515 1.00 85.94 905 GLU A N 1
ATOM 7067 C CA . GLU A 1 905 ? 16.493 -25.679 12.026 1.00 85.94 905 GLU A CA 1
ATOM 7068 C C . GLU A 1 905 ? 16.242 -25.305 13.500 1.00 85.94 905 GLU A C 1
ATOM 7070 O O . GLU A 1 905 ? 17.207 -25.089 14.246 1.00 85.94 905 GLU A O 1
ATOM 7075 N N . PRO A 1 906 ? 14.983 -25.234 13.966 1.00 81.25 906 PRO A N 1
ATOM 7076 C CA . PRO A 1 906 ? 14.706 -25.033 15.377 1.00 81.25 906 PRO A CA 1
ATOM 7077 C C . PRO A 1 906 ? 15.103 -26.287 16.167 1.00 81.25 906 PRO A C 1
ATOM 7079 O O . PRO A 1 906 ? 14.809 -27.415 15.771 1.00 81.25 906 PRO A O 1
ATOM 7082 N N . VAL A 1 907 ? 15.753 -26.107 17.316 1.00 84.31 907 VAL A N 1
ATOM 7083 C CA . VAL A 1 907 ? 15.853 -27.184 18.317 1.00 84.31 907 VAL A CA 1
ATOM 7084 C C . VAL A 1 907 ? 14.459 -27.438 18.895 1.00 84.31 907 VAL A C 1
ATOM 7086 O O . VAL A 1 907 ? 13.717 -26.485 19.122 1.00 84.31 907 VAL A O 1
ATOM 7089 N N . GLU A 1 908 ? 14.109 -28.699 19.174 1.00 77.88 908 GLU A N 1
ATOM 7090 C CA . GLU A 1 908 ? 12.860 -29.031 19.873 1.00 77.88 908 GLU A CA 1
ATOM 7091 C C . GLU A 1 908 ? 12.780 -28.302 21.225 1.00 77.88 908 GLU A C 1
ATOM 7093 O O . GLU A 1 908 ? 13.531 -28.592 22.161 1.00 77.88 908 GLU A O 1
ATOM 7098 N N . THR A 1 909 ? 11.851 -27.352 21.331 1.00 75.75 909 THR A N 1
ATOM 7099 C CA . THR A 1 909 ? 11.537 -26.635 22.569 1.00 75.75 909 THR A CA 1
ATOM 7100 C C . THR A 1 909 ? 10.321 -27.265 23.256 1.00 75.75 909 THR A C 1
ATOM 7102 O O . THR A 1 909 ? 9.411 -27.760 22.581 1.00 75.75 909 THR A O 1
ATOM 7105 N N . PRO A 1 910 ? 10.262 -27.276 24.604 1.00 77.06 910 PRO A N 1
ATOM 7106 C CA . PRO A 1 910 ? 9.079 -27.739 25.318 1.00 77.06 910 PRO A CA 1
ATOM 7107 C C . PRO A 1 910 ? 7.835 -26.966 24.876 1.00 77.06 910 PRO A C 1
ATOM 7109 O O . PRO A 1 910 ? 7.872 -25.741 24.762 1.00 77.06 910 PRO A O 1
ATOM 7112 N N . LYS A 1 911 ? 6.718 -27.672 24.673 1.00 77.94 911 LYS A N 1
ATOM 7113 C CA . LYS A 1 911 ? 5.437 -27.014 24.424 1.00 77.94 911 LYS A CA 1
ATOM 7114 C C . LYS A 1 911 ? 4.981 -26.284 25.687 1.00 77.94 911 LYS A C 1
ATOM 7116 O O . LYS A 1 911 ? 4.598 -26.934 26.656 1.00 77.94 911 LYS A O 1
ATOM 7121 N N . VAL A 1 912 ? 5.031 -24.955 25.634 1.00 78.88 912 VAL A N 1
ATOM 7122 C CA . VAL A 1 912 ? 4.626 -24.034 26.700 1.00 78.88 912 VAL A CA 1
ATOM 7123 C C . VAL A 1 912 ? 3.716 -22.965 26.101 1.00 78.88 912 VAL A C 1
ATOM 7125 O O . VAL A 1 912 ? 4.010 -22.416 25.038 1.00 78.88 912 VAL A O 1
ATOM 7128 N N . GLU A 1 913 ? 2.613 -22.675 26.778 1.00 78.56 913 GLU A N 1
ATOM 7129 C CA . GLU A 1 913 ? 1.666 -21.612 26.440 1.00 78.56 913 GLU A CA 1
ATOM 7130 C C . GLU A 1 913 ? 1.649 -20.564 27.575 1.00 78.56 913 GLU A C 1
ATOM 7132 O O . GLU A 1 913 ? 1.961 -20.863 28.731 1.00 78.56 913 GLU A O 1
ATOM 7137 N N . LEU A 1 914 ? 1.305 -19.306 27.269 1.00 74.19 914 LEU A N 1
ATOM 7138 C CA . LEU A 1 914 ? 1.251 -18.233 28.285 1.00 74.19 914 LEU A CA 1
ATOM 7139 C C . LEU A 1 914 ? 0.219 -18.531 29.392 1.00 74.19 914 LEU A C 1
ATOM 7141 O O . LEU A 1 914 ? 0.375 -18.105 30.535 1.00 74.19 914 LEU A O 1
ATOM 7145 N N . ASP A 1 915 ? -0.817 -19.304 29.061 1.00 79.31 915 ASP A N 1
ATOM 7146 C CA . ASP A 1 915 ? -1.882 -19.705 29.981 1.00 79.31 915 ASP A CA 1
ATOM 7147 C C . ASP A 1 915 ? -1.559 -20.943 30.840 1.00 79.31 915 ASP A C 1
ATOM 7149 O O . ASP A 1 915 ? -2.371 -21.326 31.682 1.00 79.31 915 ASP A O 1
ATOM 7153 N N . ASP A 1 916 ? -0.346 -21.508 30.735 1.00 84.81 916 ASP A N 1
ATOM 7154 C CA . ASP A 1 916 ? 0.146 -22.528 31.679 1.00 84.81 916 ASP A CA 1
ATOM 7155 C C . ASP A 1 916 ? 0.315 -21.972 33.111 1.00 84.81 916 ASP A C 1
ATOM 7157 O O . ASP A 1 916 ? 0.349 -22.728 34.089 1.00 84.81 916 ASP A O 1
ATOM 7161 N N . LEU A 1 917 ? 0.423 -20.644 33.254 1.00 87.00 917 LEU A N 1
ATOM 7162 C CA . LEU A 1 917 ? 0.411 -19.948 34.540 1.00 87.00 917 LEU A CA 1
ATOM 7163 C C . LEU A 1 917 ? -0.943 -19.270 34.798 1.00 87.00 917 LEU A C 1
ATOM 7165 O O . LEU A 1 917 ? -1.463 -18.605 33.900 1.00 87.00 917 LEU A O 1
ATOM 7169 N N . PRO A 1 918 ? -1.487 -19.339 36.031 1.00 87.62 918 PRO A N 1
ATOM 7170 C CA . PRO A 1 918 ? -2.734 -18.661 36.380 1.00 87.62 918 PRO A CA 1
ATOM 7171 C C . PRO A 1 918 ? -2.678 -17.143 36.145 1.00 87.62 918 PRO A C 1
ATOM 7173 O O . PRO A 1 918 ? -1.732 -16.492 36.585 1.00 87.62 918 PRO A O 1
ATOM 7176 N N . GLU A 1 919 ? -3.738 -16.565 35.562 1.00 84.50 919 GLU A N 1
ATOM 7177 C CA . GLU A 1 919 ? -3.856 -15.120 35.260 1.00 84.50 919 GLU A CA 1
ATOM 7178 C C . GLU A 1 919 ? -3.426 -14.232 36.446 1.00 84.50 919 GLU A C 1
ATOM 7180 O O . GLU A 1 919 ? -2.654 -13.291 36.286 1.00 84.50 919 GLU A O 1
ATOM 7185 N N . HIS A 1 920 ? -3.871 -14.555 37.667 1.00 84.56 920 HIS A N 1
ATOM 7186 C CA . HIS A 1 920 ? -3.549 -13.769 38.863 1.00 84.56 920 HIS A CA 1
ATOM 7187 C C . HIS A 1 920 ? -2.045 -13.740 39.192 1.00 84.56 920 HIS A C 1
ATOM 7189 O O . HIS A 1 920 ? -1.557 -12.729 39.692 1.00 84.56 920 HIS A O 1
ATOM 7195 N N . GLU A 1 921 ? -1.306 -14.813 38.894 1.00 89.69 921 GLU A N 1
ATOM 7196 C CA . GLU A 1 921 ? 0.142 -14.890 39.105 1.00 89.69 921 GLU A CA 1
ATOM 7197 C C . GLU A 1 921 ? 0.882 -14.017 38.081 1.00 89.69 921 GLU A C 1
ATOM 7199 O O . GLU A 1 921 ? 1.768 -13.243 38.451 1.00 89.69 921 GLU A O 1
ATOM 7204 N N . ARG A 1 922 ? 0.458 -14.065 36.810 1.00 88.50 922 ARG A N 1
ATOM 7205 C CA . ARG A 1 922 ? 1.031 -13.248 35.727 1.00 88.50 922 ARG A CA 1
ATOM 7206 C C . ARG A 1 922 ? 0.761 -11.755 35.926 1.00 88.50 922 ARG A C 1
ATOM 7208 O O . ARG A 1 922 ? 1.653 -10.924 35.754 1.00 88.50 922 ARG A O 1
ATOM 7215 N N . ARG A 1 923 ? -0.455 -11.404 36.354 1.00 85.88 923 ARG A N 1
ATOM 7216 C CA . ARG A 1 923 ? -0.854 -10.017 36.640 1.00 85.88 923 ARG A CA 1
ATOM 7217 C C . ARG A 1 923 ? -0.132 -9.440 37.859 1.00 85.88 923 ARG A C 1
ATOM 7219 O O . ARG A 1 923 ? 0.281 -8.281 37.811 1.00 85.88 923 ARG A O 1
ATOM 7226 N N . ASP A 1 924 ? 0.066 -10.222 38.925 1.00 88.19 924 ASP A N 1
ATOM 7227 C CA . ASP A 1 924 ? 0.871 -9.780 40.074 1.00 88.19 924 ASP A CA 1
ATOM 7228 C C . ASP A 1 924 ? 2.346 -9.585 39.686 1.00 88.19 924 ASP A C 1
ATOM 7230 O O . ASP A 1 924 ? 2.951 -8.570 40.036 1.00 88.19 924 ASP A O 1
ATOM 7234 N N . ALA A 1 925 ? 2.904 -10.484 38.869 1.00 91.31 925 ALA A N 1
ATOM 7235 C CA . ALA A 1 925 ? 4.246 -10.319 38.321 1.00 91.31 925 ALA A CA 1
ATOM 7236 C C . ALA A 1 925 ? 4.413 -8.989 37.564 1.00 91.31 925 ALA A C 1
ATOM 7238 O O . ALA A 1 925 ? 5.332 -8.220 37.864 1.00 91.31 925 ALA A O 1
ATOM 7239 N N . TRP A 1 926 ? 3.509 -8.670 36.631 1.00 89.44 926 TRP A N 1
ATOM 7240 C CA . TRP A 1 926 ? 3.565 -7.405 35.892 1.00 89.44 926 TRP A CA 1
ATOM 7241 C C . TRP A 1 926 ? 3.323 -6.183 36.780 1.00 89.44 926 TRP A C 1
ATOM 7243 O O . TRP A 1 926 ? 4.057 -5.202 36.658 1.00 89.44 926 TRP A O 1
ATOM 7253 N N . ARG A 1 927 ? 2.380 -6.248 37.731 1.00 89.25 927 ARG A N 1
ATOM 7254 C CA . ARG A 1 927 ? 2.167 -5.207 38.756 1.00 89.25 927 ARG A CA 1
ATOM 7255 C C . ARG A 1 927 ? 3.468 -4.885 39.499 1.00 89.25 927 ARG A C 1
ATOM 7257 O O . ARG A 1 927 ? 3.845 -3.716 39.584 1.00 89.25 927 ARG A O 1
ATOM 7264 N N . GLN A 1 928 ? 4.178 -5.907 39.982 1.00 92.06 928 GLN A N 1
ATOM 7265 C CA . GLN A 1 928 ? 5.450 -5.731 40.685 1.00 92.06 928 GLN A CA 1
ATOM 7266 C C . GLN A 1 928 ? 6.541 -5.124 39.789 1.00 92.06 928 GLN A C 1
ATOM 7268 O O . GLN A 1 928 ? 7.290 -4.264 40.248 1.00 92.06 928 GLN A O 1
ATOM 7273 N N . ILE A 1 929 ? 6.640 -5.535 38.519 1.00 91.44 929 ILE A N 1
ATOM 7274 C CA . ILE A 1 929 ? 7.614 -4.980 37.562 1.00 91.44 929 ILE A CA 1
ATOM 7275 C C . ILE A 1 929 ? 7.323 -3.494 37.282 1.00 91.44 929 ILE A C 1
ATOM 7277 O O . ILE A 1 929 ? 8.226 -2.661 37.363 1.00 91.44 929 ILE A O 1
ATOM 7281 N N . LEU A 1 930 ? 6.064 -3.147 36.996 1.00 90.12 930 LEU A N 1
ATOM 7282 C CA . LEU A 1 930 ? 5.628 -1.801 36.598 1.00 90.12 930 LEU A CA 1
ATOM 7283 C C . LEU A 1 930 ? 5.844 -0.737 37.691 1.00 90.12 930 LEU A C 1
ATOM 7285 O O . LEU A 1 930 ? 6.105 0.428 37.377 1.00 90.12 930 LEU A O 1
ATOM 7289 N N . GLN A 1 931 ? 5.776 -1.133 38.966 1.00 89.25 931 GLN A N 1
ATOM 7290 C CA . GLN A 1 931 ? 6.004 -0.255 40.120 1.00 89.25 931 GLN A CA 1
ATOM 7291 C C . GLN A 1 931 ? 7.483 0.109 40.355 1.00 89.25 931 GLN A C 1
ATOM 7293 O O . GLN A 1 931 ? 7.769 1.028 41.128 1.00 89.25 931 GLN A O 1
ATOM 7298 N N . ARG A 1 932 ? 8.437 -0.575 39.713 1.00 91.50 932 ARG A N 1
ATOM 7299 C CA . ARG A 1 932 ? 9.875 -0.331 39.910 1.00 91.50 932 ARG A CA 1
ATOM 7300 C C . ARG A 1 932 ? 10.353 0.921 39.172 1.00 91.50 932 ARG A C 1
ATOM 7302 O O . ARG A 1 932 ? 9.826 1.287 38.125 1.00 91.50 932 ARG A O 1
ATOM 7309 N N . SER A 1 933 ? 11.385 1.564 39.713 1.00 88.44 933 SER A N 1
ATOM 7310 C CA . SER A 1 933 ? 12.004 2.788 39.174 1.00 88.44 933 SER A CA 1
ATOM 7311 C C . SER A 1 933 ? 13.392 2.576 38.563 1.00 88.44 933 SER A C 1
ATOM 7313 O O . SER A 1 933 ? 13.986 3.515 38.035 1.00 88.44 933 SER A O 1
ATOM 7315 N N . ASP A 1 934 ? 13.937 1.360 38.633 1.00 89.12 934 ASP A N 1
ATOM 7316 C CA . ASP A 1 934 ? 15.242 1.051 38.059 1.00 89.12 934 ASP A CA 1
ATOM 7317 C C . ASP A 1 934 ? 15.188 0.849 36.537 1.00 89.12 934 ASP A C 1
ATOM 7319 O O . ASP A 1 934 ? 14.156 0.524 35.945 1.00 89.12 934 ASP A O 1
ATOM 7323 N N . LYS A 1 935 ? 16.346 1.031 35.897 1.00 82.88 935 LYS A N 1
ATOM 7324 C CA . LYS A 1 935 ? 16.480 0.971 34.440 1.00 82.88 935 LYS A CA 1
ATOM 7325 C C . LYS A 1 935 ? 16.174 -0.419 33.864 1.00 82.88 935 LYS A C 1
ATOM 7327 O O . LYS A 1 935 ? 15.616 -0.477 32.777 1.00 82.88 935 LYS A O 1
ATOM 7332 N N . LEU A 1 936 ? 16.445 -1.512 34.587 1.00 86.12 936 LEU A N 1
ATOM 7333 C CA . LEU A 1 936 ? 16.141 -2.868 34.110 1.00 86.12 936 LEU A CA 1
ATOM 7334 C C . LEU A 1 936 ? 14.626 -3.107 34.041 1.00 86.12 936 LEU A C 1
ATOM 7336 O O . LEU A 1 936 ? 14.158 -3.732 33.096 1.00 86.12 936 LEU A O 1
ATOM 7340 N N . ALA A 1 937 ? 13.854 -2.572 34.990 1.00 88.75 937 ALA A N 1
ATOM 7341 C CA . ALA A 1 937 ? 12.394 -2.608 34.931 1.00 88.75 937 ALA A CA 1
ATOM 7342 C C . ALA A 1 937 ? 11.829 -1.779 33.768 1.00 88.75 937 ALA A C 1
ATOM 7344 O O . ALA A 1 937 ? 10.953 -2.250 33.046 1.00 88.75 937 ALA A O 1
ATOM 7345 N N . VAL A 1 938 ? 12.358 -0.566 33.567 1.00 82.88 938 VAL A N 1
ATOM 7346 C CA . VAL A 1 938 ? 12.005 0.303 32.430 1.00 82.88 938 VAL A CA 1
ATOM 7347 C C . VAL A 1 938 ? 12.299 -0.399 31.105 1.00 82.88 938 VAL A C 1
ATOM 7349 O O . VAL A 1 938 ? 11.445 -0.408 30.223 1.00 82.88 938 VAL A O 1
ATOM 7352 N N . ASP A 1 939 ? 13.476 -1.017 30.982 1.00 78.75 939 ASP A N 1
ATOM 7353 C CA . ASP A 1 939 ? 13.858 -1.776 29.795 1.00 78.75 939 ASP A CA 1
ATOM 7354 C C . ASP A 1 939 ? 12.960 -3.002 29.616 1.00 78.75 939 ASP A C 1
ATOM 7356 O O . ASP A 1 939 ? 12.432 -3.181 28.531 1.00 78.75 939 ASP A O 1
ATOM 7360 N N . CYS A 1 940 ? 12.683 -3.781 30.666 1.00 83.81 940 CYS A N 1
ATOM 7361 C CA . CYS A 1 940 ? 11.796 -4.947 30.602 1.00 83.81 940 CYS A CA 1
ATOM 7362 C C . CYS A 1 940 ? 10.387 -4.594 30.095 1.00 83.81 940 CYS A C 1
ATOM 7364 O O . CYS A 1 940 ? 9.890 -5.257 29.189 1.00 83.81 940 CYS A O 1
ATOM 7366 N N . VAL A 1 941 ? 9.774 -3.521 30.609 1.00 80.75 941 VAL A N 1
ATOM 7367 C CA . VAL A 1 941 ? 8.444 -3.063 30.161 1.00 80.75 941 VAL A CA 1
ATOM 7368 C C . VAL A 1 941 ? 8.490 -2.506 28.739 1.00 80.75 941 VAL A C 1
ATOM 7370 O O . VAL A 1 941 ? 7.593 -2.781 27.948 1.00 80.75 941 VAL A O 1
ATOM 7373 N N . HIS A 1 942 ? 9.534 -1.755 28.377 1.00 73.69 942 HIS A N 1
ATOM 7374 C CA . HIS A 1 942 ? 9.707 -1.259 27.009 1.00 73.69 942 HIS A CA 1
ATOM 7375 C C . HIS A 1 942 ? 9.877 -2.406 25.998 1.00 73.69 942 HIS A C 1
ATOM 7377 O O . HIS A 1 942 ? 9.352 -2.340 24.892 1.00 73.69 942 HIS A O 1
ATOM 7383 N N . ASN A 1 943 ? 10.571 -3.468 26.407 1.00 67.75 943 ASN A N 1
ATOM 7384 C CA . ASN A 1 943 ? 10.891 -4.643 25.604 1.00 67.75 943 ASN A CA 1
ATOM 7385 C C . ASN A 1 943 ? 9.678 -5.566 25.372 1.00 67.75 943 ASN A C 1
ATOM 7387 O O . ASN A 1 943 ? 9.585 -6.191 24.319 1.00 67.75 943 ASN A O 1
ATOM 7391 N N . THR A 1 944 ? 8.724 -5.623 26.311 1.00 69.88 944 THR A N 1
ATOM 7392 C CA . THR A 1 944 ? 7.497 -6.430 26.162 1.00 69.88 944 THR A CA 1
ATOM 7393 C C . THR A 1 944 ? 6.284 -5.661 25.635 1.00 69.88 944 THR A C 1
ATOM 7395 O O . THR A 1 944 ? 5.412 -6.279 25.023 1.00 69.88 944 THR A O 1
ATOM 7398 N N . ALA A 1 945 ? 6.225 -4.333 25.794 1.00 58.22 945 ALA A N 1
ATOM 7399 C CA . ALA A 1 945 ? 5.084 -3.517 25.356 1.00 58.22 945 ALA A CA 1
ATOM 7400 C C . ALA A 1 945 ? 4.824 -3.555 23.835 1.00 58.22 945 ALA A C 1
ATOM 7402 O O . ALA A 1 945 ? 3.668 -3.484 23.419 1.00 58.22 945 ALA A O 1
ATOM 7403 N N . ASP A 1 946 ? 5.873 -3.701 23.019 1.00 50.44 946 ASP A N 1
ATOM 7404 C CA . ASP A 1 946 ? 5.779 -3.791 21.551 1.00 50.44 946 ASP A CA 1
ATOM 7405 C C . ASP A 1 946 ? 5.547 -5.231 21.035 1.00 50.44 946 ASP A C 1
ATOM 7407 O O . ASP A 1 946 ? 5.360 -5.436 19.835 1.00 50.44 946 ASP A O 1
ATOM 7411 N N . MET A 1 947 ? 5.614 -6.245 21.908 1.00 52.22 947 MET A N 1
ATOM 7412 C CA . MET A 1 947 ? 5.902 -7.629 21.504 1.00 52.22 947 MET A CA 1
ATOM 7413 C C . MET A 1 947 ? 4.664 -8.516 21.312 1.00 52.22 947 MET A C 1
ATOM 7415 O O . MET A 1 947 ? 4.579 -9.255 20.333 1.00 52.22 947 MET A O 1
ATOM 7419 N N . LEU A 1 948 ? 3.730 -8.504 22.268 1.00 51.53 948 LEU A N 1
ATOM 7420 C CA . LEU A 1 948 ? 2.653 -9.495 22.361 1.00 51.53 948 LEU A CA 1
ATOM 7421 C C . LEU A 1 948 ? 1.361 -8.834 22.849 1.00 51.53 948 LEU A C 1
ATOM 7423 O O . LEU A 1 948 ? 1.252 -8.492 24.027 1.00 51.53 948 LEU A O 1
ATOM 7427 N N . ALA A 1 949 ? 0.347 -8.755 21.979 1.00 50.09 949 ALA A N 1
ATOM 7428 C CA . ALA A 1 949 ? -1.015 -8.364 22.372 1.00 50.09 949 ALA A CA 1
ATOM 7429 C C . ALA A 1 949 ? -1.511 -9.191 23.580 1.00 50.09 949 ALA A C 1
ATOM 7431 O O . ALA A 1 949 ? -2.084 -8.658 24.526 1.00 50.09 949 ALA A O 1
ATOM 7432 N N . ASN A 1 950 ? -1.159 -10.480 23.609 1.00 56.25 950 ASN A N 1
ATOM 7433 C CA . ASN A 1 950 ? -1.523 -11.407 24.680 1.00 56.25 950 ASN A CA 1
ATOM 7434 C C . ASN A 1 950 ? -0.834 -11.101 26.028 1.00 56.25 950 ASN A C 1
ATOM 7436 O O . ASN A 1 950 ? -1.435 -11.334 27.068 1.00 56.25 950 ASN A O 1
ATOM 7440 N N . VAL A 1 951 ? 0.393 -10.557 26.044 1.00 63.75 951 VAL A N 1
ATOM 7441 C CA . VAL A 1 951 ? 1.071 -10.156 27.302 1.00 63.75 951 VAL A CA 1
ATOM 7442 C C . VAL A 1 951 ? 0.563 -8.798 27.782 1.00 63.75 951 VAL A C 1
ATOM 7444 O O . VAL A 1 951 ? 0.445 -8.568 28.984 1.00 63.75 951 VAL A O 1
ATOM 7447 N N . ARG A 1 952 ? 0.193 -7.908 26.854 1.00 67.38 952 ARG A N 1
ATOM 7448 C CA . ARG A 1 952 ? -0.423 -6.616 27.179 1.00 67.38 952 ARG A CA 1
ATOM 7449 C C . ARG A 1 952 ? -1.772 -6.779 27.895 1.00 67.38 952 ARG A C 1
ATOM 7451 O O . ARG A 1 952 ? -2.089 -5.969 28.760 1.00 67.38 952 ARG A O 1
ATOM 7458 N N . ALA A 1 953 ? -2.513 -7.856 27.624 1.00 68.44 953 ALA A N 1
ATOM 7459 C CA . ALA A 1 953 ? -3.737 -8.206 28.353 1.00 68.44 953 ALA A CA 1
ATOM 7460 C C . ALA A 1 953 ? -3.507 -8.486 29.860 1.00 68.44 953 ALA A C 1
ATOM 7462 O O . ALA A 1 953 ? -4.373 -8.189 30.689 1.00 68.44 953 ALA A O 1
ATOM 7463 N N . ASP A 1 954 ? -2.324 -8.983 30.246 1.00 77.06 954 ASP A N 1
ATOM 7464 C CA . ASP A 1 954 ? -1.955 -9.188 31.655 1.00 77.06 954 ASP A CA 1
ATOM 7465 C C . ASP A 1 954 ? -1.568 -7.875 32.372 1.00 77.06 954 ASP A C 1
ATOM 7467 O O . ASP A 1 954 ? -1.354 -7.869 33.588 1.00 77.06 954 ASP A O 1
ATOM 7471 N N . PHE A 1 955 ? -1.478 -6.737 31.672 1.00 84.12 955 PHE A N 1
ATOM 7472 C CA . PHE A 1 955 ? -1.100 -5.482 32.319 1.00 84.12 955 PHE A CA 1
ATOM 7473 C C . PHE A 1 955 ? -2.255 -4.928 33.189 1.00 84.12 955 PHE A C 1
ATOM 7475 O O . PHE A 1 955 ? -3.421 -4.908 32.770 1.00 84.12 955 PHE A O 1
ATOM 7482 N N . PRO A 1 956 ? -1.963 -4.405 34.400 1.00 81.81 956 PRO A N 1
ATOM 7483 C CA . PRO A 1 956 ? -2.964 -3.760 35.252 1.00 81.81 956 PRO A CA 1
ATOM 7484 C C . PRO A 1 956 ? -3.586 -2.494 34.648 1.00 81.81 956 PRO A C 1
ATOM 7486 O O . PRO A 1 956 ? -4.708 -2.154 35.011 1.00 81.81 956 PRO A O 1
ATOM 7489 N N . HIS A 1 957 ? -2.889 -1.825 33.722 1.00 81.94 957 HIS A N 1
ATOM 7490 C CA . HIS A 1 957 ? -3.360 -0.639 33.003 1.00 81.94 957 HIS A CA 1
ATOM 7491 C C . HIS A 1 957 ? -2.995 -0.759 31.523 1.00 81.94 957 HIS A C 1
ATOM 7493 O O . HIS A 1 957 ? -1.858 -1.111 31.209 1.00 81.94 957 HIS A O 1
ATOM 7499 N N . ILE A 1 958 ? -3.948 -0.478 30.630 1.00 67.44 958 ILE A N 1
ATOM 7500 C CA . ILE A 1 958 ? -3.828 -0.828 29.200 1.00 67.44 958 ILE A CA 1
ATOM 7501 C C . ILE A 1 958 ? -4.104 0.373 28.283 1.00 67.44 958 ILE A C 1
ATOM 7503 O O . ILE A 1 958 ? -3.360 0.614 27.330 1.00 67.44 958 ILE A O 1
ATOM 7507 N N . SER A 1 959 ? -5.146 1.154 28.577 1.00 77.94 959 SER A N 1
ATOM 7508 C CA . SER A 1 959 ? -5.662 2.187 27.670 1.00 77.94 959 SER A CA 1
ATOM 7509 C C . SER A 1 959 ? -5.447 3.599 28.212 1.00 77.94 959 SER A C 1
ATOM 7511 O O . SER A 1 959 ? -5.758 3.888 29.366 1.00 77.94 959 SER A O 1
ATOM 7513 N N . THR A 1 960 ? -4.918 4.494 27.375 1.00 84.44 960 THR A N 1
ATOM 7514 C CA . THR A 1 960 ? -4.684 5.899 27.740 1.00 84.44 960 THR A CA 1
ATOM 7515 C C . THR A 1 960 ? -5.985 6.694 27.719 1.00 84.44 960 THR A C 1
ATOM 7517 O O . THR A 1 960 ? -6.676 6.727 26.702 1.00 84.44 960 THR A O 1
ATOM 7520 N N . ILE A 1 961 ? -6.270 7.384 28.821 1.00 86.38 961 ILE A N 1
ATOM 7521 C CA . ILE A 1 961 ? -7.448 8.232 29.032 1.00 86.38 961 ILE A CA 1
ATOM 7522 C C . ILE A 1 961 ? -7.041 9.681 29.325 1.00 86.38 961 ILE A C 1
ATOM 7524 O O . ILE A 1 961 ? -5.911 9.959 29.744 1.00 86.38 961 ILE A O 1
ATOM 7528 N N . THR A 1 962 ? -7.965 10.621 29.122 1.00 87.12 962 THR A N 1
ATOM 7529 C CA . THR A 1 962 ? -7.769 12.042 29.450 1.00 87.12 962 THR A CA 1
ATOM 7530 C C . THR A 1 962 ? -8.704 12.439 30.583 1.00 87.12 962 THR A C 1
ATOM 7532 O O . THR A 1 962 ? -9.920 12.420 30.424 1.00 87.12 962 THR A O 1
ATOM 7535 N N . ILE A 1 963 ? -8.140 12.844 31.719 1.00 85.69 963 ILE A N 1
ATOM 7536 C CA . ILE A 1 963 ? -8.908 13.265 32.892 1.00 85.69 963 ILE A CA 1
ATOM 7537 C C . ILE A 1 963 ? -9.376 14.715 32.675 1.00 85.69 963 ILE A C 1
ATOM 7539 O O . ILE A 1 963 ? -8.537 15.615 32.571 1.00 85.69 963 ILE A O 1
ATOM 7543 N N . PRO A 1 964 ? -10.690 14.999 32.611 1.00 80.94 964 PRO A N 1
ATOM 7544 C CA . PRO A 1 964 ? -11.175 16.370 32.509 1.00 80.94 964 PRO A CA 1
ATOM 7545 C C . PRO A 1 964 ? -11.008 17.124 33.833 1.00 80.94 964 PRO A C 1
ATOM 7547 O O . PRO A 1 964 ? -11.126 16.556 34.917 1.00 80.94 964 PRO A O 1
ATOM 7550 N N . ARG A 1 965 ? -10.846 18.451 33.759 1.00 81.31 965 ARG A N 1
ATOM 7551 C CA . ARG A 1 965 ? -10.970 19.345 34.926 1.00 81.31 965 ARG A CA 1
ATOM 7552 C C . ARG A 1 965 ? -12.431 19.564 35.317 1.00 81.31 965 ARG A C 1
ATOM 7554 O O . ARG A 1 965 ? -12.994 20.648 35.147 1.00 81.31 965 ARG A O 1
ATOM 7561 N N . SER A 1 966 ? -13.050 18.500 35.804 1.00 85.00 966 SER A N 1
ATOM 7562 C CA . SER A 1 966 ? -14.384 18.499 36.390 1.00 85.00 966 SER A CA 1
ATOM 7563 C C . SER A 1 966 ? -14.310 18.356 37.912 1.00 85.00 966 SER A C 1
ATOM 7565 O O . SER A 1 966 ? -13.236 18.171 38.478 1.00 85.00 966 SER A O 1
ATOM 7567 N N . LYS A 1 967 ? -15.459 18.390 38.597 1.00 88.19 967 LYS A N 1
ATOM 7568 C CA . LYS A 1 967 ? -15.513 18.130 40.047 1.00 88.19 967 LYS A CA 1
ATOM 7569 C C . LYS A 1 967 ? -14.985 16.731 40.419 1.00 88.19 967 LYS A C 1
ATOM 7571 O O . LYS A 1 967 ? -14.448 16.568 41.505 1.00 88.19 967 LYS A O 1
ATOM 7576 N N . TRP A 1 968 ? -15.137 15.754 39.522 1.00 88.62 968 TRP A N 1
ATOM 7577 C CA . TRP A 1 968 ? -14.715 14.365 39.715 1.00 88.62 968 TRP A CA 1
ATOM 7578 C C . TRP A 1 968 ? -13.236 14.174 39.374 1.00 88.62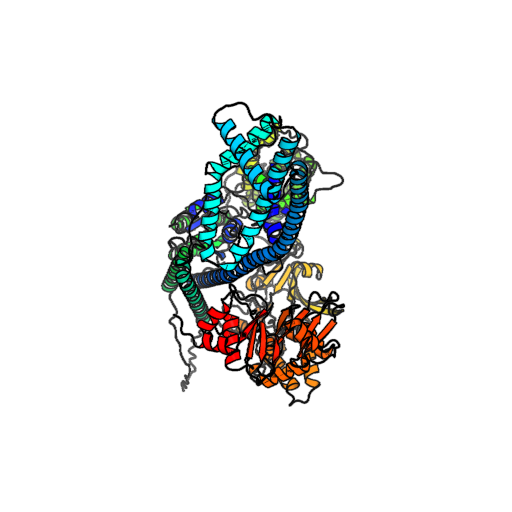 968 TRP A C 1
ATOM 7580 O O . TRP A 1 968 ? -12.515 13.519 40.122 1.00 88.62 968 TRP A O 1
ATOM 7590 N N . GLY A 1 969 ? -12.762 14.823 38.304 1.00 87.44 969 GLY A N 1
ATOM 7591 C CA . GLY A 1 969 ? -11.335 14.891 38.000 1.00 87.44 969 GLY A CA 1
ATOM 7592 C C . GLY A 1 969 ? -10.551 15.561 39.127 1.00 87.44 969 GLY A C 1
ATOM 7593 O O . GLY A 1 969 ? -9.563 15.004 39.584 1.00 87.44 969 GLY A O 1
ATOM 7594 N N . GLU A 1 970 ? -11.021 16.698 39.651 1.00 87.81 970 GLU A N 1
ATOM 7595 C CA . GLU A 1 970 ? -10.386 17.369 40.796 1.00 87.81 970 GLU A CA 1
ATOM 7596 C C . GLU A 1 970 ? -10.471 16.515 42.088 1.00 87.81 970 GLU A C 1
ATOM 7598 O O . GLU A 1 970 ? -9.483 16.431 42.812 1.00 87.81 970 GLU A O 1
ATOM 7603 N N . GLU A 1 971 ? -11.574 15.795 42.356 1.00 90.56 971 GLU A N 1
ATOM 7604 C CA . GLU A 1 971 ? -11.649 14.806 43.457 1.00 90.56 971 GLU A CA 1
ATOM 7605 C C . GLU A 1 971 ? -10.561 13.725 43.318 1.00 90.56 971 GLU A C 1
ATOM 7607 O O . GLU A 1 971 ? -9.829 13.452 44.271 1.00 90.56 971 GLU A O 1
ATOM 7612 N N . PHE A 1 972 ? -10.395 13.160 42.119 1.00 89.44 972 PHE A N 1
ATOM 7613 C CA . PHE A 1 972 ? -9.352 12.177 41.829 1.00 89.44 972 PHE A CA 1
ATOM 7614 C C . PHE A 1 972 ? -7.939 12.772 41.972 1.00 89.44 972 PHE A C 1
ATOM 7616 O O . PHE A 1 972 ? -7.088 12.152 42.607 1.00 89.44 972 PHE A O 1
ATOM 7623 N N . LEU A 1 973 ? -7.703 13.999 41.486 1.00 87.12 973 LEU A N 1
ATOM 7624 C CA . LEU A 1 973 ? -6.430 14.716 41.649 1.00 87.12 973 LEU A CA 1
ATOM 7625 C C . LEU A 1 973 ? -6.046 14.906 43.123 1.00 87.12 973 LEU A C 1
ATOM 7627 O O . LEU A 1 973 ? -4.874 14.753 43.458 1.00 87.12 973 LEU A O 1
ATOM 7631 N N . THR A 1 974 ? -7.001 15.212 44.015 1.00 89.62 974 THR A N 1
ATOM 7632 C CA . THR A 1 974 ? -6.683 15.484 45.436 1.00 89.62 974 THR A CA 1
ATOM 7633 C C . THR A 1 974 ? -6.080 14.304 46.197 1.00 89.62 974 THR A C 1
ATOM 7635 O O . THR A 1 974 ? -5.480 14.528 47.249 1.00 89.62 974 THR A O 1
ATOM 7638 N N . ARG A 1 975 ? -6.206 13.071 45.686 1.00 92.56 975 ARG A N 1
ATOM 7639 C CA . ARG A 1 975 ? -5.592 11.878 46.288 1.00 92.56 975 ARG A CA 1
ATOM 7640 C C . ARG A 1 975 ? -4.342 11.370 45.569 1.00 92.56 975 ARG A C 1
ATOM 7642 O O . ARG A 1 975 ? -3.788 10.364 46.001 1.00 92.56 975 ARG A O 1
ATOM 7649 N N . LEU A 1 976 ? -3.924 12.004 44.472 1.00 92.94 976 LEU A N 1
ATOM 7650 C CA . LEU A 1 976 ? -2.738 11.567 43.743 1.00 92.94 976 LEU A CA 1
ATOM 7651 C C . LEU A 1 976 ? -1.463 11.893 44.522 1.00 92.94 976 LEU A C 1
ATOM 7653 O O . LEU A 1 976 ? -1.280 13.000 45.028 1.00 92.94 976 LEU A O 1
ATOM 7657 N N . GLU A 1 977 ? -0.537 10.942 44.536 1.00 93.69 977 GLU A N 1
ATOM 7658 C CA . GLU A 1 977 ? 0.790 11.110 45.116 1.00 93.69 977 GLU A CA 1
ATOM 7659 C C . GLU A 1 977 ? 1.805 11.387 44.004 1.00 93.69 977 GLU A C 1
ATOM 7661 O O . GLU A 1 977 ? 1.837 10.689 42.988 1.00 93.69 977 GLU A O 1
ATOM 7666 N N . SER A 1 978 ? 2.648 12.410 44.175 1.00 90.88 978 SER A N 1
ATOM 7667 C CA . SER A 1 978 ? 3.729 12.676 43.222 1.00 90.88 978 SER A CA 1
ATOM 7668 C C . SER A 1 978 ? 4.839 11.643 43.396 1.00 90.88 978 SER A C 1
ATOM 7670 O O . SER A 1 978 ? 5.244 11.330 44.517 1.00 90.88 978 SER A O 1
ATOM 7672 N N . VAL A 1 979 ? 5.341 11.111 42.282 1.00 89.56 979 VAL A N 1
ATOM 7673 C CA . VAL A 1 979 ? 6.313 10.013 42.270 1.00 89.56 979 VAL A CA 1
ATOM 7674 C C . VAL A 1 979 ? 7.489 10.322 41.351 1.00 89.56 979 VAL A C 1
ATOM 7676 O O . VAL A 1 979 ? 7.383 11.073 40.384 1.00 89.56 979 VAL A O 1
ATOM 7679 N N . THR A 1 980 ? 8.632 9.698 41.628 1.00 85.25 980 THR A N 1
ATOM 7680 C CA . THR A 1 980 ? 9.717 9.600 40.647 1.00 85.25 980 THR A CA 1
ATOM 7681 C C . THR A 1 980 ? 9.326 8.656 39.506 1.00 85.25 980 THR A C 1
ATOM 7683 O O . THR A 1 980 ? 8.391 7.862 39.629 1.00 85.25 980 THR A O 1
ATOM 7686 N N . TYR A 1 981 ? 10.043 8.738 38.382 1.00 83.62 981 TYR A N 1
ATOM 7687 C CA . TYR A 1 981 ? 9.775 7.907 37.207 1.00 83.62 981 TYR A CA 1
ATOM 7688 C C . TYR A 1 981 ? 9.808 6.405 37.555 1.00 83.62 981 TYR A C 1
ATOM 7690 O O . TYR A 1 981 ? 10.776 5.908 38.136 1.00 83.62 981 TYR A O 1
ATOM 7698 N N . ARG A 1 982 ? 8.743 5.691 37.181 1.00 88.62 982 ARG A N 1
ATOM 7699 C CA . ARG A 1 982 ? 8.567 4.233 37.315 1.00 88.62 982 ARG A CA 1
ATOM 7700 C C . ARG A 1 982 ? 8.323 3.609 35.942 1.00 88.62 982 ARG A C 1
ATOM 7702 O O . ARG A 1 982 ? 7.851 4.295 35.038 1.00 88.62 982 ARG A O 1
ATOM 7709 N N . ALA A 1 983 ? 8.586 2.314 35.797 1.00 87.94 983 ALA A N 1
ATOM 7710 C CA . ALA A 1 983 ? 8.468 1.592 34.530 1.00 87.94 983 ALA A CA 1
ATOM 7711 C C . ALA A 1 983 ? 7.068 1.696 33.891 1.00 87.94 983 ALA A C 1
ATOM 7713 O O . ALA A 1 983 ? 6.961 1.772 32.670 1.00 87.94 983 ALA A O 1
ATOM 7714 N N . VAL A 1 984 ? 6.001 1.824 34.690 1.00 85.94 984 VAL A N 1
ATOM 7715 C CA . VAL A 1 984 ? 4.634 2.064 34.190 1.00 85.94 984 VAL A CA 1
ATOM 7716 C C . VAL A 1 984 ? 4.496 3.320 33.301 1.00 85.94 984 VAL A C 1
ATOM 7718 O O . VAL A 1 984 ? 3.694 3.327 32.369 1.00 85.94 984 VAL A O 1
ATOM 7721 N N . PHE A 1 985 ? 5.304 4.368 33.516 1.00 86.38 985 PHE A N 1
ATOM 7722 C CA . PHE A 1 985 ? 5.235 5.611 32.731 1.00 86.38 985 PHE A CA 1
ATOM 7723 C C . PHE A 1 985 ? 5.786 5.476 31.305 1.00 86.38 985 PHE A C 1
ATOM 7725 O O . PHE A 1 985 ? 5.546 6.362 30.483 1.00 86.38 985 PHE A O 1
ATOM 7732 N N . VAL A 1 986 ? 6.463 4.368 30.974 1.00 79.81 986 VAL A N 1
ATOM 7733 C CA . VAL A 1 986 ? 6.886 4.052 29.596 1.00 79.81 986 VAL A CA 1
ATOM 7734 C C . VAL A 1 986 ? 5.686 4.066 28.642 1.00 79.81 986 VAL A C 1
ATOM 7736 O O . VAL A 1 986 ? 5.803 4.554 27.523 1.00 79.81 986 VAL A O 1
ATOM 7739 N N . MET A 1 987 ? 4.514 3.623 29.106 1.00 76.19 987 MET A N 1
ATOM 7740 C CA . MET A 1 987 ? 3.283 3.565 28.308 1.00 76.19 987 MET A CA 1
ATOM 7741 C C . MET A 1 987 ? 2.595 4.923 28.088 1.00 76.19 987 MET A C 1
ATOM 7743 O O . MET A 1 987 ? 1.817 5.057 27.147 1.00 76.19 987 MET A O 1
ATOM 7747 N N . LEU A 1 988 ? 2.864 5.935 28.925 1.00 77.69 988 LEU A N 1
ATOM 7748 C CA . LEU A 1 988 ? 2.303 7.287 28.758 1.00 77.69 988 LEU A CA 1
ATOM 7749 C C . LEU A 1 988 ? 3.187 8.210 27.913 1.00 77.69 988 LEU A C 1
ATOM 7751 O O . LEU A 1 988 ? 2.686 9.205 27.388 1.00 77.69 988 LEU A O 1
ATOM 7755 N N . VAL A 1 989 ? 4.481 7.887 27.790 1.00 72.06 989 VAL A N 1
ATOM 7756 C CA . VAL A 1 989 ? 5.503 8.713 27.123 1.00 72.06 989 VAL A CA 1
ATOM 7757 C C . VAL A 1 989 ? 5.394 10.188 27.574 1.00 72.06 989 VAL A C 1
ATOM 7759 O O . VAL A 1 989 ? 4.997 11.053 26.786 1.00 72.06 989 VAL A O 1
ATOM 7762 N N . PRO A 1 990 ? 5.654 10.487 28.866 1.00 71.56 990 PRO A N 1
ATOM 7763 C CA . PRO A 1 990 ? 5.609 11.854 29.382 1.00 71.56 990 PRO A CA 1
ATOM 7764 C C . PRO A 1 990 ? 6.646 12.746 28.698 1.00 71.56 990 PRO A C 1
ATOM 7766 O O . PRO A 1 990 ? 7.768 12.305 28.429 1.00 71.56 990 PRO A O 1
ATOM 7769 N N . ASP A 1 991 ? 6.295 14.013 28.483 1.00 69.94 991 ASP A N 1
ATOM 7770 C CA . ASP A 1 991 ? 7.284 15.017 28.095 1.00 69.94 991 ASP A CA 1
ATOM 7771 C C . ASP A 1 991 ? 8.205 15.331 29.284 1.00 69.94 991 ASP A C 1
ATOM 7773 O O . ASP A 1 991 ? 7.828 15.201 30.449 1.00 69.94 991 ASP A O 1
ATOM 7777 N N . SER A 1 992 ? 9.433 15.789 29.019 1.00 67.69 992 SER A N 1
ATOM 7778 C CA . SER A 1 992 ? 10.437 16.042 30.071 1.00 67.69 992 SER A CA 1
ATOM 7779 C C . SER A 1 992 ? 10.085 17.177 31.045 1.00 67.69 992 SER A C 1
ATOM 7781 O O . SER A 1 992 ? 10.829 17.413 31.997 1.00 67.69 992 SER A O 1
ATOM 7783 N N . ALA A 1 993 ? 8.988 17.893 30.791 1.00 70.94 993 ALA A N 1
ATOM 7784 C CA . ALA A 1 993 ? 8.441 18.935 31.650 1.00 70.94 993 ALA A CA 1
ATOM 7785 C C . ALA A 1 993 ? 7.170 18.494 32.409 1.00 70.94 993 ALA A C 1
ATOM 7787 O O . ALA A 1 993 ? 6.724 19.228 33.291 1.00 70.94 993 ALA A O 1
ATOM 7788 N N . ASP A 1 994 ? 6.596 17.327 32.091 1.00 83.75 994 ASP A N 1
ATOM 7789 C CA . ASP A 1 994 ? 5.382 16.822 32.737 1.00 83.75 994 ASP A CA 1
ATOM 7790 C C . ASP A 1 994 ? 5.657 16.434 34.197 1.00 83.75 994 ASP A C 1
ATOM 7792 O O . ASP A 1 994 ? 6.704 15.881 34.544 1.00 83.75 994 ASP A O 1
ATOM 7796 N N . THR A 1 995 ? 4.677 16.676 35.067 1.00 87.31 995 THR A N 1
ATOM 7797 C CA . THR A 1 995 ? 4.715 16.189 36.452 1.00 87.31 995 THR A CA 1
ATOM 7798 C C . THR A 1 995 ? 4.102 14.793 36.542 1.00 87.31 995 THR A C 1
ATOM 7800 O O . THR A 1 995 ? 3.081 14.510 35.910 1.00 87.31 995 THR A O 1
ATOM 7803 N N . LEU A 1 996 ? 4.744 13.911 37.316 1.00 91.56 996 LEU A N 1
ATOM 7804 C CA . LEU A 1 996 ? 4.413 12.487 37.407 1.00 91.56 996 LEU A CA 1
ATOM 7805 C C . LEU A 1 996 ? 3.718 12.169 38.734 1.00 91.56 996 LEU A C 1
ATOM 7807 O O . LEU A 1 996 ? 4.195 12.549 39.810 1.00 91.56 996 LEU A O 1
ATOM 7811 N N . TRP A 1 997 ? 2.606 11.446 38.641 1.00 93.31 997 TRP A N 1
ATOM 7812 C CA . TRP A 1 997 ? 1.700 11.163 39.750 1.00 93.31 997 TRP A CA 1
ATOM 7813 C C . TRP A 1 997 ? 1.153 9.735 39.665 1.00 93.31 997 TRP A C 1
ATOM 7815 O O . TRP A 1 997 ? 1.032 9.185 38.572 1.00 93.31 997 TRP A O 1
ATOM 7825 N N . ILE A 1 998 ? 0.800 9.135 40.800 1.00 91.88 998 ILE A N 1
ATOM 7826 C CA . ILE A 1 998 ? 0.114 7.837 40.877 1.00 91.88 998 ILE A CA 1
ATOM 7827 C C . ILE A 1 998 ? -1.087 7.938 41.822 1.00 91.88 998 ILE A C 1
ATOM 7829 O O . ILE A 1 998 ? -1.020 8.607 42.853 1.00 91.88 998 ILE A O 1
ATOM 7833 N N . ASP A 1 999 ? -2.178 7.255 41.479 1.00 91.81 999 ASP A N 1
ATOM 7834 C CA . ASP A 1 999 ? -3.282 6.984 42.402 1.00 91.81 999 ASP A CA 1
ATOM 7835 C C . ASP A 1 999 ? -2.897 5.844 43.366 1.00 91.81 999 ASP A C 1
ATOM 7837 O O . ASP A 1 999 ? -2.806 4.696 42.919 1.00 91.81 999 ASP A O 1
ATOM 7841 N N . PRO A 1 1000 ? -2.720 6.094 44.678 1.00 89.19 1000 PRO A N 1
ATOM 7842 C CA . PRO A 1 1000 ? -2.316 5.062 45.634 1.00 89.19 1000 PRO A CA 1
ATOM 7843 C C . PRO A 1 1000 ? -3.367 3.955 45.828 1.00 89.19 1000 PRO A C 1
ATOM 7845 O O . PRO A 1 1000 ? -3.042 2.907 46.382 1.00 89.19 1000 PRO A O 1
ATOM 7848 N N . LEU A 1 1001 ? -4.618 4.157 45.386 1.00 87.81 1001 LEU A N 1
ATOM 7849 C CA . LEU A 1 1001 ? -5.682 3.152 45.497 1.00 87.81 1001 LEU A CA 1
ATOM 7850 C C . LEU A 1 1001 ? -5.767 2.201 44.301 1.00 87.81 1001 LEU A C 1
ATOM 7852 O O . LEU A 1 1001 ? -6.326 1.116 44.446 1.00 87.81 1001 LEU A O 1
ATOM 7856 N N . SER A 1 1002 ? -5.279 2.604 43.125 1.00 85.38 1002 SER A N 1
ATOM 7857 C CA . SER A 1 1002 ? -5.376 1.801 41.896 1.00 85.38 1002 SER A CA 1
ATOM 7858 C C . SER A 1 1002 ? -4.058 1.572 41.171 1.00 85.38 1002 SER A C 1
ATOM 7860 O O . SER A 1 1002 ? -4.056 0.845 40.187 1.00 85.38 1002 SER A O 1
ATOM 7862 N N . ASP A 1 1003 ? -2.962 2.179 41.633 1.00 88.25 1003 ASP A N 1
ATOM 7863 C CA . ASP A 1 1003 ? -1.662 2.254 40.953 1.00 88.25 1003 ASP A CA 1
ATOM 7864 C C . ASP A 1 1003 ? -1.686 2.974 39.589 1.00 88.25 1003 ASP A C 1
ATOM 7866 O O . ASP A 1 1003 ? -0.660 3.049 38.910 1.00 88.25 1003 ASP A O 1
ATOM 7870 N N . THR A 1 1004 ? -2.822 3.585 39.223 1.00 89.69 1004 THR A N 1
ATOM 7871 C CA . THR A 1 1004 ? -3.004 4.327 37.967 1.00 89.69 1004 THR A CA 1
ATOM 7872 C C . THR A 1 1004 ? -1.986 5.465 37.854 1.00 89.69 1004 THR A C 1
ATOM 7874 O O . THR A 1 1004 ? -2.033 6.393 38.668 1.00 89.69 1004 THR A O 1
ATOM 7877 N N . PRO A 1 1005 ? -1.091 5.449 36.848 1.00 91.75 1005 PRO A N 1
ATOM 7878 C CA . PRO A 1 1005 ? -0.182 6.555 36.595 1.00 91.75 1005 PRO A CA 1
ATOM 7879 C C . PRO A 1 1005 ? -0.906 7.704 35.899 1.00 91.75 1005 PRO A C 1
ATOM 7881 O O . PRO A 1 1005 ? -1.764 7.492 35.039 1.00 91.75 1005 PRO A O 1
ATOM 7884 N N . VAL A 1 1006 ? -0.510 8.924 36.247 1.00 91.94 1006 VAL A N 1
ATOM 7885 C CA . VAL A 1 1006 ? -1.048 10.174 35.715 1.00 91.94 1006 VAL A CA 1
ATOM 7886 C C . VAL A 1 1006 ? 0.107 11.127 35.404 1.00 91.94 1006 VAL A C 1
ATOM 7888 O O . VAL A 1 1006 ? 1.011 11.326 36.216 1.00 91.94 1006 VAL A O 1
ATOM 7891 N N . THR A 1 1007 ? 0.075 11.732 34.223 1.00 91.81 1007 THR A N 1
ATOM 7892 C CA . THR A 1 1007 ? 1.015 12.767 33.774 1.00 91.81 1007 THR A CA 1
ATOM 7893 C C . THR A 1 1007 ? 0.248 14.064 33.558 1.00 91.81 1007 THR A C 1
ATOM 7895 O O . THR A 1 1007 ? -0.749 14.068 32.829 1.00 91.81 1007 THR A O 1
ATOM 7898 N N . ILE A 1 1008 ? 0.704 15.149 34.182 1.00 88.19 1008 ILE A N 1
ATOM 7899 C CA . ILE A 1 1008 ? 0.070 16.471 34.104 1.00 88.19 1008 ILE A CA 1
ATOM 7900 C C . ILE A 1 1008 ? 1.055 17.448 33.467 1.00 88.19 1008 ILE A C 1
ATOM 7902 O O . ILE A 1 1008 ? 2.177 17.599 33.965 1.00 88.19 1008 ILE A O 1
ATOM 7906 N N . ASP A 1 1009 ? 0.625 18.106 32.391 1.00 85.19 1009 ASP A N 1
ATOM 7907 C CA . ASP A 1 1009 ? 1.454 19.044 31.635 1.00 85.19 1009 ASP A CA 1
ATOM 7908 C C . ASP A 1 1009 ? 1.794 20.322 32.444 1.00 85.19 1009 ASP A C 1
ATOM 7910 O O . ASP A 1 1009 ? 1.080 20.671 33.391 1.00 85.19 1009 ASP A O 1
ATOM 7914 N N . PRO A 1 1010 ? 2.834 21.090 32.064 1.00 77.75 1010 PRO A N 1
ATOM 7915 C CA . PRO A 1 1010 ? 3.233 22.306 32.781 1.00 77.75 1010 PRO A CA 1
ATOM 7916 C C . PRO A 1 1010 ? 2.160 23.400 32.867 1.00 77.75 1010 PRO A C 1
ATOM 7918 O O . PRO A 1 1010 ? 2.210 24.232 33.774 1.00 77.75 1010 PRO A O 1
ATOM 7921 N N . SER A 1 1011 ? 1.213 23.450 31.922 1.00 76.25 1011 SER A N 1
ATOM 7922 C CA . SER A 1 1011 ? 0.092 24.398 31.967 1.00 76.25 1011 SER A CA 1
ATOM 7923 C C . SER A 1 1011 ? -1.093 23.887 32.796 1.00 76.25 1011 SER A C 1
ATOM 7925 O O . SER A 1 1011 ? -2.001 24.659 33.117 1.00 76.25 1011 SER A O 1
ATOM 7927 N N . GLY A 1 1012 ? -1.087 22.599 33.151 1.00 71.25 1012 GLY A N 1
ATOM 7928 C CA . GLY A 1 1012 ? -2.180 21.889 33.800 1.00 71.25 1012 GLY A CA 1
ATOM 7929 C C . GLY A 1 1012 ? -3.447 21.775 32.946 1.00 71.25 1012 GLY A C 1
ATOM 7930 O O . GLY A 1 1012 ? -4.508 21.490 33.504 1.00 71.25 1012 GLY A O 1
ATOM 7931 N N . ALA A 1 1013 ? -3.381 22.054 31.645 1.00 71.81 1013 ALA A N 1
ATOM 7932 C CA . ALA A 1 1013 ? -4.499 21.960 30.713 1.00 71.81 1013 ALA A CA 1
ATOM 7933 C C . ALA A 1 1013 ? -4.755 20.523 30.229 1.00 71.81 1013 ALA A C 1
ATOM 7935 O O . ALA A 1 1013 ? -5.888 20.217 29.855 1.00 71.81 1013 ALA A O 1
ATOM 7936 N N . GLU A 1 1014 ? -3.740 19.656 30.247 1.00 79.38 1014 GLU A N 1
ATOM 7937 C CA . GLU A 1 1014 ? -3.810 18.274 29.781 1.00 79.38 1014 GLU A CA 1
ATOM 7938 C C . GLU A 1 1014 ? -3.337 17.303 30.874 1.00 79.38 1014 GLU A C 1
ATOM 7940 O O . GLU A 1 1014 ? -2.241 17.414 31.424 1.00 79.38 1014 GLU A O 1
ATOM 7945 N N . MET A 1 1015 ? -4.205 16.346 31.207 1.00 86.81 1015 MET A N 1
ATOM 7946 C CA . MET A 1 1015 ? -3.985 15.354 32.258 1.00 86.81 1015 MET A CA 1
ATOM 7947 C C . MET A 1 1015 ? -4.258 13.978 31.660 1.00 86.81 1015 MET A C 1
ATOM 7949 O O . MET A 1 1015 ? -5.402 13.642 31.350 1.00 86.81 1015 MET A O 1
ATOM 7953 N N . ARG A 1 1016 ? -3.195 13.205 31.440 1.00 89.44 1016 ARG A N 1
ATOM 7954 C CA . ARG A 1 1016 ? -3.239 11.895 30.775 1.00 89.44 1016 ARG A CA 1
ATOM 7955 C C . ARG A 1 1016 ? -3.015 10.808 31.820 1.00 89.44 1016 ARG A C 1
ATOM 7957 O O . ARG A 1 1016 ? -2.130 10.958 32.657 1.00 89.44 1016 ARG A O 1
ATOM 7964 N N . ALA A 1 1017 ? -3.791 9.734 31.781 1.00 89.94 1017 ALA A N 1
ATOM 7965 C CA . ALA A 1 1017 ? -3.656 8.602 32.697 1.00 89.94 1017 ALA A CA 1
ATOM 7966 C C . ALA A 1 1017 ? -3.823 7.271 31.955 1.00 89.94 1017 ALA A C 1
ATOM 7968 O O . ALA A 1 1017 ? -4.263 7.265 30.807 1.00 89.94 1017 ALA A O 1
ATOM 7969 N N . LEU A 1 1018 ? -3.484 6.147 32.589 1.00 88.00 1018 LEU A N 1
ATOM 7970 C CA . LEU A 1 1018 ? -3.808 4.818 32.056 1.00 88.00 1018 LEU A CA 1
ATOM 7971 C C . LEU A 1 1018 ? -4.978 4.216 32.833 1.00 88.00 1018 LEU A C 1
ATOM 7973 O O . LEU A 1 1018 ? -4.846 3.925 34.021 1.00 88.00 1018 LEU A O 1
ATOM 7977 N N . ALA A 1 1019 ? -6.105 3.995 32.162 1.00 87.94 1019 ALA A N 1
ATOM 7978 C CA . ALA A 1 1019 ? -7.244 3.321 32.765 1.00 87.94 1019 ALA A CA 1
ATOM 7979 C C . ALA A 1 1019 ? -6.837 1.924 33.271 1.00 87.94 1019 ALA A C 1
ATOM 7981 O O . ALA A 1 1019 ? -6.105 1.205 32.571 1.00 87.94 1019 ALA A O 1
ATOM 7982 N N . PRO A 1 1020 ? -7.299 1.521 34.468 1.00 89.06 1020 PRO A N 1
ATOM 7983 C CA . PRO A 1 1020 ? -7.088 0.167 34.954 1.00 89.06 1020 PRO A CA 1
ATOM 7984 C C . PRO A 1 1020 ? -7.808 -0.841 34.045 1.00 89.06 1020 PRO A C 1
ATOM 7986 O O . PRO A 1 1020 ? -8.807 -0.514 33.412 1.00 89.06 1020 PRO A O 1
ATOM 7989 N N . SER A 1 1021 ? -7.341 -2.086 33.986 1.00 85.25 1021 SER A N 1
ATOM 7990 C CA . SER A 1 1021 ? -8.059 -3.161 33.280 1.00 85.25 1021 SER A CA 1
ATOM 7991 C C . SER A 1 1021 ? -9.107 -3.859 34.159 1.00 85.25 1021 SER A C 1
ATOM 7993 O O . SER A 1 1021 ? -10.017 -4.488 33.627 1.00 85.25 1021 SER A O 1
ATOM 7995 N N . ARG A 1 1022 ? -9.021 -3.713 35.492 1.00 87.12 1022 ARG A N 1
ATOM 7996 C CA . ARG A 1 1022 ? -9.973 -4.191 36.522 1.00 87.12 1022 ARG A CA 1
ATOM 7997 C C . ARG A 1 1022 ? -9.976 -3.221 37.710 1.00 87.12 1022 ARG A C 1
ATOM 7999 O O . ARG A 1 1022 ? -8.929 -2.651 38.014 1.00 87.12 1022 ARG A O 1
ATOM 8006 N N . LEU A 1 1023 ? -11.095 -3.057 38.420 1.00 88.94 1023 LEU A N 1
ATOM 8007 C CA . LEU A 1 1023 ? -11.135 -2.188 39.607 1.00 88.94 1023 LEU A CA 1
ATOM 8008 C C . LEU A 1 1023 ? -10.553 -2.882 40.859 1.00 88.94 1023 LEU A C 1
ATOM 8010 O O . LEU A 1 1023 ? -10.857 -4.047 41.109 1.00 88.94 1023 LEU A O 1
ATOM 8014 N N . PRO A 1 1024 ? -9.765 -2.175 41.694 1.00 85.62 1024 PRO A N 1
ATOM 8015 C CA . PRO A 1 1024 ? -9.106 -2.720 42.888 1.00 85.62 1024 PRO A CA 1
ATOM 8016 C C . PRO A 1 1024 ? -10.033 -2.710 44.122 1.00 85.62 1024 PRO A C 1
ATOM 8018 O O . PRO A 1 1024 ? -9.615 -2.375 45.229 1.00 85.62 1024 PRO A O 1
ATOM 8021 N N . SER A 1 1025 ? -11.320 -3.007 43.937 1.00 85.94 1025 SER A N 1
ATOM 8022 C CA . SER A 1 1025 ? -12.352 -2.874 44.971 1.00 85.94 1025 SER A CA 1
ATOM 8023 C C . SER A 1 1025 ? -13.273 -4.084 44.970 1.00 85.94 1025 SER A C 1
ATOM 8025 O O . SER A 1 1025 ? -13.632 -4.578 43.912 1.00 85.94 1025 SER A O 1
ATOM 8027 N N . SER A 1 1026 ? -13.697 -4.525 46.154 1.00 87.81 1026 SER A N 1
ATOM 8028 C CA . SER A 1 1026 ? -14.795 -5.484 46.340 1.00 87.81 1026 SER A CA 1
ATOM 8029 C C . SER A 1 1026 ? -16.114 -4.814 46.747 1.00 87.81 1026 SER A C 1
ATOM 8031 O O . SER A 1 1026 ? -17.121 -5.494 46.934 1.00 87.81 1026 SER A O 1
ATOM 8033 N N . SER A 1 1027 ? -16.126 -3.485 46.911 1.00 90.88 1027 SER A N 1
ATOM 8034 C CA . SER A 1 1027 ? -17.352 -2.733 47.204 1.00 90.88 1027 SER A CA 1
ATOM 8035 C C . SER A 1 1027 ? -18.187 -2.594 45.925 1.00 90.88 1027 SER A C 1
ATOM 8037 O O . SER A 1 1027 ? -17.619 -2.179 44.914 1.00 90.88 1027 SER A O 1
ATOM 8039 N N . PRO A 1 1028 ? -19.501 -2.888 45.937 1.00 92.69 1028 PRO A N 1
ATOM 8040 C CA . PRO A 1 1028 ? -20.322 -2.862 44.727 1.00 92.69 1028 PRO A CA 1
ATOM 8041 C C . PRO A 1 1028 ? -20.354 -1.497 44.024 1.00 92.69 1028 PRO A C 1
ATOM 8043 O O . PRO A 1 1028 ? -20.143 -0.449 44.643 1.00 92.69 1028 PRO A O 1
ATOM 8046 N N . LEU A 1 1029 ? -20.677 -1.512 42.725 1.00 94.50 1029 LEU A N 1
ATOM 8047 C CA . LEU A 1 1029 ? -21.003 -0.316 41.942 1.00 94.50 1029 LEU A CA 1
ATOM 8048 C C . LEU A 1 1029 ? -22.178 0.428 42.591 1.00 94.50 1029 LEU A C 1
ATOM 8050 O O . LEU A 1 1029 ? -23.251 -0.159 42.728 1.00 94.50 1029 LEU A O 1
ATOM 8054 N N . ALA A 1 1030 ? -21.988 1.705 42.932 1.00 94.31 1030 ALA A N 1
ATOM 8055 C CA . ALA A 1 1030 ? -23.026 2.593 43.458 1.00 94.31 1030 ALA A CA 1
ATOM 8056 C C . ALA A 1 1030 ? -23.477 3.635 42.427 1.00 94.31 1030 ALA A C 1
ATOM 8058 O O . ALA A 1 1030 ? -24.675 3.886 42.288 1.00 94.31 1030 ALA A O 1
ATOM 8059 N N . GLU A 1 1031 ? -22.530 4.223 41.689 1.00 95.69 1031 GLU A N 1
ATOM 8060 C CA . GLU A 1 1031 ? -22.806 5.205 40.638 1.00 95.69 1031 GLU A CA 1
ATOM 8061 C C . GLU A 1 1031 ? -21.890 4.986 39.428 1.00 95.69 1031 GLU A C 1
ATOM 8063 O O . GLU A 1 1031 ? -20.685 4.776 39.581 1.00 95.69 1031 GLU A O 1
ATOM 8068 N N . LEU A 1 1032 ? -22.452 5.099 38.225 1.00 94.75 1032 LEU A N 1
ATOM 8069 C CA . LEU A 1 1032 ? -21.712 5.237 36.974 1.00 94.75 1032 LEU A CA 1
ATOM 8070 C C . LEU A 1 1032 ? -21.848 6.684 36.494 1.00 94.75 1032 LEU A C 1
ATOM 8072 O O . LEU A 1 1032 ? -22.952 7.219 36.391 1.00 94.75 1032 LEU A O 1
ATOM 8076 N N . ILE A 1 1033 ? -20.725 7.337 36.235 1.00 94.56 1033 ILE A N 1
ATOM 8077 C CA . ILE A 1 1033 ? -20.649 8.779 36.021 1.00 94.56 1033 ILE A CA 1
ATOM 8078 C C . ILE A 1 1033 ? -20.102 9.041 34.618 1.00 94.56 1033 ILE A C 1
ATOM 8080 O O . ILE A 1 1033 ? -19.042 8.536 34.254 1.00 94.56 1033 ILE A O 1
ATOM 8084 N N . LEU A 1 1034 ? -20.821 9.855 33.848 1.00 92.06 1034 LEU A N 1
ATOM 8085 C CA . LEU A 1 1034 ? -20.528 10.159 32.447 1.00 92.06 1034 LEU A CA 1
ATOM 8086 C C . LEU A 1 1034 ? -19.964 11.584 32.361 1.00 92.06 1034 LEU A C 1
ATOM 8088 O O . LEU A 1 1034 ? -20.731 12.548 32.411 1.00 92.06 1034 LEU A O 1
ATOM 8092 N N . ASP A 1 1035 ? -18.640 11.749 32.325 1.00 85.31 1035 ASP A N 1
ATOM 8093 C CA . ASP A 1 1035 ? -18.002 13.067 32.453 1.00 85.31 1035 ASP A CA 1
ATOM 8094 C C . ASP A 1 1035 ? -16.618 13.111 31.790 1.00 85.31 1035 ASP A C 1
ATOM 8096 O O . ASP A 1 1035 ? -15.597 12.830 32.422 1.00 85.31 1035 ASP A O 1
ATOM 8100 N N . GLY A 1 1036 ? -16.602 13.459 30.498 1.00 79.19 1036 GLY A N 1
ATOM 8101 C CA . GLY A 1 1036 ? -15.433 13.380 29.614 1.00 79.19 1036 GLY A CA 1
ATOM 8102 C C . GLY A 1 1036 ? -15.061 11.936 29.280 1.00 79.19 1036 GLY A C 1
ATOM 8103 O O . GLY A 1 1036 ? -15.206 11.515 28.136 1.00 79.19 1036 GLY A O 1
ATOM 8104 N N . ASP A 1 1037 ? -14.652 11.198 30.306 1.00 84.69 1037 ASP A N 1
ATOM 8105 C CA . ASP A 1 1037 ? -14.519 9.742 30.320 1.00 84.69 1037 ASP A CA 1
ATOM 8106 C C . ASP A 1 1037 ? -15.502 9.144 31.350 1.00 84.69 1037 ASP A C 1
ATOM 8108 O O . ASP A 1 1037 ? -16.276 9.867 31.992 1.00 84.69 1037 ASP A O 1
ATOM 8112 N N . ILE A 1 1038 ? -15.510 7.822 31.502 1.00 90.31 1038 ILE A N 1
ATOM 8113 C CA . ILE A 1 1038 ? -16.405 7.127 32.430 1.00 90.31 1038 ILE A CA 1
ATOM 8114 C C . ILE A 1 1038 ? -15.741 6.964 33.796 1.00 90.31 1038 ILE A C 1
ATOM 8116 O O . ILE A 1 1038 ? -14.622 6.461 33.910 1.00 90.31 1038 ILE A O 1
ATOM 8120 N N . TRP A 1 1039 ? -16.470 7.313 34.855 1.00 92.50 1039 TRP A N 1
ATOM 8121 C CA . TRP A 1 1039 ? -16.052 7.062 36.232 1.00 92.50 1039 TRP A CA 1
ATOM 8122 C C . TRP A 1 1039 ? -17.006 6.106 36.940 1.00 92.50 1039 TRP A C 1
ATOM 8124 O O . TRP A 1 1039 ? -18.213 6.096 36.698 1.00 92.50 1039 TRP A O 1
ATOM 8134 N N . VAL A 1 1040 ? -16.453 5.329 37.861 1.00 93.94 1040 VAL A N 1
ATOM 8135 C CA . VAL A 1 1040 ? -17.168 4.389 38.720 1.00 93.94 1040 VAL A CA 1
ATOM 8136 C C . VAL A 1 1040 ? -17.028 4.854 40.162 1.00 93.94 1040 VAL A C 1
ATOM 8138 O O . VAL A 1 1040 ? -15.911 4.999 40.657 1.00 93.94 1040 VAL A O 1
ATOM 8141 N N . ARG A 1 1041 ? -18.148 5.057 40.859 1.00 94.75 1041 ARG A N 1
ATOM 8142 C CA . ARG A 1 1041 ? -18.164 5.215 42.316 1.00 94.75 1041 ARG A CA 1
ATOM 8143 C C . ARG A 1 1041 ? -18.685 3.938 42.959 1.00 94.75 1041 ARG A C 1
ATOM 8145 O O . ARG A 1 1041 ? -19.747 3.439 42.584 1.00 94.75 1041 ARG A O 1
ATOM 8152 N N . THR A 1 1042 ? -17.951 3.419 43.935 1.00 94.81 1042 THR A N 1
ATOM 8153 C CA . THR A 1 1042 ? -18.358 2.252 44.728 1.00 94.81 1042 THR A CA 1
ATOM 8154 C C . THR A 1 1042 ? -19.121 2.662 45.992 1.00 94.81 1042 THR A C 1
ATOM 8156 O O . THR A 1 1042 ? -19.032 3.808 46.427 1.00 94.81 1042 THR A O 1
ATOM 8159 N N . GLU A 1 1043 ? -19.878 1.744 46.604 1.00 91.75 1043 GLU A N 1
ATOM 8160 C CA . GLU A 1 1043 ? -20.751 2.035 47.767 1.00 91.75 1043 GLU A CA 1
ATOM 8161 C C . GLU A 1 1043 ? -20.021 2.621 48.987 1.00 91.75 1043 GLU A C 1
ATOM 8163 O O . GLU A 1 1043 ? -20.593 3.400 49.746 1.00 91.75 1043 GLU A O 1
ATOM 8168 N N . ASN A 1 1044 ? -18.731 2.320 49.143 1.00 90.44 1044 ASN A N 1
ATOM 8169 C CA . ASN A 1 1044 ? -17.852 2.930 50.146 1.00 90.44 1044 ASN A CA 1
ATOM 8170 C C . ASN A 1 1044 ? -17.499 4.413 49.854 1.00 90.44 1044 ASN A C 1
ATOM 8172 O O . ASN A 1 1044 ? -16.688 5.005 50.563 1.00 90.44 1044 ASN A O 1
ATOM 8176 N N . GLY A 1 1045 ? -18.058 5.002 48.793 1.00 90.06 1045 GLY A N 1
ATOM 8177 C CA . GLY A 1 1045 ? -17.842 6.378 48.352 1.00 90.06 1045 GLY A CA 1
ATOM 8178 C C . GLY A 1 1045 ? -16.612 6.594 47.468 1.00 90.06 1045 GLY A C 1
ATOM 8179 O O . GLY A 1 1045 ? -16.432 7.708 46.982 1.00 90.06 1045 GLY A O 1
ATOM 8180 N N . THR A 1 1046 ? -15.773 5.582 47.224 1.00 92.06 1046 THR A N 1
ATOM 8181 C CA . THR A 1 1046 ? -14.528 5.751 46.451 1.00 92.06 1046 THR A CA 1
ATOM 8182 C C . THR A 1 1046 ? -14.797 5.871 44.950 1.00 92.06 1046 THR A C 1
ATOM 8184 O O . THR A 1 1046 ? -15.535 5.074 44.378 1.00 92.06 1046 THR A O 1
ATOM 8187 N N . LEU A 1 1047 ? -14.183 6.873 44.316 1.00 92.69 1047 LEU A N 1
ATOM 8188 C CA . LEU A 1 1047 ? -14.238 7.132 42.875 1.00 92.69 1047 LEU A CA 1
ATOM 8189 C C . LEU A 1 1047 ? -13.048 6.485 42.147 1.00 92.69 1047 LEU A C 1
ATOM 8191 O O . LEU A 1 1047 ? -11.912 6.625 42.595 1.00 92.69 1047 LEU A O 1
ATOM 8195 N N . TYR A 1 1048 ? -13.266 5.864 40.994 1.00 91.94 1048 TYR A N 1
ATOM 8196 C CA . TYR A 1 1048 ? -12.220 5.344 40.108 1.00 91.94 1048 TYR A CA 1
ATOM 8197 C C . TYR A 1 1048 ? -12.522 5.708 38.646 1.00 91.94 1048 TYR A C 1
ATOM 8199 O O . TYR A 1 1048 ? -13.698 5.818 38.290 1.00 91.94 1048 TYR A O 1
ATOM 8207 N N . PRO A 1 1049 ? -11.507 5.848 37.774 1.00 91.06 1049 PRO A N 1
ATOM 8208 C CA . PRO A 1 1049 ? -11.711 5.700 36.336 1.00 91.06 1049 PRO A CA 1
ATOM 8209 C C . PRO A 1 1049 ? -12.304 4.312 36.055 1.00 91.06 1049 PRO A C 1
ATOM 8211 O O . PRO A 1 1049 ? -11.917 3.338 36.706 1.00 91.06 1049 PRO A O 1
ATOM 8214 N N . ALA A 1 1050 ? -13.248 4.208 35.122 1.00 90.38 1050 ALA A N 1
ATOM 8215 C CA . ALA A 1 1050 ? -13.803 2.916 34.726 1.00 90.38 1050 ALA A CA 1
ATOM 8216 C C . ALA A 1 1050 ? -12.716 2.002 34.119 1.00 90.38 1050 ALA A C 1
ATOM 8218 O O . ALA A 1 1050 ? -11.711 2.508 33.613 1.00 90.38 1050 ALA A O 1
ATOM 8219 N N . PRO A 1 1051 ? -12.878 0.665 34.152 1.00 89.81 1051 PRO A N 1
ATOM 8220 C CA . PRO A 1 1051 ? -11.888 -0.225 33.569 1.00 89.81 1051 PRO A CA 1
ATOM 8221 C C . PRO A 1 1051 ? -12.065 -0.387 32.049 1.00 89.81 1051 PRO A C 1
ATOM 8223 O O . PRO A 1 1051 ? -13.183 -0.554 31.557 1.00 89.81 1051 PRO A O 1
ATOM 8226 N N . HIS A 1 1052 ? -10.955 -0.369 31.306 1.00 84.56 1052 HIS A N 1
ATOM 8227 C CA . HIS A 1 1052 ? -10.928 -0.460 29.836 1.00 84.56 1052 HIS A CA 1
ATOM 8228 C C . HIS A 1 1052 ? -10.346 -1.794 29.344 1.00 84.56 1052 HIS A C 1
ATOM 8230 O O . HIS A 1 1052 ? -9.463 -2.367 29.984 1.00 84.56 1052 HIS A O 1
ATOM 8236 N N . GLY A 1 1053 ? -10.830 -2.253 28.185 1.00 72.00 1053 GLY A N 1
ATOM 8237 C CA . GLY A 1 1053 ? -10.216 -3.330 27.402 1.00 72.00 1053 GLY A CA 1
ATOM 8238 C C . GLY A 1 1053 ? -9.027 -2.850 26.556 1.00 72.00 1053 GLY A C 1
ATOM 8239 O O . GLY A 1 1053 ? -8.672 -1.664 26.568 1.00 72.00 1053 GLY A O 1
ATOM 8240 N N . ASP A 1 1054 ? -8.415 -3.777 25.815 1.00 60.84 1054 ASP A N 1
ATOM 8241 C CA . ASP A 1 1054 ? -7.257 -3.511 24.937 1.00 60.84 1054 ASP A CA 1
ATOM 8242 C C . ASP A 1 1054 ? -7.672 -2.914 23.579 1.00 60.84 1054 ASP A C 1
ATOM 8244 O O . ASP A 1 1054 ? -6.871 -2.266 22.904 1.00 60.84 1054 ASP A O 1
ATOM 8248 N N . SER A 1 1055 ? -8.937 -3.103 23.179 1.00 53.69 1055 SER A N 1
ATOM 8249 C CA . SER A 1 1055 ? -9.372 -2.864 21.798 1.00 53.69 1055 SER A CA 1
ATOM 8250 C C . SER A 1 1055 ? -10.166 -1.569 21.556 1.00 53.69 1055 SER A C 1
ATOM 8252 O O . SER A 1 1055 ? -10.041 -0.990 20.475 1.00 53.69 1055 SER A O 1
ATOM 8254 N N . HIS A 1 1056 ? -10.975 -1.092 22.515 1.00 57.47 1056 HIS A N 1
ATOM 8255 C CA . HIS A 1 1056 ? -11.946 -0.003 22.288 1.00 57.47 1056 HIS A CA 1
ATOM 8256 C C . HIS A 1 1056 ? -12.104 0.956 23.486 1.00 57.47 1056 HIS A C 1
ATOM 8258 O O . HIS A 1 1056 ? -11.927 0.583 24.644 1.00 57.47 1056 HIS A O 1
ATOM 8264 N N . GLY A 1 1057 ? -12.463 2.214 23.200 1.00 67.69 1057 GLY A N 1
ATOM 8265 C CA . GLY A 1 1057 ? -12.794 3.228 24.212 1.00 67.69 1057 GLY A CA 1
ATOM 8266 C C . GLY A 1 1057 ? -14.263 3.184 24.650 1.00 67.69 1057 GLY A C 1
ATOM 8267 O O . GLY A 1 1057 ? -15.119 2.672 23.929 1.00 67.69 1057 GLY A O 1
ATOM 8268 N N . LEU A 1 1058 ? -14.567 3.752 25.819 1.00 82.44 1058 LEU A N 1
ATOM 8269 C CA . LEU A 1 1058 ? -15.927 3.825 26.360 1.00 82.44 1058 LEU A CA 1
ATOM 8270 C C . LEU A 1 1058 ? -16.640 5.099 25.874 1.00 82.44 1058 LEU A C 1
ATOM 8272 O O . LEU A 1 1058 ? -16.099 6.195 25.989 1.00 82.44 1058 LEU A O 1
ATOM 8276 N N . THR A 1 1059 ? -17.860 4.979 25.334 1.00 83.62 1059 THR A N 1
ATOM 8277 C CA . THR A 1 1059 ? -18.645 6.134 24.850 1.00 83.62 1059 THR A CA 1
ATOM 8278 C C . THR A 1 1059 ? -20.137 6.007 25.178 1.00 83.62 1059 THR A C 1
ATOM 8280 O O . THR A 1 1059 ? -20.628 4.908 25.431 1.00 83.62 1059 THR A O 1
ATOM 8283 N N . TRP A 1 1060 ? -20.870 7.130 25.173 1.00 86.19 1060 TRP A N 1
ATOM 8284 C CA . TRP A 1 1060 ? -22.325 7.177 25.392 1.00 86.19 1060 TRP A CA 1
ATOM 8285 C C . TRP A 1 1060 ? -23.051 8.109 24.402 1.00 86.19 1060 TRP A C 1
ATOM 8287 O O . TRP A 1 1060 ? -22.439 8.899 23.666 1.00 86.19 1060 TRP A O 1
ATOM 8297 N N . GLY A 1 1061 ? -24.381 8.025 24.377 1.00 83.19 1061 GLY A N 1
ATOM 8298 C CA . GLY A 1 1061 ? -25.259 8.690 23.414 1.00 83.19 1061 GLY A CA 1
ATOM 8299 C C . GLY A 1 1061 ? -25.169 8.067 22.013 1.00 83.19 1061 GLY A C 1
ATOM 8300 O O . GLY A 1 1061 ? -24.979 6.865 21.876 1.00 83.19 1061 GLY A O 1
ATOM 8301 N N . ASP A 1 1062 ? -25.215 8.909 20.975 1.00 58.38 1062 ASP A N 1
ATOM 8302 C CA . ASP A 1 1062 ? -25.017 8.598 19.540 1.00 58.38 1062 ASP A CA 1
ATOM 8303 C C . ASP A 1 1062 ? -23.624 8.015 19.146 1.00 58.38 1062 ASP A C 1
ATOM 8305 O O . ASP A 1 1062 ? -23.207 8.129 17.993 1.00 58.38 1062 ASP A O 1
ATOM 8309 N N . GLY A 1 1063 ? -22.863 7.453 20.090 1.00 60.97 1063 GLY A N 1
ATOM 8310 C CA . GLY A 1 1063 ? -21.638 6.680 19.836 1.00 60.97 1063 GLY A CA 1
ATOM 8311 C C . GLY A 1 1063 ? -21.896 5.176 19.961 1.00 60.97 1063 GLY A C 1
ATOM 8312 O O . GLY A 1 1063 ? -23.018 4.765 20.264 1.00 60.97 1063 GLY A O 1
ATOM 8313 N N . ASP A 1 1064 ? -20.863 4.345 19.783 1.00 68.38 1064 ASP A N 1
ATOM 8314 C CA . ASP A 1 1064 ? -20.989 2.930 20.149 1.00 68.38 1064 ASP A CA 1
ATOM 8315 C C . ASP A 1 1064 ? -20.972 2.785 21.678 1.00 68.38 1064 ASP A C 1
ATOM 8317 O O . ASP A 1 1064 ? -19.930 2.725 22.335 1.00 68.38 1064 ASP A O 1
ATOM 8321 N N . SER A 1 1065 ? -22.176 2.783 22.238 1.00 80.56 1065 SER A N 1
ATOM 8322 C CA . SER A 1 1065 ? -22.450 2.587 23.658 1.00 80.56 1065 SER A CA 1
ATOM 8323 C C . SER A 1 1065 ? -22.533 1.111 24.051 1.00 80.56 1065 SER A C 1
ATOM 8325 O O . SER A 1 1065 ? -22.731 0.806 25.226 1.00 80.56 1065 SER A O 1
ATOM 8327 N N . THR A 1 1066 ? -22.351 0.180 23.107 1.00 83.50 1066 THR A N 1
ATOM 8328 C CA . THR A 1 1066 ? -22.461 -1.263 23.358 1.00 83.50 1066 THR A CA 1
ATOM 8329 C C . THR A 1 1066 ? -21.375 -1.732 24.322 1.00 83.50 1066 THR A C 1
ATOM 8331 O O . THR A 1 1066 ? -21.684 -2.408 25.301 1.00 83.50 1066 THR A O 1
ATOM 8334 N N . THR A 1 1067 ? -20.128 -1.291 24.134 1.00 84.56 1067 THR A N 1
ATOM 8335 C CA . THR A 1 1067 ? -19.009 -1.574 25.053 1.00 84.56 1067 THR A CA 1
ATOM 8336 C C . THR A 1 1067 ? -19.281 -1.047 26.465 1.00 84.56 1067 THR A C 1
ATOM 8338 O O . THR A 1 1067 ? -19.027 -1.748 27.443 1.00 84.56 1067 THR A O 1
ATOM 8341 N N . LEU A 1 1068 ? -19.875 0.148 26.591 1.00 88.31 1068 LEU A N 1
ATOM 8342 C CA . LEU A 1 1068 ? -20.256 0.720 27.886 1.00 88.31 1068 LEU A CA 1
ATOM 8343 C C . LEU A 1 1068 ? -21.430 -0.034 28.533 1.00 88.31 1068 LEU A C 1
ATOM 8345 O O . LEU A 1 1068 ? -21.429 -0.235 29.744 1.00 88.31 1068 LEU A O 1
ATOM 8349 N N . ALA A 1 1069 ? -22.405 -0.499 27.750 1.00 88.44 1069 ALA A N 1
ATOM 8350 C CA . ALA A 1 1069 ? -23.517 -1.306 28.245 1.00 88.44 1069 ALA A CA 1
ATOM 8351 C C . ALA A 1 1069 ? -23.059 -2.702 28.711 1.00 88.44 1069 ALA A C 1
ATOM 8353 O O . ALA A 1 1069 ? -23.467 -3.147 29.782 1.00 88.44 1069 ALA A O 1
ATOM 8354 N N . VAL A 1 1070 ? -22.166 -3.365 27.962 1.00 87.31 1070 VAL A N 1
ATOM 8355 C CA . VAL A 1 1070 ? -21.520 -4.627 28.375 1.00 87.31 1070 VAL A CA 1
ATOM 8356 C C . VAL A 1 1070 ? -20.697 -4.414 29.645 1.00 87.31 1070 VAL A C 1
ATOM 8358 O O . VAL A 1 1070 ? -20.789 -5.216 30.573 1.00 87.31 1070 VAL A O 1
ATOM 8361 N N . LEU A 1 1071 ? -19.938 -3.316 29.734 1.00 88.88 1071 LEU A N 1
ATOM 8362 C CA . LEU A 1 1071 ? -19.203 -2.969 30.948 1.00 88.88 1071 LEU A CA 1
ATOM 8363 C C . LEU A 1 1071 ? -20.147 -2.732 32.138 1.00 88.88 1071 LEU A C 1
ATOM 8365 O O . LEU A 1 1071 ? -19.895 -3.250 33.220 1.00 88.88 1071 LEU A O 1
ATOM 8369 N N . ALA A 1 1072 ? -21.252 -2.008 31.951 1.00 89.81 1072 ALA A N 1
ATOM 8370 C CA . ALA A 1 1072 ? -22.235 -1.769 33.006 1.00 89.81 1072 ALA A CA 1
ATOM 8371 C C . ALA A 1 1072 ? -22.888 -3.072 33.504 1.00 89.81 1072 ALA A C 1
ATOM 8373 O O . ALA A 1 1072 ? -23.059 -3.229 34.710 1.00 89.81 1072 ALA A O 1
ATOM 8374 N N . VAL A 1 1073 ? -23.194 -4.028 32.613 1.00 89.06 1073 VAL A N 1
ATOM 8375 C CA . VAL A 1 1073 ? -23.636 -5.382 33.006 1.00 89.06 1073 VAL A CA 1
ATOM 8376 C C . VAL A 1 1073 ? -22.564 -6.059 33.863 1.00 89.06 1073 VAL A C 1
ATOM 8378 O O . VAL A 1 1073 ? -22.850 -6.451 34.993 1.00 89.06 1073 VAL A O 1
ATOM 8381 N N . ARG A 1 1074 ? -21.321 -6.126 33.364 1.00 88.88 1074 ARG A N 1
ATOM 8382 C CA . ARG A 1 1074 ? -20.195 -6.767 34.061 1.00 88.88 1074 ARG A CA 1
ATOM 8383 C C . ARG A 1 1074 ? -19.960 -6.180 35.459 1.00 88.88 1074 ARG A C 1
ATOM 8385 O O . ARG A 1 1074 ? -19.904 -6.942 36.414 1.00 88.88 1074 ARG A O 1
ATOM 8392 N N . LEU A 1 1075 ? -19.905 -4.852 35.598 1.00 90.88 1075 LEU A N 1
ATOM 8393 C CA . LEU A 1 1075 ? -19.668 -4.164 36.879 1.00 90.88 1075 LEU A CA 1
ATOM 8394 C C . LEU A 1 1075 ? -20.844 -4.255 37.869 1.00 90.88 1075 LEU A C 1
ATOM 8396 O O . LEU A 1 1075 ? -20.638 -4.098 39.075 1.00 90.88 1075 LEU A O 1
ATOM 8400 N N . LEU A 1 1076 ? -22.075 -4.467 37.386 1.00 90.56 1076 LEU A N 1
ATOM 8401 C CA . LEU A 1 1076 ? -23.230 -4.729 38.249 1.00 90.56 1076 LEU A CA 1
ATOM 8402 C C . LEU A 1 1076 ? -23.179 -6.131 38.864 1.00 90.56 1076 LEU A C 1
ATOM 8404 O O . LEU A 1 1076 ? -23.570 -6.274 40.026 1.00 90.56 1076 LEU A O 1
ATOM 8408 N N . ASP A 1 1077 ? -22.729 -7.124 38.091 1.00 87.94 1077 ASP A N 1
ATOM 8409 C CA . ASP A 1 1077 ? -22.610 -8.525 38.511 1.00 87.94 1077 ASP A CA 1
ATOM 8410 C C . ASP A 1 1077 ? -21.358 -8.769 39.368 1.00 87.94 1077 ASP A C 1
ATOM 8412 O O . ASP A 1 1077 ? -21.450 -9.367 40.439 1.00 87.94 1077 ASP A O 1
ATOM 8416 N N . ASP A 1 1078 ? -20.201 -8.265 38.932 1.00 89.25 1078 ASP A N 1
ATOM 8417 C CA . ASP A 1 1078 ? -18.934 -8.309 39.662 1.00 89.25 1078 ASP A CA 1
ATOM 8418 C C . ASP A 1 1078 ? -18.068 -7.085 39.310 1.00 89.25 1078 ASP A C 1
ATOM 8420 O O . ASP A 1 1078 ? -17.572 -6.918 38.195 1.00 89.25 1078 ASP A O 1
ATOM 8424 N N . ILE A 1 1079 ? -17.842 -6.227 40.303 1.00 89.19 1079 ILE A N 1
ATOM 8425 C CA . ILE A 1 1079 ? -17.051 -4.994 40.195 1.00 89.19 1079 ILE A CA 1
ATOM 8426 C C . ILE A 1 1079 ? -15.571 -5.241 39.812 1.00 89.19 1079 ILE A C 1
ATOM 8428 O O . ILE A 1 1079 ? -14.909 -4.332 39.313 1.00 89.19 1079 ILE A O 1
ATOM 8432 N N . THR A 1 1080 ? -15.048 -6.460 40.004 1.00 86.88 1080 THR A N 1
ATOM 8433 C CA . THR A 1 1080 ? -13.658 -6.855 39.688 1.00 86.88 1080 THR A CA 1
ATOM 8434 C C . THR A 1 1080 ? -13.476 -7.422 38.272 1.00 86.88 1080 THR A C 1
ATOM 8436 O O . THR A 1 1080 ? -12.367 -7.818 37.878 1.00 86.88 1080 THR A O 1
ATOM 8439 N N . THR A 1 1081 ? -14.553 -7.450 37.482 1.00 85.75 1081 THR A N 1
ATOM 8440 C CA . THR A 1 1081 ? -14.540 -7.872 36.076 1.00 85.75 1081 THR A CA 1
ATOM 8441 C C . THR A 1 1081 ? -13.557 -7.064 35.222 1.00 85.75 1081 THR A C 1
ATOM 8443 O O . THR A 1 1081 ? -13.266 -5.900 35.520 1.00 85.75 1081 THR A O 1
ATOM 8446 N N . PRO A 1 1082 ? -13.013 -7.669 34.148 1.00 82.88 1082 PRO A N 1
ATOM 8447 C CA . PRO A 1 1082 ? -12.163 -6.947 33.221 1.00 82.88 1082 PRO A CA 1
ATOM 8448 C C . PRO A 1 1082 ? -13.000 -6.015 32.342 1.00 82.88 1082 PRO A C 1
ATOM 8450 O O . PRO A 1 1082 ? -14.174 -6.298 32.050 1.00 82.88 1082 PRO A O 1
ATOM 8453 N N . GLY A 1 1083 ? -12.361 -4.941 31.874 1.00 79.56 1083 GLY A N 1
ATOM 8454 C CA . GLY A 1 1083 ? -12.910 -4.028 30.873 1.00 79.56 1083 GLY A CA 1
ATOM 8455 C C . GLY A 1 1083 ? -13.543 -4.762 29.684 1.00 79.56 1083 GLY A C 1
ATOM 8456 O O . GLY A 1 1083 ? -13.175 -5.889 29.343 1.00 79.56 1083 GLY A O 1
ATOM 8457 N N . ALA A 1 1084 ? -14.569 -4.157 29.088 1.00 75.25 1084 ALA A N 1
ATOM 8458 C CA . ALA A 1 1084 ? -15.295 -4.770 27.982 1.00 75.25 1084 ALA A CA 1
ATOM 8459 C C . ALA A 1 1084 ? -14.519 -4.655 26.656 1.00 75.25 1084 ALA A C 1
ATOM 8461 O O . ALA A 1 1084 ? -14.024 -3.583 26.318 1.00 75.25 1084 ALA A O 1
ATOM 8462 N N . ASP A 1 1085 ? -14.494 -5.749 25.892 1.00 66.81 1085 ASP A N 1
ATOM 8463 C CA . ASP A 1 1085 ? -13.965 -5.840 24.526 1.00 66.81 1085 ASP A CA 1
ATOM 8464 C C . ASP A 1 1085 ? -15.057 -6.400 23.588 1.00 66.81 1085 ASP A C 1
ATOM 8466 O O . ASP A 1 1085 ? -15.929 -7.165 24.020 1.00 66.81 1085 ASP A O 1
ATOM 8470 N N . LEU A 1 1086 ? -15.028 -6.014 22.304 1.00 55.28 1086 LEU A N 1
ATOM 8471 C CA . LEU A 1 1086 ? -16.139 -6.242 21.360 1.00 55.28 1086 LEU A CA 1
ATOM 8472 C C . LEU A 1 1086 ? -16.394 -7.711 20.972 1.00 55.28 1086 LEU A C 1
ATOM 8474 O O . LEU A 1 1086 ? -17.503 -8.029 20.540 1.00 55.28 1086 LEU A O 1
ATOM 8478 N N . ASP A 1 1087 ? -15.438 -8.622 21.178 1.00 52.19 1087 ASP A N 1
ATOM 8479 C CA . ASP A 1 1087 ? -15.608 -10.056 20.873 1.00 52.19 1087 ASP A CA 1
ATOM 8480 C C . ASP A 1 1087 ? -16.760 -10.714 21.661 1.00 52.19 1087 ASP A C 1
ATOM 8482 O O . ASP A 1 1087 ? -17.229 -11.794 21.310 1.00 52.19 1087 ASP A O 1
ATOM 8486 N N . HIS A 1 1088 ? -17.234 -10.087 22.743 1.00 51.97 1088 HIS A N 1
ATOM 8487 C CA . HIS A 1 1088 ? -18.212 -10.664 23.674 1.00 51.97 1088 HIS A CA 1
ATOM 8488 C C . HIS A 1 1088 ? -19.627 -10.080 23.494 1.00 51.97 1088 HIS A C 1
ATOM 8490 O O . HIS A 1 1088 ? -20.365 -9.872 24.460 1.00 51.97 1088 HIS A O 1
ATOM 8496 N N . SER A 1 1089 ? -20.030 -9.850 22.240 1.00 49.16 1089 SER A N 1
ATOM 8497 C CA . SER A 1 1089 ? -21.337 -9.282 21.851 1.00 49.16 1089 SER A CA 1
ATOM 8498 C C . SER A 1 1089 ? -22.576 -10.026 22.390 1.00 49.16 1089 SER A C 1
ATOM 8500 O O . SER A 1 1089 ? -23.680 -9.490 22.349 1.00 49.16 1089 SER A O 1
ATOM 8502 N N . HIS A 1 1090 ? -22.428 -11.227 22.955 1.00 50.12 1090 HIS A N 1
ATOM 8503 C CA . HIS A 1 1090 ? -23.519 -12.033 23.518 1.00 50.12 1090 HIS A CA 1
ATOM 8504 C C . HIS A 1 1090 ? -23.935 -11.671 24.961 1.00 50.12 1090 HIS A C 1
ATOM 8506 O O . HIS A 1 1090 ? -24.825 -12.325 25.506 1.00 50.12 1090 HIS A O 1
ATOM 8512 N N . HIS A 1 1091 ? -23.315 -10.672 25.605 1.00 56.78 1091 HIS A N 1
ATOM 8513 C CA . HIS A 1 1091 ? -23.577 -10.303 27.011 1.00 56.78 1091 HIS A CA 1
ATOM 8514 C C . HIS A 1 1091 ? -23.952 -8.817 27.200 1.00 56.78 1091 HIS A C 1
ATOM 8516 O O . HIS A 1 1091 ? -23.428 -8.140 28.084 1.00 56.78 1091 HIS A O 1
ATOM 8522 N N . HIS A 1 1092 ? -24.870 -8.296 26.379 1.00 64.25 1092 HIS A N 1
ATOM 8523 C CA . HIS A 1 1092 ? -25.466 -6.965 26.564 1.00 64.25 1092 HIS A CA 1
ATOM 8524 C C . HIS A 1 1092 ? -26.945 -7.071 26.975 1.00 64.25 1092 HIS A C 1
ATOM 8526 O O . HIS A 1 1092 ? -27.676 -7.916 26.461 1.00 64.25 1092 HIS A O 1
ATOM 8532 N N . SER A 1 1093 ? -27.399 -6.206 27.890 1.00 77.88 1093 SER A N 1
ATOM 8533 C CA . SER A 1 1093 ? -28.833 -6.021 28.164 1.00 77.88 1093 SER A CA 1
ATOM 8534 C C . SER A 1 1093 ? -29.383 -4.908 27.258 1.00 77.88 1093 SER A C 1
ATOM 8536 O O . SER A 1 1093 ? -28.819 -3.809 27.275 1.00 77.88 1093 SER A O 1
ATOM 8538 N N . PRO A 1 1094 ? -30.471 -5.143 26.493 1.00 80.19 1094 PRO A N 1
ATOM 8539 C CA . PRO A 1 1094 ? -31.051 -4.134 25.604 1.00 80.19 1094 PRO A CA 1
ATOM 8540 C C . PRO A 1 1094 ? -31.458 -2.838 26.316 1.00 80.19 1094 PRO A C 1
ATOM 8542 O O . PRO A 1 1094 ? -31.192 -1.757 25.800 1.00 80.19 1094 PRO A O 1
ATOM 8545 N N . GLY A 1 1095 ? -32.037 -2.921 27.520 1.00 85.19 1095 GLY A N 1
ATOM 8546 C CA . GLY A 1 1095 ? -32.454 -1.734 28.272 1.00 85.19 1095 GLY A CA 1
ATOM 8547 C C . GLY A 1 1095 ? -31.277 -0.920 28.825 1.00 85.19 1095 GLY A C 1
ATOM 8548 O O . GLY A 1 1095 ? -31.327 0.310 28.834 1.00 85.19 1095 GLY A O 1
ATOM 8549 N N . LEU A 1 1096 ? -30.161 -1.569 29.193 1.00 86.94 1096 LEU A N 1
ATOM 8550 C CA . LEU A 1 1096 ? -28.911 -0.856 29.494 1.00 86.94 1096 LEU A CA 1
ATOM 8551 C C . LEU A 1 1096 ? -28.304 -0.218 28.240 1.00 86.94 1096 LEU A C 1
ATOM 8553 O O . LEU A 1 1096 ? -27.787 0.893 28.322 1.00 86.94 1096 LEU A O 1
ATOM 8557 N N . GLN A 1 1097 ? -28.385 -0.878 27.082 1.00 86.75 1097 GLN A N 1
ATOM 8558 C CA . GLN A 1 1097 ? -27.935 -0.291 25.820 1.00 86.75 1097 GLN A CA 1
ATOM 8559 C C . GLN A 1 1097 ? -28.759 0.960 25.476 1.00 86.75 1097 GLN A C 1
ATOM 8561 O O . GLN A 1 1097 ? -28.174 1.997 25.182 1.00 86.75 1097 GLN A O 1
ATOM 8566 N N . GLU A 1 1098 ? -30.088 0.919 25.612 1.00 86.31 1098 GLU A N 1
ATOM 8567 C CA . GLU A 1 1098 ? -30.960 2.090 25.437 1.00 86.31 1098 GLU A CA 1
ATOM 8568 C C . GLU A 1 1098 ? -30.627 3.218 26.434 1.00 86.31 1098 GLU A C 1
ATOM 8570 O O . GLU A 1 1098 ? -30.510 4.383 26.04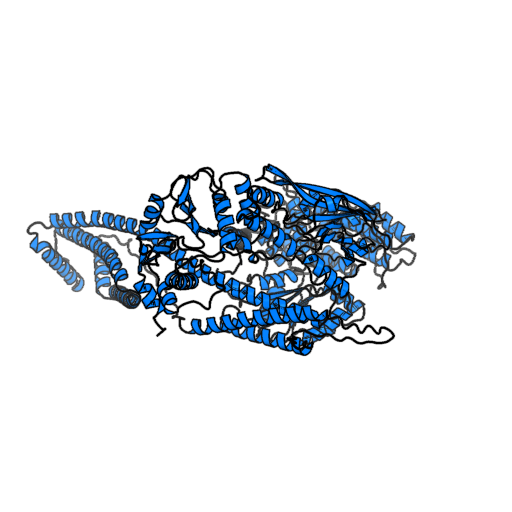1 1.00 86.31 1098 GLU A O 1
ATOM 8575 N N . LEU A 1 1099 ? -30.384 2.887 27.710 1.00 89.25 1099 LEU A N 1
ATOM 8576 C CA . LEU A 1 1099 ? -29.981 3.863 28.729 1.00 89.25 1099 LEU A CA 1
ATOM 8577 C C . LEU A 1 1099 ? -28.651 4.557 28.381 1.00 89.25 1099 LEU A C 1
ATOM 8579 O O . LEU A 1 1099 ? -28.521 5.764 28.602 1.00 89.25 1099 LEU A O 1
ATOM 8583 N N . MET A 1 1100 ? -27.682 3.821 27.826 1.00 89.12 1100 MET A N 1
ATOM 8584 C CA . MET A 1 1100 ? -26.376 4.359 27.417 1.00 89.12 1100 MET A CA 1
ATOM 8585 C C . MET A 1 1100 ? -26.405 5.042 26.041 1.00 89.12 1100 MET A C 1
ATOM 8587 O O . MET A 1 1100 ? -25.581 5.920 25.792 1.00 89.12 1100 MET A O 1
ATOM 8591 N N . GLN A 1 1101 ? -27.368 4.718 25.171 1.00 87.44 1101 GLN A N 1
ATOM 8592 C CA . GLN A 1 1101 ? -27.665 5.458 23.934 1.00 87.44 1101 GLN A CA 1
ATOM 8593 C C . GLN A 1 1101 ? -28.335 6.814 24.201 1.00 87.44 1101 GLN A C 1
ATOM 8595 O O . GLN A 1 1101 ? -28.383 7.670 23.312 1.00 87.44 1101 GLN A O 1
ATOM 8600 N N . HIS A 1 1102 ? -28.840 7.059 25.413 1.00 86.38 1102 HIS A N 1
ATOM 8601 C CA . HIS A 1 1102 ? -29.388 8.363 25.763 1.00 86.38 1102 HIS A CA 1
ATOM 8602 C C . HIS A 1 1102 ? -28.274 9.436 25.794 1.00 86.38 1102 HIS A C 1
ATOM 8604 O O . HIS A 1 1102 ? -27.216 9.216 26.392 1.00 86.38 1102 HIS A O 1
ATOM 8610 N N . PRO A 1 1103 ? -28.469 10.618 25.173 1.00 84.94 1103 PRO A N 1
ATOM 8611 C CA . PRO A 1 1103 ? -27.445 11.660 25.077 1.00 84.94 1103 PRO A CA 1
ATOM 8612 C C . PRO A 1 1103 ? -27.339 12.473 26.380 1.00 84.94 1103 PRO A C 1
ATOM 8614 O O . PRO A 1 1103 ? -27.656 13.665 26.428 1.00 84.94 1103 PRO A O 1
ATOM 8617 N N . TRP A 1 1104 ? -26.903 11.807 27.450 1.00 87.31 1104 TRP A N 1
ATOM 8618 C CA . TRP A 1 1104 ? -26.648 12.404 28.757 1.00 87.31 1104 TRP A CA 1
ATOM 8619 C C . TRP A 1 1104 ? -25.605 13.536 28.676 1.00 87.31 1104 TRP A C 1
ATOM 8621 O O . TRP A 1 1104 ? -24.594 13.381 27.985 1.00 87.31 1104 TRP A O 1
ATOM 8631 N N . PRO A 1 1105 ? -25.809 14.671 29.371 1.00 86.38 1105 PRO A N 1
ATOM 8632 C CA . PRO A 1 1105 ? -24.806 15.729 29.456 1.00 86.38 1105 PRO A CA 1
ATOM 8633 C C . PRO A 1 1105 ? -23.611 15.314 30.328 1.00 86.38 1105 PRO A C 1
ATOM 8635 O O . PRO A 1 1105 ? -23.786 14.586 31.306 1.00 86.38 1105 PRO A O 1
ATOM 8638 N N . ASP A 1 1106 ? -22.426 15.851 30.028 1.00 83.19 1106 ASP A N 1
ATOM 8639 C CA . ASP A 1 1106 ? -21.221 15.684 30.852 1.00 83.19 1106 ASP A CA 1
ATOM 8640 C C . ASP A 1 1106 ? -21.497 16.036 32.329 1.00 83.19 1106 ASP A C 1
ATOM 8642 O O . ASP A 1 1106 ? -22.135 17.050 32.642 1.00 83.19 1106 ASP A O 1
ATOM 8646 N N . GLY A 1 1107 ? -21.020 15.188 33.240 1.00 85.44 1107 GLY A N 1
ATOM 8647 C CA . GLY A 1 1107 ? -21.271 15.266 34.679 1.00 85.44 1107 GLY A CA 1
ATOM 8648 C C . GLY A 1 1107 ? -22.524 14.519 35.153 1.00 85.44 1107 GLY A C 1
ATOM 8649 O O . GLY A 1 1107 ? -22.879 14.650 36.329 1.00 85.44 1107 GLY A O 1
ATOM 8650 N N . THR A 1 1108 ? -23.195 13.755 34.281 1.00 92.38 1108 THR A N 1
ATOM 8651 C CA . THR A 1 1108 ? -24.353 12.920 34.652 1.00 92.38 1108 THR A CA 1
ATOM 8652 C C . THR A 1 1108 ? -23.937 11.786 35.583 1.00 92.38 1108 THR A C 1
ATOM 8654 O O . THR A 1 1108 ? -22.873 11.195 35.419 1.00 92.38 1108 THR A O 1
ATOM 8657 N N . VAL A 1 1109 ? -24.801 11.475 36.550 1.00 94.56 1109 VAL A N 1
ATOM 8658 C CA . VAL A 1 1109 ? -24.643 10.383 37.515 1.00 94.56 1109 VAL A CA 1
ATOM 8659 C C . VAL A 1 1109 ? -25.817 9.426 37.336 1.00 94.56 1109 VAL A C 1
ATOM 8661 O O . VAL A 1 1109 ? -26.967 9.850 37.451 1.00 94.56 1109 VAL A O 1
ATOM 8664 N N . LEU A 1 1110 ? -25.530 8.161 37.043 1.00 94.75 1110 LEU A N 1
ATOM 8665 C CA . LEU A 1 1110 ? -26.497 7.069 36.968 1.00 94.75 1110 LEU A CA 1
ATOM 8666 C C . LEU A 1 1110 ? -26.321 6.198 38.213 1.00 94.75 1110 LEU A C 1
ATOM 8668 O O . LEU A 1 1110 ? -25.247 5.638 38.427 1.00 94.75 1110 LEU A O 1
ATOM 8672 N N . SER A 1 1111 ? -27.348 6.094 39.054 1.00 95.44 1111 SER A N 1
ATOM 8673 C CA . SER A 1 1111 ? -27.276 5.269 40.265 1.00 95.44 1111 SER A CA 1
ATOM 8674 C C . SER A 1 1111 ? -27.408 3.779 39.947 1.00 95.44 1111 SER A C 1
ATOM 8676 O O . SER A 1 1111 ? -28.020 3.399 38.946 1.00 95.44 1111 SER A O 1
ATOM 8678 N N . ARG A 1 1112 ? -26.902 2.919 40.840 1.00 93.12 1112 ARG A N 1
ATOM 8679 C CA . ARG A 1 1112 ? -27.037 1.457 40.743 1.00 93.12 1112 ARG A CA 1
ATOM 8680 C C . ARG A 1 1112 ? -28.477 1.025 40.451 1.00 93.12 1112 ARG A C 1
ATOM 8682 O O . ARG A 1 1112 ? -28.689 0.224 39.551 1.00 93.12 1112 ARG A O 1
ATOM 8689 N N . ALA A 1 1113 ? -29.455 1.612 41.145 1.00 91.12 1113 ALA A N 1
ATOM 8690 C CA . ALA A 1 1113 ? -30.872 1.312 40.942 1.00 91.12 1113 ALA A CA 1
ATOM 8691 C C . ALA A 1 1113 ? -31.335 1.611 39.505 1.00 91.12 1113 ALA A C 1
ATOM 8693 O O . ALA A 1 1113 ? -31.986 0.775 38.893 1.00 91.12 1113 ALA A O 1
ATOM 8694 N N . GLN A 1 1114 ? -30.932 2.746 38.919 1.00 91.44 1114 GLN A N 1
ATOM 8695 C CA . GLN A 1 1114 ? -31.271 3.077 37.526 1.00 91.44 1114 GLN A CA 1
ATOM 8696 C C . GLN A 1 1114 ? -30.629 2.108 36.524 1.00 91.44 1114 GLN A C 1
ATOM 8698 O O . GLN A 1 1114 ? -31.230 1.794 35.498 1.00 91.44 1114 GLN A O 1
ATOM 8703 N N . LEU A 1 1115 ? -29.414 1.633 36.816 1.00 92.50 1115 LEU A N 1
ATOM 8704 C CA . LEU A 1 1115 ? -28.714 0.647 35.992 1.00 92.50 1115 LEU A CA 1
ATOM 8705 C C . LEU A 1 1115 ? -29.361 -0.745 36.111 1.00 92.50 1115 LEU A C 1
ATOM 8707 O O . LEU A 1 1115 ? -29.496 -1.438 35.107 1.00 92.50 1115 LEU A O 1
ATOM 8711 N N . GLU A 1 1116 ? -29.797 -1.151 37.306 1.00 91.50 1116 GLU A N 1
ATOM 8712 C CA . GLU A 1 1116 ? -30.500 -2.420 37.536 1.00 91.50 1116 GLU A CA 1
ATOM 8713 C C . GLU A 1 1116 ? -31.922 -2.411 36.953 1.00 91.50 1116 GLU A C 1
ATOM 8715 O O . GLU A 1 1116 ? -32.308 -3.382 36.302 1.00 91.50 1116 GLU A O 1
ATOM 8720 N N . ASP A 1 1117 ? -32.666 -1.309 37.087 1.00 90.62 1117 ASP A N 1
ATOM 8721 C CA . ASP A 1 1117 ? -33.972 -1.112 36.443 1.00 90.62 1117 ASP A CA 1
ATOM 8722 C C . ASP A 1 1117 ? -33.849 -1.224 34.915 1.00 90.62 1117 ASP A C 1
ATOM 8724 O O . ASP A 1 1117 ? -34.586 -1.981 34.281 1.00 90.62 1117 ASP A O 1
ATOM 8728 N N . ALA A 1 1118 ? -32.866 -0.538 34.319 1.00 88.56 1118 ALA A N 1
ATOM 8729 C CA . ALA A 1 1118 ? -32.583 -0.627 32.887 1.00 88.56 1118 ALA A CA 1
ATOM 8730 C C . ALA A 1 1118 ? -32.084 -2.019 32.464 1.00 88.56 1118 ALA A C 1
ATOM 8732 O O . ALA A 1 1118 ? -32.423 -2.487 31.381 1.00 88.56 1118 ALA A O 1
ATOM 8733 N N . ARG A 1 1119 ? -31.322 -2.722 33.312 1.00 87.00 1119 ARG A N 1
ATOM 8734 C CA . ARG A 1 1119 ? -30.871 -4.094 33.032 1.00 87.00 1119 ARG A CA 1
ATOM 8735 C C . ARG A 1 1119 ? -32.040 -5.073 32.952 1.00 87.00 1119 ARG A C 1
ATOM 8737 O O . ARG A 1 1119 ? -32.012 -5.969 32.108 1.00 87.00 1119 ARG A O 1
ATOM 8744 N N . ASN A 1 1120 ? -33.025 -4.892 33.831 1.00 85.00 1120 ASN A N 1
ATOM 8745 C CA . ASN A 1 1120 ? -34.200 -5.748 33.983 1.00 85.00 1120 ASN A CA 1
ATOM 8746 C C . ASN A 1 1120 ? -35.351 -5.375 33.027 1.00 85.00 1120 ASN A C 1
ATOM 8748 O O . ASN A 1 1120 ? -36.297 -6.152 32.875 1.00 85.00 1120 ASN A O 1
ATOM 8752 N N . ALA A 1 1121 ? -35.282 -4.210 32.376 1.00 77.25 1121 ALA A N 1
ATOM 8753 C CA . ALA A 1 1121 ? -36.241 -3.789 31.365 1.00 77.25 1121 ALA A CA 1
ATOM 8754 C C . ALA A 1 1121 ? -36.135 -4.680 30.113 1.00 77.25 1121 ALA A C 1
ATOM 8756 O O . ALA A 1 1121 ? -35.213 -4.564 29.304 1.00 77.25 1121 ALA A O 1
ATOM 8757 N N . THR A 1 1122 ? -37.109 -5.575 29.941 1.00 51.62 1122 THR A N 1
ATOM 8758 C CA . THR A 1 1122 ? -37.322 -6.271 28.667 1.00 51.62 1122 THR A CA 1
ATOM 8759 C C . THR A 1 1122 ? -37.859 -5.277 27.641 1.00 51.62 1122 THR A C 1
ATOM 8761 O O . THR A 1 1122 ? -38.773 -4.511 27.939 1.00 51.62 1122 THR A O 1
ATOM 8764 N N . SER A 1 1123 ? -37.278 -5.281 26.440 1.00 45.03 1123 SER A N 1
ATOM 8765 C CA . SER A 1 1123 ? -37.605 -4.339 25.364 1.00 45.03 1123 SER A CA 1
ATOM 8766 C C . SER A 1 1123 ? -39.100 -4.341 25.021 1.00 45.03 1123 SER A C 1
ATOM 8768 O O . SER A 1 1123 ? -39.632 -5.384 24.627 1.00 45.03 1123 SER A O 1
ATOM 8770 N N . THR A 1 1124 ? -39.739 -3.175 25.127 1.00 36.72 1124 THR A N 1
ATOM 8771 C CA . THR A 1 1124 ? -41.088 -2.890 24.601 1.00 36.72 1124 THR A CA 1
ATOM 8772 C C . THR A 1 1124 ? -41.074 -2.559 23.117 1.00 36.72 1124 THR A C 1
ATOM 8774 O O . THR A 1 1124 ? -40.179 -1.778 22.723 1.00 36.72 1124 THR A O 1
#